Protein 3HJA (pdb70)

B-factor: mean 21.59, std 8.18, range [6.59, 83.27]

Nearest PDB structures (foldseek):
  3hja-assembly1_C  TM=1.002E+00  e=2.021E-76  Borreliella burgdorferi B31
  6nlx-assembly2_D  TM=9.702E-01  e=5.769E-53  Naegleria fowleri
  5ur0-assembly1_D  TM=9.743E-01  e=5.169E-51  Naegleria gruberi
  8jb1-assembly1_A-2  TM=9.378E-01  e=2.203E-40  Corynebacterium glutamicum ATCC 13032
  8jb1-assembly1_B-2  TM=9.435E-01  e=4.378E-40  Corynebacterium glutamicum ATCC 13032

InterPro domains:
  IPR006424 Glyceraldehyde-3-phosphate dehydrogenase, type I [TIGR01534] (2-328)
  IPR020828 Glyceraldehyde 3-phosphate dehydrogenase, NAD(P) binding domain [PF00044] (1-99)
  IPR020828 Glyceraldehyde 3-phosphate dehydrogenase, NAD(P) binding domain [SM00846] (1-153)
  IPR020829 Glyceraldehyde 3-phosphate dehydrogenase, catalytic domain [PF02800] (158-316)
  IPR020830 Glyceraldehyde 3-phosphate dehydrogenase, active site [PS00071] (151-158)
  IPR020831 Glyceraldehyde/Erythrose phosphate dehydrogenase family [PIRSF000149] (1-334)
  IPR020831 Glyceraldehyde/Erythrose phosphate dehydrogenase family [PR00078] (111-124)
  IPR020831 Glyceraldehyde/Erythrose phosphate dehydrogenase family [PR00078] (147-165)
  IPR020831 Glyceraldehyde/Erythrose phosphate dehydrogenase family [PR00078] (174-190)
  IPR020831 Glyceraldehyde/Erythrose phosphate dehydrogenase family [PR00078] (230-247)
  IPR020831 Glyceraldehyde/Erythrose phosphate dehydrogenase family [PR00078] (272-287)
  IPR020831 Glyceraldehyde/Erythrose phosphate dehydrogenase family [PTHR43148] (1-333)
  IPR036291 NAD(P)-binding domain superfamily [SSF51735] (1-169)

Structure (mmCIF, N/CA/C/O backbone):
data_3HJA
#
_entry.id   3HJA
#
_cell.length_a   91.080
_cell.length_b   122.330
_cell.length_c   143.820
_cell.angle_alpha   90.000
_cell.angle_beta   90.000
_cell.angle_gamma   90.000
#
_symmetry.space_group_name_H-M   'P 21 21 21'
#
loop_
_entity.id
_entity.type
_entity.pdbx_description
1 polymer 'Glyceraldehyde-3-phosphate dehydrogenase'
2 non-polymer 'SULFATE ION'
3 non-polymer NICOTINAMIDE-ADENINE-DINUCLEOTIDE
4 water water
#
loop_
_atom_site.group_PDB
_atom_site.id
_atom_site.type_symbol
_atom_site.label_atom_id
_atom_site.label_alt_id
_atom_site.label_comp_id
_atom_site.label_asym_id
_atom_site.label_entity_id
_atom_site.label_seq_id
_atom_site.pdbx_PDB_ins_code
_atom_site.Cartn_x
_atom_site.Cartn_y
_atom_site.Cartn_z
_atom_site.occupancy
_atom_site.B_iso_or_equiv
_atom_site.auth_seq_id
_atom_site.auth_comp_id
_atom_site.auth_asym_id
_atom_site.auth_atom_id
_atom_site.pdbx_PDB_model_num
ATOM 1 N N . MET A 1 22 ? 3.040 65.307 69.511 1.00 26.61 1 MET A N 1
ATOM 2 C CA . MET A 1 22 ? 2.228 64.141 69.985 1.00 26.37 1 MET A CA 1
ATOM 3 C C . MET A 1 22 ? 3.091 62.887 70.202 1.00 24.73 1 MET A C 1
ATOM 4 O O . MET A 1 22 ? 3.972 62.563 69.394 1.00 24.37 1 MET A O 1
ATOM 9 N N . LYS A 1 23 ? 2.838 62.199 71.311 1.00 22.87 2 LYS A N 1
ATOM 10 C CA . LYS A 1 23 ? 3.582 60.990 71.638 1.00 21.81 2 LYS A CA 1
ATOM 11 C C . LYS A 1 23 ? 2.728 59.745 71.425 1.00 20.85 2 LYS A C 1
ATOM 12 O O . LYS A 1 23 ? 1.672 59.575 72.050 1.00 19.86 2 LYS A O 1
ATOM 18 N N . LEU A 1 24 ? 3.201 58.889 70.525 1.00 19.68 3 LEU A N 1
ATOM 19 C CA . LEU A 1 24 ? 2.490 57.663 70.157 1.00 18.85 3 LEU A CA 1
ATOM 20 C C . LEU A 1 24 ? 3.151 56.459 70.817 1.00 17.49 3 LEU A C 1
ATOM 21 O O . LEU A 1 24 ? 4.382 56.388 70.885 1.00 18.08 3 LEU A O 1
ATOM 26 N N . ALA A 1 25 ? 2.346 55.535 71.336 1.00 15.84 4 ALA A N 1
ATOM 27 C CA . ALA A 1 25 ? 2.852 54.201 71.677 1.00 15.00 4 ALA A CA 1
ATOM 28 C C . ALA A 1 25 ? 2.039 53.190 70.882 1.00 14.95 4 ALA A C 1
ATOM 29 O O . ALA A 1 25 ? 0.875 53.447 70.545 1.00 15.01 4 ALA A O 1
ATOM 31 N N . ILE A 1 26 ? 2.646 52.045 70.600 1.00 14.70 5 ILE A N 1
ATOM 32 C CA . ILE A 1 26 ? 1.995 50.985 69.856 1.00 14.38 5 ILE A CA 1
ATOM 33 C C . ILE A 1 26 ? 1.985 49.755 70.741 1.00 14.44 5 ILE A C 1
ATOM 34 O O . ILE A 1 26 ? 3.039 49.283 71.168 1.00 14.62 5 ILE A O 1
ATOM 39 N N . ASN A 1 27 ? 0.785 49.257 71.049 1.00 14.24 6 ASN A N 1
ATOM 40 C CA . ASN A 1 27 ? 0.641 47.990 71.757 1.00 13.46 6 ASN A CA 1
ATOM 41 C C . ASN A 1 27 ? 0.278 46.876 70.773 1.00 13.09 6 ASN A C 1
ATOM 42 O O . ASN A 1 27 ? -0.839 46.857 70.223 1.00 12.46 6 ASN A O 1
ATOM 47 N N . GLY A 1 28 ? 1.218 45.957 70.556 1.00 12.51 7 GLY A N 1
ATOM 48 C CA . GLY A 1 28 ? 1.062 44.899 69.550 1.00 12.61 7 GLY A CA 1
ATOM 49 C C . GLY A 1 28 ? 1.708 45.316 68.231 1.00 13.06 7 GLY A C 1
ATOM 50 O O . GLY A 1 28 ? 1.079 45.997 67.396 1.00 13.50 7 GLY A O 1
ATOM 51 N N . PHE A 1 29 ? 2.963 44.917 68.042 1.00 12.43 8 PHE A N 1
ATOM 52 C CA . PHE A 1 29 ? 3.751 45.320 66.871 1.00 12.34 8 PHE A CA 1
ATOM 53 C C . PHE A 1 29 ? 3.604 44.288 65.755 1.00 12.17 8 PHE A C 1
ATOM 54 O O . PHE A 1 29 ? 4.587 43.681 65.324 1.00 11.14 8 PHE A O 1
ATOM 62 N N . GLY A 1 30 ? 2.367 44.076 65.304 1.00 12.28 9 GLY A N 1
ATOM 63 C CA . GLY A 1 30 ? 2.085 43.034 64.305 1.00 12.31 9 GLY A CA 1
ATOM 64 C C . GLY A 1 30 ? 1.877 43.611 62.920 1.00 12.44 9 GLY A C 1
ATOM 65 O O . GLY A 1 30 ? 2.461 44.633 62.568 1.00 13.07 9 GLY A O 1
ATOM 66 N N . ARG A 1 31 ? 1.041 42.962 62.120 1.00 12.46 10 ARG A N 1
ATOM 67 C CA . ARG A 1 31 ? 0.807 43.456 60.767 1.00 12.59 10 ARG A CA 1
ATOM 68 C C . ARG A 1 31 ? 0.305 44.911 60.817 1.00 12.88 10 ARG A C 1
ATOM 69 O O . ARG A 1 31 ? 0.812 45.767 60.102 1.00 12.94 10 ARG A O 1
ATOM 77 N N . ILE A 1 32 ? -0.678 45.180 61.672 1.00 13.02 11 ILE A N 1
ATOM 78 C CA . ILE A 1 32 ? -1.210 46.537 61.795 1.00 13.23 11 ILE A CA 1
ATOM 79 C C . ILE A 1 32 ? -0.218 47.450 62.542 1.00 13.43 11 ILE A C 1
ATOM 80 O O . ILE A 1 32 ? 0.101 48.531 62.064 1.00 12.93 11 ILE A O 1
ATOM 85 N N . GLY A 1 33 ? 0.289 46.996 63.692 1.00 13.28 12 GLY A N 1
ATOM 86 C CA . GLY A 1 33 ? 1.248 47.802 64.469 1.00 12.45 12 GLY A CA 1
ATOM 87 C C . GLY A 1 33 ? 2.455 48.293 63.677 1.00 12.35 12 GLY A C 1
ATOM 88 O O . GLY A 1 33 ? 2.868 49.447 63.826 1.00 12.25 12 GLY A O 1
ATOM 89 N N . ARG A 1 34 ? 3.029 47.419 62.843 1.00 12.43 13 ARG A N 1
ATOM 90 C CA . ARG A 1 34 ? 4.231 47.761 62.064 1.00 12.32 13 ARG A CA 1
ATOM 91 C C . ARG A 1 34 ? 3.897 48.671 60.894 1.00 12.62 13 ARG A C 1
ATOM 92 O O . ARG A 1 34 ? 4.668 49.594 60.596 1.00 12.53 13 ARG A O 1
ATOM 100 N N . ASN A 1 35 ? 2.766 48.434 60.227 1.00 12.73 14 ASN A N 1
ATOM 101 C CA . ASN A 1 35 ? 2.373 49.373 59.178 1.00 13.72 14 ASN A CA 1
ATOM 102 C C . ASN A 1 35 ? 2.064 50.752 59.751 1.00 13.44 14 ASN A C 1
ATOM 103 O O . ASN A 1 35 ? 2.472 51.763 59.185 1.00 12.98 14 ASN A O 1
ATOM 108 N N . VAL A 1 36 ? 1.368 50.784 60.885 1.00 12.92 15 VAL A N 1
ATOM 109 C CA . VAL A 1 36 ? 1.079 52.041 61.572 1.00 13.14 15 VAL A CA 1
ATOM 110 C C . VAL A 1 36 ? 2.395 52.726 61.948 1.00 13.58 15 VAL A C 1
ATOM 111 O O . VAL A 1 36 ? 2.543 53.943 61.766 1.00 14.28 15 VAL A O 1
ATOM 115 N N . PHE A 1 37 ? 3.356 51.944 62.435 1.00 13.22 16 PHE A N 1
ATOM 116 C CA . PHE A 1 37 ? 4.671 52.493 62.762 1.00 14.09 16 PHE A CA 1
ATOM 117 C C . PHE A 1 37 ? 5.330 53.192 61.567 1.00 14.63 16 PHE A C 1
ATOM 118 O O . PHE A 1 37 ? 5.801 54.335 61.680 1.00 14.52 16 PHE A O 1
ATOM 126 N N . LYS A 1 38 ? 5.379 52.495 60.434 1.00 15.15 17 LYS A N 1
ATOM 127 C CA . LYS A 1 38 ? 6.032 53.016 59.230 1.00 15.46 17 LYS A CA 1
ATOM 128 C C . LYS A 1 38 ? 5.379 54.300 58.721 1.00 15.83 17 LYS A C 1
ATOM 129 O O . LYS A 1 38 ? 6.080 55.261 58.352 1.00 16.38 17 LYS A O 1
ATOM 135 N N . ILE A 1 39 ? 4.043 54.305 58.687 1.00 15.99 18 ILE A N 1
ATOM 136 C CA . ILE A 1 39 ? 3.264 55.478 58.272 1.00 16.02 18 ILE A CA 1
ATOM 137 C C . ILE A 1 39 ? 3.458 56.689 59.217 1.00 16.49 18 ILE A C 1
ATOM 138 O O . ILE A 1 39 ? 3.685 57.819 58.761 1.00 17.40 18 ILE A O 1
ATOM 143 N N . ALA A 1 40 ? 3.359 56.447 60.520 1.00 16.70 19 ALA A N 1
ATOM 144 C CA . ALA A 1 40 ? 3.526 57.490 61.531 1.00 16.85 19 ALA A CA 1
ATOM 145 C C . ALA A 1 40 ? 4.945 58.043 61.541 1.00 17.52 19 ALA A C 1
ATOM 146 O O . ALA A 1 40 ? 5.136 59.264 61.651 1.00 17.25 19 ALA A O 1
ATOM 148 N N . PHE A 1 41 ? 5.929 57.147 61.438 1.00 17.51 20 PHE A N 1
ATOM 149 C CA . PHE A 1 41 ? 7.333 57.537 61.456 1.00 18.55 20 PHE A CA 1
ATOM 150 C C . PHE A 1 41 ? 7.643 58.469 60.296 1.00 19.22 20 PHE A C 1
ATOM 151 O O . PHE A 1 41 ? 8.331 59.483 60.457 1.00 19.06 20 PHE A O 1
ATOM 159 N N . GLU A 1 42 ? 7.113 58.125 59.130 1.00 20.07 21 GLU A N 1
ATOM 160 C CA . GLU A 1 42 ? 7.320 58.919 57.935 1.00 20.96 21 GLU A CA 1
ATOM 161 C C . GLU A 1 42 ? 6.749 60.334 58.089 1.00 20.48 21 GLU A C 1
ATOM 162 O O . GLU A 1 42 ? 7.261 61.269 57.467 1.00 20.68 21 GLU A O 1
ATOM 168 N N . ARG A 1 43 ? 5.717 60.491 58.921 1.00 19.47 22 ARG A N 1
ATOM 169 C CA . ARG A 1 43 ? 5.084 61.805 59.160 1.00 19.19 22 ARG A CA 1
ATOM 170 C C . ARG A 1 43 ? 5.778 62.642 60.239 1.00 19.28 22 ARG A C 1
ATOM 171 O O . ARG A 1 43 ? 5.347 63.761 60.531 1.00 19.45 22 ARG A O 1
ATOM 179 N N . GLY A 1 44 ? 6.818 62.090 60.859 1.00 19.10 23 GLY A N 1
ATOM 180 C CA . GLY A 1 44 ? 7.526 62.795 61.928 1.00 19.10 23 GLY A CA 1
ATOM 181 C C . GLY A 1 44 ? 6.900 62.670 63.305 1.00 19.17 23 GLY A C 1
ATOM 182 O O . GLY A 1 44 ? 7.319 63.353 64.241 1.00 19.03 23 GLY A O 1
ATOM 183 N N . ILE A 1 45 ? 5.897 61.804 63.444 1.00 18.86 24 ILE A N 1
ATOM 184 C CA . ILE A 1 45 ? 5.283 61.563 64.754 1.00 18.64 24 ILE A CA 1
ATOM 185 C C . ILE A 1 45 ? 6.302 60.949 65.714 1.00 18.98 24 ILE A C 1
ATOM 186 O O . ILE A 1 45 ? 7.109 60.096 65.322 1.00 19.08 24 ILE A O 1
ATOM 191 N N . ASP A 1 46 ? 6.272 61.404 66.966 1.00 19.13 25 ASP A N 1
ATOM 192 C CA . ASP A 1 46 ? 7.185 60.910 67.967 1.00 19.15 25 ASP A CA 1
ATOM 193 C C . ASP A 1 46 ? 6.646 59.576 68.500 1.00 18.88 25 ASP A C 1
ATOM 194 O O . ASP A 1 46 ? 5.744 59.552 69.340 1.00 18.63 25 ASP A O 1
ATOM 199 N N . ILE A 1 47 ? 7.199 58.472 67.998 1.00 18.24 26 ILE A N 1
ATOM 200 C CA . ILE A 1 47 ? 6.817 57.134 68.465 1.00 17.73 26 ILE A CA 1
ATOM 201 C C . ILE A 1 47 ? 7.713 56.767 69.648 1.00 17.54 26 ILE A C 1
ATOM 202 O O . ILE A 1 47 ? 8.901 56.484 69.482 1.00 17.74 26 ILE A O 1
ATOM 207 N N . VAL A 1 48 ? 7.139 56.806 70.846 1.00 16.67 27 VAL A N 1
ATOM 208 C CA . VAL A 1 48 ? 7.933 56.732 72.064 1.00 15.84 27 VAL A CA 1
ATOM 209 C C . VAL A 1 48 ? 8.284 55.302 72.425 1.00 15.78 27 VAL A C 1
ATOM 210 O O . VAL A 1 48 ? 9.429 55.021 72.786 1.00 15.96 27 VAL A O 1
ATOM 214 N N . ALA A 1 49 ? 7.300 54.405 72.330 1.00 15.28 28 ALA A N 1
ATOM 215 C CA . ALA A 1 49 ? 7.496 53.033 72.743 1.00 14.91 28 ALA A CA 1
ATOM 216 C C . ALA A 1 49 ? 6.622 52.047 71.980 1.00 14.77 28 ALA A C 1
ATOM 217 O O . ALA A 1 49 ? 5.561 52.395 71.457 1.00 15.03 28 ALA A O 1
ATOM 219 N N . ILE A 1 50 ? 7.111 50.814 71.909 1.00 14.41 29 ILE A N 1
ATOM 220 C CA . ILE A 1 50 ? 6.383 49.694 71.354 1.00 14.50 29 ILE A CA 1
ATOM 221 C C . ILE A 1 50 ? 6.343 48.623 72.435 1.00 15.00 29 ILE A C 1
ATOM 222 O O . ILE A 1 50 ? 7.367 48.337 73.063 1.00 15.35 29 ILE A O 1
ATOM 227 N N . ASN A 1 51 ? 5.167 48.042 72.653 1.00 15.13 30 ASN A N 1
ATOM 228 C CA . ASN A 1 51 ? 5.033 46.885 73.529 1.00 15.39 30 ASN A CA 1
ATOM 229 C C . ASN A 1 51 ? 4.601 45.671 72.716 1.00 16.08 30 ASN A C 1
ATOM 230 O O . ASN A 1 51 ? 3.725 45.772 71.836 1.00 16.16 30 ASN A O 1
ATOM 235 N N . ASP A 1 52 ? 5.244 44.536 72.983 1.00 16.66 31 ASP A N 1
ATOM 236 C CA . ASP A 1 52 ? 4.882 43.274 72.354 1.00 17.13 31 ASP A CA 1
ATOM 237 C C . ASP A 1 52 ? 5.250 42.134 73.307 1.00 17.53 31 ASP A C 1
ATOM 238 O O . ASP A 1 52 ? 5.325 42.354 74.509 1.00 17.74 31 ASP A O 1
ATOM 243 N N . LEU A 1 53 ? 5.453 40.928 72.796 1.00 17.93 32 LEU A N 1
ATOM 244 C CA . LEU A 1 53 ? 5.787 39.788 73.652 1.00 19.07 32 LEU A CA 1
ATOM 245 C C . LEU A 1 53 ? 7.144 39.168 73.303 1.00 19.62 32 LEU A C 1
ATOM 246 O O . LEU A 1 53 ? 7.384 37.981 73.554 1.00 19.98 32 LEU A O 1
ATOM 251 N N . THR A 1 54 ? 8.041 39.964 72.728 1.00 19.76 33 THR A N 1
ATOM 252 C CA . THR A 1 54 ? 9.291 39.400 72.238 1.00 20.05 33 THR A CA 1
ATOM 253 C C . THR A 1 54 ? 10.470 40.341 72.480 1.00 19.57 33 THR A C 1
ATOM 254 O O . THR A 1 54 ? 10.349 41.301 73.217 1.00 19.66 33 THR A O 1
ATOM 258 N N . ASP A 1 55 ? 11.617 40.072 71.884 1.00 19.40 34 ASP A N 1
ATOM 259 C CA . ASP A 1 55 ? 12.774 40.920 72.149 1.00 19.24 34 ASP A CA 1
ATOM 260 C C . ASP A 1 55 ? 12.986 41.952 71.036 1.00 18.23 34 ASP A C 1
ATOM 261 O O . ASP A 1 55 ? 12.414 41.801 69.965 1.00 18.46 34 ASP A O 1
ATOM 266 N N . PRO A 1 56 ? 13.793 43.007 71.295 1.00 17.48 35 PRO A N 1
ATOM 267 C CA . PRO A 1 56 ? 14.060 44.022 70.270 1.00 16.72 35 PRO A CA 1
ATOM 268 C C . PRO A 1 56 ? 14.683 43.477 68.972 1.00 16.38 35 PRO A C 1
ATOM 269 O O . PRO A 1 56 ? 14.369 43.985 67.897 1.00 16.60 35 PRO A O 1
ATOM 273 N N . LYS A 1 57 ? 15.548 42.470 69.053 1.00 15.81 36 LYS A N 1
ATOM 274 C CA . LYS A 1 57 ? 16.106 41.861 67.821 1.00 15.51 36 LYS A CA 1
ATOM 275 C C . LYS A 1 57 ? 15.004 41.329 66.908 1.00 14.68 36 LYS A C 1
ATOM 276 O O . LYS A 1 57 ? 15.026 41.568 65.711 1.00 14.56 36 LYS A O 1
ATOM 278 N N . THR A 1 58 ? 14.018 40.643 67.479 1.00 14.23 37 THR A N 1
ATOM 279 C CA . THR A 1 58 ? 12.916 40.091 66.677 1.00 13.69 37 THR A CA 1
ATOM 280 C C . THR A 1 58 ? 12.049 41.190 66.044 1.00 13.86 37 THR A C 1
ATOM 281 O O . THR A 1 58 ? 11.717 41.113 64.861 1.00 13.70 37 THR A O 1
ATOM 285 N N . LEU A 1 59 ? 11.728 42.225 66.821 1.00 13.69 38 LEU A N 1
ATOM 286 C CA . LEU A 1 59 ? 10.901 43.321 66.325 1.00 13.61 38 LEU A CA 1
ATOM 287 C C . LEU A 1 59 ? 11.631 44.127 65.268 1.00 13.74 38 LEU A C 1
ATOM 288 O O . LEU A 1 59 ? 11.017 44.530 64.279 1.00 13.59 38 LEU A O 1
ATOM 293 N N . ALA A 1 60 ? 12.934 44.361 65.475 1.00 13.44 39 ALA A N 1
ATOM 294 C CA . ALA A 1 60 ? 13.746 45.064 64.474 1.00 13.74 39 ALA A CA 1
ATOM 295 C C . ALA A 1 60 ? 13.775 44.267 63.160 1.00 13.60 39 ALA A C 1
ATOM 296 O O . ALA A 1 60 ? 13.643 44.836 62.087 1.00 13.90 39 ALA A O 1
ATOM 298 N N . HIS A 1 61 ? 13.976 42.956 63.265 1.00 13.84 40 HIS A N 1
ATOM 299 C CA . HIS A 1 61 ? 14.029 42.081 62.095 1.00 14.37 40 HIS A CA 1
ATOM 300 C C . HIS A 1 61 ? 12.699 42.068 61.331 1.00 14.42 40 HIS A C 1
ATOM 301 O O . HIS A 1 61 ? 12.696 42.191 60.109 1.00 14.93 40 HIS A O 1
ATOM 308 N N . LEU A 1 62 ? 11.584 41.942 62.046 1.00 14.18 41 LEU A N 1
ATOM 309 C CA . LEU A 1 62 ? 10.259 41.944 61.413 1.00 14.59 41 LEU A CA 1
ATOM 310 C C . LEU A 1 62 ? 9.940 43.293 60.740 1.00 14.09 41 LEU A C 1
ATOM 311 O O . LEU A 1 62 ? 9.264 43.353 59.694 1.00 13.35 41 LEU A O 1
ATOM 316 N N . LEU A 1 63 ? 10.411 44.368 61.360 1.00 13.94 42 LEU A N 1
ATOM 317 C CA . LEU A 1 63 ? 10.254 45.709 60.811 1.00 14.29 42 LEU A CA 1
ATOM 318 C C . LEU A 1 63 ? 11.043 45.873 59.518 1.00 14.36 42 LEU A C 1
ATOM 319 O O . LEU A 1 63 ? 10.537 46.412 58.538 1.00 14.05 42 LEU A O 1
ATOM 324 N N . LYS A 1 64 ? 12.288 45.400 59.540 1.00 14.34 43 LYS A N 1
ATOM 325 C CA . LYS A 1 64 ? 13.197 45.532 58.416 1.00 14.48 43 LYS A CA 1
ATOM 326 C C . LYS A 1 64 ? 12.763 44.707 57.200 1.00 14.40 43 LYS A C 1
ATOM 327 O O . LYS A 1 64 ? 12.800 45.204 56.066 1.00 14.82 43 LYS A O 1
ATOM 333 N N . TYR A 1 65 ? 12.340 43.469 57.436 1.00 14.20 44 TYR A N 1
ATOM 334 C CA . TYR A 1 65 ? 12.024 42.536 56.338 1.00 13.95 44 TYR A CA 1
ATOM 335 C C . TYR A 1 65 ? 10.560 42.129 56.355 1.00 13.80 44 TYR A C 1
ATOM 336 O O . TYR A 1 65 ? 10.126 41.351 57.214 1.00 13.75 44 TYR A O 1
ATOM 345 N N . ASP A 1 66 ? 9.797 42.670 55.417 1.00 13.63 45 ASP A N 1
ATOM 346 C CA . ASP A 1 66 ? 8.362 42.426 55.382 1.00 14.05 45 ASP A CA 1
ATOM 347 C C . ASP A 1 66 ? 8.044 41.600 54.145 1.00 13.81 45 ASP A C 1
ATOM 348 O O . ASP A 1 66 ? 8.274 42.058 53.019 1.00 13.58 45 ASP A O 1
ATOM 353 N N . SER A 1 67 ? 7.503 40.401 54.345 1.00 13.40 46 SER A N 1
ATOM 354 C CA . SER A 1 67 ? 7.226 39.500 53.216 1.00 13.49 46 SER A CA 1
ATOM 355 C C . SER A 1 67 ? 6.203 40.073 52.264 1.00 13.73 46 SER A C 1
ATOM 356 O O . SER A 1 67 ? 6.244 39.786 51.079 1.00 14.12 46 SER A O 1
ATOM 359 N N . THR A 1 68 ? 5.283 40.872 52.790 1.00 14.21 47 THR A N 1
ATOM 360 C CA . THR A 1 68 ? 4.204 41.430 51.988 1.00 14.84 47 THR A CA 1
ATOM 361 C C . THR A 1 68 ? 4.628 42.718 51.279 1.00 15.31 47 THR A C 1
ATOM 362 O O . THR A 1 68 ? 4.339 42.886 50.099 1.00 15.54 47 THR A O 1
ATOM 366 N N . PHE A 1 69 ? 5.328 43.607 51.987 1.00 15.47 48 PHE A N 1
ATOM 367 C CA . PHE A 1 69 ? 5.645 44.937 51.443 1.00 16.38 48 PHE A CA 1
ATOM 368 C C . PHE A 1 69 ? 7.113 45.183 51.092 1.00 17.48 48 PHE A C 1
ATOM 369 O O . PHE A 1 69 ? 7.447 46.215 50.483 1.00 18.30 48 PHE A O 1
ATOM 377 N N . GLY A 1 70 ? 8.000 44.258 51.468 1.00 17.49 49 GLY A N 1
ATOM 378 C CA . GLY A 1 70 ? 9.388 44.373 51.053 1.00 17.25 49 GLY A CA 1
ATOM 379 C C . GLY A 1 70 ? 10.318 44.898 52.125 1.00 17.45 49 GLY A C 1
ATOM 380 O O . GLY A 1 70 ? 9.970 44.960 53.311 1.00 18.08 49 GLY A O 1
ATOM 381 N N . VAL A 1 71 ? 11.522 45.255 51.706 1.00 17.40 50 VAL A N 1
ATOM 382 C CA . VAL A 1 71 ? 12.578 45.608 52.640 1.00 17.66 50 VAL A CA 1
ATOM 383 C C . VAL A 1 71 ? 12.411 47.081 53.037 1.00 17.96 50 VAL A C 1
ATOM 384 O O . VAL A 1 71 ? 12.242 47.933 52.178 1.00 17.86 50 VAL A O 1
ATOM 388 N N . TYR A 1 72 ? 12.447 47.363 54.340 1.00 18.46 51 TYR A N 1
ATOM 389 C CA . TYR A 1 72 ? 12.315 48.733 54.858 1.00 18.72 51 TYR A CA 1
ATOM 390 C C . TYR A 1 72 ? 13.572 49.556 54.501 1.00 20.27 51 TYR A C 1
ATOM 391 O O . TYR A 1 72 ? 14.690 49.179 54.874 1.00 19.85 51 TYR A O 1
ATOM 400 N N . ASN A 1 73 ? 13.378 50.654 53.765 1.00 21.51 52 ASN A N 1
ATOM 401 C CA A ASN A 1 73 ? 14.510 51.453 53.263 0.50 22.60 52 ASN A CA 1
ATOM 402 C CA B ASN A 1 73 ? 14.479 51.480 53.263 0.50 22.99 52 ASN A CA 1
ATOM 403 C C . ASN A 1 73 ? 15.038 52.434 54.321 1.00 23.59 52 ASN A C 1
ATOM 404 O O . ASN A 1 73 ? 15.298 53.613 54.043 1.00 24.27 52 ASN A O 1
ATOM 413 N N . LYS A 1 74 ? 15.187 51.924 55.541 1.00 23.75 53 LYS A N 1
ATOM 414 C CA A LYS A 1 74 ? 15.711 52.682 56.676 0.50 24.15 53 LYS A CA 1
ATOM 415 C CA B LYS A 1 74 ? 15.782 52.694 56.615 0.50 23.99 53 LYS A CA 1
ATOM 416 C C . LYS A 1 74 ? 16.735 51.803 57.384 1.00 24.09 53 LYS A C 1
ATOM 417 O O . LYS A 1 74 ? 16.615 50.576 57.360 1.00 24.17 53 LYS A O 1
ATOM 428 N N . LYS A 1 75 ? 17.719 52.434 58.010 1.00 23.93 54 LYS A N 1
ATOM 429 C CA . LYS A 1 75 ? 18.653 51.757 58.890 1.00 24.18 54 LYS A CA 1
ATOM 430 C C . LYS A 1 75 ? 17.878 51.334 60.136 1.00 23.47 54 LYS A C 1
ATOM 431 O O . LYS A 1 75 ? 17.302 52.173 60.821 1.00 23.25 54 LYS A O 1
ATOM 437 N N . VAL A 1 76 ? 17.838 50.030 60.403 1.00 23.20 55 VAL A N 1
ATOM 438 C CA . VAL A 1 76 ? 17.152 49.496 61.574 1.00 22.17 55 VAL A CA 1
ATOM 439 C C . VAL A 1 76 ? 18.152 48.769 62.458 1.00 22.65 55 VAL A C 1
ATOM 440 O O . VAL A 1 76 ? 18.804 47.820 62.017 1.00 22.54 55 VAL A O 1
ATOM 444 N N . GLU A 1 77 ? 18.255 49.223 63.702 1.00 22.79 56 GLU A N 1
ATOM 445 C CA A GLU A 1 77 ? 19.168 48.630 64.671 0.50 23.20 56 GLU A CA 1
ATOM 446 C CA B GLU A 1 77 ? 19.178 48.669 64.689 0.50 23.22 56 GLU A CA 1
ATOM 447 C C . GLU A 1 77 ? 18.379 48.180 65.896 1.00 23.36 56 GLU A C 1
ATOM 448 O O . GLU A 1 77 ? 17.318 48.730 66.192 1.00 23.48 56 GLU A O 1
ATOM 459 N N . SER A 1 78 ? 18.880 47.152 66.583 1.00 23.28 57 SER A N 1
ATOM 460 C CA . SER A 1 78 ? 18.335 46.764 67.880 1.00 23.82 57 SER A CA 1
ATOM 461 C C . SER A 1 78 ? 19.388 46.899 68.982 1.00 24.13 57 SER A C 1
ATOM 462 O O . SER A 1 78 ? 20.584 46.809 68.735 1.00 23.85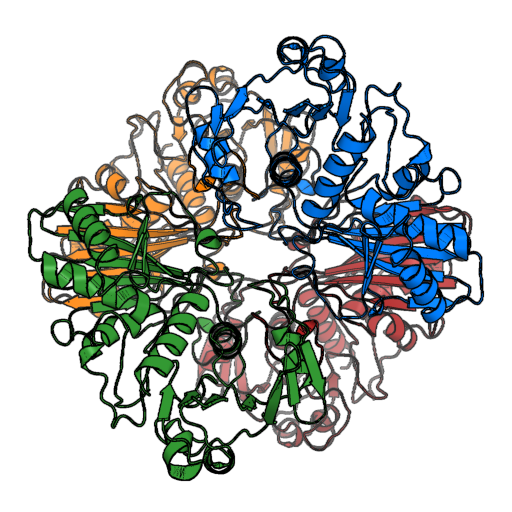 57 SER A O 1
ATOM 465 N N . ARG A 1 79 ? 18.919 47.143 70.196 1.00 24.96 58 ARG A N 1
ATOM 466 C CA . ARG A 1 79 ? 19.774 47.203 71.371 1.00 26.69 58 ARG A CA 1
ATOM 467 C C . ARG A 1 79 ? 18.964 46.749 72.574 1.00 26.84 58 ARG A C 1
ATOM 468 O O . ARG A 1 79 ? 17.803 46.383 72.415 1.00 27.08 58 ARG A O 1
ATOM 476 N N . ASP A 1 80 ? 19.571 46.732 73.760 1.00 27.40 59 ASP A N 1
ATOM 477 C CA . ASP A 1 80 ? 18.839 46.414 75.001 1.00 27.40 59 ASP A CA 1
ATOM 478 C C . ASP A 1 80 ? 17.660 47.364 75.143 1.00 26.34 59 ASP A C 1
ATOM 479 O O . ASP A 1 80 ? 17.844 48.588 75.152 1.00 26.69 59 ASP A O 1
ATOM 484 N N . GLY A 1 81 ? 16.453 46.814 75.240 1.00 25.13 60 GLY A N 1
ATOM 485 C CA . GLY A 1 81 ? 15.268 47.629 75.511 1.00 22.68 60 GLY A CA 1
ATOM 486 C C . GLY A 1 81 ? 14.897 48.673 74.469 1.00 21.59 60 GLY A C 1
ATOM 487 O O . GLY A 1 81 ? 14.143 49.600 74.763 1.00 21.65 60 GLY A O 1
ATOM 488 N N . ALA A 1 82 ? 15.397 48.542 73.245 1.00 20.43 61 ALA A N 1
ATOM 489 C CA . ALA A 1 82 ? 15.056 49.514 72.218 1.00 19.32 61 ALA A CA 1
ATOM 490 C C . ALA A 1 82 ? 15.373 49.069 70.805 1.00 18.81 61 ALA A C 1
ATOM 491 O O . ALA A 1 82 ? 16.180 48.173 70.591 1.00 18.39 61 ALA A O 1
ATOM 493 N N . ILE A 1 83 ? 14.714 49.709 69.844 1.00 17.76 62 ILE A N 1
ATOM 494 C CA . ILE A 1 83 ? 15.141 49.657 68.468 1.00 17.62 62 ILE A CA 1
ATOM 495 C C . ILE A 1 83 ? 15.467 51.082 68.028 1.00 18.09 62 ILE A C 1
ATOM 496 O O . ILE A 1 83 ? 15.056 52.062 68.680 1.00 17.55 62 ILE A O 1
ATOM 501 N N . VAL A 1 84 ? 16.214 51.191 66.932 1.00 17.63 63 VAL A N 1
ATOM 502 C CA . VAL A 1 84 ? 16.637 52.490 66.402 1.00 17.83 63 VAL A CA 1
ATOM 503 C C . VAL A 1 84 ? 16.357 52.487 64.907 1.00 17.86 63 VAL A C 1
ATOM 504 O O . VAL A 1 84 ? 16.811 51.596 64.176 1.00 17.64 63 VAL A O 1
ATOM 508 N N . VAL A 1 85 ? 15.583 53.470 64.465 1.00 17.92 64 VAL A N 1
ATOM 509 C CA . VAL A 1 85 ? 15.214 53.592 63.063 1.00 18.58 64 VAL A CA 1
ATOM 510 C C . VAL A 1 85 ? 15.707 54.939 62.527 1.00 19.53 64 VAL A C 1
ATOM 511 O O . VAL A 1 85 ? 15.259 55.988 62.980 1.00 19.35 64 VAL A O 1
ATOM 515 N N . ASP A 1 86 ? 16.636 54.884 61.572 1.00 20.85 65 ASP A N 1
ATOM 516 C CA . ASP A 1 86 ? 17.381 56.058 61.096 1.00 22.79 65 ASP A CA 1
ATOM 517 C C . ASP A 1 86 ? 17.787 56.990 62.243 1.00 23.34 65 ASP A C 1
ATOM 518 O O . ASP A 1 86 ? 17.460 58.191 62.229 1.00 23.83 65 ASP A O 1
ATOM 523 N N . GLY A 1 87 ? 18.467 56.428 63.244 1.00 23.57 66 GLY A N 1
ATOM 524 C CA . GLY A 1 87 ? 18.946 57.199 64.390 1.00 24.68 66 GLY A CA 1
ATOM 525 C C . GLY A 1 87 ? 17.908 57.581 65.443 1.00 25.58 66 GLY A C 1
ATOM 526 O O . GLY A 1 87 ? 18.256 58.196 66.441 1.00 25.54 66 GLY A O 1
ATOM 527 N N . ARG A 1 88 ? 16.633 57.236 65.234 1.00 25.98 67 ARG A N 1
ATOM 528 C CA A ARG A 1 88 ? 15.630 57.529 66.243 0.50 26.14 67 ARG A CA 1
ATOM 529 C CA B ARG A 1 88 ? 15.577 57.523 66.220 0.50 26.07 67 ARG A CA 1
ATOM 530 C C . ARG A 1 88 ? 15.346 56.295 67.106 1.00 26.07 67 ARG A C 1
ATOM 531 O O . ARG A 1 88 ? 15.006 55.222 66.602 1.00 25.95 67 ARG A O 1
ATOM 546 N N . GLU A 1 89 ? 15.521 56.458 68.413 1.00 25.58 68 GLU A N 1
ATOM 547 C CA . GLU A 1 89 ? 15.352 55.378 69.374 1.00 25.80 68 GLU A CA 1
ATOM 548 C C . GLU A 1 89 ? 13.882 55.241 69.791 1.00 24.99 68 GLU A C 1
ATOM 549 O O . GLU A 1 89 ? 13.216 56.235 70.075 1.00 24.90 68 GLU A O 1
ATOM 555 N N . ILE A 1 90 ? 13.387 54.007 69.801 1.00 23.56 69 ILE A N 1
ATOM 556 C CA . ILE A 1 90 ? 12.031 53.709 70.234 1.00 22.61 69 ILE A CA 1
ATOM 557 C C . ILE A 1 90 ? 12.147 52.625 71.292 1.00 22.15 69 ILE A C 1
ATOM 558 O O . ILE A 1 90 ? 12.759 51.580 71.059 1.00 22.47 69 ILE A O 1
ATOM 563 N N . LYS A 1 91 ? 11.580 52.883 72.461 1.00 20.90 70 LYS A N 1
ATOM 564 C CA . LYS A 1 91 ? 11.674 51.954 73.573 1.00 20.82 70 LYS A CA 1
ATOM 565 C C . LYS A 1 91 ? 10.872 50.677 73.267 1.00 19.73 70 LYS A C 1
ATOM 566 O O . LYS A 1 91 ? 9.811 50.739 72.644 1.00 19.16 70 LYS A O 1
ATOM 572 N N . ILE A 1 92 ? 11.406 49.525 73.672 1.00 19.03 71 ILE A N 1
ATOM 573 C CA . ILE A 1 92 ? 10.711 48.248 73.509 1.00 18.24 71 ILE A CA 1
ATOM 574 C C . ILE A 1 92 ? 10.336 47.727 74.884 1.00 18.86 71 ILE A C 1
ATOM 575 O O . ILE A 1 92 ? 11.178 47.632 75.778 1.00 18.77 71 ILE A O 1
ATOM 580 N N . ILE A 1 93 ? 9.063 47.396 75.041 1.00 18.99 72 ILE A N 1
ATOM 581 C CA . ILE A 1 93 ? 8.556 46.840 76.286 1.00 19.63 72 ILE A CA 1
ATOM 582 C C . ILE A 1 93 ? 8.006 45.448 75.980 1.00 19.84 72 ILE A C 1
ATOM 583 O O . ILE A 1 93 ? 7.585 45.190 74.865 1.00 19.94 72 ILE A O 1
ATOM 588 N N . ALA A 1 94 ? 8.048 44.543 76.954 1.00 20.55 73 ALA A N 1
ATOM 589 C CA . ALA A 1 94 ? 7.413 43.237 76.804 1.00 21.15 73 ALA A CA 1
ATOM 590 C C . ALA A 1 94 ? 6.515 42.951 78.008 1.00 21.55 73 ALA A C 1
ATOM 591 O O . ALA A 1 94 ? 6.839 42.138 78.881 1.00 21.82 73 ALA A O 1
ATOM 593 N N . GLU A 1 95 ? 5.377 43.628 78.040 1.00 21.65 74 GLU A N 1
ATOM 594 C CA . GLU A 1 95 ? 4.440 43.476 79.142 1.00 22.15 74 GLU A CA 1
ATOM 595 C C . GLU A 1 95 ? 3.099 42.949 78.627 1.00 21.88 74 GLU A C 1
ATOM 596 O O . GLU A 1 95 ? 2.437 43.588 77.809 1.00 21.48 74 GLU A O 1
ATOM 602 N N . ARG A 1 96 ? 2.713 41.768 79.097 1.00 21.99 75 ARG A N 1
ATOM 603 C CA . ARG A 1 96 ? 1.493 41.102 78.625 1.00 22.97 75 ARG A CA 1
ATOM 604 C C . ARG A 1 96 ? 0.207 41.789 79.105 1.00 22.93 75 ARG A C 1
ATOM 605 O O . ARG A 1 96 ? -0.791 41.833 78.376 1.00 22.88 75 ARG A O 1
ATOM 613 N N . ASP A 1 97 ? 0.230 42.312 80.329 1.00 23.09 76 ASP A N 1
ATOM 614 C CA . ASP A 1 97 ? -0.953 42.941 80.925 1.00 23.76 76 ASP A CA 1
ATOM 615 C C . ASP A 1 97 ? -0.848 44.461 80.752 1.00 22.57 76 ASP A C 1
ATOM 616 O O . ASP A 1 97 ? 0.035 45.087 81.324 1.00 23.39 76 ASP A O 1
ATOM 621 N N . PRO A 1 98 ? -1.737 45.062 79.942 1.00 21.61 77 PRO A N 1
ATOM 622 C CA . PRO A 1 98 ? -1.632 46.497 79.652 1.00 20.75 77 PRO A CA 1
ATOM 623 C C . PRO A 1 98 ? -1.772 47.439 80.862 1.00 20.41 77 PRO A C 1
ATOM 624 O O . PRO A 1 98 ? -1.244 48.554 80.818 1.00 19.81 77 PRO A O 1
ATOM 628 N N . LYS A 1 99 ? -2.442 47.002 81.930 1.00 19.77 78 LYS A N 1
ATOM 629 C CA . LYS A 1 99 ? -2.575 47.828 83.137 1.00 19.56 78 LYS A CA 1
ATOM 630 C C . LYS A 1 99 ? -1.207 48.192 83.716 1.00 19.45 78 LYS A C 1
ATOM 631 O O . LYS A 1 99 ? -1.077 49.192 84.412 1.00 19.25 78 LYS A O 1
ATOM 637 N N . ASN A 1 100 ? -0.193 47.378 83.400 1.00 19.14 79 ASN A N 1
ATOM 638 C CA . ASN A 1 100 ? 1.182 47.561 83.888 1.00 19.09 79 ASN A CA 1
ATOM 639 C C . ASN A 1 100 ? 2.051 48.470 83.008 1.00 18.58 79 ASN A C 1
ATOM 640 O O . ASN A 1 100 ? 3.203 48.720 83.338 1.00 18.52 79 ASN A O 1
ATOM 645 N N . LEU A 1 101 ? 1.511 48.958 81.895 1.00 17.78 80 LEU A N 1
ATOM 646 C CA . LEU A 1 101 ? 2.317 49.754 80.954 1.00 17.71 80 LEU A CA 1
ATOM 647 C C . LEU A 1 101 ? 2.650 51.161 81.464 1.00 17.72 80 LEU A C 1
ATOM 648 O O . LEU A 1 101 ? 1.785 51.815 82.042 1.00 17.72 80 LEU A O 1
ATOM 653 N N . PRO A 1 102 ? 3.893 51.651 81.209 1.00 17.83 81 PRO A N 1
ATOM 654 C CA . PRO A 1 102 ? 4.301 52.919 81.823 1.00 17.76 81 PRO A CA 1
ATOM 655 C C . PRO A 1 102 ? 3.923 54.144 80.975 1.00 18.11 81 PRO A C 1
ATOM 656 O O . PRO A 1 102 ? 4.758 55.022 80.743 1.00 18.29 81 PRO A O 1
ATOM 660 N N . TRP A 1 103 ? 2.672 54.217 80.534 1.00 18.26 82 TRP A N 1
ATOM 661 C CA . TRP A 1 103 ? 2.267 55.281 79.611 1.00 18.53 82 TRP A CA 1
ATOM 662 C C . TRP A 1 103 ? 2.278 56.707 80.206 1.00 18.97 82 TRP A C 1
ATOM 663 O O . TRP A 1 103 ? 2.653 57.656 79.505 1.00 18.69 82 TRP A O 1
ATOM 674 N N . ALA A 1 104 ? 1.851 56.862 81.466 1.00 19.81 83 ALA A N 1
ATOM 675 C CA . ALA A 1 104 ? 1.884 58.182 82.131 1.00 20.88 83 ALA A CA 1
ATOM 676 C C . ALA A 1 104 ? 3.321 58.701 82.232 1.00 21.43 83 ALA A C 1
ATOM 677 O O . ALA A 1 104 ? 3.611 59.836 81.836 1.00 21.84 83 ALA A O 1
ATOM 679 N N . LYS A 1 105 ? 4.214 57.844 82.713 1.00 22.24 84 LYS A N 1
ATOM 680 C CA . LYS A 1 105 ? 5.637 58.160 82.826 1.00 23.50 84 LYS A CA 1
ATOM 681 C C . LYS A 1 105 ? 6.260 58.554 81.480 1.00 23.35 84 LYS A C 1
ATOM 682 O O . LYS A 1 105 ? 7.103 59.464 81.421 1.00 23.37 84 LYS A O 1
ATOM 688 N N . LEU A 1 106 ? 5.833 57.897 80.399 1.00 22.77 85 LEU A N 1
ATOM 689 C CA . LEU A 1 106 ? 6.398 58.182 79.081 1.00 22.19 85 LEU A CA 1
ATOM 690 C C . LEU A 1 106 ? 5.722 59.366 78.391 1.00 21.89 85 LEU A C 1
ATOM 691 O O . LEU A 1 106 ? 6.182 59.804 77.338 1.00 22.05 85 LEU A O 1
ATOM 696 N N . GLY A 1 107 ? 4.647 59.882 78.991 1.00 21.21 86 GLY A N 1
ATOM 697 C CA . GLY A 1 107 ? 3.888 61.014 78.442 1.00 19.70 86 GLY A CA 1
ATOM 698 C C . GLY A 1 107 ? 3.022 60.708 77.229 1.00 19.49 86 GLY A C 1
ATOM 699 O O . GLY A 1 107 ? 2.753 61.594 76.424 1.00 19.14 86 GLY A O 1
ATOM 700 N N . ILE A 1 108 ? 2.569 59.460 77.099 1.00 18.95 87 ILE A N 1
ATOM 701 C CA . ILE A 1 108 ? 1.852 59.020 75.892 1.00 17.61 87 ILE A CA 1
ATOM 702 C C . ILE A 1 108 ? 0.528 59.737 75.699 1.00 17.51 87 ILE A C 1
ATOM 703 O O . ILE A 1 108 ? -0.325 59.748 76.595 1.00 17.52 87 ILE A O 1
ATOM 708 N N . ASP A 1 109 ? 0.356 60.314 74.517 1.00 17.04 88 ASP A N 1
ATOM 709 C CA . ASP A 1 109 ? -0.894 60.952 74.139 1.00 17.65 88 ASP A CA 1
ATOM 710 C C . ASP A 1 109 ? -1.891 59.944 73.555 1.00 17.25 88 ASP A C 1
ATOM 711 O O . ASP A 1 109 ? -3.067 59.966 73.925 1.00 16.67 88 ASP A O 1
ATOM 716 N N . VAL A 1 110 ? -1.418 59.088 72.639 1.00 16.39 89 VAL A N 1
ATOM 717 C CA . VAL A 1 110 ? -2.265 58.102 71.960 1.00 16.38 89 VAL A CA 1
ATOM 718 C C . VAL A 1 110 ? -1.588 56.729 71.955 1.00 16.35 89 VAL A C 1
ATOM 719 O O . VAL A 1 110 ? -0.451 56.598 71.493 1.00 16.29 89 VAL A O 1
ATOM 723 N N . VAL A 1 111 ? -2.275 55.724 72.504 1.00 16.28 90 VAL A N 1
ATOM 724 C CA . VAL A 1 111 ? -1.852 54.323 72.381 1.00 16.38 90 VAL A CA 1
ATOM 725 C C . VAL A 1 111 ? -2.630 53.653 71.267 1.00 15.97 90 VAL A C 1
ATOM 726 O O . VAL A 1 111 ? -3.859 53.760 71.211 1.00 17.18 90 VAL A O 1
ATOM 730 N N . ILE A 1 112 ? -1.918 52.987 70.368 1.00 15.32 91 ILE A N 1
ATOM 731 C CA . ILE A 1 112 ? -2.546 52.159 69.337 1.00 14.20 91 ILE A CA 1
ATOM 732 C C . ILE A 1 112 ? -2.669 50.733 69.903 1.00 13.81 91 ILE A C 1
ATOM 733 O O . ILE A 1 112 ? -1.663 50.093 70.219 1.00 13.07 91 ILE A O 1
ATOM 738 N N . GLU A 1 113 ? -3.900 50.263 70.062 1.00 13.62 92 GLU A N 1
ATOM 739 C CA . GLU A 1 113 ? -4.147 48.938 70.640 1.00 13.35 92 GLU A CA 1
ATOM 740 C C . GLU A 1 113 ? -4.373 47.945 69.493 1.00 13.09 92 GLU A C 1
ATOM 741 O O . GLU A 1 113 ? -5.505 47.766 69.018 1.00 12.65 92 GLU A O 1
ATOM 747 N N . SER A 1 114 ? -3.274 47.327 69.047 1.00 13.05 93 SER A N 1
ATOM 748 C CA . SER A 1 114 ? -3.268 46.453 67.861 1.00 12.80 93 SER A CA 1
ATOM 749 C C . SER A 1 114 ? -2.770 45.024 68.154 1.00 13.15 93 SER A C 1
ATOM 750 O O . SER A 1 114 ? -2.146 44.385 67.297 1.00 12.96 93 SER A O 1
ATOM 753 N N . THR A 1 115 ? -3.040 44.529 69.362 1.00 13.28 94 THR A N 1
ATOM 754 C CA . THR A 1 115 ? -2.640 43.180 69.722 1.00 13.95 94 THR A CA 1
ATOM 755 C C . THR A 1 115 ? -3.633 42.119 69.226 1.00 14.77 94 THR A C 1
ATOM 756 O O . THR A 1 115 ? -3.287 40.940 69.135 1.00 14.60 94 THR A O 1
ATOM 760 N N . GLY A 1 116 ? -4.868 42.543 68.960 1.00 15.10 95 GLY A N 1
ATOM 761 C CA . GLY A 1 116 ? -5.964 41.619 68.693 1.00 16.11 95 GLY A CA 1
ATOM 762 C C . GLY A 1 116 ? -6.616 40.960 69.907 1.00 16.73 95 GLY A C 1
ATOM 763 O O . GLY A 1 116 ? -7.673 40.348 69.771 1.00 17.80 95 GLY A O 1
ATOM 764 N N . VAL A 1 117 ? -6.023 41.083 71.098 1.00 17.04 96 VAL A N 1
ATOM 765 C CA . VAL A 1 117 ? -6.538 40.333 72.271 1.00 16.67 96 VAL A CA 1
ATOM 766 C C . VAL A 1 117 ? -7.209 41.170 73.378 1.00 16.97 96 VAL A C 1
ATOM 767 O O . VAL A 1 117 ? -7.587 40.630 74.428 1.00 16.78 96 VAL A O 1
ATOM 771 N N . PHE A 1 118 ? -7.355 42.472 73.151 1.00 16.61 97 PHE A N 1
ATOM 772 C CA . PHE A 1 118 ? -7.963 43.363 74.143 1.00 16.71 97 PHE A CA 1
ATOM 773 C C . PHE A 1 118 ? -9.147 44.128 73.541 1.00 17.19 97 PHE A C 1
ATOM 774 O O . PHE A 1 118 ? -9.262 45.346 73.702 1.00 17.48 97 PHE A O 1
ATOM 782 N N . SER A 1 119 ? -10.034 43.409 72.863 1.00 17.33 98 SER A N 1
ATOM 783 C CA . SER A 1 119 ? -11.188 44.044 72.214 1.00 17.97 98 SER A CA 1
ATOM 784 C C . SER A 1 119 ? -12.402 44.271 73.127 1.00 17.54 98 SER A C 1
ATOM 785 O O . SER A 1 119 ? -13.422 44.769 72.661 1.00 17.14 98 SER A O 1
ATOM 788 N N . SER A 1 120 ? -12.279 43.920 74.412 1.00 17.60 99 SER A N 1
ATOM 789 C CA . SER A 1 120 ? -13.242 44.356 75.452 1.00 18.28 99 SER A CA 1
ATOM 790 C C . SER A 1 120 ? -12.625 45.452 76.314 1.00 17.83 99 SER A C 1
ATOM 791 O O . SER A 1 120 ? -11.405 45.516 76.434 1.00 18.08 99 SER A O 1
ATOM 794 N N . ALA A 1 121 ? -13.463 46.289 76.928 1.00 17.64 100 ALA A N 1
ATOM 795 C CA . ALA A 1 121 ? -12.987 47.432 77.707 1.00 17.61 100 ALA A CA 1
ATOM 796 C C . ALA A 1 121 ? -12.099 46.949 78.842 1.00 17.93 100 ALA A C 1
ATOM 797 O O . ALA A 1 121 ? -11.057 47.553 79.128 1.00 17.53 100 ALA A O 1
ATOM 799 N N . THR A 1 122 ? -12.528 45.848 79.467 1.00 18.15 101 THR A N 1
ATOM 800 C CA A THR A 1 122 ? -11.861 45.257 80.616 0.50 18.56 101 THR A CA 1
ATOM 801 C CA B THR A 1 122 ? -11.810 45.251 80.588 0.50 18.25 101 THR A CA 1
ATOM 802 C C . THR A 1 122 ? -12.166 43.766 80.647 1.00 18.52 101 THR A C 1
ATOM 803 O O . THR A 1 122 ? -13.063 43.319 79.961 1.00 18.86 101 THR A O 1
ATOM 810 N N . SER A 1 123 ? -11.435 43.009 81.463 1.00 18.75 102 SER A N 1
ATOM 811 C CA . SER A 1 123 ? -11.714 41.583 81.704 1.00 18.70 102 SER A CA 1
ATOM 812 C C . SER A 1 123 ? -10.735 41.158 82.788 1.00 18.80 102 SER A C 1
ATOM 813 O O . SER A 1 123 ? -9.882 41.952 83.200 1.00 18.31 102 SER A O 1
ATOM 816 N N . ASP A 1 124 ? -10.814 39.914 83.234 1.00 19.12 103 ASP A N 1
ATOM 817 C CA . ASP A 1 124 ? -9.837 39.435 84.216 1.00 20.29 103 ASP A CA 1
ATOM 818 C C . ASP A 1 124 ? -8.421 39.235 83.627 1.00 20.18 103 ASP A C 1
ATOM 819 O O . ASP A 1 124 ? -7.500 38.852 84.334 1.00 20.45 103 ASP A O 1
ATOM 824 N N . LYS A 1 125 ? -8.265 39.502 82.332 1.00 20.52 104 LYS A N 1
ATOM 825 C CA . LYS A 1 125 ? -6.954 39.497 81.684 1.00 21.12 104 LYS A CA 1
ATOM 826 C C . LYS A 1 125 ? -6.675 40.838 81.011 1.00 20.79 104 LYS A C 1
ATOM 827 O O . LYS A 1 125 ? -5.797 40.931 80.165 1.00 21.58 104 LYS A O 1
ATOM 833 N N . GLY A 1 126 ? -7.421 41.872 81.386 1.00 19.95 105 GLY A N 1
ATOM 834 C CA . GLY A 1 126 ? -7.196 43.209 80.853 1.00 18.40 105 GLY A CA 1
ATOM 835 C C . GLY A 1 126 ? -8.088 43.572 79.670 1.00 17.62 105 GLY A C 1
ATOM 836 O O . GLY A 1 126 ? -8.846 42.750 79.172 1.00 17.03 105 GLY A O 1
ATOM 837 N N . GLY A 1 127 ? -7.987 44.821 79.231 1.00 17.48 106 GLY A N 1
ATOM 838 C CA . GLY A 1 127 ? -8.755 45.321 78.097 1.00 16.90 106 GLY A CA 1
ATOM 839 C C . GLY A 1 127 ? -8.236 46.665 77.639 1.00 16.51 106 GLY A C 1
ATOM 840 O O . GLY A 1 127 ? -7.350 47.249 78.281 1.00 16.02 106 GLY A O 1
ATOM 841 N N . TYR A 1 128 ? -8.813 47.181 76.557 1.00 16.11 107 TYR A N 1
ATOM 842 C CA . TYR A 1 128 ? -8.317 48.426 75.951 1.00 16.08 107 TYR A CA 1
ATOM 843 C C . TYR A 1 128 ? -8.365 49.656 76.868 1.00 16.16 107 TYR A C 1
ATOM 844 O O . TYR A 1 128 ? -7.533 50.559 76.726 1.00 16.29 107 TYR A O 1
ATOM 853 N N . LEU A 1 129 ? -9.299 49.700 77.821 1.00 15.88 108 LEU A N 1
ATOM 854 C CA . LEU A 1 129 ? -9.334 50.859 78.744 1.00 16.06 108 LEU A CA 1
ATOM 855 C C . LEU A 1 129 ? -8.191 50.893 79.773 1.00 15.91 108 LEU A C 1
ATOM 856 O O . LEU A 1 129 ? -7.933 51.948 80.376 1.00 16.13 108 LEU A O 1
ATOM 861 N N . ASP A 1 130 ? -7.522 49.756 79.969 1.00 15.79 109 ASP A N 1
ATOM 862 C CA . ASP A 1 130 ? -6.337 49.700 80.823 1.00 16.69 109 ASP A CA 1
ATOM 863 C C . ASP A 1 130 ? -5.309 50.743 80.365 1.00 17.04 109 ASP A C 1
ATOM 864 O O . ASP A 1 130 ? -4.638 51.353 81.198 1.00 17.44 109 ASP A O 1
ATOM 869 N N . HIS A 1 131 ? -5.203 50.944 79.047 1.00 16.88 110 HIS A N 1
ATOM 870 C CA . HIS A 1 131 ? -4.303 51.949 78.482 1.00 17.58 110 HIS A CA 1
ATOM 871 C C . HIS A 1 131 ? -4.550 53.366 79.027 1.00 18.60 110 HIS A C 1
ATOM 872 O O . HIS A 1 131 ? -3.595 54.087 79.340 1.00 18.90 110 HIS A O 1
ATOM 879 N N . VAL A 1 132 ? -5.821 53.746 79.149 1.00 19.42 111 VAL A N 1
ATOM 880 C CA . VAL A 1 132 ? -6.198 55.098 79.566 1.00 20.85 111 VAL A CA 1
ATOM 881 C C . VAL A 1 132 ? -6.668 55.193 81.011 1.00 22.24 111 VAL A C 1
ATOM 882 O O . VAL A 1 132 ? -6.939 56.297 81.493 1.00 23.99 111 VAL A O 1
ATOM 886 N N . ASN A 1 133 ? -6.809 54.063 81.693 1.00 22.25 112 ASN A N 1
ATOM 887 C CA . ASN A 1 133 ? -7.137 54.116 83.102 1.00 23.04 112 ASN A CA 1
ATOM 888 C C . ASN A 1 133 ? -5.873 53.980 83.946 1.00 23.39 112 ASN A C 1
ATOM 889 O O . ASN A 1 133 ? -5.247 55.001 84.241 1.00 24.57 112 ASN A O 1
ATOM 894 N N . HIS A 1 134 ? -5.431 52.768 84.247 1.00 23.00 113 HIS A N 1
ATOM 895 C CA A HIS A 1 134 ? -4.268 52.661 85.128 0.50 23.31 113 HIS A CA 1
ATOM 896 C CA B HIS A 1 134 ? -4.262 52.539 85.104 0.50 23.68 113 HIS A CA 1
ATOM 897 C C . HIS A 1 134 ? -2.933 52.933 84.441 1.00 23.08 113 HIS A C 1
ATOM 898 O O . HIS A 1 134 ? -2.051 53.515 85.068 1.00 23.93 113 HIS A O 1
ATOM 911 N N . ALA A 1 135 ? -2.780 52.574 83.171 1.00 21.85 114 ALA A N 1
ATOM 912 C CA . ALA A 1 135 ? -1.518 52.856 82.484 1.00 20.64 114 ALA A CA 1
ATOM 913 C C . ALA A 1 135 ? -1.309 54.346 82.239 1.00 19.70 114 ALA A C 1
ATOM 914 O O . ALA A 1 135 ? -0.188 54.797 82.191 1.00 19.92 114 ALA A O 1
ATOM 916 N N . GLY A 1 136 ? -2.388 55.106 82.078 1.00 19.11 115 GLY A N 1
ATOM 917 C CA . GLY A 1 136 ? -2.290 56.572 82.078 1.00 18.32 115 GLY A CA 1
ATOM 918 C C . GLY A 1 136 ? -1.970 57.268 80.763 1.00 17.98 115 GLY A C 1
ATOM 919 O O . GLY A 1 136 ? -1.515 58.408 80.767 1.00 18.06 115 GLY A O 1
ATOM 920 N N . ALA A 1 137 ? -2.203 56.607 79.632 1.00 17.49 116 ALA A N 1
ATOM 921 C CA . ALA A 1 137 ? -2.158 57.302 78.344 1.00 17.81 116 ALA A CA 1
ATOM 922 C C . ALA A 1 137 ? -3.370 58.209 78.267 1.00 17.81 116 ALA A C 1
ATOM 923 O O . ALA A 1 137 ? -4.378 57.968 78.946 1.00 17.93 116 ALA A O 1
ATOM 925 N N . LYS A 1 138 ? -3.290 59.251 77.452 1.00 17.96 117 LYS A N 1
ATOM 926 C CA . LYS A 1 138 ? -4.424 60.147 77.317 1.00 18.45 117 LYS A CA 1
ATOM 927 C C . LYS A 1 138 ? -5.574 59.499 76.542 1.00 18.42 117 LYS A C 1
ATOM 928 O O . LYS A 1 138 ? -6.747 59.701 76.887 1.00 18.56 117 LYS A O 1
ATOM 934 N N . LYS A 1 139 ? -5.245 58.735 75.498 1.00 17.65 118 LYS A N 1
ATOM 935 C CA . LYS A 1 139 ? -6.261 58.162 74.598 1.00 17.27 118 LYS A CA 1
ATOM 936 C C . LYS A 1 139 ? -5.777 56.842 74.011 1.00 16.72 118 LYS A C 1
ATOM 937 O O . LYS A 1 139 ? -4.567 56.590 73.955 1.00 16.21 118 LYS A O 1
ATOM 943 N N . VAL A 1 140 ? -6.730 56.024 73.562 1.00 15.82 119 VAL A N 1
ATOM 944 C CA . VAL A 1 140 ? -6.437 54.746 72.939 1.00 15.31 119 VAL A CA 1
ATOM 945 C C . VAL A 1 140 ? -7.282 54.573 71.677 1.00 15.44 119 VAL A C 1
ATOM 946 O O . VAL A 1 140 ? -8.480 54.872 71.664 1.00 15.55 119 VAL A O 1
ATOM 950 N N . ILE A 1 141 ? -6.629 54.150 70.602 1.00 15.16 120 ILE A N 1
ATOM 951 C CA . ILE A 1 141 ? -7.323 53.703 69.406 1.00 14.85 120 ILE A CA 1
ATOM 952 C C . ILE A 1 141 ? -7.288 52.177 69.365 1.00 14.89 120 ILE A C 1
ATOM 953 O O . ILE A 1 141 ? -6.216 51.574 69.314 1.00 14.61 120 ILE A O 1
ATOM 958 N N . LEU A 1 142 ? -8.468 51.568 69.397 1.00 14.60 121 LEU A N 1
ATOM 959 C CA . LEU A 1 142 ? -8.606 50.127 69.259 1.00 14.69 121 LEU A CA 1
ATOM 960 C C . LEU A 1 142 ? -8.692 49.825 67.761 1.00 14.68 121 LEU A C 1
ATOM 961 O O . LEU A 1 142 ? -9.561 50.366 67.064 1.00 13.84 121 LEU A O 1
ATOM 966 N N . THR A 1 143 ? -7.776 48.986 67.260 1.00 14.45 122 THR A N 1
ATOM 967 C CA . THR A 1 143 ? -7.686 48.754 65.813 1.00 14.28 122 THR A CA 1
ATOM 968 C C . THR A 1 143 ? -8.580 47.594 65.357 1.00 14.61 122 THR A C 1
ATOM 969 O O . THR A 1 143 ? -8.200 46.799 64.490 1.00 14.01 122 THR A O 1
ATOM 973 N N . VAL A 1 144 ? -9.779 47.523 65.934 1.00 14.49 123 VAL A N 1
ATOM 974 C CA . VAL A 1 144 ? -10.711 46.446 65.655 1.00 14.64 123 VAL A CA 1
ATOM 975 C C . VAL A 1 144 ? -12.043 46.909 66.242 1.00 15.36 123 VAL A C 1
ATOM 976 O O . VAL A 1 144 ? -12.057 47.744 67.144 1.00 14.43 123 VAL A O 1
ATOM 980 N N . PRO A 1 145 ? -13.171 46.409 65.707 1.00 15.95 124 PRO A N 1
ATOM 981 C CA . PRO A 1 145 ? -14.410 46.723 66.441 1.00 16.76 124 PRO A CA 1
ATOM 982 C C . PRO A 1 145 ? -14.368 46.194 67.874 1.00 17.00 124 PRO A C 1
ATOM 983 O O . PRO A 1 145 ? -13.813 45.130 68.116 1.00 17.09 124 PRO A O 1
ATOM 987 N N . ALA A 1 146 ? -14.909 46.949 68.823 1.00 18.16 125 ALA A N 1
ATOM 988 C CA . ALA A 1 146 ? -14.987 46.471 70.209 1.00 19.46 125 ALA A CA 1
ATOM 989 C C . ALA A 1 146 ? -16.026 45.367 70.311 1.00 20.63 125 ALA A C 1
ATOM 990 O O . ALA A 1 146 ? -17.032 45.423 69.624 1.00 20.58 125 ALA A O 1
ATOM 992 N N . LYS A 1 147 ? -15.779 44.374 71.167 1.00 22.07 126 LYS A N 1
ATOM 993 C CA . LYS A 1 147 ? -16.777 43.341 71.464 1.00 23.29 126 LYS A CA 1
ATOM 994 C C . LYS A 1 147 ? -17.939 43.949 72.264 1.00 24.33 126 LYS A C 1
ATOM 995 O O . LYS A 1 147 ? -19.075 43.496 72.149 1.00 24.60 126 LYS A O 1
ATOM 997 N N . ASP A 1 148 ? -17.639 44.969 73.073 1.00 24.60 127 ASP A N 1
ATOM 998 C CA . ASP A 1 148 ? -18.655 45.742 73.786 1.00 25.46 127 ASP A CA 1
ATOM 999 C C . ASP A 1 148 ? -18.883 47.044 73.013 1.00 25.96 127 ASP A C 1
ATOM 1000 O O . ASP A 1 148 ? -18.565 47.125 71.829 1.00 26.74 127 ASP A O 1
ATOM 1005 N N . GLU A 1 149 ? -19.405 48.077 73.653 1.00 26.22 128 GLU A N 1
ATOM 1006 C CA . GLU A 1 149 ? -19.705 49.296 72.905 1.00 26.43 128 GLU A CA 1
ATOM 1007 C C . GLU A 1 149 ? -18.594 50.342 73.066 1.00 24.95 128 GLU A C 1
ATOM 1008 O O . GLU A 1 149 ? -18.139 50.581 74.166 1.00 25.64 128 GLU A O 1
ATOM 1014 N N . ILE A 1 150 ? -18.164 50.961 71.971 1.00 23.11 129 ILE A N 1
ATOM 1015 C CA . ILE A 1 150 ? -17.121 51.987 72.027 1.00 21.38 129 ILE A CA 1
ATOM 1016 C C . ILE A 1 150 ? -17.441 53.022 70.960 1.00 20.49 129 ILE A C 1
ATOM 1017 O O . ILE A 1 150 ? -18.060 52.674 69.956 1.00 19.95 129 ILE A O 1
ATOM 1022 N N . LYS A 1 151 ? -17.039 54.278 71.165 1.00 19.58 130 LYS A N 1
ATOM 1023 C CA . LYS A 1 151 ? -17.136 55.280 70.090 1.00 19.50 130 LYS A CA 1
ATOM 1024 C C . LYS A 1 151 ? -16.372 54.770 68.862 1.00 18.79 130 LYS A C 1
ATOM 1025 O O . LYS A 1 151 ? -15.208 54.381 68.958 1.00 18.71 130 LYS A O 1
ATOM 1031 N N . THR A 1 152 ? -17.039 54.734 67.722 1.00 17.85 131 THR A N 1
ATOM 1032 C CA . THR A 1 152 ? -16.449 54.147 66.528 1.00 17.16 131 THR A CA 1
ATOM 1033 C C . THR A 1 152 ? -16.399 55.209 65.449 1.00 16.84 131 THR A C 1
ATOM 1034 O O . THR A 1 152 ? -17.393 55.895 65.211 1.00 16.54 131 THR A O 1
ATOM 1038 N N . ILE A 1 153 ? -15.235 55.358 64.819 1.00 16.47 132 ILE A N 1
ATOM 1039 C CA . ILE A 1 153 ? -15.028 56.394 63.794 1.00 16.52 132 ILE A CA 1
ATOM 1040 C C . ILE A 1 153 ? -14.543 55.771 62.495 1.00 16.19 132 ILE A C 1
ATOM 1041 O O . ILE A 1 153 ? -13.639 54.928 62.506 1.00 16.39 132 ILE A O 1
ATOM 1046 N N . VAL A 1 154 ? -15.160 56.169 61.382 1.00 15.53 133 VAL A N 1
ATOM 1047 C CA . VAL A 1 154 ? -14.673 55.812 60.075 1.00 14.94 133 VAL A CA 1
ATOM 1048 C C . VAL A 1 154 ? -14.411 57.118 59.343 1.00 15.16 133 VAL A C 1
ATOM 1049 O O . VAL A 1 154 ? -15.351 57.839 59.011 1.00 15.31 133 VAL A O 1
ATOM 1053 N N . LEU A 1 155 ? -13.143 57.425 59.089 1.00 14.85 134 LEU A N 1
ATOM 1054 C CA . LEU A 1 155 ? -12.793 58.710 58.495 1.00 15.25 134 LEU A CA 1
ATOM 1055 C C . LEU A 1 155 ? -13.411 58.831 57.110 1.00 15.88 134 LEU A C 1
ATOM 1056 O O . LEU A 1 155 ? -13.516 57.830 56.383 1.00 15.48 134 LEU A O 1
ATOM 1061 N N . GLY A 1 156 ? -13.851 60.050 56.780 1.00 16.44 135 GLY A N 1
ATOM 1062 C CA . GLY A 1 156 ? -14.598 60.333 55.549 1.00 17.41 135 GLY A CA 1
ATOM 1063 C C . GLY A 1 156 ? -16.102 60.126 55.709 1.00 18.72 135 GLY A C 1
ATOM 1064 O O . GLY A 1 156 ? -16.887 60.476 54.819 1.00 19.62 135 GLY A O 1
ATOM 1065 N N . VAL A 1 157 ? -16.514 59.561 56.843 1.00 18.77 136 VAL A N 1
ATOM 1066 C CA . VAL A 1 157 ? -17.912 59.212 57.074 1.00 18.89 136 VAL A CA 1
ATOM 1067 C C . VAL A 1 157 ? -18.481 59.939 58.302 1.00 19.82 136 VAL A C 1
ATOM 1068 O O . VAL A 1 157 ? -19.471 60.663 58.185 1.00 20.49 136 VAL A O 1
ATOM 1072 N N . ASN A 1 158 ? -17.872 59.763 59.474 1.00 20.07 137 ASN A N 1
ATOM 1073 C CA . ASN A 1 158 ? -18.357 60.472 60.656 1.00 20.75 137 ASN A CA 1
ATOM 1074 C C . ASN A 1 158 ? -17.267 61.222 61.423 1.00 21.74 137 ASN A C 1
ATOM 1075 O O . ASN A 1 158 ? -17.235 61.199 62.655 1.00 21.27 137 ASN A O 1
ATOM 1080 N N . ASP A 1 159 ? -16.388 61.890 60.674 1.00 23.88 138 ASP A N 1
ATOM 1081 C CA . ASP A 1 159 ? -15.339 62.757 61.228 1.00 26.17 138 ASP A CA 1
ATOM 1082 C C . ASP A 1 159 ? -15.875 63.712 62.279 1.00 27.29 138 ASP A C 1
ATOM 1083 O O . ASP A 1 159 ? -15.201 63.965 63.272 1.00 27.83 138 ASP A O 1
ATOM 1088 N N . HIS A 1 160 ? -17.084 64.233 62.051 1.00 28.82 139 HIS A N 1
ATOM 1089 C CA . HIS A 1 160 ? -17.737 65.175 62.971 1.00 30.47 139 HIS A CA 1
ATOM 1090 C C . HIS A 1 160 ? -17.865 64.630 64.397 1.00 31.12 139 HIS A C 1
ATOM 1091 O O . HIS A 1 160 ? -17.934 65.400 65.344 1.00 31.29 139 HIS A O 1
ATOM 1093 N N . ASP A 1 161 ? -17.898 63.306 64.544 1.00 31.92 140 ASP A N 1
ATOM 1094 C CA . ASP A 1 161 ? -18.051 62.687 65.858 1.00 32.88 140 ASP A CA 1
ATOM 1095 C C . ASP A 1 161 ? -16.791 62.761 66.734 1.00 33.29 140 ASP A C 1
ATOM 1096 O O . ASP A 1 161 ? -16.853 62.516 67.939 1.00 33.58 140 ASP A O 1
ATOM 1101 N N . ILE A 1 162 ? -15.668 63.127 66.123 1.00 33.79 141 ILE A N 1
ATOM 1102 C CA . ILE A 1 162 ? -14.410 63.338 66.837 1.00 34.47 141 ILE A CA 1
ATOM 1103 C C . ILE A 1 162 ? -14.463 64.638 67.644 1.00 35.16 141 ILE A C 1
ATOM 1104 O O . ILE A 1 162 ? -14.734 65.711 67.096 1.00 34.93 141 ILE A O 1
ATOM 1109 N N . ASN A 1 163 ? -14.210 64.527 68.944 1.00 36.23 142 ASN A N 1
ATOM 1110 C CA . ASN A 1 163 ? -14.001 65.697 69.798 1.00 37.20 142 ASN A CA 1
ATOM 1111 C C . ASN A 1 163 ? -12.859 65.463 70.790 1.00 37.59 142 ASN A C 1
ATOM 1112 O O . ASN A 1 163 ? -12.496 64.317 71.070 1.00 37.47 142 ASN A O 1
ATOM 1117 N N . SER A 1 164 ? -12.293 66.551 71.312 1.00 37.79 143 SER A N 1
ATOM 1118 C CA . SER A 1 164 ? -11.103 66.485 72.168 1.00 37.99 143 SER A CA 1
ATOM 1119 C C . SER A 1 164 ? -11.335 65.797 73.520 1.00 37.41 143 SER A C 1
ATOM 1120 O O . SER A 1 164 ? -10.381 65.514 74.231 1.00 37.86 143 SER A O 1
ATOM 1123 N N . ASP A 1 165 ? -12.589 65.516 73.862 1.00 37.00 144 ASP A N 1
ATOM 1124 C CA . ASP A 1 165 ? -12.920 64.829 75.117 1.00 36.58 144 ASP A CA 1
ATOM 1125 C C . ASP A 1 165 ? -12.869 63.288 75.041 1.00 35.74 144 ASP A C 1
ATOM 1126 O O . ASP A 1 165 ? -13.001 62.611 76.070 1.00 35.16 144 ASP A O 1
ATOM 1131 N N . LEU A 1 166 ? -12.681 62.743 73.832 1.00 34.31 145 LEU A N 1
ATOM 1132 C CA . LEU A 1 166 ? -12.652 61.287 73.626 1.00 33.32 145 LEU A CA 1
ATOM 1133 C C . LEU A 1 166 ? -11.444 60.640 74.308 1.00 31.93 145 LEU A C 1
ATOM 1134 O O . LEU A 1 166 ? -10.346 61.199 74.294 1.00 32.38 145 LEU A O 1
ATOM 1139 N N . LYS A 1 167 ? -11.654 59.474 74.907 1.00 29.87 146 LYS A N 1
ATOM 1140 C CA . LYS A 1 167 ? -10.572 58.735 75.555 1.00 28.22 146 LYS A CA 1
ATOM 1141 C C . LYS A 1 167 ? -10.248 57.441 74.807 1.00 26.37 146 LYS A C 1
ATOM 1142 O O . LYS A 1 167 ? -9.088 57.048 74.700 1.00 26.21 146 LYS A O 1
ATOM 1148 N N . ALA A 1 168 ? -11.287 56.778 74.315 1.00 23.92 147 ALA A N 1
ATOM 1149 C CA . ALA A 1 168 ? -11.157 55.486 73.663 1.00 21.85 147 ALA A CA 1
ATOM 1150 C C . ALA A 1 168 ? -12.046 55.466 72.424 1.00 20.85 147 ALA A C 1
ATOM 1151 O O . ALA A 1 168 ? -13.240 55.803 72.495 1.00 20.50 147 ALA A O 1
ATOM 1153 N N . VAL A 1 169 ? -11.445 55.080 71.302 1.00 19.65 148 VAL A N 1
ATOM 1154 C CA A VAL A 1 169 ? -12.157 54.986 70.028 0.50 19.02 148 VAL A CA 1
ATOM 1155 C CA B VAL A 1 169 ? -12.115 55.037 70.007 0.50 19.37 148 VAL A CA 1
ATOM 1156 C C . VAL A 1 169 ? -11.693 53.771 69.257 1.00 18.96 148 VAL A C 1
ATOM 1157 O O . VAL A 1 169 ? -10.540 53.333 69.387 1.00 18.85 148 VAL A O 1
ATOM 1164 N N . SER A 1 170 ? -12.615 53.205 68.481 1.00 18.09 149 SER A N 1
ATOM 1165 C CA . SER A 1 170 ? -12.298 52.141 67.538 1.00 17.03 149 SER A CA 1
ATOM 1166 C C . SER A 1 170 ? -12.308 52.750 66.142 1.00 16.88 149 SER A C 1
ATOM 1167 O O . SER A 1 170 ? -13.191 53.554 65.798 1.00 15.95 149 SER A O 1
ATOM 1170 N N . ASN A 1 171 ? -11.316 52.373 65.344 1.00 16.31 150 ASN A N 1
ATOM 1171 C CA . ASN A 1 171 ? -11.274 52.759 63.945 1.00 16.34 150 ASN A CA 1
ATOM 1172 C C . ASN A 1 171 ? -12.081 51.749 63.124 1.00 16.26 150 ASN A C 1
ATOM 1173 O O . ASN A 1 171 ? -11.964 51.701 61.896 1.00 16.80 150 ASN A O 1
ATOM 1178 N N . ALA A 1 172 ? -12.894 50.945 63.814 1.00 15.46 151 ALA A N 1
ATOM 1179 C CA . ALA A 1 172 ? -13.726 49.890 63.192 1.00 15.70 151 ALA A CA 1
ATOM 1180 C C . ALA A 1 172 ? -12.875 48.802 62.515 1.00 15.71 151 ALA A C 1
ATOM 1181 O O . ALA A 1 172 ? -11.735 48.549 62.922 1.00 16.08 151 ALA A O 1
ATOM 1183 N N . SER A 1 173 ? -13.419 48.162 61.485 1.00 15.77 152 SER A N 1
ATOM 1184 C CA . SER A 1 173 ? -12.682 47.147 60.758 1.00 15.72 152 SER A CA 1
ATOM 1185 C C . SER A 1 173 ? -12.249 47.653 59.381 1.00 15.87 152 SER A C 1
ATOM 1186 O O . SER A 1 173 ? -12.789 48.643 58.871 1.00 15.62 152 SER A O 1
ATOM 1189 N N . CYS A 1 174 ? -11.279 46.974 58.772 1.00 16.06 153 CYS A N 1
ATOM 1190 C CA . CYS A 1 174 ? -10.862 47.311 57.404 1.00 16.02 153 CYS A CA 1
ATOM 1191 C C . CYS A 1 174 ? -12.072 47.269 56.469 1.00 15.65 153 CYS A C 1
ATOM 1192 O O . CYS A 1 174 ? -12.256 48.157 55.636 1.00 15.74 153 CYS A O 1
ATOM 1195 N N . THR A 1 175 ? -12.908 46.248 56.631 1.00 15.03 154 THR A N 1
ATOM 1196 C CA . THR A 1 175 ? -14.056 46.061 55.748 1.00 14.80 154 THR A CA 1
ATOM 1197 C C . THR A 1 175 ? -15.101 47.178 55.907 1.00 15.20 154 THR A C 1
ATOM 1198 O O . THR A 1 175 ? -15.671 47.660 54.916 1.00 15.20 154 THR A O 1
ATOM 1202 N N . THR A 1 176 ? -15.350 47.602 57.144 1.00 15.27 155 THR A N 1
ATOM 1203 C CA . THR A 1 176 ? -16.281 48.710 57.368 1.00 15.21 155 THR A CA 1
ATOM 1204 C C . THR A 1 176 ? -15.731 50.008 56.763 1.00 15.07 155 THR A C 1
ATOM 1205 O O . THR A 1 176 ? -16.478 50.813 56.202 1.00 14.72 155 THR A O 1
ATOM 1209 N N . ASN A 1 177 ? -14.420 50.196 56.878 1.00 14.92 156 ASN A N 1
ATOM 1210 C CA . ASN A 1 177 ? -13.751 51.332 56.247 1.00 15.18 156 ASN A CA 1
ATOM 1211 C C . ASN A 1 177 ? -13.841 51.304 54.726 1.00 15.12 156 ASN A C 1
ATOM 1212 O O . ASN A 1 177 ? -13.806 52.351 54.081 1.00 15.08 156 ASN A O 1
ATOM 1217 N N . CYS A 1 178 ? -13.967 50.113 54.151 1.00 15.51 157 CYS A N 1
ATOM 1218 C CA . CYS A 1 178 ? -14.175 50.019 52.716 1.00 15.75 157 CYS A CA 1
ATOM 1219 C C . CYS A 1 178 ? -15.628 50.311 52.348 1.00 16.26 157 CYS A C 1
ATOM 1220 O O . CYS A 1 178 ? -15.912 51.073 51.414 1.00 16.23 157 CYS A O 1
ATOM 1223 N N . LEU A 1 179 ? -16.535 49.687 53.094 1.00 16.30 158 LEU A N 1
ATOM 1224 C CA . LEU A 1 179 ? -17.964 49.702 52.808 1.00 16.04 158 LEU A CA 1
ATOM 1225 C C . LEU A 1 179 ? -18.660 51.033 53.132 1.00 16.22 158 LEU A C 1
ATOM 1226 O O . LEU A 1 179 ? -19.447 51.541 52.317 1.00 16.08 158 LEU A O 1
ATOM 1231 N N . ALA A 1 180 ? -18.370 51.594 54.306 1.00 16.08 159 ALA A N 1
ATOM 1232 C CA . ALA A 1 180 ? -19.104 52.773 54.794 1.00 16.31 159 ALA A CA 1
ATOM 1233 C C . ALA A 1 180 ? -18.985 54.029 53.888 1.00 16.82 159 ALA A C 1
ATOM 1234 O O . ALA A 1 180 ? -19.989 54.685 53.615 1.00 17.18 159 ALA A O 1
ATOM 1236 N N . PRO A 1 181 ? -17.776 54.350 53.392 1.00 17.18 160 PRO A N 1
ATOM 1237 C CA . PRO A 1 181 ? -17.715 55.483 52.457 1.00 17.40 160 PRO A CA 1
ATOM 1238 C C . PRO A 1 181 ? -18.511 55.228 51.188 1.00 17.94 160 PRO A C 1
ATOM 1239 O O . PRO A 1 181 ? -19.173 56.138 50.680 1.00 18.74 160 PRO A O 1
ATOM 1243 N N . LEU A 1 182 ? -18.465 53.995 50.698 1.00 17.68 161 LEU A N 1
ATOM 1244 C CA . LEU A 1 182 ? -19.269 53.589 49.566 1.00 18.22 161 LEU A CA 1
ATOM 1245 C C . LEU A 1 182 ? -20.767 53.766 49.857 1.00 17.79 161 LEU A C 1
ATOM 1246 O O . LEU A 1 182 ? -21.500 54.378 49.066 1.00 17.74 161 LEU A O 1
ATOM 1251 N N . ALA A 1 183 ? -21.206 53.240 50.999 1.00 17.58 162 ALA A N 1
ATOM 1252 C CA . ALA A 1 183 ? -22.592 53.346 51.431 1.00 17.43 162 ALA A CA 1
ATOM 1253 C C . ALA A 1 183 ? -23.013 54.808 51.597 1.00 17.65 162 ALA A C 1
ATOM 1254 O O . ALA A 1 183 ? -24.125 55.176 51.218 1.00 17.29 162 ALA A O 1
ATOM 1256 N N . LYS A 1 184 ? -22.131 55.620 52.183 1.00 18.02 163 LYS A N 1
ATOM 1257 C CA . LYS A 1 184 ? -22.398 57.051 52.375 1.00 19.04 163 LYS A CA 1
ATOM 1258 C C . LYS A 1 184 ? -22.801 57.712 51.065 1.00 18.70 163 LYS A C 1
ATOM 1259 O O . LYS A 1 184 ? -23.872 58.321 50.972 1.00 18.22 163 LYS A O 1
ATOM 1265 N N . VAL A 1 185 ? -21.940 57.586 50.057 1.00 18.40 164 VAL A N 1
ATOM 1266 C CA . VAL A 1 185 ? -22.186 58.223 48.772 1.00 18.58 164 VAL A CA 1
ATOM 1267 C C . VAL A 1 185 ? -23.474 57.687 48.118 1.00 19.02 164 VAL A C 1
ATOM 1268 O O . VAL A 1 185 ? -24.336 58.472 47.697 1.00 19.09 164 VAL A O 1
ATOM 1272 N N . LEU A 1 186 ? -23.608 56.364 48.049 1.00 18.75 165 LEU A N 1
ATOM 1273 C CA . LEU A 1 186 ? -24.793 55.769 47.445 1.00 19.31 165 LEU A CA 1
ATOM 1274 C C . LEU A 1 186 ? -26.071 56.244 48.143 1.00 19.82 165 LEU A C 1
ATOM 1275 O O . LEU A 1 186 ? -27.045 56.584 47.478 1.00 19.55 165 LEU A O 1
ATOM 1280 N N . HIS A 1 187 ? -26.059 56.264 49.474 1.00 20.32 166 HIS A N 1
ATOM 1281 C CA . HIS A 1 187 ? -27.232 56.684 50.236 1.00 21.22 166 HIS A CA 1
ATOM 1282 C C . HIS A 1 187 ? -27.594 58.149 49.983 1.00 21.54 166 HIS A C 1
ATOM 1283 O O . HIS A 1 187 ? -28.773 58.473 49.791 1.00 21.69 166 HIS A O 1
ATOM 1290 N N . GLU A 1 188 ? -26.584 59.018 49.967 1.00 21.41 167 GLU A N 1
ATOM 1291 C CA . GLU A 1 188 ? -26.802 60.455 49.781 1.00 22.42 167 GLU A CA 1
ATOM 1292 C C . GLU A 1 188 ? -27.320 60.780 48.383 1.00 21.95 167 GLU A C 1
ATOM 1293 O O . GLU A 1 188 ? -28.180 61.636 48.230 1.00 21.91 167 GLU A O 1
ATOM 1299 N N . SER A 1 189 ? -26.806 60.070 47.382 1.00 21.44 168 SER A N 1
ATOM 1300 C CA . SER A 1 189 ? -27.201 60.257 46.003 1.00 21.37 168 SER A CA 1
ATOM 1301 C C . SER A 1 189 ? -28.532 59.606 45.658 1.00 21.33 168 SER A C 1
ATOM 1302 O O . SER A 1 189 ? -29.356 60.215 44.996 1.00 21.01 168 SER A O 1
ATOM 1305 N N . PHE A 1 190 ? -28.725 58.358 46.082 1.00 20.82 169 PHE A N 1
ATOM 1306 C CA . PHE A 1 190 ? -29.816 57.546 45.566 1.00 20.54 169 PHE A CA 1
ATOM 1307 C C . PHE A 1 190 ? -30.761 57.016 46.632 1.00 20.80 169 PHE A C 1
ATOM 1308 O O . PHE A 1 190 ? -31.860 56.587 46.299 1.00 21.33 169 PHE A O 1
ATOM 1316 N N . GLY A 1 191 ? -30.332 57.015 47.893 1.00 20.89 170 GLY A N 1
ATOM 1317 C CA . GLY A 1 191 ? -31.088 56.386 48.978 1.00 20.96 170 GLY A CA 1
ATOM 1318 C C . GLY A 1 191 ? -30.879 54.877 48.958 1.00 21.11 170 GLY A C 1
ATOM 1319 O O . GLY A 1 191 ? -30.968 54.254 47.906 1.00 21.62 170 GLY A O 1
ATOM 1320 N N . ILE A 1 192 ? -30.582 54.295 50.112 1.00 20.74 171 ILE A N 1
ATOM 1321 C CA . ILE A 1 192 ? -30.376 52.861 50.214 1.00 20.72 171 ILE A CA 1
ATOM 1322 C C . ILE A 1 192 ? -31.530 52.278 50.999 1.00 20.66 171 ILE A C 1
ATOM 1323 O O . ILE A 1 192 ? -31.770 52.661 52.135 1.00 20.53 171 ILE A O 1
ATOM 1328 N N . GLU A 1 193 ? -32.235 51.345 50.375 1.00 20.85 172 GLU A N 1
ATOM 1329 C CA . GLU A 1 193 ? -33.314 50.638 51.020 1.00 21.73 172 GLU A CA 1
ATOM 1330 C C . GLU A 1 193 ? -32.721 49.549 51.918 1.00 21.11 172 GLU A C 1
ATOM 1331 O O . GLU A 1 193 ? -32.839 49.620 53.147 1.00 20.99 172 GLU A O 1
ATOM 1337 N N . GLN A 1 194 ? -32.065 48.564 51.291 1.00 19.62 173 GLN A N 1
ATOM 1338 C CA . GLN A 1 194 ? -31.342 47.489 51.970 1.00 18.84 173 GLN A CA 1
ATOM 1339 C C . GLN A 1 194 ? -30.182 47.057 51.080 1.00 17.93 173 GLN A C 1
ATOM 1340 O O . GLN A 1 194 ? -30.210 47.278 49.870 1.00 16.87 173 GLN A O 1
ATOM 1346 N N . GLY A 1 195 ? -29.192 46.404 51.678 1.00 16.87 174 GLY A N 1
ATOM 1347 C CA . GLY A 1 195 ? -28.122 45.786 50.912 1.00 16.46 174 GLY A CA 1
ATOM 1348 C C . GLY A 1 195 ? -27.458 44.637 51.641 1.00 16.36 174 GLY A C 1
ATOM 1349 O O . GLY A 1 195 ? -27.478 44.561 52.873 1.00 15.59 174 GLY A O 1
ATOM 1350 N N . LEU A 1 196 ? -26.875 43.733 50.861 1.00 16.31 175 LEU A N 1
ATOM 1351 C CA . LEU A 1 196 ? -26.121 42.617 51.398 1.00 15.84 175 LEU A CA 1
ATOM 1352 C C . LEU A 1 196 ? -24.791 42.623 50.700 1.00 15.82 175 LEU A C 1
ATOM 1353 O O . LEU A 1 196 ? -24.702 43.006 49.529 1.00 15.61 175 LEU A O 1
ATOM 1358 N N . MET A 1 197 ? -23.749 42.207 51.412 1.00 15.52 176 MET A N 1
ATOM 1359 C CA . MET A 1 197 ? -22.413 42.216 50.833 1.00 15.22 176 MET A CA 1
ATOM 1360 C C . MET A 1 197 ? -21.629 40.935 51.127 1.00 15.00 176 MET A C 1
ATOM 1361 O O . MET A 1 197 ? -22.015 40.134 51.987 1.00 15.15 176 MET A O 1
ATOM 1366 N N . THR A 1 198 ? -20.570 40.727 50.357 1.00 14.49 177 THR A N 1
ATOM 1367 C CA . THR A 1 198 ? -19.576 39.711 50.637 1.00 15.12 177 THR A CA 1
ATOM 1368 C C . THR A 1 198 ? -18.252 40.419 50.525 1.00 14.43 177 THR A C 1
ATOM 1369 O O . THR A 1 198 ? -18.094 41.249 49.644 1.00 15.03 177 THR A O 1
ATOM 1373 N N . THR A 1 199 ? -17.328 40.154 51.441 1.00 13.87 178 THR A N 1
ATOM 1374 C CA . THR A 1 199 ? -15.942 40.564 51.186 1.00 13.38 178 THR A CA 1
ATOM 1375 C C . THR A 1 199 ? -15.113 39.327 50.822 1.00 13.02 178 THR A C 1
ATOM 1376 O O . THR A 1 199 ? -15.155 38.301 51.516 1.00 12.64 178 THR A O 1
ATOM 1380 N N . VAL A 1 200 ? -14.438 39.408 49.682 1.00 12.51 179 VAL A N 1
ATOM 1381 C CA . VAL A 1 200 ? -13.477 38.385 49.292 1.00 11.63 179 VAL A CA 1
ATOM 1382 C C . VAL A 1 200 ? -12.148 38.937 49.795 1.00 11.86 179 VAL A C 1
ATOM 1383 O O . VAL A 1 200 ? -11.644 39.951 49.287 1.00 11.09 179 VAL A O 1
ATOM 1387 N N . HIS A 1 201 ? -11.594 38.264 50.798 1.00 11.36 180 HIS A N 1
ATOM 1388 C CA . HIS A 1 201 ? -10.695 38.914 51.756 1.00 11.69 180 HIS A CA 1
ATOM 1389 C C . HIS A 1 201 ? -9.403 38.125 51.909 1.00 11.73 180 HIS A C 1
ATOM 1390 O O . HIS A 1 201 ? -9.431 36.894 52.027 1.00 11.56 180 HIS A O 1
ATOM 1397 N N . ALA A 1 202 ? -8.276 38.837 51.913 1.00 11.37 181 ALA A N 1
ATOM 1398 C CA . ALA A 1 202 ? -6.965 38.226 52.158 1.00 11.70 181 ALA A CA 1
ATOM 1399 C C . ALA A 1 202 ? -6.958 37.458 53.474 1.00 12.25 181 ALA A C 1
ATOM 1400 O O . ALA A 1 202 ? -7.699 37.815 54.403 1.00 11.97 181 ALA A O 1
ATOM 1402 N N . TYR A 1 203 ? -6.122 36.424 53.577 1.00 11.77 182 TYR A N 1
ATOM 1403 C CA . TYR A 1 203 ? -5.975 35.759 54.868 1.00 11.82 182 TYR A CA 1
ATOM 1404 C C . TYR A 1 203 ? -5.181 36.652 55.832 1.00 11.53 182 TYR A C 1
ATOM 1405 O O . TYR A 1 203 ? -4.455 37.548 55.389 1.00 11.08 182 TYR A O 1
ATOM 1414 N N . THR A 1 204 ? -5.363 36.430 57.132 1.00 11.06 183 THR A N 1
ATOM 1415 C CA . THR A 1 204 ? -4.679 37.204 58.182 1.00 11.75 183 THR A CA 1
ATOM 1416 C C . THR A 1 204 ? -4.063 36.231 59.193 1.00 11.98 183 THR A C 1
ATOM 1417 O O . THR A 1 204 ? -4.269 35.012 59.100 1.00 12.07 183 THR A O 1
ATOM 1421 N N . ASN A 1 205 ? -3.324 36.778 60.158 1.00 12.07 184 ASN A N 1
ATOM 1422 C CA . ASN A 1 205 ? -2.733 35.985 61.221 1.00 12.95 184 ASN A CA 1
ATOM 1423 C C . ASN A 1 205 ? -3.741 35.406 62.195 1.00 13.50 184 ASN A C 1
ATOM 1424 O O . ASN A 1 205 ? -3.363 34.639 63.066 1.00 13.96 184 ASN A O 1
ATOM 1429 N N . ASP A 1 206 ? -5.017 35.765 62.060 1.00 14.15 185 ASP A N 1
ATOM 1430 C CA . ASP A 1 206 ? -6.033 35.076 62.839 1.00 15.32 185 ASP A CA 1
ATOM 1431 C C . ASP A 1 206 ? -6.330 33.668 62.316 1.00 15.74 185 ASP A C 1
ATOM 1432 O O . ASP A 1 206 ? -7.030 32.901 62.978 1.00 16.25 185 ASP A O 1
ATOM 1437 N N . GLN A 1 207 ? -5.796 33.327 61.144 1.00 15.57 186 GLN A N 1
ATOM 1438 C CA . GLN A 1 207 ? -6.063 32.027 60.548 1.00 15.94 186 GLN A CA 1
ATOM 1439 C C . GLN A 1 207 ? -4.948 31.007 60.820 1.00 16.64 186 GLN A C 1
ATOM 1440 O O . GLN A 1 207 ? -4.050 31.245 61.633 1.00 17.74 186 GLN A O 1
ATOM 1446 N N . ARG A 1 208 ? -5.011 29.863 60.158 1.00 16.36 187 ARG A N 1
ATOM 1447 C CA . ARG A 1 208 ? -4.077 28.784 60.449 1.00 16.49 187 ARG A CA 1
ATOM 1448 C C . ARG A 1 208 ? -3.376 28.376 59.174 1.00 15.92 187 ARG A C 1
ATOM 1449 O O . ARG A 1 208 ? -3.992 28.311 58.114 1.00 15.74 187 ARG A O 1
ATOM 1457 N N . ILE A 1 209 ? -2.088 28.095 59.283 1.00 15.67 188 ILE A N 1
ATOM 1458 C CA . ILE A 1 209 ? -1.333 27.674 58.119 1.00 15.80 188 ILE A CA 1
ATOM 1459 C C . ILE A 1 209 ? -1.746 26.269 57.645 1.00 15.13 188 ILE A C 1
ATOM 1460 O O . ILE A 1 209 ? -1.866 26.028 56.449 1.00 14.71 188 ILE A O 1
ATOM 1465 N N . LEU A 1 210 ? -1.982 25.356 58.585 1.00 14.93 189 LEU A N 1
ATOM 1466 C CA . LEU A 1 210 ? -2.586 24.057 58.274 1.00 14.74 189 LEU A CA 1
ATOM 1467 C C . LEU A 1 210 ? -3.623 23.813 59.341 1.00 15.37 189 LEU A C 1
ATOM 1468 O O . LEU A 1 210 ? -3.579 24.467 60.392 1.00 15.94 189 LEU A O 1
ATOM 1473 N N . ASP A 1 211 ? -4.544 22.885 59.093 1.00 15.12 190 ASP A N 1
ATOM 1474 C CA . ASP A 1 211 ? -5.677 22.671 59.987 1.00 15.64 190 ASP A CA 1
ATOM 1475 C C . ASP A 1 211 ? -5.222 22.551 61.451 1.00 16.02 190 ASP A C 1
ATOM 1476 O O . ASP A 1 211 ? -4.335 21.751 61.776 1.00 15.81 190 ASP A O 1
ATOM 1481 N N . LEU A 1 212 ? -5.825 23.361 62.317 1.00 16.60 191 LEU A N 1
ATOM 1482 C CA . LEU A 1 212 ? -5.396 23.476 63.713 1.00 17.12 191 LEU A CA 1
ATOM 1483 C C . LEU A 1 212 ? -6.588 24.033 64.482 1.00 17.43 191 LEU A C 1
ATOM 1484 O O . LEU A 1 212 ? -7.370 24.779 63.907 1.00 17.40 191 LEU A O 1
ATOM 1489 N N . PRO A 1 213 ? -6.780 23.634 65.762 1.00 17.74 192 PRO A N 1
ATOM 1490 C CA . PRO A 1 213 ? -7.928 24.162 66.526 1.00 17.86 192 PRO A CA 1
ATOM 1491 C C . PRO A 1 213 ? -8.081 25.690 66.440 1.00 18.07 192 PRO A C 1
ATOM 1492 O O . PRO A 1 213 ? -7.079 26.419 66.439 1.00 18.76 192 PRO A O 1
ATOM 1496 N N . HIS A 1 214 ? -9.325 26.155 66.374 1.00 17.30 193 HIS A N 1
ATOM 1497 C CA . HIS A 1 214 ? -9.655 27.574 66.332 1.00 17.17 193 HIS A CA 1
ATOM 1498 C C . HIS A 1 214 ? -11.085 27.605 66.810 1.00 17.73 193 HIS A C 1
ATOM 1499 O O . HIS A 1 214 ? -11.812 26.645 66.566 1.00 18.14 193 HIS A O 1
ATOM 1506 N N . SER A 1 215 ? -11.496 28.664 67.512 1.00 17.97 194 SER A N 1
ATOM 1507 C CA . SER A 1 215 ? -12.890 28.771 67.974 1.00 18.88 194 SER A CA 1
ATOM 1508 C C . SER A 1 215 ? -13.857 28.896 66.791 1.00 18.43 194 SER A C 1
ATOM 1509 O O . SER A 1 215 ? -15.041 28.581 66.901 1.00 18.29 194 SER A O 1
ATOM 1512 N N . ASP A 1 216 ? -13.343 29.360 65.656 1.00 18.03 195 ASP A N 1
ATOM 1513 C CA . ASP A 1 216 ? -14.113 29.408 64.425 1.00 16.91 195 ASP A CA 1
ATOM 1514 C C . ASP A 1 216 ? -13.641 28.203 63.584 1.00 16.35 195 ASP A C 1
ATOM 1515 O O . ASP A 1 216 ? -12.509 28.173 63.117 1.00 15.11 195 ASP A O 1
ATOM 1520 N N . LEU A 1 217 ? -14.502 27.191 63.440 1.00 15.32 196 LEU A N 1
ATOM 1521 C CA . LEU A 1 217 ? -14.136 25.962 62.737 1.00 15.31 196 LEU A CA 1
ATOM 1522 C C . LEU A 1 217 ? -13.806 26.157 61.257 1.00 15.22 196 LEU A C 1
ATOM 1523 O O . LEU A 1 217 ? -13.199 25.283 60.628 1.00 14.61 196 LEU A O 1
ATOM 1528 N N . ARG A 1 218 ? -14.197 27.290 60.685 1.00 14.88 197 ARG A N 1
ATOM 1529 C CA . ARG A 1 218 ? -13.756 27.557 59.309 1.00 14.81 197 ARG A CA 1
ATOM 1530 C C . ARG A 1 218 ? -12.357 28.153 59.309 1.00 14.01 197 ARG A C 1
ATOM 1531 O O . ARG A 1 218 ? -11.533 27.790 58.481 1.00 13.60 197 ARG A O 1
ATOM 1539 N N . ARG A 1 219 ? -12.102 29.071 60.237 1.00 12.92 198 ARG A N 1
ATOM 1540 C CA . ARG A 1 219 ? -10.762 29.665 60.379 1.00 13.03 198 ARG A CA 1
ATOM 1541 C C . ARG A 1 219 ? -9.717 28.661 60.888 1.00 12.39 198 ARG A C 1
ATOM 1542 O O . ARG A 1 219 ? -8.519 28.908 60.776 1.00 12.14 198 ARG A O 1
ATOM 1550 N N . ALA A 1 220 ? -10.185 27.518 61.386 1.00 11.30 199 ALA A N 1
ATOM 1551 C CA . ALA A 1 220 ? -9.301 26.412 61.759 1.00 11.37 199 ALA A CA 1
ATOM 1552 C C . ALA A 1 220 ? -8.525 25.846 60.563 1.00 11.52 199 ALA A C 1
ATOM 1553 O O . ALA A 1 220 ? -7.519 25.150 60.750 1.00 11.56 199 ALA A O 1
ATOM 1555 N N . ARG A 1 221 ? -8.986 26.150 59.344 1.00 11.55 200 ARG A N 1
ATOM 1556 C CA . ARG A 1 221 ? -8.527 25.420 58.149 1.00 11.96 200 ARG A CA 1
ATOM 1557 C C . ARG A 1 221 ? -7.385 26.090 57.402 1.00 11.84 200 ARG A C 1
ATOM 1558 O O . ARG A 1 221 ? -7.347 27.315 57.294 1.00 11.69 200 ARG A O 1
ATOM 1566 N N . ALA A 1 222 ? -6.468 25.273 56.881 1.00 12.04 201 ALA A N 1
ATOM 1567 C CA . ALA A 1 222 ? -5.317 25.730 56.091 1.00 12.75 201 ALA A CA 1
ATOM 1568 C C . ALA A 1 222 ? -5.668 26.912 55.179 1.00 13.33 201 ALA A C 1
ATOM 1569 O O . ALA A 1 222 ? -6.396 26.759 54.191 1.00 13.33 201 ALA A O 1
ATOM 1571 N N . ALA A 1 223 ? -5.166 28.090 55.554 1.00 13.35 202 ALA A N 1
ATOM 1572 C CA . ALA A 1 223 ? -5.570 29.374 54.963 1.00 12.86 202 ALA A CA 1
ATOM 1573 C C . ALA A 1 223 ? -5.187 29.562 53.497 1.00 13.13 202 ALA A C 1
ATOM 1574 O O . ALA A 1 223 ? -5.873 30.290 52.758 1.00 13.04 202 ALA A O 1
ATOM 1576 N N . ALA A 1 224 ? -4.113 28.903 53.059 1.00 12.65 203 ALA A N 1
ATOM 1577 C CA . ALA A 1 224 ? -3.641 29.080 51.696 1.00 12.59 203 ALA A CA 1
ATOM 1578 C C . ALA A 1 224 ? -4.217 28.047 50.752 1.00 12.47 203 ALA A C 1
ATOM 1579 O O . ALA A 1 224 ? -3.872 28.041 49.575 1.00 12.41 203 ALA A O 1
ATOM 1581 N N . LEU A 1 225 ? -5.101 27.185 51.251 1.00 11.95 204 LEU A N 1
ATOM 1582 C CA . LEU A 1 225 ? -5.565 26.051 50.459 1.00 11.93 204 LEU A CA 1
ATOM 1583 C C . LEU A 1 225 ? -7.027 26.168 50.025 1.00 12.42 204 LEU A C 1
ATOM 1584 O O . LEU A 1 225 ? -7.477 25.434 49.157 1.00 12.58 204 LEU A O 1
ATOM 1589 N N . SER A 1 226 ? -7.774 27.093 50.619 1.00 11.90 205 SER A N 1
ATOM 1590 C CA . SER A 1 226 ? -9.209 27.088 50.430 1.00 12.02 205 SER A CA 1
ATOM 1591 C C . SER A 1 226 ? -9.811 28.479 50.420 1.00 11.92 205 SER A C 1
ATOM 1592 O O . SER A 1 226 ? -9.240 29.421 50.973 1.00 11.04 205 SER A O 1
ATOM 1595 N N . ILE A 1 227 ? -10.991 28.562 49.821 1.00 11.44 206 ILE A N 1
ATOM 1596 C CA . ILE A 1 227 ? -11.929 29.651 50.051 1.00 11.67 206 ILE A CA 1
ATOM 1597 C C . ILE A 1 227 ? -12.638 29.325 51.378 1.00 12.11 206 ILE A C 1
ATOM 1598 O O . ILE A 1 227 ? -13.201 28.246 51.526 1.00 11.71 206 ILE A O 1
ATOM 1603 N N . ILE A 1 228 ? -12.617 30.255 52.333 1.00 12.89 207 ILE A N 1
ATOM 1604 C CA . ILE A 1 228 ? -13.066 29.961 53.694 1.00 13.05 207 ILE A CA 1
ATOM 1605 C C . ILE A 1 228 ? -14.117 30.967 54.140 1.00 13.64 207 ILE A C 1
ATOM 1606 O O . ILE A 1 228 ? -13.778 32.111 54.443 1.00 13.01 207 ILE A O 1
ATOM 1611 N N . PRO A 1 229 ? -15.405 30.553 54.167 1.00 14.88 208 PRO A N 1
ATOM 1612 C CA . PRO A 1 229 ? -16.437 31.498 54.628 1.00 15.59 208 PRO A CA 1
ATOM 1613 C C . PRO A 1 229 ? -16.264 31.780 56.111 1.00 16.52 208 PRO A C 1
ATOM 1614 O O . PRO A 1 229 ? -15.833 30.908 56.856 1.00 16.04 208 PRO A O 1
ATOM 1618 N N . THR A 1 230 ? -16.550 33.010 56.515 1.00 17.31 209 THR A N 1
ATOM 1619 C CA . THR A 1 230 ? -16.496 33.380 57.917 1.00 18.49 209 THR A CA 1
ATOM 1620 C C . THR A 1 230 ? -17.437 34.571 58.122 1.00 19.04 209 THR A C 1
ATOM 1621 O O . THR A 1 230 ? -17.635 35.395 57.204 1.00 19.10 209 THR A O 1
ATOM 1625 N N . SER A 1 231 ? -18.042 34.651 59.302 1.00 19.23 210 SER A N 1
ATOM 1626 C CA . SER A 1 231 ? -18.988 35.725 59.567 1.00 19.92 210 SER A CA 1
ATOM 1627 C C . SER A 1 231 ? -18.245 37.047 59.712 1.00 19.98 210 SER A C 1
ATOM 1628 O O . SER A 1 231 ? -17.029 37.074 59.958 1.00 20.08 210 SER A O 1
ATOM 1631 N N . THR A 1 232 ? -18.978 38.138 59.527 1.00 19.38 211 THR A N 1
ATOM 1632 C CA . THR A 1 232 ? -18.463 39.485 59.750 1.00 19.30 211 THR A CA 1
ATOM 1633 C C . THR A 1 232 ? -19.581 40.409 60.247 1.00 18.79 211 THR A C 1
ATOM 1634 O O . THR A 1 232 ? -20.740 40.295 59.820 1.00 18.40 211 THR A O 1
ATOM 1638 N N . GLY A 1 233 ? -19.233 41.298 61.170 1.00 18.67 212 GLY A N 1
ATOM 1639 C CA . GLY A 1 233 ? -20.165 42.331 61.634 1.00 18.35 212 GLY A CA 1
ATOM 1640 C C . GLY A 1 233 ? -20.021 43.643 60.879 1.00 18.17 212 GLY A C 1
ATOM 1641 O O . GLY A 1 233 ? -20.666 44.634 61.236 1.00 18.54 212 GLY A O 1
ATOM 1642 N N . ALA A 1 234 ? -19.201 43.642 59.827 1.00 17.90 213 ALA A N 1
ATOM 1643 C CA . ALA A 1 234 ? -18.729 44.877 59.174 1.00 17.98 213 ALA A CA 1
ATOM 1644 C C . ALA A 1 234 ? -19.790 45.649 58.408 1.00 18.10 213 ALA A C 1
ATOM 1645 O O . ALA A 1 234 ? -19.746 46.884 58.360 1.00 18.83 213 ALA A O 1
ATOM 1647 N N . ALA A 1 235 ? -20.735 44.941 57.801 1.00 17.51 214 ALA A N 1
ATOM 1648 C CA . ALA A 1 235 ? -21.847 45.605 57.146 1.00 17.60 214 ALA A CA 1
ATOM 1649 C C . ALA A 1 235 ? -22.857 46.174 58.159 1.00 17.63 214 ALA A C 1
ATOM 1650 O O . ALA A 1 235 ? -23.326 47.298 58.009 1.00 17.41 214 ALA A O 1
ATOM 1652 N N . LYS A 1 236 ? -23.186 45.405 59.195 1.00 18.32 215 LYS A N 1
ATOM 1653 C CA . LYS A 1 236 ? -24.048 45.914 60.274 1.00 18.72 215 LYS A CA 1
ATOM 1654 C C . LYS A 1 236 ? -23.431 47.132 60.968 1.00 18.53 215 LYS A C 1
ATOM 1655 O O . LYS A 1 236 ? -24.156 48.059 61.351 1.00 18.31 215 LYS A O 1
ATOM 1661 N N . ALA A 1 237 ? -22.103 47.109 61.133 1.00 18.28 216 ALA A N 1
ATOM 1662 C CA . ALA A 1 237 ? -21.339 48.204 61.750 1.00 18.50 216 ALA A CA 1
ATOM 1663 C C . ALA A 1 237 ? -21.430 49.538 61.011 1.00 18.74 216 ALA A C 1
ATOM 1664 O O . ALA A 1 237 ? -21.196 50.594 61.612 1.00 18.98 216 ALA A O 1
ATOM 1666 N N . VAL A 1 238 ? -21.759 49.501 59.721 1.00 18.98 217 VAL A N 1
ATOM 1667 C CA . VAL A 1 238 ? -21.958 50.733 58.957 1.00 19.54 217 VAL A CA 1
ATOM 1668 C C . VAL A 1 238 ? -22.986 51.613 59.674 1.00 20.12 217 VAL A C 1
ATOM 1669 O O . VAL A 1 238 ? -22.882 52.841 59.657 1.00 20.27 217 VAL A O 1
ATOM 1673 N N . GLY A 1 239 ? -23.934 50.969 60.361 1.00 20.66 218 GLY A N 1
ATOM 1674 C CA . GLY A 1 239 ? -24.961 51.656 61.136 1.00 20.82 218 GLY A CA 1
ATOM 1675 C C . GLY A 1 239 ? -24.428 52.499 62.290 1.00 21.93 218 GLY A C 1
ATOM 1676 O O . GLY A 1 239 ? -25.062 53.478 62.685 1.00 22.48 218 GLY A O 1
ATOM 1677 N N . LEU A 1 240 ? -23.264 52.138 62.828 1.00 22.16 219 LEU A N 1
ATOM 1678 C CA . LEU A 1 240 ? -22.642 52.916 63.907 1.00 22.42 219 LEU A CA 1
ATOM 1679 C C . LEU A 1 240 ? -22.187 54.279 63.438 1.00 22.38 219 LEU A C 1
ATOM 1680 O O . LEU A 1 240 ? -22.164 55.233 64.216 1.00 23.21 219 LEU A O 1
ATOM 1685 N N . VAL A 1 241 ? -21.799 54.369 62.173 1.00 21.77 220 VAL A N 1
ATOM 1686 C CA . VAL A 1 241 ? -21.205 55.594 61.648 1.00 21.13 220 VAL A CA 1
ATOM 1687 C C . VAL A 1 241 ? -22.127 56.326 60.662 1.00 21.42 220 VAL A C 1
ATOM 1688 O O . VAL A 1 241 ? -21.920 57.502 60.375 1.00 21.83 220 VAL A O 1
ATOM 1692 N N . LEU A 1 242 ? -23.119 55.609 60.131 1.00 21.05 221 LEU A N 1
ATOM 1693 C CA . LEU A 1 242 ? -24.158 56.182 59.296 1.00 21.53 221 LEU A CA 1
ATOM 1694 C C . LEU A 1 242 ? -25.514 55.743 59.843 1.00 21.88 221 LEU A C 1
ATOM 1695 O O . LEU A 1 242 ? -26.096 54.768 59.352 1.00 21.62 221 LEU A O 1
ATOM 1700 N N . PRO A 1 243 ? -26.018 56.464 60.862 1.00 22.55 222 PRO A N 1
ATOM 1701 C CA . PRO A 1 243 ? -27.206 56.033 61.609 1.00 22.53 222 PRO A CA 1
ATOM 1702 C C . PRO A 1 243 ? -28.438 55.767 60.736 1.00 22.58 222 PRO A C 1
ATOM 1703 O O . PRO A 1 243 ? -29.230 54.903 61.081 1.00 22.20 222 PRO A O 1
ATOM 1707 N N . GLU A 1 244 ? -28.578 56.461 59.606 1.00 22.84 223 GLU A N 1
ATOM 1708 C CA . GLU A 1 244 ? -29.679 56.189 58.673 1.00 23.83 223 GLU A CA 1
ATOM 1709 C C . GLU A 1 244 ? -29.632 54.772 58.054 1.00 23.53 223 GLU A C 1
ATOM 1710 O O . GLU A 1 244 ? -30.661 54.243 57.600 1.00 23.63 223 GLU A O 1
ATOM 1716 N N . LEU A 1 245 ? -28.451 54.152 58.058 1.00 22.30 224 LEU A N 1
ATOM 1717 C CA . LEU A 1 245 ? -28.295 52.826 57.472 1.00 21.16 224 LEU A CA 1
ATOM 1718 C C . LEU A 1 245 ? -28.341 51.701 58.510 1.00 20.66 224 LEU A C 1
ATOM 1719 O O . LEU A 1 245 ? -28.163 50.521 58.173 1.00 20.08 224 LEU A O 1
ATOM 1724 N N . LYS A 1 246 ? -28.590 52.066 59.767 1.00 20.28 225 LYS A N 1
ATOM 1725 C CA A LYS A 1 246 ? -28.768 51.075 60.824 0.50 20.20 225 LYS A CA 1
ATOM 1726 C CA B LYS A 1 246 ? -28.776 51.084 60.826 0.50 20.14 225 LYS A CA 1
ATOM 1727 C C . LYS A 1 246 ? -29.867 50.091 60.429 1.00 20.00 225 LYS A C 1
ATOM 1728 O O . LYS A 1 246 ? -30.956 50.494 59.991 1.00 19.57 225 LYS A O 1
ATOM 1739 N N . GLY A 1 247 ? -29.565 48.802 60.566 1.00 19.43 226 GLY A N 1
ATOM 1740 C CA . GLY A 1 247 ? -30.505 47.747 60.226 1.00 18.67 226 GLY A CA 1
ATOM 1741 C C . GLY A 1 247 ? -30.671 47.453 58.737 1.00 18.85 226 GLY A C 1
ATOM 1742 O O . GLY A 1 247 ? -31.415 46.537 58.371 1.00 19.21 226 GLY A O 1
ATOM 1743 N N . LYS A 1 248 ? -29.981 48.202 57.876 1.00 17.96 227 LYS A N 1
ATOM 1744 C CA . LYS A 1 248 ? -30.194 48.107 56.429 1.00 17.77 227 LYS A CA 1
ATOM 1745 C C . LYS A 1 248 ? -29.142 47.266 55.689 1.00 17.31 227 LYS A C 1
ATOM 1746 O O . LYS A 1 248 ? -29.337 46.936 54.522 1.00 17.70 227 LYS A O 1
ATOM 1752 N N . LEU A 1 249 ? -28.039 46.922 56.357 1.00 16.44 228 LEU A N 1
ATOM 1753 C CA . LEU A 1 249 ? -26.958 46.171 55.719 1.00 16.10 228 LEU A CA 1
ATOM 1754 C C . LEU A 1 249 ? -26.516 44.956 56.517 1.00 15.56 228 LEU A C 1
ATOM 1755 O O . LEU A 1 249 ? -26.455 45.001 57.737 1.00 15.30 228 LEU A O 1
ATOM 1760 N N . ASN A 1 250 ? -26.160 43.883 55.814 1.00 14.64 229 ASN A N 1
ATOM 1761 C CA . ASN A 1 250 ? -25.503 42.742 56.451 1.00 14.62 229 ASN A CA 1
ATOM 1762 C C . ASN A 1 250 ? -24.609 42.061 55.417 1.00 14.63 229 ASN A C 1
ATOM 1763 O O . ASN A 1 250 ? -24.562 42.476 54.265 1.00 14.68 229 ASN A O 1
ATOM 1768 N N . GLY A 1 251 ? -23.865 41.041 55.818 1.00 15.46 230 GLY A N 1
ATOM 1769 C CA . GLY A 1 251 ? -23.002 40.364 54.857 1.00 15.55 230 GLY A CA 1
ATOM 1770 C C . GLY A 1 251 ? -22.138 39.270 55.433 1.00 16.16 230 GLY A C 1
ATOM 1771 O O . GLY A 1 251 ? -22.262 38.894 56.601 1.00 15.57 230 GLY A O 1
ATOM 1772 N N . THR A 1 252 ? -21.279 38.734 54.575 1.00 16.38 231 THR A N 1
ATOM 1773 C CA . THR A 1 252 ? -20.448 37.633 54.934 1.00 16.57 231 THR A CA 1
ATOM 1774 C C . THR A 1 252 ? -19.057 37.856 54.345 1.00 16.64 231 THR A C 1
ATOM 1775 O O . THR A 1 252 ? -18.837 38.775 53.543 1.00 16.24 231 THR A O 1
ATOM 1779 N N . SER A 1 253 ? -18.120 37.022 54.769 1.00 15.98 232 SER A N 1
ATOM 1780 C CA . SER A 1 253 ? -16.752 37.128 54.331 1.00 16.06 232 SER A CA 1
ATOM 1781 C C . SER A 1 253 ? -16.295 35.789 53.754 1.00 14.98 232 SER A C 1
ATOM 1782 O O . SER A 1 253 ? -16.720 34.735 54.216 1.00 14.75 232 SER A O 1
ATOM 1785 N N . MET A 1 254 ? -15.460 35.849 52.720 1.00 14.75 233 MET A N 1
ATOM 1786 C CA A MET A 1 254 ? -14.777 34.664 52.191 0.50 14.52 233 MET A CA 1
ATOM 1787 C CA B MET A 1 254 ? -14.765 34.662 52.236 0.50 14.56 233 MET A CA 1
ATOM 1788 C C . MET A 1 254 ? -13.278 34.933 52.259 1.00 14.22 233 MET A C 1
ATOM 1789 O O . MET A 1 254 ? -12.772 35.816 51.535 1.00 13.09 233 MET A O 1
ATOM 1798 N N . ARG A 1 255 ? -12.575 34.198 53.110 1.00 12.91 234 ARG A N 1
ATOM 1799 C CA . ARG A 1 255 ? -11.131 34.361 53.175 1.00 12.75 234 ARG A CA 1
ATOM 1800 C C . ARG A 1 255 ? -10.510 33.497 52.082 1.00 12.68 234 ARG A C 1
ATOM 1801 O O . ARG A 1 255 ? -10.886 32.339 51.913 1.00 13.18 234 ARG A O 1
ATOM 1809 N N . VAL A 1 256 ? -9.589 34.064 51.307 1.00 12.66 235 VAL A N 1
ATOM 1810 C CA . VAL A 1 256 ? -9.002 33.328 50.170 1.00 12.13 235 VAL A CA 1
ATOM 1811 C C . VAL A 1 256 ? -7.481 33.444 50.173 1.00 12.45 235 VAL A C 1
ATOM 1812 O O . VAL A 1 256 ? -6.928 34.300 50.886 1.00 12.17 235 VAL A O 1
ATOM 1816 N N . PRO A 1 257 ? -6.792 32.588 49.381 1.00 12.46 236 PRO A N 1
ATOM 1817 C CA . PRO A 1 257 ? -5.336 32.558 49.487 1.00 12.13 236 PRO A CA 1
ATOM 1818 C C . PRO A 1 257 ? -4.573 33.719 48.816 1.00 12.69 236 PRO A C 1
ATOM 1819 O O . PRO A 1 257 ? -3.791 33.487 47.885 1.00 12.60 236 PRO A O 1
ATOM 1823 N N . VAL A 1 258 ? -4.759 34.941 49.321 1.00 12.40 237 VAL A N 1
ATOM 1824 C CA . VAL A 1 258 ? -3.849 36.050 49.009 1.00 12.26 237 VAL A CA 1
ATOM 1825 C C . VAL A 1 258 ? -3.387 36.678 50.324 1.00 12.26 237 VAL A C 1
ATOM 1826 O O . VAL A 1 258 ? -4.144 36.688 51.284 1.00 12.82 237 VAL A O 1
ATOM 1830 N N . PRO A 1 259 ? -2.133 37.174 50.390 1.00 12.29 238 PRO A N 1
ATOM 1831 C CA . PRO A 1 259 ? -1.615 37.658 51.695 1.00 12.00 238 PRO A CA 1
ATOM 1832 C C . PRO A 1 259 ? -2.073 39.065 52.127 1.00 12.19 238 PRO A C 1
ATOM 1833 O O . PRO A 1 259 ? -2.043 39.374 53.322 1.00 12.00 238 PRO A O 1
ATOM 1837 N N . THR A 1 260 ? -2.417 39.925 51.165 1.00 12.30 239 THR A N 1
ATOM 1838 C CA . THR A 1 260 ? -3.127 41.185 51.441 1.00 12.04 239 THR A CA 1
ATOM 1839 C C . THR A 1 260 ? -3.895 41.614 50.197 1.00 12.87 239 THR A C 1
ATOM 1840 O O . THR A 1 260 ? -3.559 41.207 49.071 1.00 13.20 239 THR A O 1
ATOM 1844 N N . GLY A 1 261 ? -4.936 42.418 50.407 1.00 12.56 240 GLY A N 1
ATOM 1845 C CA . GLY A 1 261 ? -5.789 42.864 49.324 1.00 12.36 240 GLY A CA 1
ATOM 1846 C C . GLY A 1 261 ? -7.116 42.148 49.398 1.00 12.72 240 GLY A C 1
ATOM 1847 O O . GLY A 1 261 ? -7.166 40.918 49.466 1.00 13.10 240 GLY A O 1
ATOM 1848 N N . SER A 1 262 ? -8.190 42.925 49.376 1.00 12.07 241 SER A N 1
ATOM 1849 C CA . SER A 1 262 ? -9.528 42.414 49.596 1.00 11.97 241 SER A CA 1
ATOM 1850 C C . SER A 1 262 ? -10.498 43.224 48.744 1.00 12.21 241 SER A C 1
ATOM 1851 O O . SER A 1 262 ? -10.130 44.268 48.212 1.00 11.49 241 SER A O 1
ATOM 1854 N N . ILE A 1 263 ? -11.722 42.732 48.591 1.00 12.45 242 ILE A N 1
ATOM 1855 C CA . ILE A 1 263 ? -12.698 43.417 47.759 1.00 13.13 242 ILE A CA 1
ATOM 1856 C C . ILE A 1 263 ? -14.082 43.236 48.348 1.00 13.99 242 ILE A C 1
ATOM 1857 O O . ILE A 1 263 ? -14.475 42.126 48.705 1.00 14.44 242 ILE A O 1
ATOM 1862 N N . VAL A 1 264 ? -14.782 44.358 48.495 1.00 14.21 243 VAL A N 1
ATOM 1863 C CA . VAL A 1 264 ? -16.170 44.397 48.906 1.00 14.50 243 VAL A CA 1
ATOM 1864 C C . VAL A 1 264 ? -17.062 44.281 47.663 1.00 14.56 243 VAL A C 1
ATOM 1865 O O . VAL A 1 264 ? -16.857 44.993 46.681 1.00 14.28 243 VAL A O 1
ATOM 1869 N N . ASP A 1 265 ? -18.045 43.387 47.733 1.00 14.62 244 ASP A N 1
ATOM 1870 C CA . ASP A 1 265 ? -19.009 43.138 46.651 1.00 15.08 244 ASP A CA 1
ATOM 1871 C C . ASP A 1 265 ? -20.387 43.449 47.255 1.00 14.98 244 ASP A C 1
ATOM 1872 O O . ASP A 1 265 ? -20.978 42.643 47.977 1.00 14.45 244 ASP A O 1
ATOM 1877 N N . LEU A 1 266 ? -20.861 44.663 47.011 1.00 15.05 245 LEU A N 1
ATOM 1878 C CA . LEU A 1 266 ? -22.090 45.122 47.633 1.00 14.68 245 LEU A CA 1
ATOM 1879 C C . LEU A 1 266 ? -23.265 45.006 46.672 1.00 14.90 245 LEU A C 1
ATOM 1880 O O . LEU A 1 266 ? -23.258 45.597 45.591 1.00 15.12 245 LEU A O 1
ATOM 1885 N N . THR A 1 267 ? -24.295 44.289 47.093 1.00 15.29 246 THR A N 1
ATOM 1886 C CA . THR A 1 267 ? -25.530 44.215 46.324 1.00 16.16 246 THR A CA 1
ATOM 1887 C C . THR A 1 267 ? -26.608 44.976 47.075 1.00 16.77 246 THR A C 1
ATOM 1888 O O . THR A 1 267 ? -26.988 44.612 48.188 1.00 17.28 246 THR A O 1
ATOM 1892 N N . VAL A 1 268 ? -27.118 46.022 46.444 1.00 17.33 247 VAL A N 1
ATOM 1893 C CA . VAL A 1 268 ? -27.919 47.004 47.147 1.00 17.75 247 VAL A CA 1
ATOM 1894 C C . VAL A 1 268 ? -29.193 47.333 46.353 1.00 18.12 247 VAL A C 1
ATOM 1895 O O . VAL A 1 268 ? -29.158 47.435 45.122 1.00 18.59 247 VAL A O 1
ATOM 1899 N N . GLN A 1 269 ? -30.314 47.445 47.061 1.00 18.35 248 GLN A N 1
ATOM 1900 C CA . GLN A 1 269 ? -31.541 47.990 46.498 1.00 18.88 248 GLN A CA 1
ATOM 1901 C C . GLN A 1 269 ? -31.581 49.490 46.779 1.00 18.86 248 GLN A C 1
ATOM 1902 O O . GLN A 1 269 ? -31.702 49.902 47.927 1.00 18.44 248 GLN A O 1
ATOM 1908 N N . LEU A 1 270 ? -31.462 50.286 45.723 1.00 19.16 249 LEU A N 1
ATOM 1909 C CA . LEU A 1 270 ? -31.480 51.732 45.831 1.00 20.36 249 LEU A CA 1
ATOM 1910 C C . LEU A 1 270 ? -32.901 52.284 45.654 1.00 21.75 249 LEU A C 1
ATOM 1911 O O . LEU A 1 270 ? -33.746 51.660 44.997 1.00 21.35 249 LEU A O 1
ATOM 1916 N N . LYS A 1 271 ? -33.166 53.449 46.244 1.00 23.16 250 LYS A N 1
ATOM 1917 C CA . LYS A 1 271 ? -34.496 54.062 46.132 1.00 24.84 250 LYS A CA 1
ATOM 1918 C C . LYS A 1 271 ? -34.756 54.713 44.774 1.00 25.33 250 LYS A C 1
ATOM 1919 O O . LYS A 1 271 ? -35.902 54.870 44.389 1.00 26.37 250 LYS A O 1
ATOM 1925 N N . LYS A 1 272 ? -33.701 55.080 44.050 1.00 25.60 251 LYS A N 1
ATOM 1926 C CA . LYS A 1 272 ? -33.834 55.627 42.699 1.00 25.83 251 LYS A CA 1
ATOM 1927 C C . LYS A 1 272 ? -34.014 54.488 41.709 1.00 25.88 251 LYS A C 1
ATOM 1928 O O . LYS A 1 272 ? -33.062 53.797 41.364 1.00 25.37 251 LYS A O 1
ATOM 1934 N N . LYS A 1 273 ? -35.247 54.303 41.251 1.00 26.25 252 LYS A N 1
ATOM 1935 C CA . LYS A 1 273 ? -35.630 53.110 40.489 1.00 26.27 252 LYS A CA 1
ATOM 1936 C C . LYS A 1 273 ? -35.159 53.096 39.030 1.00 26.15 252 LYS A C 1
ATOM 1937 O O . LYS A 1 273 ? -35.110 52.036 38.410 1.00 25.57 252 LYS A O 1
ATOM 1943 N N . ASP A 1 274 ? -34.793 54.261 38.497 1.00 25.91 253 ASP A N 1
ATOM 1944 C CA . ASP A 1 274 ? -34.288 54.351 37.124 1.00 26.24 253 ASP A CA 1
ATOM 1945 C C . ASP A 1 274 ? -32.764 54.500 37.045 1.00 25.44 253 ASP A C 1
ATOM 1946 O O . ASP A 1 274 ? -32.210 54.773 35.970 1.00 25.38 253 ASP A O 1
ATOM 1951 N N . VAL A 1 275 ? -32.094 54.286 38.174 1.00 24.24 254 VAL A N 1
ATOM 1952 C CA . VAL A 1 275 ? -30.636 54.388 38.243 1.00 23.30 254 VAL A CA 1
ATOM 1953 C C . VAL A 1 275 ? -29.937 53.444 37.243 1.00 22.67 254 VAL A C 1
ATOM 1954 O O . VAL A 1 275 ? -30.389 52.311 36.998 1.00 22.54 254 VAL A O 1
ATOM 1958 N N . THR A 1 276 ? -28.872 53.948 36.626 1.00 21.98 255 THR A N 1
ATOM 1959 C CA . THR A 1 276 ? -28.043 53.164 35.708 1.00 21.09 255 THR A CA 1
ATOM 1960 C C . THR A 1 276 ? -26.646 52.967 36.292 1.00 20.64 255 THR A C 1
ATOM 1961 O O . THR A 1 276 ? -26.237 53.699 37.206 1.00 20.03 255 THR A O 1
ATOM 1965 N N . LYS A 1 277 ? -25.898 52.018 35.733 1.00 20.01 256 LYS A N 1
ATOM 1966 C CA . LYS A 1 277 ? -24.522 51.799 36.156 1.00 19.89 256 LYS A CA 1
ATOM 1967 C C . LYS A 1 277 ? -23.633 53.032 35.927 1.00 19.56 256 LYS A C 1
ATOM 1968 O O . LYS A 1 277 ? -22.740 53.315 36.743 1.00 18.99 256 LYS A O 1
ATOM 1974 N N . GLU A 1 278 ? -23.892 53.771 34.843 1.00 18.79 257 GLU A N 1
ATOM 1975 C CA . GLU A 1 278 ? -23.098 54.960 34.507 1.00 18.63 257 GLU A CA 1
ATOM 1976 C C . GLU A 1 278 ? -23.350 56.079 35.512 1.00 18.09 257 GLU A C 1
ATOM 1977 O O . GLU A 1 278 ? -22.454 56.816 35.899 1.00 17.41 257 GLU A O 1
ATOM 1983 N N . GLU A 1 279 ? -24.586 56.180 35.956 1.00 18.11 258 GLU A N 1
ATOM 1984 C CA . GLU A 1 279 ? -24.946 57.137 36.979 1.00 18.62 258 GLU A CA 1
ATOM 1985 C C . GLU A 1 279 ? -24.270 56.791 38.319 1.00 17.61 258 GLU A C 1
ATOM 1986 O O . GLU A 1 279 ? -23.681 57.652 38.973 1.00 17.37 258 GLU A O 1
ATOM 1992 N N . ILE A 1 280 ? -24.334 55.525 38.712 1.00 16.86 259 ILE A N 1
ATOM 1993 C CA . ILE A 1 280 ? -23.653 55.086 39.926 1.00 16.62 259 ILE A CA 1
ATOM 1994 C C . ILE A 1 280 ? -22.156 55.419 39.864 1.00 16.36 259 ILE A C 1
ATOM 1995 O O . ILE A 1 280 ? -21.623 56.051 40.774 1.00 16.09 259 ILE A O 1
ATOM 2000 N N . ASN A 1 281 ? -21.488 55.020 38.783 1.00 16.51 260 ASN A N 1
ATOM 2001 C CA . ASN A 1 281 ? -20.048 55.295 38.645 1.00 17.18 260 ASN A CA 1
ATOM 2002 C C . ASN A 1 281 ? -19.730 56.775 38.668 1.00 17.16 260 ASN A C 1
ATOM 2003 O O . ASN A 1 281 ? -18.697 57.208 39.184 1.00 17.13 260 ASN A O 1
ATOM 2008 N N . SER A 1 282 ? -20.655 57.544 38.118 1.00 17.92 261 SER A N 1
ATOM 2009 C CA . SER A 1 282 ? -20.544 58.980 38.050 1.00 18.92 261 SER A CA 1
ATOM 2010 C C . SER A 1 282 ? -20.486 59.630 39.434 1.00 18.25 261 SER A C 1
ATOM 2011 O O . SER A 1 282 ? -19.605 60.432 39.700 1.00 17.96 261 SER A O 1
ATOM 2014 N N . VAL A 1 283 ? -21.419 59.290 40.320 1.00 18.37 262 VAL A N 1
ATOM 2015 C CA . VAL A 1 283 ? -21.423 59.925 41.637 1.00 18.27 262 VAL A CA 1
ATOM 2016 C C . VAL A 1 283 ? -20.233 59.444 42.473 1.00 18.23 262 VAL A C 1
ATOM 2017 O O . VAL A 1 283 ? -19.688 60.203 43.256 1.00 17.76 262 VAL A O 1
ATOM 2021 N N . LEU A 1 284 ? -19.825 58.190 42.285 1.00 18.27 263 LEU A N 1
ATOM 2022 C CA . LEU A 1 284 ? -18.695 57.645 43.045 1.00 18.49 263 LEU A CA 1
ATOM 2023 C C . LEU A 1 284 ? -17.387 58.275 42.602 1.00 19.01 263 LEU A C 1
ATOM 2024 O O . LEU A 1 284 ? -16.549 58.627 43.428 1.00 18.82 263 LEU A O 1
ATOM 2029 N N . ARG A 1 285 ? -17.235 58.447 41.294 1.00 20.05 264 ARG A N 1
ATOM 2030 C CA . ARG A 1 285 ? -16.066 59.123 40.748 1.00 21.47 264 ARG A CA 1
ATOM 2031 C C . ARG A 1 285 ? -16.020 60.586 41.229 1.00 21.97 264 ARG A C 1
ATOM 2032 O O . ARG A 1 285 ? -14.974 61.075 41.651 1.00 21.98 264 ARG A O 1
ATOM 2040 N N . LYS A 1 286 ? -17.158 61.269 41.177 1.00 22.24 265 LYS A N 1
ATOM 2041 C CA . LYS A 1 286 ? -17.230 62.643 41.670 1.00 23.08 265 LYS A CA 1
ATOM 2042 C C . LYS A 1 286 ? -16.863 62.723 43.161 1.00 22.36 265 LYS A C 1
ATOM 2043 O O . LYS A 1 286 ? -16.018 63.526 43.556 1.00 21.39 265 LYS A O 1
ATOM 2049 N N . ALA A 1 287 ? -17.505 61.889 43.976 1.00 21.70 266 ALA A N 1
ATOM 2050 C CA . ALA A 1 287 ? -17.207 61.847 45.404 1.00 21.80 266 ALA A CA 1
ATOM 2051 C C . ALA A 1 287 ? -15.715 61.616 45.692 1.00 21.84 266 ALA A C 1
ATOM 2052 O O . ALA A 1 287 ? -15.180 62.181 46.644 1.00 21.75 266 ALA A O 1
ATOM 2054 N N . SER A 1 288 ? -15.050 60.820 44.851 1.00 22.64 267 SER A N 1
ATOM 2055 C CA . SER A 1 288 ? -13.631 60.487 45.032 1.00 23.83 267 SER A CA 1
ATOM 2056 C C . SER A 1 288 ? -12.706 61.699 44.874 1.00 25.19 267 SER A C 1
ATOM 2057 O O . SER A 1 288 ? -11.568 61.683 45.364 1.00 24.99 267 SER A O 1
ATOM 2060 N N . GLU A 1 289 ? -13.204 62.738 44.204 1.00 26.30 268 GLU A N 1
ATOM 2061 C CA . GLU A 1 289 ? -12.418 63.944 43.922 1.00 28.22 268 GLU A CA 1
ATOM 2062 C C . GLU A 1 289 ? -12.646 65.058 44.950 1.00 28.46 268 GLU A C 1
ATOM 2063 O O . GLU A 1 289 ? -11.916 66.051 44.952 1.00 28.92 268 GLU A O 1
ATOM 2069 N N . THR A 1 290 ? -13.639 64.886 45.825 1.00 28.42 269 THR A N 1
ATOM 2070 C CA . THR A 1 290 ? -13.970 65.895 46.851 1.00 28.51 269 THR A CA 1
ATOM 2071 C C . THR A 1 290 ? -12.916 65.948 47.969 1.00 28.99 269 THR A C 1
ATOM 2072 O O . THR A 1 290 ? -12.231 64.958 48.203 1.00 29.31 269 THR A O 1
ATOM 2076 N N . PRO A 1 291 ? -12.773 67.107 48.658 1.00 29.29 270 PRO A N 1
ATOM 2077 C CA . PRO A 1 291 ? -11.848 67.186 49.806 1.00 28.81 270 PRO A CA 1
ATOM 2078 C C . PRO A 1 291 ? -12.245 66.276 50.980 1.00 28.15 270 PRO A C 1
ATOM 2079 O O . PRO A 1 291 ? -11.376 65.801 51.720 1.00 28.33 270 PRO A O 1
ATOM 2083 N N . GLU A 1 292 ? -13.539 66.038 51.151 1.00 27.25 271 GLU A N 1
ATOM 2084 C CA . GLU A 1 292 ? -14.016 65.169 52.220 1.00 26.64 271 GLU A CA 1
ATOM 2085 C C . GLU A 1 292 ? -13.592 63.700 52.034 1.00 26.41 271 GLU A C 1
ATOM 2086 O O . GLU A 1 292 ? -13.358 62.994 53.024 1.00 26.57 271 GLU A O 1
ATOM 2088 N N . LEU A 1 293 ? -13.472 63.248 50.779 1.00 25.27 272 LEU A N 1
ATOM 2089 C CA . LEU A 1 293 ? -13.234 61.818 50.498 1.00 24.31 272 LEU A CA 1
ATOM 2090 C C . LEU A 1 293 ? -11.978 61.449 49.694 1.00 23.84 272 LEU A C 1
ATOM 2091 O O . LEU A 1 293 ? -11.625 60.274 49.632 1.00 23.05 272 LEU A O 1
ATOM 2096 N N . LYS A 1 294 ? -11.322 62.432 49.072 1.00 23.45 273 LYS A N 1
ATOM 2097 C CA . LYS A 1 294 ? -10.045 62.192 48.387 1.00 23.62 273 LYS A CA 1
ATOM 2098 C C . LYS A 1 294 ? -9.055 61.574 49.369 1.00 22.77 273 LYS A C 1
ATOM 2099 O O . LYS A 1 294 ? -8.948 62.021 50.509 1.00 22.69 273 LYS A O 1
ATOM 2105 N N . GLY A 1 295 ? -8.353 60.530 48.935 1.00 22.04 274 GLY A N 1
ATOM 2106 C CA . GLY A 1 295 ? -7.435 59.811 49.823 1.00 20.55 274 GLY A CA 1
ATOM 2107 C C . GLY A 1 295 ? -8.150 58.718 50.608 1.00 19.91 274 GLY A C 1
ATOM 2108 O O . GLY A 1 295 ? -7.512 57.816 51.152 1.00 19.94 274 GLY A O 1
ATOM 2109 N N . ILE A 1 296 ? -9.476 58.806 50.673 1.00 18.76 275 ILE A N 1
ATOM 2110 C CA . ILE A 1 296 ? -10.291 57.808 51.362 1.00 18.23 275 ILE A CA 1
ATOM 2111 C C . ILE A 1 296 ? -11.053 56.942 50.359 1.00 17.69 275 ILE A C 1
ATOM 2112 O O . ILE A 1 296 ? -10.885 55.724 50.354 1.00 17.19 275 ILE A O 1
ATOM 2117 N N . LEU A 1 297 ? -11.863 57.566 49.502 1.00 17.34 276 LEU A N 1
ATOM 2118 C CA . LEU A 1 297 ? -12.574 56.838 48.448 1.00 16.92 276 LEU A CA 1
ATOM 2119 C C . LEU A 1 297 ? -11.897 57.092 47.118 1.00 17.09 276 LEU A C 1
ATOM 2120 O O . LEU A 1 297 ? -11.746 58.253 46.699 1.00 16.84 276 LEU A O 1
ATOM 2125 N N . GLY A 1 298 ? -11.460 56.006 46.476 1.00 15.91 277 GLY A N 1
ATOM 2126 C CA . GLY A 1 298 ? -10.825 56.089 45.170 1.00 15.18 277 GLY A CA 1
ATOM 2127 C C . GLY A 1 298 ? -11.781 55.535 44.129 1.00 15.35 277 GLY A C 1
ATOM 2128 O O . GLY A 1 298 ? -12.810 54.920 44.462 1.00 14.30 277 GLY A O 1
ATOM 2129 N N . TYR A 1 299 ? -11.446 55.743 42.864 1.00 15.13 278 TYR A N 1
ATOM 2130 C CA . TYR A 1 299 ? -12.274 55.242 41.780 1.00 15.66 278 TYR A CA 1
ATOM 2131 C C . TYR A 1 299 ? -11.360 54.883 40.642 1.00 15.96 278 TYR A C 1
ATOM 2132 O O . TYR A 1 299 ? -10.471 55.650 40.315 1.00 16.18 278 TYR A O 1
ATOM 2141 N N . THR A 1 300 ? -11.571 53.719 40.038 1.00 16.39 279 THR A N 1
ATOM 2142 C CA . THR A 1 300 ? -10.810 53.371 38.844 1.00 16.69 279 THR A CA 1
ATOM 2143 C C . THR A 1 300 ? -11.681 52.715 37.790 1.00 17.01 279 THR A C 1
ATOM 2144 O O . THR A 1 300 ? -12.706 52.118 38.110 1.00 17.58 279 THR A O 1
ATOM 2148 N N . GLU A 1 301 ? -11.267 52.833 36.533 1.00 17.22 280 GLU A N 1
ATOM 2149 C CA . GLU A 1 301 ? -11.850 52.040 35.461 1.00 17.61 280 GLU A CA 1
ATOM 2150 C C . GLU A 1 301 ? -10.799 51.185 34.746 1.00 17.18 280 GLU A C 1
ATOM 2151 O O . GLU A 1 301 ? -11.030 50.730 33.635 1.00 17.30 280 GLU A O 1
ATOM 2157 N N . ASP A 1 302 ? -9.646 50.992 35.376 1.00 16.84 281 ASP A N 1
ATOM 2158 C CA . ASP A 1 302 ? -8.621 50.082 34.865 1.00 16.97 281 ASP A CA 1
ATOM 2159 C C . ASP A 1 302 ? -8.976 48.660 35.284 1.00 16.73 281 ASP A C 1
ATOM 2160 O O . ASP A 1 302 ? -9.433 48.438 36.416 1.00 16.63 281 ASP A O 1
ATOM 2165 N N . PRO A 1 303 ? -8.775 47.687 34.386 1.00 16.09 282 PRO A N 1
ATOM 2166 C CA . PRO A 1 303 ? -9.134 46.310 34.754 1.00 15.98 282 PRO A CA 1
ATOM 2167 C C . PRO A 1 303 ? -8.050 45.663 35.627 1.00 15.72 282 PRO A C 1
ATOM 2168 O O . PRO A 1 303 ? -7.268 44.830 35.155 1.00 15.76 282 PRO A O 1
ATOM 2172 N N . ILE A 1 304 ? -8.030 46.054 36.898 1.00 14.95 283 ILE A N 1
ATOM 2173 C CA . ILE A 1 304 ? -6.996 45.649 37.837 1.00 14.65 283 ILE A CA 1
ATOM 2174 C C . ILE A 1 304 ? -7.326 44.348 38.578 1.00 14.11 283 ILE A C 1
ATOM 2175 O O . ILE A 1 304 ? -8.425 43.787 38.453 1.00 14.01 283 ILE A O 1
ATOM 2180 N N . VAL A 1 305 ? -6.351 43.867 39.338 1.00 13.63 284 VAL A N 1
ATOM 2181 C CA . VAL A 1 305 ? -6.526 42.663 40.170 1.00 13.48 284 VAL A CA 1
ATOM 2182 C C . VAL A 1 305 ? -5.985 42.985 41.559 1.00 13.34 284 VAL A C 1
ATOM 2183 O O . VAL A 1 305 ? -5.390 44.054 41.757 1.00 13.96 284 VAL A O 1
ATOM 2187 N N . SER A 1 306 ? -6.182 42.098 42.531 1.00 13.11 285 SER A N 1
ATOM 2188 C CA . SER A 1 306 ? -5.871 42.473 43.915 1.00 12.96 285 SER A CA 1
ATOM 2189 C C . SER A 1 306 ? -4.422 42.914 44.145 1.00 13.21 285 SER A C 1
ATOM 2190 O O . SER A 1 306 ? -4.181 43.843 44.908 1.00 13.12 285 SER A O 1
ATOM 2193 N N A SER A 1 307 ? -3.467 42.264 43.480 0.50 13.57 286 SER A N 1
ATOM 2194 N N B SER A 1 307 ? -3.466 42.258 43.491 0.50 13.32 286 SER A N 1
ATOM 2195 C CA A SER A 1 307 ? -2.054 42.607 43.674 0.50 13.99 286 SER A CA 1
ATOM 2196 C CA B SER A 1 307 ? -2.058 42.608 43.687 0.50 13.44 286 SER A CA 1
ATOM 2197 C C A SER A 1 307 ? -1.778 44.085 43.384 0.50 13.99 286 SER A C 1
ATOM 2198 C C B SER A 1 307 ? -1.779 44.085 43.387 0.50 13.71 286 SER A C 1
ATOM 2199 O O A SER A 1 307 ? -0.876 44.670 43.971 0.50 13.91 286 SER A O 1
ATOM 2200 O O B SER A 1 307 ? -0.873 44.670 43.967 0.50 13.63 286 SER A O 1
ATOM 2205 N N . ASP A 1 308 ? -2.585 44.677 42.501 1.00 14.10 287 ASP A N 1
ATOM 2206 C CA . ASP A 1 308 ? -2.466 46.101 42.129 1.00 14.71 287 ASP A CA 1
ATOM 2207 C C . ASP A 1 308 ? -2.880 47.085 43.230 1.00 15.17 287 ASP A C 1
ATOM 2208 O O . ASP A 1 308 ? -2.466 48.246 43.189 1.00 14.27 287 ASP A O 1
ATOM 2213 N N . ILE A 1 309 ? -3.709 46.657 44.191 1.00 15.88 288 ILE A N 1
ATOM 2214 C CA . ILE A 1 309 ? -4.029 47.565 45.297 1.00 17.24 288 ILE A CA 1
ATOM 2215 C C . ILE A 1 309 ? -3.117 47.423 46.524 1.00 17.34 288 ILE A C 1
ATOM 2216 O O . ILE A 1 309 ? -3.277 48.144 47.501 1.00 16.93 288 ILE A O 1
ATOM 2221 N N . LYS A 1 310 ? -2.167 46.492 46.465 1.00 17.73 289 LYS A N 1
ATOM 2222 C CA . LYS A 1 310 ? -1.210 46.316 47.558 1.00 19.30 289 LYS A CA 1
ATOM 2223 C C . LYS A 1 310 ? -0.467 47.617 47.850 1.00 18.52 289 LYS A C 1
ATOM 2224 O O . LYS A 1 310 ? 0.107 48.217 46.957 1.00 18.97 289 LYS A O 1
ATOM 2230 N N . GLY A 1 311 ? -0.505 48.067 49.097 1.00 18.16 290 GLY A N 1
ATOM 2231 C CA . GLY A 1 311 ? 0.157 49.316 49.466 1.00 18.08 290 GLY A CA 1
ATOM 2232 C C . GLY A 1 311 ? -0.595 50.593 49.088 1.00 18.28 290 GLY A C 1
ATOM 2233 O O . GLY A 1 311 ? -0.065 51.690 49.239 1.00 18.57 290 GLY A O 1
ATOM 2234 N N . ASN A 1 312 ? -1.831 50.463 48.606 1.00 18.02 291 ASN A N 1
ATOM 2235 C CA . ASN A 1 312 ? -2.662 51.630 48.353 1.00 17.49 291 ASN A CA 1
ATOM 2236 C C . ASN A 1 312 ? -3.231 52.118 49.683 1.00 17.34 291 ASN A C 1
ATOM 2237 O O . ASN A 1 312 ? -3.692 51.315 50.486 1.00 16.52 291 ASN A O 1
ATOM 2242 N N . SER A 1 313 ? -3.191 53.428 49.915 1.00 16.43 292 SER A N 1
ATOM 2243 C CA . SER A 1 313 ? -3.602 53.987 51.197 1.00 16.20 292 SER A CA 1
ATOM 2244 C C . SER A 1 313 ? -5.102 54.337 51.286 1.00 15.82 292 SER A C 1
ATOM 2245 O O . SER A 1 313 ? -5.559 54.787 52.334 1.00 15.94 292 SER A O 1
ATOM 2248 N N . HIS A 1 314 ? -5.859 54.152 50.198 1.00 15.12 293 HIS A N 1
ATOM 2249 C CA . HIS A 1 314 ? -7.300 54.425 50.233 1.00 15.40 293 HIS A CA 1
ATOM 2250 C C . HIS A 1 314 ? -8.013 53.407 51.101 1.00 15.43 293 HIS A C 1
ATOM 2251 O O . HIS A 1 314 ? -7.555 52.252 51.232 1.00 15.23 293 HIS A O 1
ATOM 2258 N N . SER A 1 315 ? -9.126 53.839 51.688 1.00 14.88 294 SER A N 1
ATOM 2259 C CA . SER A 1 315 ? -10.028 52.937 52.404 1.00 15.01 294 SER A CA 1
ATOM 2260 C C . SER A 1 315 ? -10.861 52.096 51.450 1.00 14.79 294 SER A C 1
ATOM 2261 O O . SER A 1 315 ? -11.250 50.985 51.793 1.00 14.93 294 SER A O 1
ATOM 2264 N N . SER A 1 316 ? -11.153 52.639 50.270 1.00 14.57 295 SER A N 1
ATOM 2265 C CA . SER A 1 316 ? -12.134 52.038 49.366 1.00 15.42 295 SER A CA 1
ATOM 2266 C C . SER A 1 316 ? -11.819 52.496 47.943 1.00 15.77 295 SER A C 1
ATOM 2267 O O . SER A 1 316 ? -11.676 53.691 47.705 1.00 16.35 295 SER A O 1
ATOM 2270 N N . ILE A 1 317 ? -11.679 51.551 47.011 1.00 15.73 296 ILE A N 1
ATOM 2271 C CA . ILE A 1 317 ? -11.366 51.887 45.627 1.00 15.56 296 ILE A CA 1
ATOM 2272 C C . ILE A 1 317 ? -12.362 51.192 44.705 1.00 15.79 296 ILE A C 1
ATOM 2273 O O . ILE A 1 317 ? -12.237 49.993 44.411 1.00 15.31 296 ILE A O 1
ATOM 2278 N N . VAL A 1 318 ? -13.341 51.965 44.240 1.00 15.80 297 VAL A N 1
ATOM 2279 C CA . VAL A 1 318 ? -14.421 51.437 43.410 1.00 15.12 297 VAL A CA 1
ATOM 2280 C C . VAL A 1 318 ? -13.847 50.919 42.096 1.00 15.21 297 VAL A C 1
ATOM 2281 O O . VAL A 1 318 ? -13.017 51.572 41.464 1.00 15.79 297 VAL A O 1
ATOM 2285 N N . ASP A 1 319 ? -14.233 49.704 41.735 1.00 14.72 298 ASP A N 1
ATOM 2286 C CA . ASP A 1 319 ? -13.846 49.120 40.473 1.00 14.26 298 ASP A CA 1
ATOM 2287 C C . ASP A 1 319 ? -14.970 49.426 39.487 1.00 13.98 298 ASP A C 1
ATOM 2288 O O . ASP A 1 319 ? -15.960 48.696 39.414 1.00 13.70 298 ASP A O 1
ATOM 2293 N N . GLY A 1 320 ? -14.817 50.525 38.748 1.00 14.07 299 GLY A N 1
ATOM 2294 C CA . GLY A 1 320 ? -15.886 51.057 37.907 1.00 13.69 299 GLY A CA 1
ATOM 2295 C C . GLY A 1 320 ? -16.363 50.093 36.846 1.00 13.95 299 GLY A C 1
ATOM 2296 O O . GLY A 1 320 ? -17.551 50.083 36.522 1.00 14.37 299 GLY A O 1
ATOM 2297 N N . LEU A 1 321 ? -15.452 49.284 36.300 1.00 13.70 300 LEU A N 1
ATOM 2298 C CA . LEU A 1 321 ? -15.818 48.304 35.261 1.00 14.70 300 LEU A CA 1
ATOM 2299 C C . LEU A 1 321 ? -16.779 47.224 35.726 1.00 14.85 300 LEU A C 1
ATOM 2300 O O . LEU A 1 321 ? -17.497 46.648 34.918 1.00 15.27 300 LEU A O 1
ATOM 2305 N N . GLU A 1 322 ? -16.781 46.944 37.022 1.00 14.80 301 GLU A N 1
ATOM 2306 C CA . GLU A 1 322 ? -17.649 45.918 37.609 1.00 15.75 301 GLU A CA 1
ATOM 2307 C C . GLU A 1 322 ? -19.050 46.390 38.000 1.00 15.79 301 GLU A C 1
ATOM 2308 O O . GLU A 1 322 ? -19.906 45.562 38.322 1.00 16.06 301 GLU A O 1
ATOM 2314 N N . THR A 1 323 ? -19.290 47.702 38.030 1.00 15.98 302 THR A N 1
ATOM 2315 C CA . THR A 1 323 ? -20.623 48.198 38.420 1.00 15.93 302 THR A CA 1
ATOM 2316 C C . THR A 1 323 ? -21.722 47.616 37.519 1.00 16.52 302 THR A C 1
ATOM 2317 O O . THR A 1 323 ? -21.573 47.540 36.300 1.00 16.14 302 THR A O 1
ATOM 2321 N N . MET A 1 324 ? -22.815 47.187 38.135 1.00 17.31 303 MET A N 1
ATOM 2322 C CA . MET A 1 324 ? -23.856 46.464 37.433 1.00 18.43 303 MET A CA 1
ATOM 2323 C C . MET A 1 324 ? -25.212 46.788 38.068 1.00 19.22 303 MET A C 1
ATOM 2324 O O . MET A 1 324 ? -25.339 46.892 39.293 1.00 19.43 303 MET A O 1
ATOM 2329 N N . VAL A 1 325 ? -26.212 46.995 37.218 1.00 19.86 304 VAL A N 1
ATOM 2330 C CA . VAL A 1 325 ? -27.560 47.306 37.650 1.00 20.57 304 VAL A CA 1
ATOM 2331 C C . VAL A 1 325 ? -28.436 46.347 36.890 1.00 21.56 304 VAL A C 1
ATOM 2332 O O . VAL A 1 325 ? -28.198 46.102 35.710 1.00 21.27 304 VAL A O 1
ATOM 2336 N N . LEU A 1 326 ? -29.414 45.764 37.567 1.00 22.48 305 LEU A N 1
ATOM 2337 C CA . LEU A 1 326 ? -30.330 44.885 36.880 1.00 24.48 305 LEU A CA 1
ATOM 2338 C C . LEU A 1 326 ? -31.579 45.703 36.546 1.00 25.38 305 LEU A C 1
ATOM 2339 O O . LEU A 1 326 ? -31.592 46.421 35.534 1.00 25.99 305 LEU A O 1
ATOM 2344 N N . GLU A 1 327 ? -32.600 45.639 37.394 1.00 26.19 306 GLU A N 1
ATOM 2345 C CA . GLU A 1 327 ? -33.812 46.425 37.179 1.00 27.02 306 GLU A CA 1
ATOM 2346 C C . GLU A 1 327 ? -34.183 47.178 38.440 1.00 26.31 306 GLU A C 1
ATOM 2347 O O . GLU A 1 327 ? -33.874 46.734 39.547 1.00 25.39 306 GLU A O 1
ATOM 2353 N N . ASN A 1 328 ? -34.837 48.324 38.270 1.00 25.76 307 ASN A N 1
ATOM 2354 C CA . ASN A 1 328 ? -35.536 48.973 39.374 1.00 26.12 307 ASN A CA 1
ATOM 2355 C C . ASN A 1 328 ? -34.648 49.296 40.586 1.00 24.54 307 ASN A C 1
ATOM 2356 O O . ASN A 1 328 ? -35.061 49.112 41.725 1.00 24.23 307 ASN A O 1
ATOM 2361 N N . GLY A 1 329 ? -33.424 49.755 40.338 1.00 23.61 308 GLY A N 1
ATOM 2362 C CA . GLY A 1 329 ? -32.538 50.210 41.425 1.00 21.97 308 GLY A CA 1
ATOM 2363 C C . GLY A 1 329 ? -31.722 49.126 42.123 1.00 20.58 308 GLY A C 1
ATOM 2364 O O . GLY A 1 329 ? -31.012 49.407 43.093 1.00 20.27 308 GLY A O 1
ATOM 2365 N N . PHE A 1 330 ? -31.825 47.896 41.627 1.00 19.11 309 PHE A N 1
ATOM 2366 C CA . PHE A 1 330 ? -31.118 46.752 42.196 1.00 18.23 309 PHE A CA 1
ATOM 2367 C C . PHE A 1 330 ? -29.744 46.733 41.562 1.00 17.91 309 PHE A C 1
ATOM 2368 O O . PHE A 1 330 ? -29.612 46.549 40.355 1.00 18.15 309 PHE A O 1
ATOM 2376 N N . ALA A 1 331 ? -28.722 46.954 42.375 1.00 17.30 310 ALA A N 1
ATOM 2377 C CA . ALA A 1 331 ? -27.399 47.279 41.851 1.00 16.97 310 ALA A CA 1
ATOM 2378 C C . ALA A 1 331 ? -26.279 46.517 42.572 1.00 16.46 310 ALA A C 1
ATOM 2379 O O . ALA A 1 331 ? -26.437 46.092 43.722 1.00 16.17 310 ALA A O 1
ATOM 2381 N N . LYS A 1 332 ? -25.153 46.369 41.882 1.00 16.25 311 LYS A N 1
ATOM 2382 C CA . LYS A 1 332 ? -23.977 45.706 42.420 1.00 16.62 311 LYS A CA 1
ATOM 2383 C C . LYS A 1 332 ? -22.773 46.628 42.231 1.00 16.19 311 LYS A C 1
ATOM 2384 O O . LYS A 1 332 ? -22.575 47.198 41.141 1.00 16.32 311 LYS A O 1
ATOM 2390 N N . ILE A 1 333 ? -21.991 46.785 43.295 1.00 15.33 312 ILE A N 1
ATOM 2391 C CA . ILE A 1 333 ? -20.821 47.661 43.290 1.00 14.83 312 ILE A CA 1
ATOM 2392 C C . ILE A 1 333 ? -19.672 46.932 43.989 1.00 15.05 312 ILE A C 1
ATOM 2393 O O . ILE A 1 333 ? -19.860 46.330 45.064 1.00 14.90 312 ILE A O 1
ATOM 2398 N N . LEU A 1 334 ? -18.497 46.969 43.359 1.00 14.52 313 LEU A N 1
ATOM 2399 C CA . LEU A 1 334 ? -17.309 46.293 43.877 1.00 14.36 313 LEU A CA 1
ATOM 2400 C C . LEU A 1 334 ? -16.275 47.332 44.235 1.00 13.41 313 LEU A C 1
ATOM 2401 O O . LEU A 1 334 ? -16.052 48.278 43.466 1.00 13.23 313 LEU A O 1
ATOM 2406 N N . SER A 1 335 ? -15.657 47.154 45.395 1.00 12.81 314 SER A N 1
ATOM 2407 C CA . SER A 1 335 ? -14.642 48.080 45.875 1.00 12.90 314 SER A CA 1
ATOM 2408 C C . SER A 1 335 ? -13.479 47.386 46.542 1.00 13.13 314 SER A C 1
ATOM 2409 O O . SER A 1 335 ? -13.673 46.590 47.472 1.00 13.30 314 SER A O 1
ATOM 2412 N N . TRP A 1 336 ? -12.282 47.739 46.075 1.00 13.12 315 TRP A N 1
ATOM 2413 C CA . TRP A 1 336 ? -11.001 47.201 46.535 1.00 13.45 315 TRP A CA 1
ATOM 2414 C C . TRP A 1 336 ? -10.500 47.901 47.807 1.00 13.83 315 TRP A C 1
ATOM 2415 O O . TRP A 1 336 ? -10.770 49.089 48.030 1.00 14.13 315 TRP A O 1
ATOM 2426 N N . TYR A 1 337 ? -9.705 47.178 48.588 1.00 13.29 316 TYR A N 1
ATOM 2427 C CA . TYR A 1 337 ? -8.990 47.753 49.711 1.00 13.34 316 TYR A CA 1
ATOM 2428 C C . TYR A 1 337 ? -7.819 46.873 50.112 1.00 13.23 316 TYR A C 1
ATOM 2429 O O . TYR A 1 337 ? -7.932 45.650 50.150 1.00 13.72 316 TYR A O 1
ATOM 2438 N N . ASP A 1 338 ? -6.690 47.501 50.390 1.00 13.36 317 ASP A N 1
ATOM 2439 C CA . ASP A 1 338 ? -5.588 46.814 51.055 1.00 13.45 317 ASP A CA 1
ATOM 2440 C C . ASP A 1 338 ? -5.950 46.828 52.538 1.00 13.47 317 ASP A C 1
ATOM 2441 O O . ASP A 1 338 ? -5.849 47.863 53.215 1.00 13.05 317 ASP A O 1
ATOM 2446 N N . ASN A 1 339 ? -6.386 45.666 53.024 1.00 13.70 318 ASN A N 1
ATOM 2447 C CA . ASN A 1 339 ? -6.930 45.538 54.373 1.00 13.18 318 ASN A CA 1
ATOM 2448 C C . ASN A 1 339 ? -5.931 45.872 55.458 1.00 13.41 318 ASN A C 1
ATOM 2449 O O . ASN A 1 339 ? -6.334 46.242 56.567 1.00 12.94 318 ASN A O 1
ATOM 2454 N N . GLU A 1 340 ? -4.640 45.767 55.145 1.00 13.36 319 GLU A N 1
ATOM 2455 C CA . GLU A 1 340 ? -3.601 46.167 56.094 1.00 14.54 319 GLU A CA 1
ATOM 2456 C C . GLU A 1 340 ? -3.257 47.651 55.953 1.00 15.07 319 GLU A C 1
ATOM 2457 O O . GLU A 1 340 ? -3.242 48.406 56.936 1.00 15.44 319 GLU A O 1
ATOM 2463 N N . PHE A 1 341 ? -2.961 48.060 54.727 1.00 15.00 320 PHE A N 1
ATOM 2464 C CA . PHE A 1 341 ? -2.296 49.338 54.520 1.00 14.96 320 PHE A CA 1
ATOM 2465 C C . PHE A 1 341 ? -3.242 50.539 54.528 1.00 14.41 320 PHE A C 1
ATOM 2466 O O . PHE A 1 341 ? -2.923 51.584 55.121 1.00 13.80 320 PHE A O 1
ATOM 2474 N N . GLY A 1 342 ? -4.388 50.395 53.865 1.00 14.28 321 GLY A N 1
ATOM 2475 C CA . GLY A 1 342 ? -5.402 51.452 53.874 1.00 14.38 321 GLY A CA 1
ATOM 2476 C C . GLY A 1 342 ? -5.857 51.677 55.302 1.00 14.40 321 GLY A C 1
ATOM 2477 O O . GLY A 1 342 ? -5.790 52.786 55.816 1.00 14.89 321 GLY A O 1
ATOM 2478 N N . TYR A 1 343 ? -6.277 50.602 55.960 1.00 14.22 322 TYR A N 1
ATOM 2479 C CA . TYR A 1 343 ? -6.670 50.673 57.362 1.00 13.78 322 TYR A CA 1
ATOM 2480 C C . TYR A 1 343 ? -5.619 51.294 58.284 1.00 13.63 322 TYR A C 1
ATOM 2481 O O . TYR A 1 343 ? -5.967 52.126 59.120 1.00 13.78 322 TYR A O 1
ATOM 2490 N N . SER A 1 344 ? -4.354 50.886 58.149 1.00 13.77 323 SER A N 1
ATOM 2491 C CA . SER A 1 344 ? -3.249 51.445 58.970 1.00 13.72 323 SER A CA 1
ATOM 2492 C C . SER A 1 344 ? -3.028 52.955 58.753 1.00 13.94 323 SER A C 1
ATOM 2493 O O . SER A 1 344 ? -2.676 53.696 59.684 1.00 13.77 323 SER A O 1
ATOM 2496 N N . THR A 1 345 ? -3.212 53.401 57.516 1.00 14.00 324 THR A N 1
ATOM 2497 C CA . THR A 1 345 ? -3.162 54.828 57.217 1.00 14.24 324 THR A CA 1
ATOM 2498 C C . THR A 1 345 ? -4.287 55.532 57.985 1.00 13.92 324 THR A C 1
ATOM 2499 O O . THR A 1 345 ? -4.047 56.540 58.640 1.00 14.14 324 THR A O 1
ATOM 2503 N N . ARG A 1 346 ? -5.494 54.975 57.948 1.00 13.64 325 ARG A N 1
ATOM 2504 C CA . ARG A 1 346 ? -6.611 55.558 58.700 1.00 13.55 325 ARG A CA 1
ATOM 2505 C C . ARG A 1 346 ? -6.320 55.671 60.188 1.00 13.88 325 ARG A C 1
ATOM 2506 O O . ARG A 1 346 ? -6.707 56.654 60.811 1.00 14.36 325 ARG A O 1
ATOM 2514 N N . VAL A 1 347 ? -5.663 54.658 60.757 1.00 13.93 326 VAL A N 1
ATOM 2515 C CA . VAL A 1 347 ? -5.346 54.651 62.186 1.00 14.04 326 VAL A CA 1
ATOM 2516 C C . VAL A 1 347 ? -4.456 55.859 62.497 1.00 14.31 326 VAL A C 1
ATOM 2517 O O . VAL A 1 347 ? -4.713 56.581 63.452 1.00 13.68 326 VAL A O 1
ATOM 2521 N N . VAL A 1 348 ? -3.420 56.070 61.683 1.00 14.75 327 VAL A N 1
ATOM 2522 C CA . VAL A 1 348 ? -2.528 57.233 61.854 1.00 14.91 327 VAL A CA 1
ATOM 2523 C C . VAL A 1 348 ? -3.254 58.576 61.653 1.00 15.48 327 VAL A C 1
ATOM 2524 O O . VAL A 1 348 ? -3.082 59.512 62.455 1.00 15.89 327 VAL A O 1
ATOM 2528 N N . ASP A 1 349 ? -4.055 58.673 60.590 1.00 15.60 328 ASP A N 1
ATOM 2529 C CA . ASP A 1 349 ? -4.886 59.863 60.347 1.00 16.61 328 ASP A CA 1
ATOM 2530 C C . ASP A 1 349 ? -5.755 60.163 61.561 1.00 16.58 328 ASP A C 1
ATOM 2531 O O . ASP A 1 349 ? -5.883 61.320 61.963 1.00 17.29 328 ASP A O 1
ATOM 2536 N N . LEU A 1 350 ? -6.372 59.120 62.114 1.00 16.38 329 LEU A N 1
ATOM 2537 C CA . LEU A 1 350 ? -7.254 59.261 63.278 1.00 16.48 329 LEU A CA 1
ATOM 2538 C C . LEU A 1 350 ? -6.494 59.706 64.522 1.00 17.11 329 LEU A C 1
ATOM 2539 O O . LEU A 1 350 ? -6.978 60.563 65.262 1.00 17.42 329 LEU A O 1
ATOM 2544 N N . ALA A 1 351 ? -5.324 59.119 64.764 1.00 17.47 330 ALA A N 1
ATOM 2545 C CA . ALA A 1 351 ? -4.494 59.532 65.889 1.00 18.58 330 ALA A CA 1
ATOM 2546 C C . ALA A 1 351 ? -4.200 61.041 65.826 1.00 19.47 330 ALA A C 1
ATOM 2547 O O . ALA A 1 351 ? -4.380 61.748 66.820 1.00 19.26 330 ALA A O 1
ATOM 2549 N N . GLN A 1 352 ? -3.790 61.524 64.651 1.00 20.57 331 GLN A N 1
ATOM 2550 C CA . GLN A 1 352 ? -3.536 62.963 64.446 1.00 21.82 331 GLN A CA 1
ATOM 2551 C C . GLN A 1 352 ? -4.751 63.857 64.692 1.00 22.93 331 GLN A C 1
ATOM 2552 O O . GLN A 1 352 ? -4.611 64.959 65.247 1.00 23.37 331 GLN A O 1
ATOM 2558 N N . LYS A 1 353 ? -5.933 63.383 64.306 1.00 23.73 332 LYS A N 1
ATOM 2559 C CA . LYS A 1 353 ? -7.168 64.133 64.538 1.00 25.02 332 LYS A CA 1
ATOM 2560 C C . LYS A 1 353 ? -7.539 64.189 66.012 1.00 25.80 332 LYS A C 1
ATOM 2561 O O . LYS A 1 353 ? -8.134 65.161 66.453 1.00 25.98 332 LYS A O 1
ATOM 2567 N N . LEU A 1 354 ? -7.168 63.152 66.765 1.00 26.66 333 LEU A N 1
ATOM 2568 C CA . LEU A 1 354 ? -7.546 63.026 68.169 1.00 27.39 333 LEU A CA 1
ATOM 2569 C C . LEU A 1 354 ? -6.927 64.081 69.055 1.00 28.26 333 LEU A C 1
ATOM 2570 O O . LEU A 1 354 ? -7.530 64.487 70.045 1.00 28.83 333 LEU A O 1
ATOM 2575 N N . VAL A 1 355 ? -5.713 64.486 68.714 1.00 29.44 334 VAL A N 1
ATOM 2576 C CA . VAL A 1 355 ? -5.005 65.530 69.434 1.00 30.65 334 VAL A CA 1
ATOM 2577 C C . VAL A 1 355 ? -5.164 66.865 68.694 1.00 31.48 334 VAL A C 1
ATOM 2578 O O . VAL A 1 355 ? -4.541 67.873 69.058 1.00 33.04 334 VAL A O 1
ATOM 2582 N N . MET B 1 22 ? -3.425 -4.114 72.115 1.00 26.18 1 MET B N 1
ATOM 2583 C CA . MET B 1 22 ? -2.647 -2.874 72.435 1.00 26.11 1 MET B CA 1
ATOM 2584 C C . MET B 1 22 ? -3.573 -1.692 72.690 1.00 24.76 1 MET B C 1
ATOM 2585 O O . MET B 1 22 ? -4.478 -1.420 71.902 1.00 25.10 1 MET B O 1
ATOM 2590 N N . LYS B 1 23 ? -3.337 -0.992 73.790 1.00 23.18 2 LYS B N 1
ATOM 2591 C CA . LYS B 1 23 ? -4.075 0.220 74.087 1.00 22.27 2 LYS B CA 1
ATOM 2592 C C . LYS B 1 23 ? -3.219 1.447 73.775 1.00 21.27 2 LYS B C 1
ATOM 2593 O O . LYS B 1 23 ? -2.126 1.628 74.331 1.00 20.90 2 LYS B O 1
ATOM 2599 N N . LEU B 1 24 ? -3.721 2.271 72.857 1.00 20.06 3 LEU B N 1
ATOM 2600 C CA . LEU B 1 24 ? -2.979 3.428 72.375 1.00 18.73 3 LEU B CA 1
ATOM 2601 C C . LEU B 1 24 ? -3.624 4.703 72.889 1.00 17.82 3 LEU B C 1
ATOM 2602 O O . LEU B 1 24 ? -4.851 4.785 72.957 1.00 17.78 3 LEU B O 1
ATOM 2607 N N . ALA B 1 25 ? -2.797 5.670 73.292 1.00 17.09 4 ALA B N 1
ATOM 2608 C CA . ALA B 1 25 ? -3.265 7.037 73.569 1.00 16.46 4 ALA B CA 1
ATOM 2609 C C . ALA B 1 25 ? -2.480 7.999 72.692 1.00 16.15 4 ALA B C 1
ATOM 2610 O O . ALA B 1 25 ? -1.305 7.757 72.392 1.00 16.17 4 ALA B O 1
ATOM 2612 N N . ILE B 1 26 ? -3.126 9.077 72.270 1.00 15.40 5 ILE B N 1
ATOM 2613 C CA . ILE B 1 26 ? -2.456 10.083 71.461 1.00 15.12 5 ILE B CA 1
ATOM 2614 C C . ILE B 1 26 ? -2.430 11.397 72.230 1.00 15.08 5 ILE B C 1
ATOM 2615 O O . ILE B 1 26 ? -3.487 11.908 72.615 1.00 14.91 5 ILE B O 1
ATOM 2620 N N . ASN B 1 27 ? -1.228 11.934 72.454 1.00 14.57 6 ASN B N 1
ATOM 2621 C CA . ASN B 1 27 ? -1.095 13.238 73.113 1.00 14.28 6 ASN B CA 1
ATOM 2622 C C . ASN B 1 27 ? -0.713 14.285 72.084 1.00 13.70 6 ASN B C 1
ATOM 2623 O O . ASN B 1 27 ? 0.433 14.313 71.633 1.00 13.64 6 ASN B O 1
ATOM 2628 N N . GLY B 1 28 ? -1.662 15.146 71.724 1.00 13.44 7 GLY B N 1
ATOM 2629 C CA . GLY B 1 28 ? -1.455 16.124 70.643 1.00 13.11 7 GLY B CA 1
ATOM 2630 C C . GLY B 1 28 ? -2.098 15.607 69.375 1.00 13.25 7 GLY B C 1
ATOM 2631 O O . GLY B 1 28 ? -1.500 14.829 68.626 1.00 14.08 7 GLY B O 1
ATOM 2632 N N . PHE B 1 29 ? -3.337 16.022 69.146 1.00 12.98 8 PHE B N 1
ATOM 2633 C CA . PHE B 1 29 ? -4.139 15.500 68.056 1.00 12.74 8 PHE B CA 1
ATOM 2634 C C . PHE B 1 29 ? -3.980 16.417 66.856 1.00 12.81 8 PHE B C 1
ATOM 2635 O O . PHE B 1 29 ? -4.956 16.917 66.323 1.00 13.98 8 PHE B O 1
ATOM 2643 N N . GLY B 1 30 ? -2.748 16.634 66.419 1.00 12.97 9 GLY B N 1
ATOM 2644 C CA . GLY B 1 30 ? -2.488 17.570 65.317 1.00 12.91 9 GLY B CA 1
ATOM 2645 C C . GLY B 1 30 ? -2.339 16.881 63.984 1.00 13.27 9 GLY B C 1
ATOM 2646 O O . GLY B 1 30 ? -3.009 15.878 63.721 1.00 13.57 9 GLY B O 1
ATOM 2647 N N . ARG B 1 31 ? -1.467 17.417 63.134 1.00 12.98 10 ARG B N 1
ATOM 2648 C CA . ARG B 1 31 ? -1.229 16.824 61.822 1.00 12.61 10 ARG B CA 1
ATOM 2649 C C . ARG B 1 31 ? -0.704 15.387 61.961 1.00 12.42 10 ARG B C 1
ATOM 2650 O O . ARG B 1 31 ? -1.184 14.470 61.290 1.00 12.07 10 ARG B O 1
ATOM 2658 N N . ILE B 1 32 ? 0.291 15.191 62.822 1.00 12.01 11 ILE B N 1
ATOM 2659 C CA . ILE B 1 32 ? 0.804 13.841 63.048 1.00 12.00 11 ILE B CA 1
ATOM 2660 C C . ILE B 1 32 ? -0.186 13.000 63.866 1.00 12.25 11 ILE B C 1
ATOM 2661 O O . ILE B 1 32 ? -0.532 11.886 63.461 1.00 13.27 11 ILE B O 1
ATOM 2666 N N . GLY B 1 33 ? -0.681 13.550 64.973 1.00 11.88 12 GLY B N 1
ATOM 2667 C CA . GLY B 1 33 ? -1.657 12.850 65.830 1.00 12.19 12 GLY B CA 1
ATOM 2668 C C . GLY B 1 33 ? -2.888 12.321 65.089 1.00 12.63 12 GLY B C 1
ATOM 2669 O O . GLY B 1 33 ? -3.332 11.181 65.330 1.00 12.20 12 GLY B O 1
ATOM 2670 N N . ARG B 1 34 ? -3.438 13.134 64.183 1.00 12.33 13 ARG B N 1
ATOM 2671 C CA . ARG B 1 34 ? -4.642 12.733 63.444 1.00 12.49 13 ARG B CA 1
ATOM 2672 C C . ARG B 1 34 ? -4.350 11.712 62.349 1.00 12.92 13 ARG B C 1
ATOM 2673 O O . ARG B 1 34 ? -5.160 10.800 62.133 1.00 12.84 13 ARG B O 1
ATOM 2681 N N . ASN B 1 35 ? -3.220 11.875 61.645 1.00 13.18 14 ASN B N 1
ATOM 2682 C CA . ASN B 1 35 ? -2.788 10.861 60.684 1.00 13.10 14 ASN B CA 1
ATOM 2683 C C . ASN B 1 35 ? -2.471 9.545 61.389 1.00 12.91 14 ASN B C 1
ATOM 2684 O O . ASN B 1 35 ? -2.891 8.496 60.933 1.00 12.63 14 ASN B O 1
ATOM 2689 N N . VAL B 1 36 ? -1.756 9.618 62.515 1.00 12.74 15 VAL B N 1
ATOM 2690 C CA . VAL B 1 36 ? -1.511 8.444 63.345 1.00 12.83 15 VAL B CA 1
ATOM 2691 C C . VAL B 1 36 ? -2.842 7.788 63.737 1.00 13.83 15 VAL B C 1
ATOM 2692 O O . VAL B 1 36 ? -3.000 6.564 63.586 1.00 14.19 15 VAL B O 1
ATOM 2696 N N . PHE B 1 37 ? -3.790 8.593 64.232 1.00 13.67 16 PHE B N 1
ATOM 2697 C CA . PHE B 1 37 ? -5.121 8.079 64.556 1.00 14.59 16 PHE B CA 1
ATOM 2698 C C . PHE B 1 37 ? -5.731 7.238 63.407 1.00 15.58 16 PHE B C 1
ATOM 2699 O O . PHE B 1 37 ? -6.176 6.111 63.633 1.00 16.04 16 PHE B O 1
ATOM 2707 N N . LYS B 1 38 ? -5.759 7.800 62.198 1.00 16.14 17 LYS B N 1
ATOM 2708 C CA . LYS B 1 38 ? -6.445 7.174 61.066 1.00 17.37 17 LYS B CA 1
ATOM 2709 C C . LYS B 1 38 ? -5.789 5.866 60.641 1.00 17.57 17 LYS B C 1
ATOM 2710 O O . LYS B 1 38 ? -6.475 4.892 60.312 1.00 18.09 17 LYS B O 1
ATOM 2716 N N . ILE B 1 39 ? -4.462 5.864 60.626 1.00 17.82 18 ILE B N 1
ATOM 2717 C CA . ILE B 1 39 ? -3.688 4.670 60.287 1.00 17.67 18 ILE B CA 1
ATOM 2718 C C . ILE B 1 39 ? -3.907 3.578 61.339 1.00 18.50 18 ILE B C 1
ATOM 2719 O O . ILE B 1 39 ? -4.272 2.455 60.994 1.00 19.03 18 ILE B O 1
ATOM 2724 N N . ALA B 1 40 ? -3.708 3.914 62.616 1.00 18.48 19 ALA B N 1
ATOM 2725 C CA . ALA B 1 40 ? -3.969 2.980 63.717 1.00 18.84 19 ALA B CA 1
ATOM 2726 C C . ALA B 1 40 ? -5.405 2.429 63.711 1.00 19.51 19 ALA B C 1
ATOM 2727 O O . ALA B 1 40 ? -5.613 1.219 63.893 1.00 18.66 19 ALA B O 1
ATOM 2729 N N . PHE B 1 41 ? -6.384 3.324 63.525 1.00 20.59 20 PHE B N 1
ATOM 2730 C CA . PHE B 1 41 ? -7.807 2.947 63.480 1.00 21.49 20 PHE B CA 1
ATOM 2731 C C . PHE B 1 41 ? -8.083 1.848 62.459 1.00 22.29 20 PHE B C 1
ATOM 2732 O O . PHE B 1 41 ? -8.746 0.865 62.785 1.00 21.95 20 PHE B O 1
ATOM 2740 N N . GLU B 1 42 ? -7.559 2.017 61.241 1.00 23.15 21 GLU B N 1
ATOM 2741 C CA . GLU B 1 42 ? -7.708 1.027 60.172 1.00 24.76 21 GLU B CA 1
ATOM 2742 C C . GLU B 1 42 ? -7.129 -0.323 60.551 1.00 24.59 21 GLU B C 1
ATOM 2743 O O . GLU B 1 42 ? -7.595 -1.338 60.065 1.00 25.27 21 GLU B O 1
ATOM 2749 N N . ARG B 1 43 ? -6.104 -0.336 61.400 1.00 24.19 22 ARG B N 1
ATOM 2750 C CA . ARG B 1 43 ? -5.454 -1.593 61.772 1.00 24.07 22 ARG B CA 1
ATOM 2751 C C . ARG B 1 43 ? -6.134 -2.316 62.940 1.00 23.79 22 ARG B C 1
ATOM 2752 O O . ARG B 1 43 ? -5.678 -3.379 63.350 1.00 23.63 22 ARG B O 1
ATOM 2760 N N . GLY B 1 44 ? -7.204 -1.727 63.476 1.00 23.53 23 GLY B N 1
ATOM 2761 C CA . GLY B 1 44 ? -7.943 -2.321 64.594 1.00 23.26 23 GLY B CA 1
ATOM 2762 C C . GLY B 1 44 ? -7.291 -2.109 65.953 1.00 23.13 23 GLY B C 1
ATOM 2763 O O . GLY B 1 44 ? -7.660 -2.754 66.937 1.00 22.70 23 GLY B O 1
ATOM 2764 N N . ILE B 1 45 ? -6.319 -1.203 66.013 1.00 22.44 24 ILE B N 1
ATOM 2765 C CA . ILE B 1 45 ? -5.680 -0.863 67.279 1.00 21.80 24 ILE B CA 1
ATOM 2766 C C . ILE B 1 45 ? -6.712 -0.165 68.158 1.00 21.56 24 ILE B C 1
ATOM 2767 O O . ILE B 1 45 ? -7.478 0.662 67.681 1.00 21.64 24 ILE B O 1
ATOM 2772 N N . ASP B 1 46 ? -6.743 -0.524 69.433 1.00 21.22 25 ASP B N 1
ATOM 2773 C CA . ASP B 1 46 ? -7.633 0.117 70.386 1.00 20.99 25 ASP B CA 1
ATOM 2774 C C . ASP B 1 46 ? -7.109 1.518 70.762 1.00 20.30 25 ASP B C 1
ATOM 2775 O O . ASP B 1 46 ? -6.187 1.646 71.568 1.00 19.71 25 ASP B O 1
ATOM 2780 N N . ILE B 1 47 ? -7.682 2.561 70.154 1.00 19.67 26 ILE B N 1
ATOM 2781 C CA . ILE B 1 47 ? -7.348 3.941 70.525 1.00 18.83 26 ILE B CA 1
ATOM 2782 C C . ILE B 1 47 ? -8.265 4.382 71.667 1.00 18.43 26 ILE B C 1
ATOM 2783 O O . ILE B 1 47 ? -9.452 4.650 71.476 1.00 18.39 26 ILE B O 1
ATOM 2788 N N . VAL B 1 48 ? -7.694 4.445 72.864 1.00 17.73 27 VAL B N 1
ATOM 2789 C CA . VAL B 1 48 ? -8.464 4.616 74.089 1.00 16.88 27 VAL B CA 1
ATOM 2790 C C . VAL B 1 48 ? -8.781 6.096 74.340 1.00 16.48 27 VAL B C 1
ATOM 2791 O O . VAL B 1 48 ? -9.893 6.448 74.758 1.00 16.37 27 VAL B O 1
ATOM 2795 N N . ALA B 1 49 ? -7.798 6.959 74.093 1.00 15.58 28 ALA B N 1
ATOM 2796 C CA . ALA B 1 49 ? -7.909 8.346 74.497 1.00 14.61 28 ALA B CA 1
ATOM 2797 C C . ALA B 1 49 ? -7.071 9.264 73.630 1.00 14.25 28 ALA B C 1
ATOM 2798 O O . ALA B 1 49 ? -5.999 8.897 73.172 1.00 14.28 28 ALA B O 1
ATOM 2800 N N . ILE B 1 50 ? -7.594 10.461 73.416 1.00 14.31 29 ILE B N 1
ATOM 2801 C CA . ILE B 1 50 ? -6.861 11.562 72.828 1.00 14.47 29 ILE B CA 1
ATOM 2802 C C . ILE B 1 50 ? -6.786 12.682 73.854 1.00 13.89 29 ILE B C 1
ATOM 2803 O O . ILE B 1 50 ? -7.801 13.054 74.437 1.00 13.98 29 ILE B O 1
ATOM 2808 N N . ASN B 1 51 ? -5.590 13.220 74.071 1.00 13.60 30 ASN B N 1
ATOM 2809 C CA . ASN B 1 51 ? -5.437 14.467 74.820 1.00 13.58 30 ASN B CA 1
ATOM 2810 C C . ASN B 1 51 ? -5.015 15.620 73.903 1.00 13.81 30 ASN B C 1
ATOM 2811 O O . ASN B 1 51 ? -4.135 15.463 73.037 1.00 13.06 30 ASN B O 1
ATOM 2816 N N . ASP B 1 52 ? -5.669 16.765 74.084 1.00 13.87 31 ASP B N 1
ATOM 2817 C CA . ASP B 1 52 ? -5.310 17.987 73.367 1.00 15.20 31 ASP B CA 1
ATOM 2818 C C . ASP B 1 52 ? -5.719 19.187 74.232 1.00 15.93 31 ASP B C 1
ATOM 2819 O O . ASP B 1 52 ? -5.883 19.025 75.446 1.00 15.92 31 ASP B O 1
ATOM 2824 N N . LEU B 1 53 ? -5.870 20.373 73.635 1.00 16.53 32 LEU B N 1
ATOM 2825 C CA . LEU B 1 53 ? -6.182 21.586 74.400 1.00 17.83 32 LEU B CA 1
ATOM 2826 C C . LEU B 1 53 ? -7.549 22.166 74.012 1.00 18.74 32 LEU B C 1
ATOM 2827 O O . LEU B 1 53 ? -7.785 23.376 74.125 1.00 19.12 32 LEU B O 1
ATOM 2832 N N . THR B 1 54 ? -8.444 21.314 73.528 1.00 18.93 33 THR B N 1
ATOM 2833 C CA . THR B 1 54 ? -9.684 21.800 72.966 1.00 19.65 33 THR B CA 1
ATOM 2834 C C . THR B 1 54 ? -10.840 20.837 73.301 1.00 19.95 33 THR B C 1
ATOM 2835 O O . THR B 1 54 ? -10.666 19.903 74.088 1.00 20.36 33 THR B O 1
ATOM 2839 N N . ASP B 1 55 ? -12.016 21.079 72.744 1.00 19.92 34 ASP B N 1
ATOM 2840 C CA . ASP B 1 55 ? -13.201 20.277 73.083 1.00 20.01 34 ASP B CA 1
ATOM 2841 C C . ASP B 1 55 ? -13.470 19.191 72.022 1.00 19.27 34 ASP B C 1
ATOM 2842 O O . ASP B 1 55 ? -12.885 19.227 70.939 1.00 19.06 34 ASP B O 1
ATOM 2847 N N . PRO B 1 56 ? -14.336 18.208 72.337 1.00 19.00 35 PRO B N 1
ATOM 2848 C CA . PRO B 1 56 ? -14.545 17.128 71.364 1.00 18.61 35 PRO B CA 1
ATOM 2849 C C . PRO B 1 56 ? -15.125 17.536 70.005 1.00 18.22 35 PRO B C 1
ATOM 2850 O O . PRO B 1 56 ? -14.800 16.889 69.011 1.00 18.54 35 PRO B O 1
ATOM 2854 N N . LYS B 1 57 ? -15.946 18.587 69.946 1.00 17.42 36 LYS B N 1
ATOM 2855 C CA . LYS B 1 57 ? -16.516 19.022 68.673 1.00 16.99 36 LYS B CA 1
ATOM 2856 C C . LYS B 1 57 ? -15.416 19.460 67.709 1.00 16.51 36 LYS B C 1
ATOM 2857 O O . LYS B 1 57 ? -15.456 19.136 66.525 1.00 16.06 36 LYS B O 1
ATOM 2859 N N . THR B 1 58 ? -14.429 20.190 68.230 1.00 15.64 37 THR B N 1
ATOM 2860 C CA . THR B 1 58 ? -13.352 20.726 67.402 1.00 14.85 37 THR B CA 1
ATOM 2861 C C . THR B 1 58 ? -12.462 19.599 66.887 1.00 14.52 37 THR B C 1
ATOM 2862 O O . THR B 1 58 ? -12.099 19.588 65.715 1.00 14.32 37 THR B O 1
ATOM 2866 N N . LEU B 1 59 ? -12.154 18.634 67.750 1.00 14.56 38 LEU B N 1
ATOM 2867 C CA . LEU B 1 59 ? -11.302 17.508 67.361 1.00 14.94 38 LEU B CA 1
ATOM 2868 C C . LEU B 1 59 ? -12.013 16.616 66.360 1.00 15.19 38 LEU B C 1
ATOM 2869 O O . LEU B 1 59 ? -11.398 16.180 65.392 1.00 15.48 38 LEU B O 1
ATOM 2874 N N . ALA B 1 60 ? -13.307 16.374 66.578 1.00 14.73 39 ALA B N 1
ATOM 2875 C CA . ALA B 1 60 ? -14.106 15.596 65.627 1.00 15.12 39 ALA B CA 1
ATOM 2876 C C . ALA B 1 60 ? -14.169 16.309 64.282 1.00 15.14 39 ALA B C 1
ATOM 2877 O O . ALA B 1 60 ? -14.064 15.686 63.205 1.00 15.34 39 ALA B O 1
ATOM 2879 N N . HIS B 1 61 ? -14.337 17.620 64.334 1.00 14.73 40 HIS B N 1
ATOM 2880 C CA . HIS B 1 61 ? -14.421 18.390 63.103 1.00 14.53 40 HIS B CA 1
ATOM 2881 C C . HIS B 1 61 ? -13.121 18.355 62.294 1.00 14.27 40 HIS B C 1
ATOM 2882 O O . HIS B 1 61 ? -13.147 18.164 61.075 1.00 14.46 40 HIS B O 1
ATOM 2889 N N . LEU B 1 62 ? -11.996 18.501 62.980 1.00 13.57 41 LEU B N 1
ATOM 2890 C CA . LEU B 1 62 ? -10.683 18.435 62.341 1.00 13.73 41 LEU B CA 1
ATOM 2891 C C . LEU B 1 62 ? -10.382 17.058 61.781 1.00 13.53 41 LEU B C 1
ATOM 2892 O O . LEU B 1 62 ? -9.700 16.939 60.751 1.00 12.70 41 LEU B O 1
ATOM 2897 N N . LEU B 1 63 ? -10.854 16.027 62.490 1.00 13.69 42 LEU B N 1
ATOM 2898 C CA . LEU B 1 63 ? -10.698 14.641 62.055 1.00 13.80 42 LEU B CA 1
ATOM 2899 C C . LEU B 1 63 ? -11.501 14.392 60.795 1.00 14.02 42 LEU B C 1
ATOM 2900 O O . LEU B 1 63 ? -11.014 13.747 59.872 1.00 14.25 42 LEU B O 1
ATOM 2905 N N . LYS B 1 64 ? -12.734 14.907 60.765 1.00 13.97 43 LYS B N 1
ATOM 2906 C CA . LYS B 1 64 ? -13.637 14.642 59.653 1.00 13.86 43 LYS B CA 1
ATOM 2907 C C . LYS B 1 64 ? -13.230 15.349 58.358 1.00 14.00 43 LYS B C 1
ATOM 2908 O O . LYS B 1 64 ? -13.315 14.756 57.265 1.00 14.01 43 LYS B O 1
ATOM 2914 N N . TYR B 1 65 ? -12.806 16.605 58.483 1.00 13.50 44 TYR B N 1
ATOM 2915 C CA . TYR B 1 65 ? -12.462 17.429 57.328 1.00 13.56 44 TYR B CA 1
ATOM 2916 C C . TYR B 1 65 ? -10.981 17.850 57.319 1.00 13.82 44 TYR B C 1
ATOM 2917 O O . TYR B 1 65 ? -10.552 18.713 58.101 1.00 13.66 44 TYR B O 1
ATOM 2926 N N . ASP B 1 66 ? -10.216 17.236 56.426 1.00 13.42 45 ASP B N 1
ATOM 2927 C CA . ASP B 1 66 ? -8.790 17.474 56.348 1.00 13.98 45 ASP B CA 1
ATOM 2928 C C . ASP B 1 66 ? -8.488 18.223 55.046 1.00 13.80 45 ASP B C 1
ATOM 2929 O O . ASP B 1 66 ? -8.778 17.719 53.948 1.00 12.45 45 ASP B O 1
ATOM 2934 N N . SER B 1 67 ? -7.934 19.430 55.164 1.00 13.64 46 SER B N 1
ATOM 2935 C CA . SER B 1 67 ? -7.628 20.227 53.964 1.00 13.89 46 SER B CA 1
ATOM 2936 C C . SER B 1 67 ? -6.608 19.528 53.055 1.00 14.56 46 SER B C 1
ATOM 2937 O O . SER B 1 67 ? -6.620 19.715 51.838 1.00 14.38 46 SER B O 1
ATOM 2940 N N . THR B 1 68 ? -5.707 18.753 53.654 1.00 14.84 47 THR B N 1
ATOM 2941 C CA . THR B 1 68 ? -4.624 18.141 52.906 1.00 15.84 47 THR B CA 1
ATOM 2942 C C . THR B 1 68 ? -5.097 16.824 52.315 1.00 16.38 47 THR B C 1
ATOM 2943 O O . THR B 1 68 ? -4.862 16.560 51.140 1.00 17.03 47 THR B O 1
ATOM 2947 N N . PHE B 1 69 ? -5.781 16.008 53.111 1.00 16.80 48 PHE B N 1
ATOM 2948 C CA . PHE B 1 69 ? -6.079 14.631 52.696 1.00 17.74 48 PHE B CA 1
ATOM 2949 C C . PHE B 1 69 ? -7.527 14.328 52.313 1.00 17.90 48 PHE B C 1
ATOM 2950 O O . PHE B 1 69 ? -7.813 13.232 51.816 1.00 18.61 48 PHE B O 1
ATOM 2958 N N . GLY B 1 70 ? -8.438 15.281 52.519 1.00 17.51 49 GLY B N 1
ATOM 2959 C CA . GLY B 1 70 ? -9.829 15.081 52.118 1.00 16.89 49 GLY B CA 1
ATOM 2960 C C . GLY B 1 70 ? -10.774 14.770 53.260 1.00 16.95 49 GLY B C 1
ATOM 2961 O O . GLY B 1 70 ? -10.394 14.800 54.435 1.00 16.25 49 GLY B O 1
ATOM 2962 N N . VAL B 1 71 ? -12.016 14.459 52.901 1.00 17.08 50 VAL B N 1
ATOM 2963 C CA . VAL B 1 71 ? -13.065 14.130 53.859 1.00 16.96 50 VAL B CA 1
ATOM 2964 C C . VAL B 1 71 ? -12.899 12.690 54.359 1.00 17.92 50 VAL B C 1
ATOM 2965 O O . VAL B 1 71 ? -12.798 11.762 53.562 1.00 17.84 50 VAL B O 1
ATOM 2969 N N . TYR B 1 72 ? -12.870 12.512 55.680 1.00 18.78 51 TYR B N 1
ATOM 2970 C CA . TYR B 1 72 ? -12.722 11.187 56.288 1.00 19.81 51 TYR B CA 1
ATOM 2971 C C . TYR B 1 72 ? -13.975 10.339 56.030 1.00 21.13 51 TYR B C 1
ATOM 2972 O O . TYR B 1 72 ? -15.090 10.740 56.367 1.00 21.46 51 TYR B O 1
ATOM 2981 N N . ASN B 1 73 ? -13.790 9.171 55.433 1.00 22.73 52 ASN B N 1
ATOM 2982 C CA . ASN B 1 73 ? -14.932 8.361 54.980 1.00 25.01 52 ASN B CA 1
ATOM 2983 C C . ASN B 1 73 ? -15.497 7.487 56.114 1.00 25.19 52 ASN B C 1
ATOM 2984 O O . ASN B 1 73 ? -15.823 6.323 55.911 1.00 26.58 52 ASN B O 1
ATOM 2989 N N . LYS B 1 74 ? -15.579 8.047 57.319 1.00 25.31 53 LYS B N 1
ATOM 2990 C CA . LYS B 1 74 ? -16.194 7.365 58.452 1.00 24.60 53 LYS B CA 1
ATOM 2991 C C . LYS B 1 74 ? -17.158 8.303 59.147 1.00 24.56 53 LYS B C 1
ATOM 2992 O O . LYS B 1 74 ? -17.025 9.534 59.035 1.00 24.65 53 LYS B O 1
ATOM 2998 N N . LYS B 1 75 ? -18.148 7.735 59.835 1.00 23.54 54 LYS B N 1
ATOM 2999 C CA . LYS B 1 75 ? -19.065 8.545 60.622 1.00 23.23 54 LYS B CA 1
ATOM 3000 C C . LYS B 1 75 ? -18.329 9.035 61.867 1.00 22.20 54 LYS B C 1
ATOM 3001 O O . LYS B 1 75 ? -17.861 8.241 62.680 1.00 22.18 54 LYS B O 1
ATOM 3007 N N . VAL B 1 76 ? -18.216 10.349 61.992 1.00 20.91 55 VAL B N 1
ATOM 3008 C CA . VAL B 1 76 ? -17.552 10.959 63.121 1.00 19.75 55 VAL B CA 1
ATOM 3009 C C . VAL B 1 76 ? -18.564 11.777 63.916 1.00 20.45 55 VAL B C 1
ATOM 3010 O O . VAL B 1 76 ? -19.222 12.669 63.369 1.00 19.92 55 VAL B O 1
ATOM 3014 N N . GLU B 1 77 ? -18.674 11.460 65.201 1.00 20.70 56 GLU B N 1
ATOM 3015 C CA A GLU B 1 77 ? -19.558 12.205 66.089 0.50 21.52 56 GLU B CA 1
ATOM 3016 C CA B GLU B 1 77 ? -19.585 12.140 66.127 0.50 21.56 56 GLU B CA 1
ATOM 3017 C C . GLU B 1 77 ? -18.803 12.659 67.333 1.00 21.70 56 GLU B C 1
ATOM 3018 O O . GLU B 1 77 ? -17.812 12.055 67.736 1.00 21.66 56 GLU B O 1
ATOM 3029 N N . SER B 1 78 ? -19.244 13.765 67.908 1.00 21.98 57 SER B N 1
ATOM 3030 C CA . SER B 1 78 ? -18.687 14.195 69.177 1.00 23.09 57 SER B CA 1
ATOM 3031 C C . SER B 1 78 ? -19.761 14.157 70.266 1.00 23.84 57 SER B C 1
ATOM 3032 O O . SER B 1 78 ? -20.946 14.356 69.992 1.00 23.48 57 SER B O 1
ATOM 3035 N N . ARG B 1 79 ? -19.330 13.902 71.497 1.00 24.54 58 ARG B N 1
ATOM 3036 C CA . ARG B 1 79 ? -20.201 13.993 72.659 1.00 26.05 58 ARG B CA 1
ATOM 3037 C C . ARG B 1 79 ? -19.402 14.546 73.826 1.00 26.35 58 ARG B C 1
ATOM 3038 O O . ARG B 1 79 ? -18.254 14.941 73.643 1.00 25.79 58 ARG B O 1
ATOM 3046 N N . ASP B 1 80 ? -20.007 14.613 75.015 1.00 27.04 59 ASP B N 1
ATOM 3047 C CA . ASP B 1 80 ? -19.269 15.045 76.203 1.00 27.68 59 ASP B CA 1
ATOM 3048 C C . ASP B 1 80 ? -18.110 14.098 76.499 1.00 26.49 59 ASP B C 1
ATOM 3049 O O . ASP B 1 80 ? -18.288 12.867 76.568 1.00 26.92 59 ASP B O 1
ATOM 3054 N N . GLY B 1 81 ? -16.918 14.677 76.592 1.00 24.83 60 GLY B N 1
ATOM 3055 C CA . GLY B 1 81 ? -15.697 13.929 76.894 1.00 22.92 60 GLY B CA 1
ATOM 3056 C C . GLY B 1 81 ? -15.287 12.825 75.932 1.00 21.60 60 GLY B C 1
ATOM 3057 O O . GLY B 1 81 ? -14.504 11.956 76.297 1.00 21.75 60 GLY B O 1
ATOM 3058 N N . ALA B 1 82 ? -15.784 12.844 74.701 1.00 20.45 61 ALA B N 1
ATOM 3059 C CA . ALA B 1 82 ? -15.495 11.747 73.785 1.00 19.39 61 ALA B CA 1
ATOM 3060 C C . ALA B 1 82 ? -15.804 12.082 72.341 1.00 19.07 61 ALA B C 1
ATOM 3061 O O . ALA B 1 82 ? -16.626 12.953 72.071 1.00 18.56 61 ALA B O 1
ATOM 3063 N N . ILE B 1 83 ? -15.133 11.386 71.422 1.00 18.14 62 ILE B N 1
ATOM 3064 C CA . ILE B 1 83 ? -15.565 11.321 70.036 1.00 17.74 62 ILE B CA 1
ATOM 3065 C C . ILE B 1 83 ? -15.895 9.871 69.684 1.00 18.28 62 ILE B C 1
ATOM 3066 O O . ILE B 1 83 ? -15.461 8.941 70.372 1.00 18.23 62 ILE B O 1
ATOM 3071 N N . VAL B 1 84 ? -16.675 9.689 68.620 1.00 18.63 63 VAL B N 1
ATOM 3072 C CA . VAL B 1 84 ? -17.052 8.364 68.164 1.00 19.14 63 VAL B CA 1
ATOM 3073 C C . VAL B 1 84 ? -16.734 8.244 66.678 1.00 19.60 63 VAL B C 1
ATOM 3074 O O . VAL B 1 84 ? -17.123 9.095 65.871 1.00 19.51 63 VAL B O 1
ATOM 3078 N N . VAL B 1 85 ? -16.003 7.196 66.321 1.00 19.83 64 VAL B N 1
ATOM 3079 C CA . VAL B 1 85 ? -15.624 6.996 64.936 1.00 20.16 64 VAL B CA 1
ATOM 3080 C C . VAL B 1 85 ? -16.108 5.620 64.482 1.00 21.45 64 VAL B C 1
ATOM 3081 O O . VAL B 1 85 ? -15.675 4.597 65.025 1.00 21.25 64 VAL B O 1
ATOM 3085 N N . ASP B 1 86 ? -17.005 5.621 63.487 1.00 22.86 65 ASP B N 1
ATOM 3086 C CA . ASP B 1 86 ? -17.743 4.425 63.046 1.00 24.33 65 ASP B CA 1
ATOM 3087 C C . ASP B 1 86 ? -18.177 3.560 64.240 1.00 24.94 65 ASP B C 1
ATOM 3088 O O . ASP B 1 86 ? -17.891 2.369 64.303 1.00 24.91 65 ASP B O 1
ATOM 3093 N N . GLY B 1 87 ? -18.834 4.192 65.206 1.00 25.49 66 GLY B N 1
ATOM 3094 C CA . GLY B 1 87 ? -19.284 3.491 66.398 1.00 26.59 66 GLY B CA 1
ATOM 3095 C C . GLY B 1 87 ? -18.256 3.225 67.491 1.00 26.99 66 GLY B C 1
ATOM 3096 O O . GLY B 1 87 ? -18.641 2.812 68.578 1.00 27.48 66 GLY B O 1
ATOM 3097 N N . ARG B 1 88 ? -16.967 3.436 67.225 1.00 27.56 67 ARG B N 1
ATOM 3098 C CA . ARG B 1 88 ? -15.928 3.277 68.269 1.00 28.25 67 ARG B CA 1
ATOM 3099 C C . ARG B 1 88 ? -15.733 4.556 69.096 1.00 27.57 67 ARG B C 1
ATOM 3100 O O . ARG B 1 88 ? -15.393 5.608 68.548 1.00 27.56 67 ARG B O 1
ATOM 3108 N N . GLU B 1 89 ? -15.909 4.450 70.412 1.00 26.70 68 GLU B N 1
ATOM 3109 C CA . GLU B 1 89 ? -15.748 5.592 71.313 1.00 26.29 68 GLU B CA 1
ATOM 3110 C C . GLU B 1 89 ? -14.293 5.798 71.779 1.00 25.00 68 GLU B C 1
ATOM 3111 O O . GLU B 1 89 ? -13.616 4.851 72.179 1.00 24.79 68 GLU B O 1
ATOM 3117 N N . ILE B 1 90 ? -13.829 7.045 71.698 1.00 23.61 69 ILE B N 1
ATOM 3118 C CA . ILE B 1 90 ? -12.478 7.439 72.119 1.00 21.68 69 ILE B CA 1
ATOM 3119 C C . ILE B 1 90 ? -12.610 8.597 73.109 1.00 21.48 69 ILE B C 1
ATOM 3120 O O . ILE B 1 90 ? -13.242 9.622 72.812 1.00 21.30 69 ILE B O 1
ATOM 3125 N N . LYS B 1 91 ? -12.018 8.433 74.281 1.00 20.62 70 LYS B N 1
ATOM 3126 C CA . LYS B 1 91 ? -12.049 9.464 75.318 1.00 20.68 70 LYS B CA 1
ATOM 3127 C C . LYS B 1 91 ? -11.280 10.727 74.893 1.00 19.88 70 LYS B C 1
ATOM 3128 O O . LYS B 1 91 ? -10.190 10.645 74.323 1.00 18.51 70 LYS B O 1
ATOM 3134 N N . ILE B 1 92 ? -11.874 11.890 75.154 1.00 19.31 71 ILE B N 1
ATOM 3135 C CA . ILE B 1 92 ? -11.194 13.167 74.934 1.00 18.88 71 ILE B CA 1
ATOM 3136 C C . ILE B 1 92 ? -10.814 13.815 76.267 1.00 18.99 71 ILE B C 1
ATOM 3137 O O . ILE B 1 92 ? -11.667 14.040 77.132 1.00 19.14 71 ILE B O 1
ATOM 3142 N N . ILE B 1 93 ? -9.530 14.108 76.412 1.00 18.92 72 ILE B N 1
ATOM 3143 C CA . ILE B 1 93 ? -8.993 14.761 77.597 1.00 19.38 72 ILE B CA 1
ATOM 3144 C C . ILE B 1 93 ? -8.468 16.145 77.194 1.00 19.57 72 ILE B C 1
ATOM 3145 O O . ILE B 1 93 ? -8.132 16.366 76.026 1.00 19.20 72 ILE B O 1
ATOM 3150 N N . ALA B 1 94 ? -8.430 17.082 78.140 1.00 20.24 73 ALA B N 1
ATOM 3151 C CA . ALA B 1 94 ? -7.856 18.407 77.880 1.00 21.38 73 ALA B CA 1
ATOM 3152 C C . ALA B 1 94 ? -6.962 18.831 79.029 1.00 21.90 73 ALA B C 1
ATOM 3153 O O . ALA B 1 94 ? -7.308 19.693 79.836 1.00 22.04 73 ALA B O 1
ATOM 3155 N N . GLU B 1 95 ? -5.797 18.202 79.078 1.00 22.34 74 GLU B N 1
ATOM 3156 C CA . GLU B 1 95 ? -4.863 18.375 80.166 1.00 22.94 74 GLU B CA 1
ATOM 3157 C C . GLU B 1 95 ? -3.525 18.869 79.621 1.00 22.96 74 GLU B C 1
ATOM 3158 O O . GLU B 1 95 ? -2.827 18.139 78.910 1.00 23.18 74 GLU B O 1
ATOM 3164 N N . ARG B 1 96 ? -3.172 20.103 79.967 1.00 22.86 75 ARG B N 1
ATOM 3165 C CA . ARG B 1 96 ? -1.938 20.742 79.490 1.00 22.96 75 ARG B CA 1
ATOM 3166 C C . ARG B 1 96 ? -0.643 20.084 79.978 1.00 22.10 75 ARG B C 1
ATOM 3167 O O . ARG B 1 96 ? 0.333 20.026 79.226 1.00 21.68 75 ARG B O 1
ATOM 3175 N N . ASP B 1 97 ? -0.636 19.606 81.227 1.00 21.79 76 ASP B N 1
ATOM 3176 C CA A ASP B 1 97 ? 0.549 18.998 81.829 0.50 21.40 76 ASP B CA 1
ATOM 3177 C CA B ASP B 1 97 ? 0.563 19.002 81.824 0.50 21.21 76 ASP B CA 1
ATOM 3178 C C . ASP B 1 97 ? 0.425 17.482 81.778 1.00 20.99 76 ASP B C 1
ATOM 3179 O O . ASP B 1 97 ? -0.451 16.921 82.414 1.00 21.22 76 ASP B O 1
ATOM 3188 N N . PRO B 1 98 ? 1.311 16.809 81.021 1.00 20.81 77 PRO B N 1
ATOM 3189 C CA . PRO B 1 98 ? 1.202 15.361 80.872 1.00 20.65 77 PRO B CA 1
ATOM 3190 C C . PRO B 1 98 ? 1.385 14.514 82.150 1.00 21.10 77 PRO B C 1
ATOM 3191 O O . PRO B 1 98 ? 0.934 13.371 82.168 1.00 20.68 77 PRO B O 1
ATOM 3195 N N . LYS B 1 99 ? 1.982 15.063 83.215 1.00 21.39 78 LYS B N 1
ATOM 3196 C CA . LYS B 1 99 ? 2.083 14.308 84.485 1.00 21.71 78 LYS B CA 1
ATOM 3197 C C . LYS B 1 99 ? 0.707 14.003 85.094 1.00 21.91 78 LYS B C 1
ATOM 3198 O O . LYS B 1 99 ? 0.587 13.100 85.930 1.00 21.87 78 LYS B O 1
ATOM 3204 N N . ASN B 1 100 ? -0.309 14.769 84.684 1.00 21.41 79 ASN B N 1
ATOM 3205 C CA . ASN B 1 100 ? -1.670 14.630 85.197 1.00 22.15 79 ASN B CA 1
ATOM 3206 C C . ASN B 1 100 ? -2.550 13.665 84.375 1.00 21.83 79 ASN B C 1
ATOM 3207 O O . ASN B 1 100 ? -3.731 13.493 84.673 1.00 22.17 79 ASN B O 1
ATOM 3212 N N . LEU B 1 101 ? -1.982 13.034 83.351 1.00 21.05 80 LEU B N 1
ATOM 3213 C CA . LEU B 1 101 ? -2.789 12.205 82.447 1.00 20.85 80 LEU B CA 1
ATOM 3214 C C . LEU B 1 101 ? -3.136 10.848 83.067 1.00 20.71 80 LEU B C 1
ATOM 3215 O O . LEU B 1 101 ? -2.319 10.272 83.778 1.00 20.24 80 LEU B O 1
ATOM 3220 N N . PRO B 1 102 ? -4.361 10.342 82.810 1.00 20.71 81 PRO B N 1
ATOM 3221 C CA . PRO B 1 102 ? -4.824 9.128 83.493 1.00 20.56 81 PRO B CA 1
ATOM 3222 C C . PRO B 1 102 ? -4.409 7.831 82.780 1.00 20.44 81 PRO B C 1
ATOM 3223 O O . PRO B 1 102 ? -5.219 6.918 82.632 1.00 21.20 81 PRO B O 1
ATOM 3227 N N . TRP B 1 103 ? -3.159 7.742 82.355 1.00 20.05 82 TRP B N 1
ATOM 3228 C CA . TRP B 1 103 ? -2.725 6.615 81.513 1.00 19.86 82 TRP B CA 1
ATOM 3229 C C . TRP B 1 103 ? -2.732 5.240 82.199 1.00 20.22 82 TRP B C 1
ATOM 3230 O O . TRP B 1 103 ? -3.057 4.246 81.550 1.00 20.34 82 TRP B O 1
ATOM 3241 N N . ALA B 1 104 ? -2.355 5.179 83.483 1.00 20.94 83 ALA B N 1
ATOM 3242 C CA . ALA B 1 104 ? -2.404 3.916 84.255 1.00 21.68 83 ALA B CA 1
ATOM 3243 C C . ALA B 1 104 ? -3.839 3.412 84.357 1.00 22.12 83 ALA B C 1
ATOM 3244 O O . ALA B 1 104 ? -4.128 2.252 84.061 1.00 22.35 83 ALA B O 1
ATOM 3246 N N . LYS B 1 105 ? -4.731 4.309 84.768 1.00 23.05 84 LYS B N 1
ATOM 3247 C CA . LYS B 1 105 ? -6.144 4.004 84.952 1.00 23.59 84 LYS B CA 1
ATOM 3248 C C . LYS B 1 105 ? -6.758 3.481 83.647 1.00 23.07 84 LYS B C 1
ATOM 3249 O O . LYS B 1 105 ? -7.566 2.565 83.668 1.00 22.56 84 LYS B O 1
ATOM 3255 N N . LEU B 1 106 ? -6.338 4.042 82.513 1.00 22.20 85 LEU B N 1
ATOM 3256 C CA . LEU B 1 106 ? -6.903 3.647 81.230 1.00 21.16 85 LEU B CA 1
ATOM 3257 C C . LEU B 1 106 ? -6.162 2.456 80.615 1.00 20.93 85 LEU B C 1
ATOM 3258 O O . LEU B 1 106 ? -6.551 1.971 79.549 1.00 21.91 85 LEU B O 1
ATOM 3263 N N . GLY B 1 107 ? -5.097 2.001 81.276 1.00 20.10 86 GLY B N 1
ATOM 3264 C CA . GLY B 1 107 ? -4.352 0.819 80.844 1.00 19.47 86 GLY B CA 1
ATOM 3265 C C . GLY B 1 107 ? -3.516 1.014 79.584 1.00 19.28 86 GLY B C 1
ATOM 3266 O O . GLY B 1 107 ? -3.284 0.062 78.834 1.00 18.47 86 GLY B O 1
ATOM 3267 N N . ILE B 1 108 ? -3.044 2.245 79.370 1.00 19.14 87 ILE B N 1
ATOM 3268 C CA . ILE B 1 108 ? -2.375 2.622 78.121 1.00 18.25 87 ILE B CA 1
ATOM 3269 C C . ILE B 1 108 ? -1.056 1.889 77.953 1.00 18.78 87 ILE B C 1
ATOM 3270 O O . ILE B 1 108 ? -0.178 1.962 78.823 1.00 18.86 87 ILE B O 1
ATOM 3275 N N . ASP B 1 109 ? -0.927 1.179 76.836 1.00 18.73 88 ASP B N 1
ATOM 3276 C CA . ASP B 1 109 ? 0.320 0.509 76.494 1.00 19.36 88 ASP B CA 1
ATOM 3277 C C . ASP B 1 109 ? 1.341 1.460 75.863 1.00 19.13 88 ASP B C 1
ATOM 3278 O O . ASP B 1 109 ? 2.514 1.479 76.262 1.00 18.73 88 ASP B O 1
ATOM 3283 N N . VAL B 1 110 ? 0.890 2.230 74.872 1.00 18.24 89 VAL B N 1
ATOM 3284 C CA . VAL B 1 110 ? 1.758 3.134 74.135 1.00 17.58 89 VAL B CA 1
ATOM 3285 C C . VAL B 1 110 ? 1.112 4.513 74.022 1.00 17.26 89 VAL B C 1
ATOM 3286 O O . VAL B 1 110 ? -0.014 4.624 73.546 1.00 17.25 89 VAL B O 1
ATOM 3290 N N . VAL B 1 111 ? 1.827 5.555 74.462 1.00 16.43 90 VAL B N 1
ATOM 3291 C CA . VAL B 1 111 ? 1.408 6.939 74.222 1.00 15.93 90 VAL B CA 1
ATOM 3292 C C . VAL B 1 111 ? 2.166 7.518 73.023 1.00 15.29 90 VAL B C 1
ATOM 3293 O O . VAL B 1 111 ? 3.385 7.363 72.914 1.00 15.31 90 VAL B O 1
ATOM 3297 N N . ILE B 1 112 ? 1.444 8.185 72.128 1.00 14.86 91 ILE B N 1
ATOM 3298 C CA . ILE B 1 112 ? 2.064 8.903 71.029 1.00 14.20 91 ILE B CA 1
ATOM 3299 C C . ILE B 1 112 ? 2.226 10.349 71.467 1.00 14.38 91 ILE B C 1
ATOM 3300 O O . ILE B 1 112 ? 1.231 11.050 71.686 1.00 14.77 91 ILE B O 1
ATOM 3305 N N . GLU B 1 113 ? 3.473 10.790 71.627 1.00 14.12 92 GLU B N 1
ATOM 3306 C CA . GLU B 1 113 ? 3.724 12.159 72.074 1.00 13.41 92 GLU B CA 1
ATOM 3307 C C . GLU B 1 113 ? 3.974 13.079 70.869 1.00 13.51 92 GLU B C 1
ATOM 3308 O O . GLU B 1 113 ? 5.117 13.263 70.423 1.00 12.84 92 GLU B O 1
ATOM 3314 N N . SER B 1 114 ? 2.876 13.678 70.387 1.00 13.22 93 SER B N 1
ATOM 3315 C CA . SER B 1 114 ? 2.855 14.459 69.147 1.00 12.85 93 SER B CA 1
ATOM 3316 C C . SER B 1 114 ? 2.336 15.893 69.322 1.00 13.01 93 SER B C 1
ATOM 3317 O O . SER B 1 114 ? 1.729 16.446 68.392 1.00 12.41 93 SER B O 1
ATOM 3320 N N . THR B 1 115 ? 2.582 16.499 70.488 1.00 12.65 94 THR B N 1
ATOM 3321 C CA . THR B 1 115 ? 2.225 17.897 70.709 1.00 12.68 94 THR B CA 1
ATOM 3322 C C . THR B 1 115 ? 3.274 18.847 70.136 1.00 13.40 94 THR B C 1
ATOM 3323 O O . THR B 1 115 ? 2.974 19.992 69.843 1.00 13.71 94 THR B O 1
ATOM 3327 N N . GLY B 1 116 ? 4.507 18.373 70.015 1.00 13.81 95 GLY B N 1
ATOM 3328 C CA . GLY B 1 116 ? 5.607 19.213 69.623 1.00 14.59 95 GLY B CA 1
ATOM 3329 C C . GLY B 1 116 ? 6.199 20.084 70.713 1.00 15.84 95 GLY B C 1
ATOM 3330 O O . GLY B 1 116 ? 7.194 20.773 70.466 1.00 16.51 95 GLY B O 1
ATOM 3331 N N . VAL B 1 117 ? 5.633 20.053 71.921 1.00 16.09 96 VAL B N 1
ATOM 3332 C CA . VAL B 1 117 ? 6.136 20.928 72.998 1.00 16.70 96 VAL B CA 1
ATOM 3333 C C . VAL B 1 117 ? 6.816 20.188 74.166 1.00 17.11 96 VAL B C 1
ATOM 3334 O O . VAL B 1 117 ? 7.213 20.832 75.143 1.00 16.60 96 VAL B O 1
ATOM 3338 N N . PHE B 1 118 ? 6.945 18.857 74.058 1.00 16.73 97 PHE B N 1
ATOM 3339 C CA . PHE B 1 118 ? 7.569 18.037 75.106 1.00 16.87 97 PHE B CA 1
ATOM 3340 C C . PHE B 1 118 ? 8.731 17.196 74.569 1.00 17.45 97 PHE B C 1
ATOM 3341 O O . PHE B 1 118 ? 8.802 15.984 74.810 1.00 17.99 97 PHE B O 1
ATOM 3349 N N . SER B 1 119 ? 9.648 17.845 73.861 1.00 17.66 98 SER B N 1
ATOM 3350 C CA . SER B 1 119 ? 10.784 17.163 73.268 1.00 18.75 98 SER B CA 1
ATOM 3351 C C . SER B 1 119 ? 11.983 16.993 74.224 1.00 18.76 98 SER B C 1
ATOM 3352 O O . SER B 1 119 ? 13.005 16.441 73.817 1.00 19.66 98 SER B O 1
ATOM 3355 N N . SER B 1 120 ? 11.861 17.467 75.470 1.00 18.64 99 SER B N 1
ATOM 3356 C CA . SER B 1 120 ? 12.802 17.117 76.557 1.00 18.14 99 SER B CA 1
ATOM 3357 C C . SER B 1 120 ? 12.164 16.099 77.516 1.00 17.48 99 SER B C 1
ATOM 3358 O O . SER B 1 120 ? 10.942 16.040 77.624 1.00 16.97 99 SER B O 1
ATOM 3361 N N . ALA B 1 121 ? 12.980 15.295 78.202 1.00 16.84 100 ALA B N 1
ATOM 3362 C CA . ALA B 1 121 ? 12.460 14.224 79.061 1.00 16.67 100 ALA B CA 1
ATOM 3363 C C . ALA B 1 121 ? 11.604 14.798 80.188 1.00 16.69 100 ALA B C 1
ATOM 3364 O O . ALA B 1 121 ? 10.546 14.258 80.530 1.00 16.19 100 ALA B O 1
ATOM 3366 N N . THR B 1 122 ? 12.079 15.910 80.736 1.00 17.03 101 THR B N 1
ATOM 3367 C CA A THR B 1 122 ? 11.384 16.628 81.799 0.50 16.94 101 THR B CA 1
ATOM 3368 C CA B THR B 1 122 ? 11.386 16.638 81.786 0.50 17.26 101 THR B CA 1
ATOM 3369 C C . THR B 1 122 ? 11.735 18.109 81.673 1.00 17.42 101 THR B C 1
ATOM 3370 O O . THR B 1 122 ? 12.658 18.465 80.942 1.00 17.92 101 THR B O 1
ATOM 3377 N N . SER B 1 123 ? 11.001 18.948 82.403 1.00 17.20 102 SER B N 1
ATOM 3378 C CA . SER B 1 123 ? 11.253 20.382 82.524 1.00 17.52 102 SER B CA 1
ATOM 3379 C C . SER B 1 123 ? 10.270 20.869 83.605 1.00 17.99 102 SER B C 1
ATOM 3380 O O . SER B 1 123 ? 9.445 20.073 84.083 1.00 18.10 102 SER B O 1
ATOM 3383 N N . ASP B 1 124 ? 10.330 22.146 83.980 1.00 17.86 103 ASP B N 1
ATOM 3384 C CA . ASP B 1 124 ? 9.364 22.712 84.946 1.00 18.74 103 ASP B CA 1
ATOM 3385 C C . ASP B 1 124 ? 7.965 22.884 84.346 1.00 18.76 103 ASP B C 1
ATOM 3386 O O . ASP B 1 124 ? 7.028 23.315 85.026 1.00 17.76 103 ASP B O 1
ATOM 3391 N N . LYS B 1 125 ? 7.850 22.543 83.063 1.00 19.56 104 LYS B N 1
ATOM 3392 C CA . LYS B 1 125 ? 6.569 22.516 82.356 1.00 20.74 104 LYS B CA 1
ATOM 3393 C C . LYS B 1 125 ? 6.250 21.124 81.812 1.00 20.31 104 LYS B C 1
ATOM 3394 O O . LYS B 1 125 ? 5.334 20.962 81.003 1.00 21.12 104 LYS B O 1
ATOM 3400 N N . GLY B 1 126 ? 6.987 20.115 82.259 1.00 19.51 105 GLY B N 1
ATOM 3401 C CA . GLY B 1 126 ? 6.722 18.744 81.808 1.00 18.05 105 GLY B CA 1
ATOM 3402 C C . GLY B 1 126 ? 7.610 18.308 80.648 1.00 16.90 105 GLY B C 1
ATOM 3403 O O . GLY B 1 126 ? 8.339 19.106 80.070 1.00 16.21 105 GLY B O 1
ATOM 3404 N N . GLY B 1 127 ? 7.542 17.027 80.316 1.00 16.44 106 GLY B N 1
ATOM 3405 C CA . GLY B 1 127 ? 8.350 16.447 79.246 1.00 15.66 106 GLY B CA 1
ATOM 3406 C C . GLY B 1 127 ? 7.822 15.066 78.919 1.00 15.15 106 GLY B C 1
ATOM 3407 O O . GLY B 1 127 ? 6.924 14.571 79.607 1.00 15.21 106 GLY B O 1
ATOM 3408 N N . TYR B 1 128 ? 8.391 14.437 77.891 1.00 14.37 107 TYR B N 1
ATOM 3409 C CA . TYR B 1 128 ? 7.873 13.164 77.383 1.00 14.29 107 TYR B CA 1
ATOM 3410 C C . TYR B 1 128 ? 7.867 11.997 78.372 1.00 14.87 107 TYR B C 1
ATOM 3411 O O . TYR B 1 128 ? 7.003 11.119 78.272 1.00 15.30 107 TYR B O 1
ATOM 3420 N N . LEU B 1 129 ? 8.809 11.970 79.310 1.00 15.05 108 LEU B N 1
ATOM 3421 C CA . LEU B 1 129 ? 8.840 10.890 80.299 1.00 16.06 108 LEU B CA 1
ATOM 3422 C C . LEU B 1 129 ? 7.709 10.980 81.325 1.00 16.20 108 LEU B C 1
ATOM 3423 O O . LEU B 1 129 ? 7.433 9.995 81.996 1.00 15.94 108 LEU B O 1
ATOM 3428 N N . ASP B 1 130 ? 7.027 12.131 81.417 1.00 16.24 109 ASP B N 1
ATOM 3429 C CA . ASP B 1 130 ? 5.859 12.214 82.289 1.00 17.13 109 ASP B CA 1
ATOM 3430 C C . ASP B 1 130 ? 4.825 11.144 81.946 1.00 17.74 109 ASP B C 1
ATOM 3431 O O . ASP B 1 130 ? 4.144 10.629 82.848 1.00 17.55 109 ASP B O 1
ATOM 3436 N N . HIS B 1 131 ? 4.719 10.817 80.653 1.00 17.27 110 HIS B N 1
ATOM 3437 C CA . HIS B 1 131 ? 3.757 9.830 80.192 1.00 17.77 110 HIS B CA 1
ATOM 3438 C C . HIS B 1 131 ? 4.015 8.471 80.821 1.00 18.87 110 HIS B C 1
ATOM 3439 O O . HIS B 1 131 ? 3.072 7.783 81.183 1.00 19.52 110 HIS B O 1
ATOM 3446 N N . VAL B 1 132 ? 5.289 8.113 80.987 1.00 20.12 111 VAL B N 1
ATOM 3447 C CA . VAL B 1 132 ? 5.651 6.796 81.492 1.00 21.30 111 VAL B CA 1
ATOM 3448 C C . VAL B 1 132 ? 6.033 6.751 82.962 1.00 22.56 111 VAL B C 1
ATOM 3449 O O . VAL B 1 132 ? 5.974 5.690 83.568 1.00 24.00 111 VAL B O 1
ATOM 3453 N N . ASN B 1 133 ? 6.450 7.878 83.528 1.00 22.89 112 ASN B N 1
ATOM 3454 C CA . ASN B 1 133 ? 6.723 7.916 84.944 1.00 23.28 112 ASN B CA 1
ATOM 3455 C C . ASN B 1 133 ? 5.391 8.107 85.698 1.00 24.04 112 ASN B C 1
ATOM 3456 O O . ASN B 1 133 ? 4.685 7.121 85.985 1.00 25.27 112 ASN B O 1
ATOM 3461 N N . HIS B 1 134 ? 4.991 9.346 85.936 1.00 23.87 113 HIS B N 1
ATOM 3462 C CA A HIS B 1 134 ? 3.812 9.673 86.735 0.50 24.10 113 HIS B CA 1
ATOM 3463 C CA B HIS B 1 134 ? 3.810 9.569 86.774 0.50 23.89 113 HIS B CA 1
ATOM 3464 C C . HIS B 1 134 ? 2.464 9.283 86.109 1.00 23.79 113 HIS B C 1
ATOM 3465 O O . HIS B 1 134 ? 1.561 8.813 86.793 1.00 24.35 113 HIS B O 1
ATOM 3478 N N . ALA B 1 135 ? 2.318 9.509 84.803 1.00 22.63 114 ALA B N 1
ATOM 3479 C CA . ALA B 1 135 ? 1.018 9.234 84.169 1.00 21.70 114 ALA B CA 1
ATOM 3480 C C . ALA B 1 135 ? 0.745 7.727 84.080 1.00 20.93 114 ALA B C 1
ATOM 3481 O O . ALA B 1 135 ? -0.403 7.295 84.105 1.00 21.21 114 ALA B O 1
ATOM 3483 N N . GLY B 1 136 ? 1.809 6.942 83.953 1.00 20.23 115 GLY B N 1
ATOM 3484 C CA . GLY B 1 136 ? 1.727 5.486 84.089 1.00 19.85 115 GLY B CA 1
ATOM 3485 C C . GLY B 1 136 ? 1.432 4.686 82.827 1.00 19.68 115 GLY B C 1
ATOM 3486 O O . GLY B 1 136 ? 1.001 3.539 82.914 1.00 19.66 115 GLY B O 1
ATOM 3487 N N . ALA B 1 137 ? 1.649 5.275 81.654 1.00 18.94 116 ALA B N 1
ATOM 3488 C CA . ALA B 1 137 ? 1.632 4.484 80.426 1.00 18.74 116 ALA B CA 1
ATOM 3489 C C . ALA B 1 137 ? 2.856 3.584 80.461 1.00 18.77 116 ALA B C 1
ATOM 3490 O O . ALA B 1 137 ? 3.859 3.923 81.111 1.00 18.97 116 ALA B O 1
ATOM 3492 N N . LYS B 1 138 ? 2.795 2.464 79.753 1.00 18.55 117 LYS B N 1
ATOM 3493 C CA . LYS B 1 138 ? 3.938 1.547 79.665 1.00 19.09 117 LYS B CA 1
ATOM 3494 C C . LYS B 1 138 ? 5.074 2.108 78.799 1.00 18.74 117 LYS B C 1
ATOM 3495 O O . LYS B 1 138 ? 6.258 1.954 79.118 1.00 18.92 117 LYS B O 1
ATOM 3501 N N . LYS B 1 139 ? 4.704 2.773 77.713 1.00 18.20 118 LYS B N 1
ATOM 3502 C CA . LYS B 1 139 ? 5.659 3.211 76.688 1.00 17.51 118 LYS B CA 1
ATOM 3503 C C . LYS B 1 139 ? 5.213 4.536 76.070 1.00 16.65 118 LYS B C 1
ATOM 3504 O O . LYS B 1 139 ? 4.015 4.833 76.001 1.00 16.53 118 LYS B O 1
ATOM 3510 N N . VAL B 1 140 ? 6.180 5.329 75.628 1.00 15.49 119 VAL B N 1
ATOM 3511 C CA . VAL B 1 140 ? 5.888 6.550 74.901 1.00 14.99 119 VAL B CA 1
ATOM 3512 C C . VAL B 1 140 ? 6.735 6.606 73.631 1.00 14.99 119 VAL B C 1
ATOM 3513 O O . VAL B 1 140 ? 7.928 6.277 73.648 1.00 15.29 119 VAL B O 1
ATOM 3517 N N . ILE B 1 141 ? 6.105 6.994 72.526 1.00 14.67 120 ILE B N 1
ATOM 3518 C CA . ILE B 1 141 ? 6.851 7.323 71.323 1.00 14.64 120 ILE B CA 1
ATOM 3519 C C . ILE B 1 141 ? 6.824 8.834 71.114 1.00 14.76 120 ILE B C 1
ATOM 3520 O O . ILE B 1 141 ? 5.746 9.440 70.978 1.00 15.19 120 ILE B O 1
ATOM 3525 N N . LEU B 1 142 ? 8.010 9.429 71.074 1.00 14.28 121 LEU B N 1
ATOM 3526 C CA . LEU B 1 142 ? 8.153 10.847 70.812 1.00 14.09 121 LEU B CA 1
ATOM 3527 C C . LEU B 1 142 ? 8.242 11.027 69.297 1.00 13.82 121 LEU B C 1
ATOM 3528 O O . LEU B 1 142 ? 9.154 10.505 68.679 1.00 13.84 121 LEU B O 1
ATOM 3533 N N . THR B 1 143 ? 7.287 11.742 68.706 1.00 13.73 122 THR B N 1
ATOM 3534 C CA . THR B 1 143 ? 7.240 11.914 67.256 1.00 13.70 122 THR B CA 1
ATOM 3535 C C . THR B 1 143 ? 8.127 13.054 66.750 1.00 13.85 122 THR B C 1
ATOM 3536 O O . THR B 1 143 ? 7.760 13.762 65.829 1.00 14.23 122 THR B O 1
ATOM 3540 N N . VAL B 1 144 ? 9.309 13.213 67.341 1.00 14.31 123 VAL B N 1
ATOM 3541 C CA . VAL B 1 144 ? 10.265 14.258 66.960 1.00 14.72 123 VAL B CA 1
ATOM 3542 C C . VAL B 1 144 ? 11.614 13.841 67.559 1.00 15.05 123 VAL B C 1
ATOM 3543 O O . VAL B 1 144 ? 11.631 13.040 68.489 1.00 14.53 123 VAL B O 1
ATOM 3547 N N . PRO B 1 145 ? 12.744 14.330 67.009 1.00 15.84 124 PRO B N 1
ATOM 3548 C CA . PRO B 1 145 ? 13.995 14.085 67.741 1.00 16.45 124 PRO B CA 1
ATOM 3549 C C . PRO B 1 145 ? 13.928 14.724 69.130 1.00 17.63 124 PRO B C 1
ATOM 3550 O O . PRO B 1 145 ? 13.400 15.836 69.265 1.00 17.60 124 PRO B O 1
ATOM 3554 N N . ALA B 1 146 ? 14.426 14.025 70.156 1.00 18.10 125 ALA B N 1
ATOM 3555 C CA . ALA B 1 146 ? 14.500 14.609 71.495 1.00 19.25 125 ALA B CA 1
ATOM 3556 C C . ALA B 1 146 ? 15.538 15.710 71.522 1.00 20.26 125 ALA B C 1
ATOM 3557 O O . ALA B 1 146 ? 16.524 15.628 70.806 1.00 20.61 125 ALA B O 1
ATOM 3559 N N . LYS B 1 147 ? 15.304 16.743 72.330 1.00 21.14 126 LYS B N 1
ATOM 3560 C CA . LYS B 1 147 ? 16.305 17.780 72.566 1.00 22.38 126 LYS B CA 1
ATOM 3561 C C . LYS B 1 147 ? 17.450 17.230 73.429 1.00 23.22 126 LYS B C 1
ATOM 3562 O O . LYS B 1 147 ? 18.575 17.732 73.378 1.00 23.75 126 LYS B O 1
ATOM 3564 N N . ASP B 1 148 ? 17.163 16.184 74.199 1.00 23.61 127 ASP B N 1
ATOM 3565 C CA . ASP B 1 148 ? 18.197 15.466 74.947 1.00 24.95 127 ASP B CA 1
ATOM 3566 C C . ASP B 1 148 ? 18.433 14.111 74.291 1.00 25.32 127 ASP B C 1
ATOM 3567 O O . ASP B 1 148 ? 18.036 13.909 73.156 1.00 26.14 127 ASP B O 1
ATOM 3572 N N . GLU B 1 149 ? 19.082 13.186 74.983 1.00 26.34 128 GLU B N 1
ATOM 3573 C CA . GLU B 1 149 ? 19.353 11.877 74.394 1.00 26.85 128 GLU B CA 1
ATOM 3574 C C . GLU B 1 149 ? 18.139 10.995 74.580 1.00 25.47 128 GLU B C 1
ATOM 3575 O O . GLU B 1 149 ? 17.555 10.969 75.659 1.00 25.57 128 GLU B O 1
ATOM 3581 N N . ILE B 1 150 ? 17.776 10.261 73.531 1.00 23.74 129 ILE B N 1
ATOM 3582 C CA . ILE B 1 150 ? 16.717 9.273 73.606 1.00 22.35 129 ILE B CA 1
ATOM 3583 C C . ILE B 1 150 ? 17.013 8.147 72.625 1.00 21.79 129 ILE B C 1
ATOM 3584 O O . ILE B 1 150 ? 17.597 8.374 71.557 1.00 21.39 129 ILE B O 1
ATOM 3589 N N . LYS B 1 151 ? 16.615 6.934 72.992 1.00 21.23 130 LYS B N 1
ATOM 3590 C CA . LYS B 1 151 ? 16.663 5.829 72.055 1.00 21.02 130 LYS B CA 1
ATOM 3591 C C . LYS B 1 151 ? 15.886 6.248 70.804 1.00 19.97 130 LYS B C 1
ATOM 3592 O O . LYS B 1 151 ? 14.704 6.608 70.883 1.00 19.69 130 LYS B O 1
ATOM 3598 N N . THR B 1 152 ? 16.568 6.225 69.670 1.00 18.77 131 THR B N 1
ATOM 3599 C CA . THR B 1 152 ? 15.991 6.652 68.407 1.00 18.29 131 THR B CA 1
ATOM 3600 C C . THR B 1 152 ? 15.957 5.481 67.424 1.00 17.70 131 THR B C 1
ATOM 3601 O O . THR B 1 152 ? 16.958 4.800 67.227 1.00 17.60 131 THR B O 1
ATOM 3605 N N . ILE B 1 153 ? 14.792 5.241 66.836 1.00 16.83 132 ILE B N 1
ATOM 3606 C CA . ILE B 1 153 ? 14.607 4.150 65.886 1.00 16.71 132 ILE B CA 1
ATOM 3607 C C . ILE B 1 153 ? 14.160 4.693 64.536 1.00 16.85 132 ILE B C 1
ATOM 3608 O O . ILE B 1 153 ? 13.224 5.498 64.467 1.00 17.15 132 ILE B O 1
ATOM 3613 N N . VAL B 1 154 ? 14.822 4.265 63.465 1.00 16.65 133 VAL B N 1
ATOM 3614 C CA . VAL B 1 154 ? 14.276 4.481 62.119 1.00 16.09 133 VAL B CA 1
ATOM 3615 C C . VAL B 1 154 ? 13.970 3.126 61.525 1.00 16.32 133 VAL B C 1
ATOM 3616 O O . VAL B 1 154 ? 14.888 2.356 61.263 1.00 16.95 133 VAL B O 1
ATOM 3620 N N . LEU B 1 155 ? 12.690 2.825 61.321 1.00 16.39 134 LEU B N 1
ATOM 3621 C CA . LEU B 1 155 ? 12.308 1.534 60.765 1.00 16.60 134 LEU B CA 1
ATOM 3622 C C . LEU B 1 155 ? 12.916 1.358 59.395 1.00 16.59 134 LEU B C 1
ATOM 3623 O O . LEU B 1 155 ? 12.934 2.295 58.583 1.00 16.58 134 LEU B O 1
ATOM 3628 N N . GLY B 1 156 ? 13.434 0.152 59.172 1.00 16.33 135 GLY B N 1
ATOM 3629 C CA . GLY B 1 156 ? 14.160 -0.196 57.962 1.00 16.70 135 GLY B CA 1
ATOM 3630 C C . GLY B 1 156 ? 15.647 -0.037 58.181 1.00 17.45 135 GLY B C 1
ATOM 3631 O O . GLY B 1 156 ? 16.452 -0.440 57.334 1.00 17.38 135 GLY B O 1
ATOM 3632 N N . VAL B 1 157 ? 16.023 0.578 59.299 1.00 17.72 136 VAL B N 1
ATOM 3633 C CA . VAL B 1 157 ? 17.434 0.892 59.534 1.00 19.21 136 VAL B CA 1
ATOM 3634 C C . VAL B 1 157 ? 17.997 0.209 60.784 1.00 19.90 136 VAL B C 1
ATOM 3635 O O . VAL B 1 157 ? 18.914 -0.599 60.676 1.00 20.61 136 VAL B O 1
ATOM 3639 N N . ASN B 1 158 ? 17.463 0.534 61.956 1.00 20.54 137 ASN B N 1
ATOM 3640 C CA . ASN B 1 158 ? 17.944 -0.074 63.193 1.00 21.12 137 ASN B CA 1
ATOM 3641 C C . ASN B 1 158 ? 16.832 -0.743 63.989 1.00 22.26 137 ASN B C 1
ATOM 3642 O O . ASN B 1 158 ? 16.760 -0.600 65.212 1.00 22.16 137 ASN B O 1
ATOM 3647 N N . ASP B 1 159 ? 15.970 -1.470 63.278 1.00 24.41 138 ASP B N 1
ATOM 3648 C CA . ASP B 1 159 ? 14.908 -2.301 63.878 1.00 26.55 138 ASP B CA 1
ATOM 3649 C C . ASP B 1 159 ? 15.413 -3.175 65.030 1.00 28.02 138 ASP B C 1
ATOM 3650 O O . ASP B 1 159 ? 14.755 -3.263 66.072 1.00 28.72 138 ASP B O 1
ATOM 3655 N N . HIS B 1 160 ? 16.564 -3.826 64.823 1.00 29.45 139 HIS B N 1
ATOM 3656 C CA . HIS B 1 160 ? 17.205 -4.686 65.834 1.00 31.30 139 HIS B CA 1
ATOM 3657 C C . HIS B 1 160 ? 17.410 -3.979 67.175 1.00 32.36 139 HIS B C 1
ATOM 3658 O O . HIS B 1 160 ? 17.547 -4.640 68.209 1.00 32.89 139 HIS B O 1
ATOM 3660 N N . ASP B 1 161 ? 17.456 -2.646 67.161 1.00 33.24 140 ASP B N 1
ATOM 3661 C CA . ASP B 1 161 ? 17.598 -1.884 68.412 1.00 34.44 140 ASP B CA 1
ATOM 3662 C C . ASP B 1 161 ? 16.318 -1.861 69.273 1.00 34.97 140 ASP B C 1
ATOM 3663 O O . ASP B 1 161 ? 16.356 -1.460 70.445 1.00 35.02 140 ASP B O 1
ATOM 3668 N N . ILE B 1 162 ? 15.199 -2.305 68.696 1.00 35.52 141 ILE B N 1
ATOM 3669 C CA . ILE B 1 162 ? 13.942 -2.458 69.445 1.00 36.27 141 ILE B CA 1
ATOM 3670 C C . ILE B 1 162 ? 14.009 -3.698 70.346 1.00 36.69 141 ILE B C 1
ATOM 3671 O O . ILE B 1 162 ? 14.328 -4.794 69.877 1.00 36.68 141 ILE B O 1
ATOM 3676 N N . ASN B 1 163 ? 13.730 -3.511 71.636 1.00 37.27 142 ASN B N 1
ATOM 3677 C CA . ASN B 1 163 ? 13.527 -4.626 72.573 1.00 37.75 142 ASN B CA 1
ATOM 3678 C C . ASN B 1 163 ? 12.395 -4.296 73.539 1.00 37.85 142 ASN B C 1
ATOM 3679 O O . ASN B 1 163 ? 11.973 -3.136 73.625 1.00 37.97 142 ASN B O 1
ATOM 3684 N N . SER B 1 164 ? 11.928 -5.315 74.263 1.00 37.81 143 SER B N 1
ATOM 3685 C CA . SER B 1 164 ? 10.777 -5.226 75.173 1.00 37.52 143 SER B CA 1
ATOM 3686 C C . SER B 1 164 ? 10.980 -4.322 76.385 1.00 37.04 143 SER B C 1
ATOM 3687 O O . SER B 1 164 ? 10.010 -3.934 77.038 1.00 36.95 143 SER B O 1
ATOM 3690 N N . ASP B 1 165 ? 12.235 -4.003 76.685 1.00 36.44 144 ASP B N 1
ATOM 3691 C CA . ASP B 1 165 ? 12.572 -3.184 77.840 1.00 36.22 144 ASP B CA 1
ATOM 3692 C C . ASP B 1 165 ? 12.464 -1.672 77.590 1.00 34.99 144 ASP B C 1
ATOM 3693 O O . ASP B 1 165 ? 12.524 -0.889 78.541 1.00 34.98 144 ASP B O 1
ATOM 3698 N N . LEU B 1 166 ? 12.295 -1.267 76.331 1.00 33.21 145 LEU B N 1
ATOM 3699 C CA . LEU B 1 166 ? 12.185 0.157 75.986 1.00 31.70 145 LEU B CA 1
ATOM 3700 C C . LEU B 1 166 ? 10.971 0.823 76.616 1.00 30.45 145 LEU B C 1
ATOM 3701 O O . LEU B 1 166 ? 9.855 0.318 76.509 1.00 30.49 145 LEU B O 1
ATOM 3706 N N . LYS B 1 167 ? 11.198 1.942 77.293 1.00 28.66 146 LYS B N 1
ATOM 3707 C CA . LYS B 1 167 ? 10.101 2.736 77.822 1.00 27.63 146 LYS B CA 1
ATOM 3708 C C . LYS B 1 167 ? 9.837 3.997 76.981 1.00 26.01 146 LYS B C 1
ATOM 3709 O O . LYS B 1 167 ? 8.698 4.433 76.841 1.00 25.84 146 LYS B O 1
ATOM 3715 N N . ALA B 1 168 ? 10.893 4.579 76.431 1.00 23.88 147 ALA B N 1
ATOM 3716 C CA . ALA B 1 168 ? 10.766 5.824 75.682 1.00 22.51 147 ALA B CA 1
ATOM 3717 C C . ALA B 1 168 ? 11.626 5.773 74.435 1.00 21.26 147 ALA B C 1
ATOM 3718 O O . ALA B 1 168 ? 12.822 5.468 74.508 1.00 21.16 147 ALA B O 1
ATOM 3720 N N . VAL B 1 169 ? 11.000 6.054 73.295 1.00 20.08 148 VAL B N 1
ATOM 3721 C CA A VAL B 1 169 ? 11.707 6.080 72.012 0.50 19.50 148 VAL B CA 1
ATOM 3722 C CA B VAL B 1 169 ? 11.680 6.042 72.005 0.50 19.86 148 VAL B CA 1
ATOM 3723 C C . VAL B 1 169 ? 11.265 7.255 71.160 1.00 19.44 148 VAL B C 1
ATOM 3724 O O . VAL B 1 169 ? 10.135 7.713 71.259 1.00 19.17 148 VAL B O 1
ATOM 3731 N N . SER B 1 170 ? 12.179 7.748 70.331 1.00 18.93 149 SER B N 1
ATOM 3732 C CA . SER B 1 170 ? 11.841 8.719 69.309 1.00 18.41 149 SER B CA 1
ATOM 3733 C C . SER B 1 170 ? 11.864 7.997 67.977 1.00 18.22 149 SER B C 1
ATOM 3734 O O . SER B 1 170 ? 12.738 7.167 67.740 1.00 17.68 149 SER B O 1
ATOM 3737 N N . ASN B 1 171 ? 10.892 8.321 67.124 1.00 17.80 150 ASN B N 1
ATOM 3738 C CA . ASN B 1 171 ? 10.862 7.869 65.741 1.00 17.70 150 ASN B CA 1
ATOM 3739 C C . ASN B 1 171 ? 11.663 8.811 64.829 1.00 17.27 150 ASN B C 1
ATOM 3740 O O . ASN B 1 171 ? 11.552 8.750 63.610 1.00 17.41 150 ASN B O 1
ATOM 3745 N N . ALA B 1 172 ? 12.484 9.665 65.441 1.00 16.48 151 ALA B N 1
ATOM 3746 C CA . ALA B 1 172 ? 13.296 10.651 64.731 1.00 16.19 151 ALA B CA 1
ATOM 3747 C C . ALA B 1 172 ? 12.429 11.672 63.962 1.00 16.46 151 ALA B C 1
ATOM 3748 O O . ALA B 1 172 ? 11.302 11.959 64.363 1.00 16.91 151 ALA B O 1
ATOM 3750 N N . SER B 1 173 ? 12.954 12.252 62.890 1.00 16.30 152 SER B N 1
ATOM 3751 C CA . SER B 1 173 ? 12.169 13.215 62.126 1.00 16.15 152 SER B CA 1
ATOM 3752 C C . SER B 1 173 ? 11.774 12.621 60.779 1.00 16.02 152 SER B C 1
ATOM 3753 O O . SER B 1 173 ? 12.295 11.577 60.380 1.00 16.21 152 SER B O 1
ATOM 3756 N N . CYS B 1 174 ? 10.847 13.276 60.089 1.00 15.74 153 CYS B N 1
ATOM 3757 C CA . CYS B 1 174 ? 10.420 12.820 58.771 1.00 15.43 153 CYS B CA 1
ATOM 3758 C C . CYS B 1 174 ? 11.633 12.808 57.838 1.00 14.97 153 CYS B C 1
ATOM 3759 O O . CYS B 1 174 ? 11.830 11.866 57.077 1.00 14.79 153 CYS B O 1
ATOM 3762 N N . THR B 1 175 ? 12.477 13.830 57.947 1.00 14.39 154 THR B N 1
ATOM 3763 C CA . THR B 1 175 ? 13.653 13.935 57.083 1.00 13.87 154 THR B CA 1
ATOM 3764 C C . THR B 1 175 ? 14.678 12.802 57.343 1.00 13.96 154 THR B C 1
ATOM 3765 O O . THR B 1 175 ? 15.201 12.202 56.398 1.00 13.35 154 THR B O 1
ATOM 3769 N N . THR B 1 176 ? 14.913 12.465 58.609 1.00 14.06 155 THR B N 1
ATOM 3770 C CA . THR B 1 176 ? 15.811 11.355 58.927 1.00 14.58 155 THR B CA 1
ATOM 3771 C C . THR B 1 176 ? 15.236 10.036 58.414 1.00 14.46 155 THR B C 1
ATOM 3772 O O . THR B 1 176 ? 15.970 9.188 57.928 1.00 14.20 155 THR B O 1
ATOM 3776 N N . ASN B 1 177 ? 13.920 9.879 58.496 1.00 14.15 156 ASN B N 1
ATOM 3777 C CA . ASN B 1 177 ? 13.280 8.681 57.960 1.00 14.49 156 ASN B CA 1
ATOM 3778 C C . ASN B 1 177 ? 13.400 8.555 56.436 1.00 14.36 156 ASN B C 1
ATOM 3779 O O . ASN B 1 177 ? 13.397 7.453 55.896 1.00 14.98 156 ASN B O 1
ATOM 3784 N N . CYS B 1 178 ? 13.512 9.678 55.743 1.00 14.60 157 CYS B N 1
ATOM 3785 C CA . CYS B 1 178 ? 13.797 9.662 54.305 1.00 14.61 157 CYS B CA 1
ATOM 3786 C C . CYS B 1 178 ? 15.269 9.388 53.994 1.00 14.53 157 CYS B C 1
ATOM 3787 O O . CYS B 1 178 ? 15.593 8.561 53.137 1.00 14.90 157 CYS B O 1
ATOM 3790 N N . LEU B 1 179 ? 16.150 10.084 54.699 1.00 14.46 158 LEU B N 1
ATOM 3791 C CA . LEU B 1 179 ? 17.567 10.077 54.399 1.00 14.75 158 LEU B CA 1
ATOM 3792 C C . LEU B 1 179 ? 18.267 8.794 54.857 1.00 14.93 158 LEU B C 1
ATOM 3793 O O . LEU B 1 179 ? 19.058 8.227 54.105 1.00 13.93 158 LEU B O 1
ATOM 3798 N N . ALA B 1 180 ? 17.962 8.336 56.076 1.00 14.93 159 ALA B N 1
ATOM 3799 C CA . ALA B 1 180 ? 18.631 7.157 56.655 1.00 15.29 159 ALA B CA 1
ATOM 3800 C C . ALA B 1 180 ? 18.534 5.830 55.834 1.00 15.62 159 ALA B C 1
ATOM 3801 O O . ALA B 1 180 ? 19.552 5.193 55.623 1.00 15.77 159 ALA B O 1
ATOM 3803 N N . PRO B 1 181 ? 17.328 5.415 55.386 1.00 16.10 160 PRO B N 1
ATOM 3804 C CA . PRO B 1 181 ? 17.239 4.187 54.572 1.00 16.70 160 PRO B CA 1
ATOM 3805 C C . PRO B 1 181 ? 18.047 4.315 53.291 1.00 17.21 160 PRO B C 1
ATOM 3806 O O . PRO B 1 181 ? 18.691 3.352 52.851 1.00 17.58 160 PRO B O 1
ATOM 3810 N N . LEU B 1 182 ? 17.998 5.507 52.710 1.00 17.06 161 LEU B N 1
ATOM 3811 C CA . LEU B 1 182 ? 18.765 5.838 51.532 1.00 17.71 161 LEU B CA 1
ATOM 3812 C C . LEU B 1 182 ? 20.270 5.710 51.799 1.00 17.44 161 LEU B C 1
ATOM 3813 O O . LEU B 1 182 ? 20.991 5.041 51.041 1.00 17.45 161 LEU B O 1
ATOM 3818 N N . ALA B 1 183 ? 20.736 6.329 52.882 1.00 17.11 162 ALA B N 1
ATOM 3819 C CA . ALA B 1 183 ? 22.158 6.297 53.223 1.00 17.54 162 ALA B CA 1
ATOM 3820 C C . ALA B 1 183 ? 22.620 4.873 53.560 1.00 17.75 162 ALA B C 1
ATOM 3821 O O . ALA B 1 183 ? 23.754 4.501 53.261 1.00 17.96 162 ALA B O 1
ATOM 3823 N N . LYS B 1 184 ? 21.735 4.093 54.173 1.00 17.61 163 LYS B N 1
ATOM 3824 C CA . LYS B 1 184 ? 22.019 2.707 54.521 1.00 18.10 163 LYS B CA 1
ATOM 3825 C C . LYS B 1 184 ? 22.394 1.867 53.303 1.00 17.77 163 LYS B C 1
ATOM 3826 O O . LYS B 1 184 ? 23.415 1.172 53.312 1.00 17.60 163 LYS B O 1
ATOM 3832 N N . VAL B 1 185 ? 21.566 1.935 52.263 1.00 17.94 164 VAL B N 1
ATOM 3833 C CA . VAL B 1 185 ? 21.786 1.160 51.060 1.00 17.83 164 VAL B CA 1
ATOM 3834 C C . VAL B 1 185 ? 23.050 1.645 50.356 1.00 18.65 164 VAL B C 1
ATOM 3835 O O . VAL B 1 185 ? 23.894 0.837 49.947 1.00 19.03 164 VAL B O 1
ATOM 3839 N N . LEU B 1 186 ? 23.202 2.961 50.239 1.00 18.86 165 LEU B N 1
ATOM 3840 C CA . LEU B 1 186 ? 24.378 3.504 49.560 1.00 19.09 165 LEU B CA 1
ATOM 3841 C C . LEU B 1 186 ? 25.645 3.143 50.315 1.00 19.47 165 LEU B C 1
ATOM 3842 O O . LEU B 1 186 ? 26.656 2.825 49.709 1.00 19.17 165 LEU B O 1
ATOM 3847 N N . HIS B 1 187 ? 25.599 3.198 51.640 1.00 20.21 166 HIS B N 1
ATOM 3848 C CA . HIS B 1 187 ? 26.791 2.870 52.403 1.00 20.90 166 HIS B CA 1
ATOM 3849 C C . HIS B 1 187 ? 27.134 1.378 52.299 1.00 21.15 166 HIS B C 1
ATOM 3850 O O . HIS B 1 187 ? 28.298 1.037 52.100 1.00 21.79 166 HIS B O 1
ATOM 3857 N N . GLU B 1 188 ? 26.130 0.514 52.408 1.00 21.01 167 GLU B N 1
ATOM 3858 C CA . GLU B 1 188 ? 26.332 -0.932 52.270 1.00 22.18 167 GLU B CA 1
ATOM 3859 C C . GLU B 1 188 ? 26.877 -1.334 50.904 1.00 22.12 167 GLU B C 1
ATOM 3860 O O . GLU B 1 188 ? 27.734 -2.199 50.828 1.00 22.35 167 GLU B O 1
ATOM 3866 N N . SER B 1 189 ? 26.400 -0.692 49.837 1.00 21.90 168 SER B N 1
ATOM 3867 C CA . SER B 1 189 ? 26.809 -1.044 48.485 1.00 22.05 168 SER B CA 1
ATOM 3868 C C . SER B 1 189 ? 28.111 -0.374 48.057 1.00 21.72 168 SER B C 1
ATOM 3869 O O . SER B 1 189 ? 28.942 -0.997 47.401 1.00 22.28 168 SER B O 1
ATOM 3872 N N . PHE B 1 190 ? 28.280 0.900 48.396 1.00 21.20 169 PHE B N 1
ATOM 3873 C CA . PHE B 1 190 ? 29.374 1.685 47.825 1.00 21.08 169 PHE B CA 1
ATOM 3874 C C . PHE B 1 190 ? 30.327 2.278 48.842 1.00 20.91 169 PHE B C 1
ATOM 3875 O O . PHE B 1 190 ? 31.460 2.621 48.500 1.00 21.28 169 PHE B O 1
ATOM 3883 N N . GLY B 1 191 ? 29.876 2.423 50.084 1.00 20.68 170 GLY B N 1
ATOM 3884 C CA . GLY B 1 191 ? 30.649 3.151 51.086 1.00 20.30 170 GLY B CA 1
ATOM 3885 C C . GLY B 1 191 ? 30.416 4.641 50.909 1.00 20.36 170 GLY B C 1
ATOM 3886 O O . GLY B 1 191 ? 30.466 5.166 49.787 1.00 20.66 170 GLY B O 1
ATOM 3887 N N . ILE B 1 192 ? 30.121 5.320 52.008 1.00 20.12 171 ILE B N 1
ATOM 3888 C CA . ILE B 1 192 ? 29.957 6.768 52.002 1.00 19.77 171 ILE B CA 1
ATOM 3889 C C . ILE B 1 192 ? 31.166 7.360 52.703 1.00 19.92 171 ILE B C 1
ATOM 3890 O O . ILE B 1 192 ? 31.492 6.964 53.814 1.00 19.86 171 ILE B O 1
ATOM 3895 N N . GLU B 1 193 ? 31.844 8.290 52.040 1.00 19.94 172 GLU B N 1
ATOM 3896 C CA . GLU B 1 193 ? 32.938 9.011 52.654 1.00 20.69 172 GLU B CA 1
ATOM 3897 C C . GLU B 1 193 ? 32.349 10.168 53.492 1.00 20.30 172 GLU B C 1
ATOM 3898 O O . GLU B 1 193 ? 32.524 10.220 54.715 1.00 20.10 172 GLU B O 1
ATOM 3904 N N . GLN B 1 194 ? 31.630 11.070 52.824 1.00 19.55 173 GLN B N 1
ATOM 3905 C CA . GLN B 1 194 ? 30.930 12.189 53.457 1.00 19.07 173 GLN B CA 1
ATOM 3906 C C . GLN B 1 194 ? 29.732 12.507 52.584 1.00 18.67 173 GLN B C 1
ATOM 3907 O O . GLN B 1 194 ? 29.709 12.138 51.412 1.00 18.98 173 GLN B O 1
ATOM 3913 N N . GLY B 1 195 ? 28.752 13.213 53.132 1.00 17.93 174 GLY B N 1
ATOM 3914 C CA . GLY B 1 195 ? 27.604 13.656 52.346 1.00 17.36 174 GLY B CA 1
ATOM 3915 C C . GLY B 1 195 ? 26.972 14.914 52.912 1.00 16.82 174 GLY B C 1
ATOM 3916 O O . GLY B 1 195 ? 27.046 15.167 54.114 1.00 16.32 174 GLY B O 1
ATOM 3917 N N . LEU B 1 196 ? 26.375 15.712 52.031 1.00 15.96 175 LEU B N 1
ATOM 3918 C CA . LEU B 1 196 ? 25.666 16.910 52.430 1.00 15.24 175 LEU B CA 1
ATOM 3919 C C . LEU B 1 196 ? 24.328 16.891 51.731 1.00 15.36 175 LEU B C 1
ATOM 3920 O O . LEU B 1 196 ? 24.209 16.388 50.610 1.00 15.44 175 LEU B O 1
ATOM 3925 N N . MET B 1 197 ? 23.316 17.444 52.375 1.00 14.76 176 MET B N 1
ATOM 3926 C CA . MET B 1 197 ? 21.984 17.356 51.816 1.00 14.98 176 MET B CA 1
ATOM 3927 C C . MET B 1 197 ? 21.176 18.628 52.004 1.00 14.88 176 MET B C 1
ATOM 3928 O O . MET B 1 197 ? 21.483 19.473 52.860 1.00 14.03 176 MET B O 1
ATOM 3933 N N . THR B 1 198 ? 20.153 18.768 51.171 1.00 14.56 177 THR B N 1
ATOM 3934 C CA . THR B 1 198 ? 19.115 19.743 51.411 1.00 14.62 177 THR B CA 1
ATOM 3935 C C . THR B 1 198 ? 17.809 18.981 51.358 1.00 14.97 177 THR B C 1
ATOM 3936 O O . THR B 1 198 ? 17.650 18.044 50.553 1.00 14.79 177 THR B O 1
ATOM 3940 N N . THR B 1 199 ? 16.888 19.360 52.232 1.00 14.58 178 THR B N 1
ATOM 3941 C CA . THR B 1 199 ? 15.512 18.957 52.042 1.00 14.53 178 THR B CA 1
ATOM 3942 C C . THR B 1 199 ? 14.704 20.163 51.588 1.00 14.22 178 THR B C 1
ATOM 3943 O O . THR B 1 199 ? 14.745 21.234 52.210 1.00 14.41 178 THR B O 1
ATOM 3947 N N . VAL B 1 200 ? 14.016 19.994 50.463 1.00 13.81 179 VAL B N 1
ATOM 3948 C CA . VAL B 1 200 ? 13.062 20.986 50.001 1.00 13.06 179 VAL B CA 1
ATOM 3949 C C . VAL B 1 200 ? 11.705 20.502 50.515 1.00 13.26 179 VAL B C 1
ATOM 3950 O O . VAL B 1 200 ? 11.216 19.449 50.119 1.00 12.41 179 VAL B O 1
ATOM 3954 N N . HIS B 1 201 ? 11.131 21.268 51.438 1.00 12.92 180 HIS B N 1
ATOM 3955 C CA . HIS B 1 201 ? 10.235 20.709 52.434 1.00 12.67 180 HIS B CA 1
ATOM 3956 C C . HIS B 1 201 ? 8.955 21.524 52.559 1.00 12.83 180 HIS B C 1
ATOM 3957 O O . HIS B 1 201 ? 9.002 22.751 52.630 1.00 13.19 180 HIS B O 1
ATOM 3964 N N . ALA B 1 202 ? 7.820 20.833 52.618 1.00 12.43 181 ALA B N 1
ATOM 3965 C CA . ALA B 1 202 ? 6.514 21.461 52.845 1.00 12.73 181 ALA B CA 1
ATOM 3966 C C . ALA B 1 202 ? 6.532 22.317 54.096 1.00 12.90 181 ALA B C 1
ATOM 3967 O O . ALA B 1 202 ? 7.291 22.030 55.037 1.00 12.96 181 ALA B O 1
ATOM 3969 N N . TYR B 1 203 ? 5.702 23.357 54.124 1.00 12.45 182 TYR B N 1
ATOM 3970 C CA . TYR B 1 203 ? 5.535 24.112 55.361 1.00 12.57 182 TYR B CA 1
ATOM 3971 C C . TYR B 1 203 ? 4.777 23.289 56.418 1.00 12.23 182 TYR B C 1
ATOM 3972 O O . TYR B 1 203 ? 4.076 22.338 56.092 1.00 11.17 182 TYR B O 1
ATOM 3981 N N . THR B 1 204 ? 4.967 23.636 57.686 1.00 12.60 183 THR B N 1
ATOM 3982 C CA . THR B 1 204 ? 4.257 22.959 58.779 1.00 12.82 183 THR B CA 1
ATOM 3983 C C 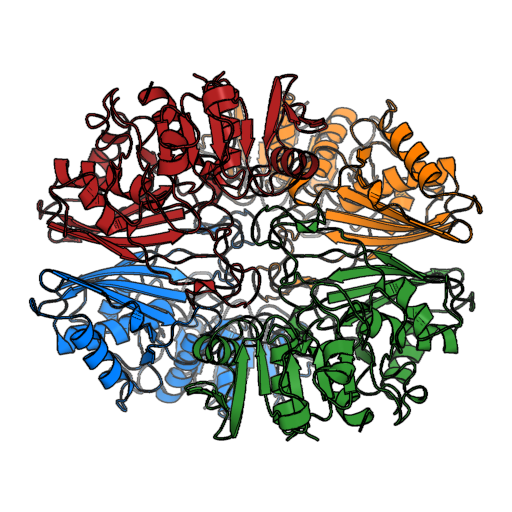. THR B 1 204 ? 3.617 23.999 59.684 1.00 13.29 183 THR B C 1
ATOM 3984 O O . THR B 1 204 ? 3.830 25.199 59.505 1.00 13.82 183 THR B O 1
ATOM 3988 N N . ASN B 1 205 ? 2.861 23.534 60.675 1.00 13.67 184 ASN B N 1
ATOM 3989 C CA . ASN B 1 205 ? 2.266 24.409 61.679 1.00 13.93 184 ASN B CA 1
ATOM 3990 C C . ASN B 1 205 ? 3.270 25.073 62.607 1.00 14.39 184 ASN B C 1
ATOM 3991 O O . ASN B 1 205 ? 2.895 25.916 63.399 1.00 14.11 184 ASN B O 1
ATOM 3996 N N . ASP B 1 206 ? 4.548 24.704 62.517 1.00 15.08 185 ASP B N 1
ATOM 3997 C CA . ASP B 1 206 ? 5.563 25.457 63.242 1.00 15.85 185 ASP B CA 1
ATOM 3998 C C . ASP B 1 206 ? 5.850 26.814 62.592 1.00 16.27 185 ASP B C 1
ATOM 3999 O O . ASP B 1 206 ? 6.527 27.656 63.188 1.00 17.20 185 ASP B O 1
ATOM 4004 N N . GLN B 1 207 ? 5.336 27.030 61.380 1.00 15.50 186 GLN B N 1
ATOM 4005 C CA . GLN B 1 207 ? 5.631 28.251 60.655 1.00 15.49 186 GLN B CA 1
ATOM 4006 C C . GLN B 1 207 ? 4.510 29.274 60.834 1.00 15.91 186 GLN B C 1
ATOM 4007 O O . GLN B 1 207 ? 3.552 29.023 61.568 1.00 17.24 186 GLN B O 1
ATOM 4013 N N . ARG B 1 208 ? 4.636 30.427 60.189 1.00 15.27 187 ARG B N 1
ATOM 4014 C CA . ARG B 1 208 ? 3.668 31.504 60.379 1.00 15.18 187 ARG B CA 1
ATOM 4015 C C . ARG B 1 208 ? 2.966 31.801 59.071 1.00 15.09 187 ARG B C 1
ATOM 4016 O O . ARG B 1 208 ? 3.595 31.747 58.006 1.00 15.55 187 ARG B O 1
ATOM 4024 N N . ILE B 1 209 ? 1.674 32.117 59.142 1.00 14.87 188 ILE B N 1
ATOM 4025 C CA . ILE B 1 209 ? 0.914 32.435 57.940 1.00 14.90 188 ILE B CA 1
ATOM 4026 C C . ILE B 1 209 ? 1.345 33.798 57.369 1.00 14.59 188 ILE B C 1
ATOM 4027 O O . ILE B 1 209 ? 1.524 33.933 56.160 1.00 13.69 188 ILE B O 1
ATOM 4032 N N . LEU B 1 210 ? 1.512 34.794 58.241 1.00 14.30 189 LEU B N 1
ATOM 4033 C CA . LEU B 1 210 ? 2.118 36.077 57.854 1.00 14.31 189 LEU B CA 1
ATOM 4034 C C . LEU B 1 210 ? 3.209 36.375 58.863 1.00 14.64 189 LEU B C 1
ATOM 4035 O O . LEU B 1 210 ? 3.236 35.743 59.929 1.00 14.78 189 LEU B O 1
ATOM 4040 N N . ASP B 1 211 ? 4.104 37.306 58.530 1.00 14.51 190 ASP B N 1
ATOM 4041 C CA . ASP B 1 211 ? 5.251 37.617 59.373 1.00 15.17 190 ASP B CA 1
ATOM 4042 C C . ASP B 1 211 ? 4.800 37.842 60.826 1.00 15.67 190 ASP B C 1
ATOM 4043 O O . ASP B 1 211 ? 3.901 38.654 61.097 1.00 14.95 190 ASP B O 1
ATOM 4048 N N . LEU B 1 212 ? 5.428 37.120 61.746 1.00 15.85 191 LEU B N 1
ATOM 4049 C CA . LEU B 1 212 ? 5.023 37.117 63.152 1.00 17.15 191 LEU B CA 1
ATOM 4050 C C . LEU B 1 212 ? 6.204 36.607 63.961 1.00 17.42 191 LEU B C 1
ATOM 4051 O O . LEU B 1 212 ? 7.021 35.857 63.419 1.00 18.46 191 LEU B O 1
ATOM 4056 N N . PRO B 1 213 ? 6.351 37.037 65.235 1.00 17.40 192 PRO B N 1
ATOM 4057 C CA . PRO B 1 213 ? 7.481 36.541 66.046 1.00 17.16 192 PRO B CA 1
ATOM 4058 C C . PRO B 1 213 ? 7.592 35.014 66.131 1.00 17.74 192 PRO B C 1
ATOM 4059 O O . PRO B 1 213 ? 6.578 34.312 66.203 1.00 17.56 192 PRO B O 1
ATOM 4063 N N . HIS B 1 214 ? 8.836 34.530 66.130 1.00 17.64 193 HIS B N 1
ATOM 4064 C CA . HIS B 1 214 ? 9.181 33.113 66.171 1.00 17.91 193 HIS B CA 1
ATOM 4065 C C . HIS B 1 214 ? 10.636 33.132 66.628 1.00 18.50 193 HIS B C 1
ATOM 4066 O O . HIS B 1 214 ? 11.379 34.069 66.273 1.00 18.16 193 HIS B O 1
ATOM 4073 N N . SER B 1 215 ? 11.069 32.141 67.406 1.00 18.20 194 SER B N 1
ATOM 4074 C CA . SER B 1 215 ? 12.475 32.139 67.845 1.00 18.85 194 SER B CA 1
ATOM 4075 C C . SER B 1 215 ? 13.420 31.903 66.663 1.00 18.15 194 SER B C 1
ATOM 4076 O O . SER B 1 215 ? 14.590 32.273 66.701 1.00 18.09 194 SER B O 1
ATOM 4079 N N . ASP B 1 216 ? 12.906 31.283 65.608 1.00 17.57 195 ASP B N 1
ATOM 4080 C CA . ASP B 1 216 ? 13.654 31.159 64.375 1.00 16.56 195 ASP B CA 1
ATOM 4081 C C . ASP B 1 216 ? 13.200 32.290 63.432 1.00 15.80 195 ASP B C 1
ATOM 4082 O O . ASP B 1 216 ? 12.053 32.310 62.969 1.00 15.69 195 ASP B O 1
ATOM 4087 N N . LEU B 1 217 ? 14.098 33.234 63.161 1.00 14.88 196 LEU B N 1
ATOM 4088 C CA . LEU B 1 217 ? 13.745 34.449 62.415 1.00 14.72 196 LEU B CA 1
ATOM 4089 C C . LEU B 1 217 ? 13.350 34.192 60.965 1.00 14.55 196 LEU B C 1
ATOM 4090 O O . LEU B 1 217 ? 12.709 35.023 60.321 1.00 14.43 196 LEU B O 1
ATOM 4095 N N . ARG B 1 218 ? 13.736 33.041 60.436 1.00 14.37 197 ARG B N 1
ATOM 4096 C CA . ARG B 1 218 ? 13.283 32.692 59.108 1.00 14.35 197 ARG B CA 1
ATOM 4097 C C . ARG B 1 218 ? 11.884 32.074 59.165 1.00 13.93 197 ARG B C 1
ATOM 4098 O O . ARG B 1 218 ? 11.041 32.369 58.314 1.00 13.85 197 ARG B O 1
ATOM 4106 N N . ARG B 1 219 ? 11.635 31.239 60.172 1.00 12.75 198 ARG B N 1
ATOM 4107 C CA . ARG B 1 219 ? 10.317 30.619 60.351 1.00 12.80 198 ARG B CA 1
ATOM 4108 C C . ARG B 1 219 ? 9.239 31.612 60.778 1.00 12.45 198 ARG B C 1
ATOM 4109 O O . ARG B 1 219 ? 8.041 31.306 60.747 1.00 11.43 198 ARG B O 1
ATOM 4117 N N . ALA B 1 220 ? 9.692 32.808 61.142 1.00 11.87 199 ALA B N 1
ATOM 4118 C CA . ALA B 1 220 ? 8.834 33.936 61.430 1.00 12.04 199 ALA B CA 1
ATOM 4119 C C . ALA B 1 220 ? 8.111 34.465 60.197 1.00 12.45 199 ALA B C 1
ATOM 4120 O O . ALA B 1 220 ? 7.169 35.237 60.332 1.00 12.82 199 ALA B O 1
ATOM 4122 N N . ARG B 1 221 ? 8.543 34.056 58.999 1.00 11.91 200 ARG B N 1
ATOM 4123 C CA . ARG B 1 221 ? 8.100 34.702 57.761 1.00 11.70 200 ARG B CA 1
ATOM 4124 C C . ARG B 1 221 ? 6.951 33.978 57.049 1.00 11.62 200 ARG B C 1
ATOM 4125 O O . ARG B 1 221 ? 6.931 32.751 56.987 1.00 12.63 200 ARG B O 1
ATOM 4133 N N . ALA B 1 222 ? 6.007 34.748 56.513 1.00 10.99 201 ALA B N 1
ATOM 4134 C CA . ALA B 1 222 ? 4.860 34.228 55.787 1.00 11.17 201 ALA B CA 1
ATOM 4135 C C . ALA B 1 222 ? 5.203 32.964 54.998 1.00 11.53 201 ALA B C 1
ATOM 4136 O O . ALA B 1 222 ? 5.925 33.028 54.005 1.00 11.18 201 ALA B O 1
ATOM 4138 N N . ALA B 1 223 ? 4.650 31.835 55.430 1.00 12.07 202 ALA B N 1
ATOM 4139 C CA . ALA B 1 223 ? 5.084 30.507 54.957 1.00 12.56 202 ALA B CA 1
ATOM 4140 C C . ALA B 1 223 ? 4.751 30.190 53.503 1.00 13.00 202 ALA B C 1
ATOM 4141 O O . ALA B 1 223 ? 5.475 29.439 52.841 1.00 12.93 202 ALA B O 1
ATOM 4143 N N . ALA B 1 224 ? 3.668 30.766 52.994 1.00 13.49 203 ALA B N 1
ATOM 4144 C CA . ALA B 1 224 ? 3.241 30.466 51.633 1.00 13.66 203 ALA B CA 1
ATOM 4145 C C . ALA B 1 224 ? 3.794 31.457 50.602 1.00 13.65 203 ALA B C 1
ATOM 4146 O O . ALA B 1 224 ? 3.430 31.402 49.422 1.00 13.61 203 ALA B O 1
ATOM 4148 N N . LEU B 1 225 ? 4.704 32.328 51.031 1.00 13.20 204 LEU B N 1
ATOM 4149 C CA . LEU B 1 225 ? 5.176 33.435 50.183 1.00 12.80 204 LEU B CA 1
ATOM 4150 C C . LEU B 1 225 ? 6.652 33.321 49.814 1.00 13.18 204 LEU B C 1
ATOM 4151 O O . LEU B 1 225 ? 7.125 34.017 48.914 1.00 13.70 204 LEU B O 1
ATOM 4156 N N . SER B 1 226 ? 7.383 32.440 50.494 1.00 13.12 205 SER B N 1
ATOM 4157 C CA . SER B 1 226 ? 8.821 32.359 50.283 1.00 12.45 205 SER B CA 1
ATOM 4158 C C . SER B 1 226 ? 9.404 30.962 50.312 1.00 12.75 205 SER B C 1
ATOM 4159 O O . SER B 1 226 ? 8.788 30.018 50.820 1.00 12.63 205 SER B O 1
ATOM 4162 N N . ILE B 1 227 ? 10.605 30.855 49.743 1.00 12.90 206 ILE B N 1
ATOM 4163 C CA . ILE B 1 227 ? 11.549 29.796 50.057 1.00 12.94 206 ILE B CA 1
ATOM 4164 C C . ILE B 1 227 ? 12.227 30.227 51.360 1.00 13.27 206 ILE B C 1
ATOM 4165 O O . ILE B 1 227 ? 12.765 31.337 51.435 1.00 12.83 206 ILE B O 1
ATOM 4170 N N . ILE B 1 228 ? 12.208 29.364 52.385 1.00 13.12 207 ILE B N 1
ATOM 4171 C CA . ILE B 1 228 ? 12.658 29.752 53.726 1.00 12.77 207 ILE B CA 1
ATOM 4172 C C . ILE B 1 228 ? 13.722 28.787 54.253 1.00 13.43 207 ILE B C 1
ATOM 4173 O O . ILE B 1 228 ? 13.387 27.672 54.680 1.00 12.93 207 ILE B O 1
ATOM 4178 N N . PRO B 1 229 ? 15.011 29.200 54.213 1.00 14.11 208 PRO B N 1
ATOM 4179 C CA . PRO B 1 229 ? 16.067 28.339 54.772 1.00 14.85 208 PRO B CA 1
ATOM 4180 C C . PRO B 1 229 ? 15.837 28.147 56.251 1.00 15.77 208 PRO B C 1
ATOM 4181 O O . PRO B 1 229 ? 15.384 29.076 56.927 1.00 15.79 208 PRO B O 1
ATOM 4185 N N . THR B 1 230 ? 16.074 26.933 56.737 1.00 16.43 209 THR B N 1
ATOM 4186 C CA . THR B 1 230 ? 16.013 26.675 58.165 1.00 17.33 209 THR B CA 1
ATOM 4187 C C . THR B 1 230 ? 16.945 25.514 58.492 1.00 18.14 209 THR B C 1
ATOM 4188 O O . THR B 1 230 ? 17.177 24.636 57.652 1.00 18.38 209 THR B O 1
ATOM 4192 N N . SER B 1 231 ? 17.509 25.520 59.693 1.00 19.08 210 SER B N 1
ATOM 4193 C CA . SER B 1 231 ? 18.481 24.489 60.050 1.00 20.18 210 SER B CA 1
ATOM 4194 C C . SER B 1 231 ? 17.782 23.149 60.296 1.00 20.12 210 SER B C 1
ATOM 4195 O O . SER B 1 231 ? 16.571 23.099 60.572 1.00 20.45 210 SER B O 1
ATOM 4198 N N . THR B 1 232 ? 18.527 22.060 60.136 1.00 19.88 211 THR B N 1
ATOM 4199 C CA . THR B 1 232 ? 18.001 20.740 60.458 1.00 19.23 211 THR B CA 1
ATOM 4200 C C . THR B 1 232 ? 19.098 19.823 60.972 1.00 19.42 211 THR B C 1
ATOM 4201 O O . THR B 1 232 ? 20.225 19.827 60.448 1.00 18.52 211 THR B O 1
ATOM 4205 N N . GLY B 1 233 ? 18.766 19.044 62.002 1.00 18.86 212 GLY B N 1
ATOM 4206 C CA . GLY B 1 233 ? 19.704 18.078 62.548 1.00 18.44 212 GLY B CA 1
ATOM 4207 C C . GLY B 1 233 ? 19.512 16.705 61.913 1.00 18.39 212 GLY B C 1
ATOM 4208 O O . GLY B 1 233 ? 20.134 15.730 62.340 1.00 18.18 212 GLY B O 1
ATOM 4209 N N . ALA B 1 234 ? 18.666 16.636 60.884 1.00 17.54 213 ALA B N 1
ATOM 4210 C CA . ALA B 1 234 ? 18.233 15.353 60.332 1.00 17.37 213 ALA B CA 1
ATOM 4211 C C . ALA B 1 234 ? 19.337 14.528 59.708 1.00 17.26 213 ALA B C 1
ATOM 4212 O O . ALA B 1 234 ? 19.309 13.314 59.818 1.00 17.73 213 ALA B O 1
ATOM 4214 N N . ALA B 1 235 ? 20.296 15.176 59.046 1.00 17.17 214 ALA B N 1
ATOM 4215 C CA . ALA B 1 235 ? 21.409 14.453 58.416 1.00 16.93 214 ALA B CA 1
ATOM 4216 C C . ALA B 1 235 ? 22.410 13.937 59.450 1.00 17.28 214 ALA B C 1
ATOM 4217 O O . ALA B 1 235 ? 22.822 12.776 59.390 1.00 16.66 214 ALA B O 1
ATOM 4219 N N . LYS B 1 236 ? 22.785 14.792 60.408 1.00 17.25 215 LYS B N 1
ATOM 4220 C CA . LYS B 1 236 ? 23.628 14.360 61.515 1.00 17.56 215 LYS B CA 1
ATOM 4221 C C . LYS B 1 236 ? 22.965 13.244 62.326 1.00 17.55 215 LYS B C 1
ATOM 4222 O O . LYS B 1 236 ? 23.646 12.340 62.813 1.00 17.49 215 LYS B O 1
ATOM 4228 N N . ALA B 1 237 ? 21.643 13.321 62.485 1.00 17.33 216 ALA B N 1
ATOM 4229 C CA . ALA B 1 237 ? 20.900 12.297 63.221 1.00 17.30 216 ALA B CA 1
ATOM 4230 C C . ALA B 1 237 ? 20.987 10.910 62.566 1.00 17.50 216 ALA B C 1
ATOM 4231 O O . ALA B 1 237 ? 20.731 9.902 63.221 1.00 18.03 216 ALA B O 1
ATOM 4233 N N . VAL B 1 238 ? 21.351 10.842 61.286 1.00 17.31 217 VAL B N 1
ATOM 4234 C CA . VAL B 1 238 ? 21.517 9.534 60.635 1.00 17.40 217 VAL B CA 1
ATOM 4235 C C . VAL B 1 238 ? 22.511 8.676 61.433 1.00 18.42 217 VAL B C 1
ATOM 4236 O O . VAL B 1 238 ? 22.323 7.462 61.571 1.00 18.63 217 VAL B O 1
ATOM 4240 N N . GLY B 1 239 ? 23.526 9.330 62.006 1.00 18.81 218 GLY B N 1
ATOM 4241 C CA . GLY B 1 239 ? 24.552 8.664 62.810 1.00 19.05 218 GLY B CA 1
ATOM 4242 C C . GLY B 1 239 ? 24.035 7.980 64.059 1.00 19.48 218 GLY B C 1
ATOM 4243 O O . GLY B 1 239 ? 24.697 7.091 64.590 1.00 20.36 218 GLY B O 1
ATOM 4244 N N . LEU B 1 240 ? 22.858 8.388 64.536 1.00 19.61 219 LEU B N 1
ATOM 4245 C CA . LEU B 1 240 ? 22.233 7.735 65.684 1.00 19.58 219 LEU B CA 1
ATOM 4246 C C . LEU B 1 240 ? 21.754 6.332 65.349 1.00 19.87 219 LEU B C 1
ATOM 4247 O O . LEU B 1 240 ? 21.820 5.433 66.190 1.00 19.91 219 LEU B O 1
ATOM 4252 N N . VAL B 1 241 ? 21.261 6.159 64.123 1.00 19.50 220 VAL B N 1
ATOM 4253 C CA . VAL B 1 241 ? 20.668 4.899 63.687 1.00 19.30 220 VAL B CA 1
ATOM 4254 C C . VAL B 1 241 ? 21.615 4.092 62.779 1.00 19.67 220 VAL B C 1
ATOM 4255 O O . VAL B 1 241 ? 21.392 2.907 62.558 1.00 19.40 220 VAL B O 1
ATOM 4259 N N . LEU B 1 242 ? 22.642 4.765 62.243 1.00 20.19 221 LEU B N 1
ATOM 4260 C CA . LEU B 1 242 ? 23.724 4.158 61.464 1.00 20.71 221 LEU B CA 1
ATOM 4261 C C . LEU B 1 242 ? 25.069 4.660 61.983 1.00 21.16 221 LEU B C 1
ATOM 4262 O O . LEU B 1 242 ? 25.610 5.646 61.459 1.00 20.72 221 LEU B O 1
ATOM 4267 N N . PRO B 1 243 ? 25.616 3.984 63.017 1.00 21.53 222 PRO B N 1
ATOM 4268 C CA . PRO B 1 243 ? 26.813 4.476 63.698 1.00 21.73 222 PRO B CA 1
ATOM 4269 C C . PRO B 1 243 ? 28.016 4.667 62.784 1.00 21.77 222 PRO B C 1
ATOM 4270 O O . PRO B 1 243 ? 28.797 5.579 63.018 1.00 21.02 222 PRO B O 1
ATOM 4274 N N . GLU B 1 244 ? 28.152 3.841 61.748 1.00 22.36 223 GLU B N 1
ATOM 4275 C CA . GLU B 1 244 ? 29.238 4.014 60.770 1.00 23.59 223 GLU B CA 1
ATOM 4276 C C . GLU B 1 244 ? 29.192 5.351 60.002 1.00 23.02 223 GLU B C 1
ATOM 4277 O O . GLU B 1 244 ? 30.210 5.804 59.475 1.00 23.53 223 GLU B O 1
ATOM 4283 N N . LEU B 1 245 ? 28.020 5.981 59.961 1.00 22.20 224 LEU B N 1
ATOM 4284 C CA . LEU B 1 245 ? 27.859 7.276 59.287 1.00 21.47 224 LEU B CA 1
ATOM 4285 C C . LEU B 1 245 ? 27.909 8.486 60.236 1.00 20.97 224 LEU B C 1
ATOM 4286 O O . LEU B 1 245 ? 27.735 9.624 59.816 1.00 20.43 224 LEU B O 1
ATOM 4291 N N . LYS B 1 246 ? 28.152 8.238 61.518 1.00 20.95 225 LYS B N 1
ATOM 4292 C CA . LYS B 1 246 ? 28.297 9.332 62.473 1.00 20.86 225 LYS B CA 1
ATOM 4293 C C . LYS B 1 246 ? 29.371 10.334 62.034 1.00 20.10 225 LYS B C 1
ATOM 4294 O O . LYS B 1 246 ? 30.472 9.956 61.616 1.00 19.15 225 LYS B O 1
ATOM 4300 N N . GLY B 1 247 ? 29.017 11.616 62.076 1.00 19.67 226 GLY B N 1
ATOM 4301 C CA . GLY B 1 247 ? 29.931 12.676 61.670 1.00 18.83 226 GLY B CA 1
ATOM 4302 C C . GLY B 1 247 ? 30.188 12.798 60.180 1.00 18.95 226 GLY B C 1
ATOM 4303 O O . GLY B 1 247 ? 31.008 13.618 59.758 1.00 19.07 226 GLY B O 1
ATOM 4304 N N . LYS B 1 248 ? 29.505 11.986 59.373 1.00 18.19 227 LYS B N 1
ATOM 4305 C CA . LYS B 1 248 ? 29.769 11.953 57.952 1.00 18.04 227 LYS B CA 1
ATOM 4306 C C . LYS B 1 248 ? 28.750 12.740 57.121 1.00 17.70 227 LYS B C 1
ATOM 4307 O O . LYS B 1 248 ? 29.002 13.011 55.950 1.00 17.90 227 LYS B O 1
ATOM 4313 N N . LEU B 1 249 ? 27.605 13.090 57.709 1.00 16.79 228 LEU B N 1
ATOM 4314 C CA . LEU B 1 249 ? 26.539 13.781 56.966 1.00 16.81 228 LEU B CA 1
ATOM 4315 C C . LEU B 1 249 ? 26.104 15.049 57.661 1.00 16.50 228 LEU B C 1
ATOM 4316 O O . LEU B 1 249 ? 26.057 15.113 58.890 1.00 17.23 228 LEU B O 1
ATOM 4321 N N . ASN B 1 250 ? 25.753 16.056 56.878 1.00 15.91 229 ASN B N 1
ATOM 4322 C CA . ASN B 1 250 ? 25.090 17.225 57.436 1.00 15.42 229 ASN B CA 1
ATOM 4323 C C . ASN B 1 250 ? 24.167 17.807 56.366 1.00 15.44 229 ASN B C 1
ATOM 4324 O O . ASN B 1 250 ? 24.144 17.323 55.224 1.00 14.64 229 ASN B O 1
ATOM 4329 N N . GLY B 1 251 ? 23.382 18.812 56.728 1.00 15.07 230 GLY B N 1
ATOM 4330 C CA . GLY B 1 251 ? 22.439 19.350 55.776 1.00 15.25 230 GLY B CA 1
ATOM 4331 C C . GLY B 1 251 ? 21.664 20.554 56.250 1.00 15.69 230 GLY B C 1
ATOM 4332 O O . GLY B 1 251 ? 21.816 21.019 57.391 1.00 15.27 230 GLY B O 1
ATOM 4333 N N . THR B 1 252 ? 20.838 21.063 55.345 1.00 16.10 231 THR B N 1
ATOM 4334 C CA . THR B 1 252 ? 19.996 22.218 55.623 1.00 16.67 231 THR B CA 1
ATOM 4335 C C . THR B 1 252 ? 18.613 21.977 55.011 1.00 16.22 231 THR B C 1
ATOM 4336 O O . THR B 1 252 ? 18.405 21.017 54.267 1.00 16.71 231 THR B O 1
ATOM 4340 N N . SER B 1 253 ? 17.660 22.820 55.372 1.00 15.63 232 SER B N 1
ATOM 4341 C CA . SER B 1 253 ? 16.293 22.660 54.940 1.00 15.16 232 SER B CA 1
ATOM 4342 C C . SER B 1 253 ? 15.836 23.943 54.260 1.00 14.49 232 SER B C 1
ATOM 4343 O O . SER B 1 253 ? 16.309 25.030 54.599 1.00 14.13 232 SER B O 1
ATOM 4346 N N . MET B 1 254 ? 14.945 23.793 53.284 1.00 14.09 233 MET B N 1
ATOM 4347 C CA A MET B 1 254 ? 14.270 24.928 52.677 0.50 13.95 233 MET B CA 1
ATOM 4348 C CA B MET B 1 254 ? 14.275 24.915 52.627 0.50 13.79 233 MET B CA 1
ATOM 4349 C C . MET B 1 254 ? 12.774 24.683 52.707 1.00 13.57 233 MET B C 1
ATOM 4350 O O . MET B 1 254 ? 12.260 23.783 52.054 1.00 13.44 233 MET B O 1
ATOM 4359 N N . ARG B 1 255 ? 12.077 25.486 53.493 1.00 13.50 234 ARG B N 1
ATOM 4360 C CA . ARG B 1 255 ? 10.632 25.360 53.593 1.00 13.59 234 ARG B CA 1
ATOM 4361 C C . ARG B 1 255 ? 10.023 26.120 52.415 1.00 13.37 234 ARG B C 1
ATOM 4362 O O . ARG B 1 255 ? 10.365 27.287 52.179 1.00 13.20 234 ARG B O 1
ATOM 4370 N N . VAL B 1 256 ? 9.175 25.448 51.640 1.00 12.71 235 VAL B N 1
ATOM 4371 C CA . VAL B 1 256 ? 8.565 26.086 50.458 1.00 12.31 235 VAL B CA 1
ATOM 4372 C C . VAL B 1 256 ? 7.032 25.981 50.499 1.00 12.37 235 VAL B C 1
ATOM 4373 O O . VAL B 1 256 ? 6.498 25.190 51.263 1.00 12.87 235 VAL B O 1
ATOM 4377 N N . PRO B 1 257 ? 6.320 26.774 49.673 1.00 12.56 236 PRO B N 1
ATOM 4378 C CA . PRO B 1 257 ? 4.847 26.839 49.755 1.00 12.03 236 PRO B CA 1
ATOM 4379 C C . PRO B 1 257 ? 4.070 25.646 49.193 1.00 12.21 236 PRO B C 1
ATOM 4380 O O . PRO B 1 257 ? 3.278 25.818 48.274 1.00 12.61 236 PRO B O 1
ATOM 4384 N N . VAL B 1 258 ? 4.269 24.462 49.757 1.00 11.77 237 VAL B N 1
ATOM 4385 C CA . VAL B 1 258 ? 3.372 23.326 49.524 1.00 11.87 237 VAL B CA 1
ATOM 4386 C C . VAL B 1 258 ? 2.948 22.789 50.908 1.00 12.64 237 VAL B C 1
ATOM 4387 O O . VAL B 1 258 ? 3.739 22.847 51.857 1.00 13.07 237 VAL B O 1
ATOM 4391 N N . PRO B 1 259 ? 1.688 22.332 51.045 1.00 12.88 238 PRO B N 1
ATOM 4392 C CA . PRO B 1 259 ? 1.175 21.953 52.379 1.00 12.56 238 PRO B CA 1
ATOM 4393 C C . PRO B 1 259 ? 1.668 20.606 52.910 1.00 13.42 238 PRO B C 1
ATOM 4394 O O . PRO B 1 259 ? 1.661 20.388 54.128 1.00 13.80 238 PRO B O 1
ATOM 4398 N N . THR B 1 260 ? 1.993 19.682 52.008 1.00 12.90 239 THR B N 1
ATOM 4399 C CA . THR B 1 260 ? 2.685 18.460 52.367 1.00 13.21 239 THR B CA 1
ATOM 4400 C C . THR B 1 260 ? 3.462 17.966 51.152 1.00 13.49 239 THR B C 1
ATOM 4401 O O . THR B 1 260 ? 3.169 18.363 50.009 1.00 12.79 239 THR B O 1
ATOM 4405 N N . GLY B 1 261 ? 4.469 17.134 51.408 1.00 13.17 240 GLY B N 1
ATOM 4406 C CA . GLY B 1 261 ? 5.305 16.612 50.342 1.00 13.07 240 GLY B CA 1
ATOM 4407 C C . GLY B 1 261 ? 6.662 17.297 50.348 1.00 12.85 240 GLY B C 1
ATOM 4408 O O . GLY B 1 261 ? 6.759 18.526 50.254 1.00 12.46 240 GLY B O 1
ATOM 4409 N N . SER B 1 262 ? 7.707 16.495 50.464 1.00 12.29 241 SER B N 1
ATOM 4410 C CA . SER B 1 262 ? 9.056 17.012 50.611 1.00 12.50 241 SER B CA 1
ATOM 4411 C C . SER B 1 262 ? 10.011 16.132 49.817 1.00 12.40 241 SER B C 1
ATOM 4412 O O . SER B 1 262 ? 9.648 15.037 49.404 1.00 12.75 241 SER B O 1
ATOM 4415 N N . ILE B 1 263 ? 11.235 16.606 49.629 1.00 12.96 242 ILE B N 1
ATOM 4416 C CA . ILE B 1 263 ? 12.230 15.883 48.851 1.00 13.31 242 ILE B CA 1
ATOM 4417 C C . ILE B 1 263 ? 13.625 16.140 49.425 1.00 13.95 242 ILE B C 1
ATOM 4418 O O . ILE B 1 263 ? 14.010 17.282 49.720 1.00 14.55 242 ILE B O 1
ATOM 4423 N N . VAL B 1 264 ? 14.341 15.051 49.651 1.00 14.37 243 VAL B N 1
ATOM 4424 C CA . VAL B 1 264 ? 15.715 15.084 50.087 1.00 14.80 243 VAL B CA 1
ATOM 4425 C C . VAL B 1 264 ? 16.608 15.059 48.853 1.00 15.31 243 VAL B C 1
ATOM 4426 O O . VAL B 1 264 ? 16.411 14.260 47.930 1.00 14.91 243 VAL B O 1
ATOM 4430 N N . ASP B 1 265 ? 17.590 15.946 48.865 1.00 15.94 244 ASP B N 1
ATOM 4431 C CA . ASP B 1 265 ? 18.558 16.097 47.798 1.00 15.87 244 ASP B CA 1
ATOM 4432 C C . ASP B 1 265 ? 19.932 15.809 48.419 1.00 15.80 244 ASP B C 1
ATOM 4433 O O . ASP B 1 265 ? 20.513 16.655 49.100 1.00 15.05 244 ASP B O 1
ATOM 4438 N N . LEU B 1 266 ? 20.426 14.589 48.203 1.00 15.46 245 LEU B N 1
ATOM 4439 C CA . LEU B 1 266 ? 21.649 14.126 48.848 1.00 15.55 245 LEU B CA 1
ATOM 4440 C C . LEU B 1 266 ? 22.830 14.157 47.892 1.00 15.96 245 LEU B C 1
ATOM 4441 O O . LEU B 1 266 ? 22.839 13.462 46.876 1.00 16.01 245 LEU B O 1
ATOM 4446 N N . THR B 1 267 ? 23.830 14.960 48.230 1.00 16.23 246 THR B N 1
ATOM 4447 C CA . THR B 1 267 ? 25.084 14.950 47.493 1.00 16.96 246 THR B CA 1
ATOM 4448 C C . THR B 1 267 ? 26.137 14.252 48.337 1.00 16.97 246 THR B C 1
ATOM 4449 O O . THR B 1 267 ? 26.484 14.711 49.426 1.00 17.20 246 THR B O 1
ATOM 4453 N N . VAL B 1 268 ? 26.660 13.162 47.809 1.00 17.45 247 VAL B N 1
ATOM 4454 C CA . VAL B 1 268 ? 27.467 12.254 48.598 1.00 18.78 247 VAL B CA 1
ATOM 4455 C C . VAL B 1 268 ? 28.741 11.848 47.833 1.00 19.46 247 VAL B C 1
ATOM 4456 O O . VAL B 1 268 ? 28.709 11.601 46.608 1.00 19.71 247 VAL B O 1
ATOM 4460 N N . GLN B 1 269 ? 29.866 11.803 48.542 1.00 19.54 248 GLN B N 1
ATOM 4461 C CA . GLN B 1 269 ? 31.098 11.251 47.962 1.00 19.35 248 GLN B CA 1
ATOM 4462 C C . GLN B 1 269 ? 31.160 9.776 48.345 1.00 19.79 248 GLN B C 1
ATOM 4463 O O . GLN B 1 269 ? 31.288 9.436 49.531 1.00 19.34 248 GLN B O 1
ATOM 4469 N N . LEU B 1 270 ? 31.034 8.910 47.348 1.00 20.24 249 LEU B N 1
ATOM 4470 C CA . LEU B 1 270 ? 31.034 7.469 47.580 1.00 21.86 249 LEU B CA 1
ATOM 4471 C C . LEU B 1 270 ? 32.454 6.884 47.491 1.00 23.12 249 LEU B C 1
ATOM 4472 O O . LEU B 1 270 ? 33.351 7.496 46.896 1.00 22.80 249 LEU B O 1
ATOM 4477 N N . LYS B 1 271 ? 32.653 5.709 48.085 1.00 24.65 250 LYS B N 1
ATOM 4478 C CA . LYS B 1 271 ? 33.974 5.072 48.083 1.00 26.75 250 LYS B CA 1
ATOM 4479 C C . LYS B 1 271 ? 34.287 4.323 46.776 1.00 27.35 250 LYS B C 1
ATOM 4480 O O . LYS B 1 271 ? 35.447 4.219 46.380 1.00 27.90 250 LYS B O 1
ATOM 4486 N N . LYS B 1 272 ? 33.259 3.794 46.122 1.00 28.10 251 LYS B N 1
ATOM 4487 C CA . LYS B 1 272 ? 33.420 3.164 44.812 1.00 28.90 251 LYS B CA 1
ATOM 4488 C C . LYS B 1 272 ? 33.589 4.236 43.742 1.00 29.13 251 LYS B C 1
ATOM 4489 O O . LYS B 1 272 ? 32.619 4.865 43.328 1.00 28.94 251 LYS B O 1
ATOM 4495 N N . LYS B 1 273 ? 34.825 4.434 43.292 1.00 29.64 252 LYS B N 1
ATOM 4496 C CA . LYS B 1 273 ? 35.157 5.605 42.469 1.00 30.29 252 LYS B CA 1
ATOM 4497 C C . LYS B 1 273 ? 34.678 5.554 41.017 1.00 30.12 252 LYS B C 1
ATOM 4498 O O . LYS B 1 273 ? 34.675 6.582 40.335 1.00 30.44 252 LYS B O 1
ATOM 4504 N N . ASP B 1 274 ? 34.276 4.376 40.546 1.00 29.68 253 ASP B N 1
ATOM 4505 C CA . ASP B 1 274 ? 33.798 4.226 39.173 1.00 29.89 253 ASP B CA 1
ATOM 4506 C C . ASP B 1 274 ? 32.284 3.967 39.107 1.00 29.10 253 ASP B C 1
ATOM 4507 O O . ASP B 1 274 ? 31.767 3.465 38.108 1.00 29.09 253 ASP B O 1
ATOM 4512 N N . VAL B 1 275 ? 31.578 4.315 40.178 1.00 28.07 254 VAL B N 1
ATOM 4513 C CA . VAL B 1 275 ? 30.136 4.096 40.241 1.00 27.26 254 VAL B CA 1
ATOM 4514 C C . VAL B 1 275 ? 29.417 4.930 39.166 1.00 26.36 254 VAL B C 1
ATOM 4515 O O . VAL B 1 275 ? 29.867 6.024 38.803 1.00 26.57 254 VAL B O 1
ATOM 4519 N N . THR B 1 276 ? 28.317 4.401 38.647 1.00 25.22 255 THR B N 1
ATOM 4520 C CA . THR B 1 276 ? 27.523 5.120 37.660 1.00 24.45 255 THR B CA 1
ATOM 4521 C C . THR B 1 276 ? 26.117 5.370 38.188 1.00 23.89 255 THR B C 1
ATOM 4522 O O . THR B 1 276 ? 25.666 4.726 39.135 1.00 22.76 255 THR B O 1
ATOM 4526 N N . LYS B 1 277 ? 25.425 6.291 37.527 1.00 23.39 256 LYS B N 1
ATOM 4527 C CA . LYS B 1 277 ? 24.035 6.582 37.813 1.00 23.43 256 LYS B CA 1
ATOM 4528 C C . LYS B 1 277 ? 23.148 5.327 37.747 1.00 22.80 256 LYS B C 1
ATOM 4529 O O . LYS B 1 277 ? 22.301 5.125 38.614 1.00 22.17 256 LYS B O 1
ATOM 4535 N N . GLU B 1 278 ? 23.364 4.481 36.741 1.00 22.09 257 GLU B N 1
ATOM 4536 C CA . GLU B 1 278 ? 22.527 3.299 36.556 1.00 22.46 257 GLU B CA 1
ATOM 4537 C C . GLU B 1 278 ? 22.793 2.279 37.662 1.00 21.50 257 GLU B C 1
ATOM 4538 O O . GLU B 1 278 ? 21.869 1.598 38.134 1.00 21.82 257 GLU B O 1
ATOM 4544 N N . GLU B 1 279 ? 24.054 2.191 38.079 1.00 20.19 258 GLU B N 1
ATOM 4545 C CA . GLU B 1 279 ? 24.451 1.311 39.176 1.00 19.94 258 GLU B CA 1
ATOM 4546 C C . GLU B 1 279 ? 23.819 1.729 40.518 1.00 19.08 258 GLU B C 1
ATOM 4547 O O . GLU B 1 279 ? 23.270 0.886 41.239 1.00 18.06 258 GLU B O 1
ATOM 4553 N N . ILE B 1 280 ? 23.888 3.029 40.831 1.00 17.96 259 ILE B N 1
ATOM 4554 C CA . ILE B 1 280 ? 23.218 3.567 42.010 1.00 17.36 259 ILE B CA 1
ATOM 4555 C C . ILE B 1 280 ? 21.727 3.234 41.976 1.00 17.21 259 ILE B C 1
ATOM 4556 O O . ILE B 1 280 ? 21.191 2.675 42.932 1.00 16.73 259 ILE B O 1
ATOM 4561 N N . ASN B 1 281 ? 21.073 3.543 40.859 1.00 17.37 260 ASN B N 1
ATOM 4562 C CA . ASN B 1 281 ? 19.646 3.261 40.716 1.00 18.18 260 ASN B CA 1
ATOM 4563 C C . ASN B 1 281 ? 19.290 1.784 40.848 1.00 18.53 260 ASN B C 1
ATOM 4564 O O . ASN B 1 281 ? 18.281 1.432 41.467 1.00 18.45 260 ASN B O 1
ATOM 4569 N N . SER B 1 282 ? 20.128 0.921 40.278 1.00 18.84 261 SER B N 1
ATOM 4570 C CA . SER B 1 282 ? 19.874 -0.510 40.363 1.00 19.30 261 SER B CA 1
ATOM 4571 C C . SER B 1 282 ? 19.936 -1.027 41.808 1.00 18.28 261 SER B C 1
ATOM 4572 O O . SER B 1 282 ? 19.057 -1.756 42.216 1.00 17.61 261 SER B O 1
ATOM 4575 N N . VAL B 1 283 ? 20.945 -0.638 42.591 1.00 18.50 262 VAL B N 1
ATOM 4576 C CA . VAL B 1 283 ? 20.955 -1.084 44.001 1.00 17.94 262 VAL B CA 1
ATOM 4577 C C . VAL B 1 283 ? 19.770 -0.502 44.798 1.00 17.38 262 VAL B C 1
ATOM 4578 O O . VAL B 1 283 ? 19.219 -1.162 45.682 1.00 16.59 262 VAL B O 1
ATOM 4582 N N . LEU B 1 284 ? 19.362 0.720 44.465 1.00 17.29 263 LEU B N 1
ATOM 4583 C CA . LEU B 1 284 ? 18.249 1.350 45.193 1.00 17.14 263 LEU B CA 1
ATOM 4584 C C . LEU B 1 284 ? 16.931 0.677 44.829 1.00 17.19 263 LEU B C 1
ATOM 4585 O O . LEU B 1 284 ? 16.129 0.334 45.711 1.00 16.40 263 LEU B O 1
ATOM 4590 N N . ARG B 1 285 ? 16.722 0.449 43.532 1.00 18.07 264 ARG B N 1
ATOM 4591 C CA . ARG B 1 285 ? 15.557 -0.321 43.093 1.00 19.01 264 ARG B CA 1
ATOM 4592 C C . ARG B 1 285 ? 15.532 -1.710 43.752 1.00 19.11 264 ARG B C 1
ATOM 4593 O O . ARG B 1 285 ? 14.515 -2.095 44.315 1.00 19.09 264 ARG B O 1
ATOM 4601 N N . LYS B 1 286 ? 16.651 -2.428 43.734 1.00 19.22 265 LYS B N 1
ATOM 4602 C CA . LYS B 1 286 ? 16.670 -3.781 44.315 1.00 20.07 265 LYS B CA 1
ATOM 4603 C C . LYS B 1 286 ? 16.413 -3.750 45.816 1.00 20.26 265 LYS B C 1
ATOM 4604 O O . LYS B 1 286 ? 15.678 -4.585 46.341 1.00 20.61 265 LYS B O 1
ATOM 4606 N N . ALA B 1 287 ? 17.007 -2.788 46.513 1.00 20.33 266 ALA B N 1
ATOM 4607 C CA . ALA B 1 287 ? 16.801 -2.712 47.952 1.00 20.80 266 ALA B CA 1
ATOM 4608 C C . ALA B 1 287 ? 15.326 -2.467 48.323 1.00 20.88 266 ALA B C 1
ATOM 4609 O O . ALA B 1 287 ? 14.826 -3.023 49.301 1.00 20.85 266 ALA B O 1
ATOM 4611 N N . SER B 1 288 ? 14.629 -1.677 47.511 1.00 21.69 267 SER B N 1
ATOM 4612 C CA . SER B 1 288 ? 13.213 -1.351 47.734 1.00 21.92 267 SER B CA 1
ATOM 4613 C C . SER B 1 288 ? 12.288 -2.565 47.608 1.00 23.15 267 SER B C 1
ATOM 4614 O O . SER B 1 288 ? 11.104 -2.495 47.966 1.00 22.82 267 SER B O 1
ATOM 4617 N N . GLU B 1 289 ? 12.824 -3.680 47.108 1.00 24.04 268 GLU B N 1
ATOM 4618 C CA . GLU B 1 289 ? 12.014 -4.880 46.919 1.00 25.67 268 GLU B CA 1
ATOM 4619 C C . GLU B 1 289 ? 12.263 -5.937 47.995 1.00 25.73 268 GLU B C 1
ATOM 4620 O O . GLU B 1 289 ? 11.542 -6.922 48.079 1.00 26.02 268 GLU B O 1
ATOM 4626 N N . THR B 1 290 ? 13.269 -5.708 48.829 1.00 25.86 269 THR B N 1
ATOM 4627 C CA . THR B 1 290 ? 13.640 -6.660 49.870 1.00 25.95 269 THR B CA 1
ATOM 4628 C C . THR B 1 290 ? 12.635 -6.635 51.011 1.00 26.36 269 THR B C 1
ATOM 4629 O O . THR B 1 290 ? 11.952 -5.626 51.213 1.00 26.85 269 THR B O 1
ATOM 4633 N N . PRO B 1 291 ? 12.532 -7.744 51.766 1.00 26.41 270 PRO B N 1
ATOM 4634 C CA . PRO B 1 291 ? 11.610 -7.741 52.904 1.00 26.28 270 PRO B CA 1
ATOM 4635 C C . PRO B 1 291 ? 11.925 -6.677 53.953 1.00 25.65 270 PRO B C 1
ATOM 4636 O O . PRO B 1 291 ? 11.007 -6.169 54.596 1.00 25.84 270 PRO B O 1
ATOM 4640 N N . GLU B 1 292 ? 13.202 -6.352 54.119 1.00 24.57 271 GLU B N 1
ATOM 4641 C CA . GLU B 1 292 ? 13.629 -5.366 55.105 1.00 23.89 271 GLU B CA 1
ATOM 4642 C C . GLU B 1 292 ? 13.185 -3.926 54.751 1.00 23.35 271 GLU B C 1
ATOM 4643 O O . GLU B 1 292 ? 12.814 -3.153 55.640 1.00 23.75 271 GLU B O 1
ATOM 4645 N N . LEU B 1 293 ? 13.185 -3.581 53.466 1.00 22.36 272 LEU B N 1
ATOM 4646 C CA . LEU B 1 293 ? 12.906 -2.195 53.049 1.00 21.59 272 LEU B CA 1
ATOM 4647 C C . LEU B 1 293 ? 11.645 -1.965 52.212 1.00 21.51 272 LEU B C 1
ATOM 4648 O O . LEU B 1 293 ? 11.247 -0.818 51.999 1.00 22.08 272 LEU B O 1
ATOM 4653 N N . LYS B 1 294 ? 11.011 -3.035 51.743 1.00 21.47 273 LYS B N 1
ATOM 4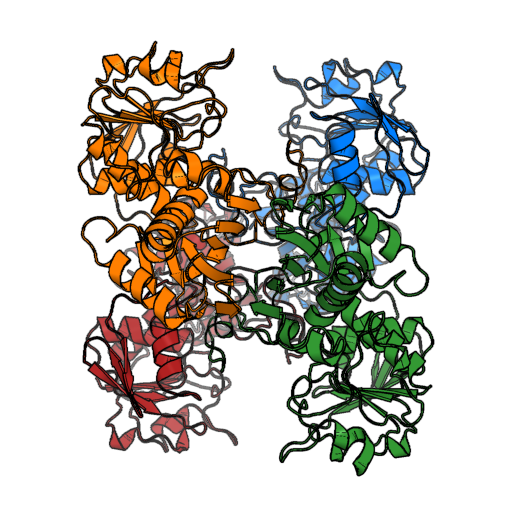654 C CA . LYS B 1 294 ? 9.732 -2.907 51.048 1.00 21.43 273 LYS B CA 1
ATOM 4655 C C . LYS B 1 294 ? 8.693 -2.167 51.902 1.00 20.74 273 LYS B C 1
ATOM 4656 O O . LYS B 1 294 ? 8.442 -2.527 53.055 1.00 20.94 273 LYS B O 1
ATOM 4662 N N . GLY B 1 295 ? 8.084 -1.138 51.332 1.00 19.98 274 GLY B N 1
ATOM 4663 C CA . GLY B 1 295 ? 7.097 -0.355 52.071 1.00 19.22 274 GLY B CA 1
ATOM 4664 C C . GLY B 1 295 ? 7.749 0.799 52.821 1.00 18.72 274 GLY B C 1
ATOM 4665 O O . GLY B 1 295 ? 7.055 1.705 53.308 1.00 18.80 274 GLY B O 1
ATOM 4666 N N . ILE B 1 296 ? 9.078 0.770 52.910 1.00 17.82 275 ILE B N 1
ATOM 4667 C CA . ILE B 1 296 ? 9.822 1.834 53.577 1.00 17.68 275 ILE B CA 1
ATOM 4668 C C . ILE B 1 296 ? 10.592 2.654 52.552 1.00 17.31 275 ILE B C 1
ATOM 4669 O O . ILE B 1 296 ? 10.365 3.850 52.427 1.00 17.42 275 ILE B O 1
ATOM 4674 N N . LEU B 1 297 ? 11.484 1.998 51.810 1.00 17.23 276 LEU B N 1
ATOM 4675 C CA . LEU B 1 297 ? 12.166 2.617 50.693 1.00 16.79 276 LEU B CA 1
ATOM 4676 C C . LEU B 1 297 ? 11.458 2.233 49.401 1.00 17.04 276 LEU B C 1
ATOM 4677 O O . LEU B 1 297 ? 11.235 1.040 49.129 1.00 17.23 276 LEU B O 1
ATOM 4682 N N . GLY B 1 298 ? 11.074 3.253 48.636 1.00 16.52 277 GLY B N 1
ATOM 4683 C CA . GLY B 1 298 ? 10.402 3.080 47.347 1.00 15.99 277 GLY B CA 1
ATOM 4684 C C . GLY B 1 298 ? 11.323 3.558 46.234 1.00 15.56 277 GLY B C 1
ATOM 4685 O O . GLY B 1 298 ? 12.358 4.184 46.488 1.00 14.60 277 GLY B O 1
ATOM 4686 N N . TYR B 1 299 ? 10.958 3.255 44.998 1.00 15.13 278 TYR B N 1
ATOM 4687 C CA . TYR B 1 299 ? 11.762 3.658 43.856 1.00 15.84 278 TYR B CA 1
ATOM 4688 C C . TYR B 1 299 ? 10.833 3.924 42.684 1.00 16.53 278 TYR B C 1
ATOM 4689 O O . TYR B 1 299 ? 9.910 3.152 42.430 1.00 17.52 278 TYR B O 1
ATOM 4698 N N . THR B 1 300 ? 11.058 5.025 41.983 1.00 16.75 279 THR B N 1
ATOM 4699 C CA . THR B 1 300 ? 10.296 5.279 40.781 1.00 17.60 279 THR B CA 1
ATOM 4700 C C . THR B 1 300 ? 11.188 5.811 39.682 1.00 17.95 279 THR B C 1
ATOM 4701 O O . THR B 1 300 ? 12.259 6.357 39.952 1.00 17.29 279 THR B O 1
ATOM 4705 N N . GLU B 1 301 ? 10.747 5.618 38.443 1.00 18.87 280 GLU B N 1
ATOM 4706 C CA . GLU B 1 301 ? 11.356 6.275 37.288 1.00 20.26 280 GLU B CA 1
ATOM 4707 C C . GLU B 1 301 ? 10.330 7.087 36.508 1.00 19.99 280 GLU B C 1
ATOM 4708 O O . GLU B 1 301 ? 10.556 7.425 35.345 1.00 20.70 280 GLU B O 1
ATOM 4714 N N . ASP B 1 302 ? 9.187 7.369 37.133 1.00 19.56 281 ASP B N 1
ATOM 4715 C CA . ASP B 1 302 ? 8.200 8.260 36.532 1.00 19.09 281 ASP B CA 1
ATOM 4716 C C . ASP B 1 302 ? 8.592 9.696 36.865 1.00 18.22 281 ASP B C 1
ATOM 4717 O O . ASP B 1 302 ? 9.138 9.950 37.946 1.00 17.60 281 ASP B O 1
ATOM 4722 N N . PRO B 1 303 ? 8.353 10.629 35.918 1.00 17.10 282 PRO B N 1
ATOM 4723 C CA . PRO B 1 303 ? 8.692 12.022 36.155 1.00 16.40 282 PRO B CA 1
ATOM 4724 C C . PRO B 1 303 ? 7.595 12.709 36.976 1.00 15.64 282 PRO B C 1
ATOM 4725 O O . PRO B 1 303 ? 6.802 13.509 36.443 1.00 15.17 282 PRO B O 1
ATOM 4729 N N . ILE B 1 304 ? 7.566 12.390 38.267 1.00 14.86 283 ILE B N 1
ATOM 4730 C CA . ILE B 1 304 ? 6.511 12.863 39.173 1.00 14.72 283 ILE B CA 1
ATOM 4731 C C . ILE B 1 304 ? 6.821 14.239 39.769 1.00 14.77 283 ILE B C 1
ATOM 4732 O O . ILE B 1 304 ? 7.917 14.783 39.577 1.00 15.34 283 ILE B O 1
ATOM 4737 N N . VAL B 1 305 ? 5.843 14.805 40.472 1.00 14.73 284 VAL B N 1
ATOM 4738 C CA . VAL B 1 305 ? 6.024 16.049 41.226 1.00 14.39 284 VAL B CA 1
ATOM 4739 C C . VAL B 1 305 ? 5.474 15.848 42.631 1.00 14.42 284 VAL B C 1
ATOM 4740 O O . VAL B 1 305 ? 4.845 14.823 42.899 1.00 14.97 284 VAL B O 1
ATOM 4744 N N . SER B 1 306 ? 5.710 16.801 43.532 1.00 14.29 285 SER B N 1
ATOM 4745 C CA . SER B 1 306 ? 5.426 16.573 44.962 1.00 14.23 285 SER B CA 1
ATOM 4746 C C . SER B 1 306 ? 3.987 16.164 45.258 1.00 14.27 285 SER B C 1
ATOM 4747 O O . SER B 1 306 ? 3.754 15.287 46.083 1.00 13.51 285 SER B O 1
ATOM 4750 N N . SER B 1 307 ? 3.022 16.761 44.559 1.00 14.49 286 SER B N 1
ATOM 4751 C CA . SER B 1 307 ? 1.624 16.383 44.761 1.00 14.38 286 SER B CA 1
ATOM 4752 C C . SER B 1 307 ? 1.396 14.889 44.587 1.00 14.76 286 SER B C 1
ATOM 4753 O O . SER B 1 307 ? 0.511 14.318 45.236 1.00 13.89 286 SER B O 1
ATOM 4756 N N . ASP B 1 308 ? 2.210 14.242 43.745 1.00 14.92 287 ASP B N 1
ATOM 4757 C CA . ASP B 1 308 ? 2.043 12.802 43.497 1.00 15.22 287 ASP B CA 1
ATOM 4758 C C . ASP B 1 308 ? 2.423 11.895 44.674 1.00 15.78 287 ASP B C 1
ATOM 4759 O O . ASP B 1 308 ? 2.010 10.728 44.699 1.00 15.86 287 ASP B O 1
ATOM 4764 N N . ILE B 1 309 ? 3.228 12.387 45.620 1.00 16.14 288 ILE B N 1
ATOM 4765 C CA . ILE B 1 309 ? 3.547 11.550 46.778 1.00 17.14 288 ILE B CA 1
ATOM 4766 C C . ILE B 1 309 ? 2.679 11.822 48.011 1.00 17.24 288 ILE B C 1
ATOM 4767 O O . ILE B 1 309 ? 2.864 11.202 49.069 1.00 16.14 288 ILE B O 1
ATOM 4772 N N . LYS B 1 310 ? 1.734 12.747 47.856 1.00 17.24 289 LYS B N 1
ATOM 4773 C CA . LYS B 1 310 ? 0.772 13.054 48.898 1.00 18.82 289 LYS B CA 1
ATOM 4774 C C . LYS B 1 310 ? 0.032 11.774 49.268 1.00 18.34 289 LYS B C 1
ATOM 4775 O O . LYS B 1 310 ? -0.527 11.109 48.396 1.00 18.44 289 LYS B O 1
ATOM 4781 N N . GLY B 1 311 ? 0.071 11.404 50.547 1.00 18.11 290 GLY B N 1
ATOM 4782 C CA . GLY B 1 311 ? -0.604 10.188 51.024 1.00 17.12 290 GLY B CA 1
ATOM 4783 C C . GLY B 1 311 ? 0.169 8.895 50.784 1.00 17.39 290 GLY B C 1
ATOM 4784 O O . GLY B 1 311 ? -0.348 7.801 51.026 1.00 17.45 290 GLY B O 1
ATOM 4785 N N . ASN B 1 312 ? 1.405 9.003 50.310 1.00 16.62 291 ASN B N 1
ATOM 4786 C CA . ASN B 1 312 ? 2.243 7.831 50.142 1.00 16.58 291 ASN B CA 1
ATOM 4787 C C . ASN B 1 312 ? 2.831 7.393 51.490 1.00 16.84 291 ASN B C 1
ATOM 4788 O O . ASN B 1 312 ? 3.324 8.228 52.261 1.00 16.95 291 ASN B O 1
ATOM 4793 N N . SER B 1 313 ? 2.795 6.090 51.757 1.00 16.40 292 SER B N 1
ATOM 4794 C CA . SER B 1 313 ? 3.175 5.578 53.070 1.00 17.07 292 SER B CA 1
ATOM 4795 C C . SER B 1 313 ? 4.650 5.202 53.174 1.00 16.90 292 SER B C 1
ATOM 4796 O O . SER B 1 313 ? 5.086 4.760 54.227 1.00 17.65 292 SER B O 1
ATOM 4799 N N . HIS B 1 314 ? 5.422 5.385 52.098 1.00 16.91 293 HIS B N 1
ATOM 4800 C CA . HIS B 1 314 ? 6.844 5.102 52.153 1.00 16.82 293 HIS B CA 1
ATOM 4801 C C . HIS B 1 314 ? 7.545 6.185 52.957 1.00 16.67 293 HIS B C 1
ATOM 4802 O O . HIS B 1 314 ? 7.067 7.322 53.026 1.00 17.27 293 HIS B O 1
ATOM 4809 N N . SER B 1 315 ? 8.659 5.817 53.583 1.00 15.95 294 SER B N 1
ATOM 4810 C CA . SER B 1 315 ? 9.538 6.775 54.239 1.00 15.63 294 SER B CA 1
ATOM 4811 C C . SER B 1 315 ? 10.368 7.558 53.232 1.00 15.42 294 SER B C 1
ATOM 4812 O O . SER B 1 315 ? 10.746 8.694 53.504 1.00 14.43 294 SER B O 1
ATOM 4815 N N . SER B 1 316 ? 10.651 6.943 52.078 1.00 14.79 295 SER B N 1
ATOM 4816 C CA . SER B 1 316 ? 11.676 7.443 51.161 1.00 14.76 295 SER B CA 1
ATOM 4817 C C . SER B 1 316 ? 11.411 6.850 49.762 1.00 15.58 295 SER B C 1
ATOM 4818 O O . SER B 1 316 ? 11.360 5.628 49.612 1.00 16.43 295 SER B O 1
ATOM 4821 N N . ILE B 1 317 ? 11.195 7.702 48.757 1.00 15.61 296 ILE B N 1
ATOM 4822 C CA . ILE B 1 317 ? 10.926 7.245 47.382 1.00 15.46 296 ILE B CA 1
ATOM 4823 C C . ILE B 1 317 ? 11.927 7.877 46.431 1.00 15.13 296 ILE B C 1
ATOM 4824 O O . ILE B 1 317 ? 11.820 9.071 46.081 1.00 14.19 296 ILE B O 1
ATOM 4829 N N . VAL B 1 318 ? 12.898 7.068 46.017 1.00 14.41 297 VAL B N 1
ATOM 4830 C CA . VAL B 1 318 ? 13.976 7.541 45.160 1.00 14.59 297 VAL B CA 1
ATOM 4831 C C . VAL B 1 318 ? 13.435 7.954 43.791 1.00 14.75 297 VAL B C 1
ATOM 4832 O O . VAL B 1 318 ? 12.696 7.197 43.150 1.00 14.83 297 VAL B O 1
ATOM 4836 N N . ASP B 1 319 ? 13.774 9.175 43.375 1.00 14.76 298 ASP B N 1
ATOM 4837 C CA . ASP B 1 319 ? 13.431 9.674 42.042 1.00 14.75 298 ASP B CA 1
ATOM 4838 C C . ASP B 1 319 ? 14.549 9.270 41.080 1.00 14.32 298 ASP B C 1
ATOM 4839 O O . ASP B 1 319 ? 15.526 9.994 40.904 1.00 14.41 298 ASP B O 1
ATOM 4844 N N . GLY B 1 320 ? 14.408 8.104 40.456 1.00 14.81 299 GLY B N 1
ATOM 4845 C CA . GLY B 1 320 ? 15.506 7.526 39.653 1.00 14.22 299 GLY B CA 1
ATOM 4846 C C . GLY B 1 320 ? 15.975 8.369 38.480 1.00 14.75 299 GLY B C 1
ATOM 4847 O O . GLY B 1 320 ? 17.157 8.357 38.144 1.00 14.22 299 GLY B O 1
ATOM 4848 N N . LEU B 1 321 ? 15.048 9.114 37.862 1.00 14.96 300 LEU B N 1
ATOM 4849 C CA . LEU B 1 321 ? 15.378 10.032 36.765 1.00 15.25 300 LEU B CA 1
ATOM 4850 C C . LEU B 1 321 ? 16.333 11.145 37.166 1.00 15.64 300 LEU B C 1
ATOM 4851 O O . LEU B 1 321 ? 17.046 11.699 36.322 1.00 16.44 300 LEU B O 1
ATOM 4856 N N . GLU B 1 322 ? 16.344 11.480 38.451 1.00 15.81 301 GLU B N 1
ATOM 4857 C CA . GLU B 1 322 ? 17.175 12.572 38.974 1.00 16.01 301 GLU B CA 1
ATOM 4858 C C . GLU B 1 322 ? 18.604 12.168 39.381 1.00 16.17 301 GLU B C 1
ATOM 4859 O O . GLU B 1 322 ? 19.464 13.018 39.588 1.00 15.75 301 GLU B O 1
ATOM 4865 N N . THR B 1 323 ? 18.852 10.869 39.518 1.00 16.38 302 THR B N 1
ATOM 4866 C CA . THR B 1 323 ? 20.135 10.399 40.010 1.00 16.64 302 THR B CA 1
ATOM 4867 C C . THR B 1 323 ? 21.229 10.854 39.067 1.00 17.52 302 THR B C 1
ATOM 4868 O O . THR B 1 323 ? 21.097 10.708 37.863 1.00 17.29 302 THR B O 1
ATOM 4872 N N . MET B 1 324 ? 22.304 11.412 39.627 1.00 18.64 303 MET B N 1
ATOM 4873 C CA . MET B 1 324 ? 23.338 12.059 38.847 1.00 20.16 303 MET B CA 1
ATOM 4874 C C . MET B 1 324 ? 24.704 11.710 39.432 1.00 20.86 303 MET B C 1
ATOM 4875 O O . MET B 1 324 ? 24.872 11.640 40.648 1.00 20.89 303 MET B O 1
ATOM 4880 N N . VAL B 1 325 ? 25.679 11.470 38.563 1.00 21.52 304 VAL B N 1
ATOM 4881 C CA . VAL B 1 325 ? 27.031 11.166 39.006 1.00 22.35 304 VAL B CA 1
ATOM 4882 C C . VAL B 1 325 ? 27.966 12.047 38.220 1.00 23.47 304 VAL B C 1
ATOM 4883 O O . VAL B 1 325 ? 27.863 12.126 36.999 1.00 24.08 304 VAL B O 1
ATOM 4887 N N . LEU B 1 326 ? 28.861 12.731 38.916 1.00 24.36 305 LEU B N 1
ATOM 4888 C CA . LEU B 1 326 ? 29.810 13.567 38.224 1.00 26.03 305 LEU B CA 1
ATOM 4889 C C . LEU B 1 326 ? 31.050 12.696 37.978 1.00 26.82 305 LEU B C 1
ATOM 4890 O O . LEU B 1 326 ? 31.000 11.816 37.129 1.00 27.62 305 LEU B O 1
ATOM 4895 N N . GLU B 1 327 ? 32.130 12.895 38.727 1.00 27.62 306 GLU B N 1
ATOM 4896 C CA . GLU B 1 327 ? 33.313 12.041 38.608 1.00 28.01 306 GLU B CA 1
ATOM 4897 C C . GLU B 1 327 ? 33.703 11.403 39.939 1.00 27.40 306 GLU B C 1
ATOM 4898 O O . GLU B 1 327 ? 33.475 11.969 41.019 1.00 26.44 306 GLU B O 1
ATOM 4904 N N . ASN B 1 328 ? 34.301 10.215 39.858 1.00 26.85 307 ASN B N 1
ATOM 4905 C CA . ASN B 1 328 ? 35.037 9.671 40.992 1.00 26.44 307 ASN B CA 1
ATOM 4906 C C . ASN B 1 328 ? 34.166 9.357 42.211 1.00 24.90 307 ASN B C 1
ATOM 4907 O O . ASN B 1 328 ? 34.592 9.548 43.358 1.00 24.65 307 ASN B O 1
ATOM 4912 N N . GLY B 1 329 ? 32.941 8.902 41.960 1.00 23.47 308 GLY B N 1
ATOM 4913 C CA . GLY B 1 329 ? 32.017 8.546 43.033 1.00 21.52 308 GLY B CA 1
ATOM 4914 C C . GLY B 1 329 ? 31.285 9.710 43.699 1.00 20.43 308 GLY B C 1
ATOM 4915 O O . GLY B 1 329 ? 30.611 9.513 44.706 1.00 19.41 308 GLY B O 1
ATOM 4916 N N . PHE B 1 330 ? 31.422 10.910 43.135 1.00 19.13 309 PHE B N 1
ATOM 4917 C CA . PHE B 1 330 ? 30.685 12.093 43.587 1.00 18.53 309 PHE B CA 1
ATOM 4918 C C . PHE B 1 330 ? 29.283 12.064 42.968 1.00 18.22 309 PHE B C 1
ATOM 4919 O O . PHE B 1 330 ? 29.128 12.136 41.751 1.00 18.34 309 PHE B O 1
AT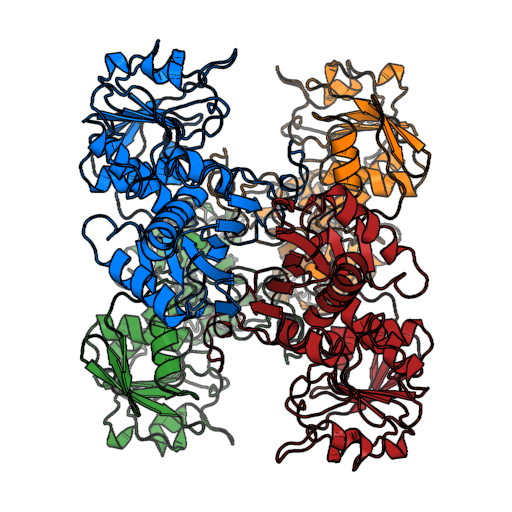OM 4927 N N . ALA B 1 331 ? 28.258 11.943 43.801 1.00 17.84 310 ALA B N 1
ATOM 4928 C CA . ALA B 1 331 ? 26.935 11.607 43.292 1.00 17.60 310 ALA B CA 1
ATOM 4929 C C . ALA B 1 331 ? 25.812 12.418 43.942 1.00 17.44 310 ALA B C 1
ATOM 4930 O O . ALA B 1 331 ? 25.965 12.940 45.030 1.00 17.31 310 ALA B O 1
ATOM 4932 N N . LYS B 1 332 ? 24.681 12.502 43.250 1.00 17.36 311 LYS B N 1
ATOM 4933 C CA . LYS B 1 332 ? 23.509 13.194 43.746 1.00 16.93 311 LYS B CA 1
ATOM 4934 C C . LYS B 1 332 ? 22.292 12.279 43.615 1.00 16.55 311 LYS B C 1
ATOM 4935 O O . LYS B 1 332 ? 22.017 11.761 42.524 1.00 16.37 311 LYS B O 1
ATOM 4941 N N . ILE B 1 333 ? 21.580 12.082 44.728 1.00 15.61 312 ILE B N 1
ATOM 4942 C CA . ILE B 1 333 ? 20.376 11.253 44.771 1.00 15.12 312 ILE B CA 1
ATOM 4943 C C . ILE B 1 333 ? 19.223 12.065 45.388 1.00 15.15 312 ILE B C 1
ATOM 4944 O O . ILE B 1 333 ? 19.419 12.753 46.390 1.00 14.97 312 ILE B O 1
ATOM 4949 N N . LEU B 1 334 ? 18.036 11.966 44.786 1.00 14.67 313 LEU B N 1
ATOM 4950 C CA . LEU B 1 334 ? 16.827 12.638 45.264 1.00 14.71 313 LEU B CA 1
ATOM 4951 C C . LEU B 1 334 ? 15.778 11.618 45.655 1.00 14.97 313 LEU B C 1
ATOM 4952 O O . LEU B 1 334 ? 15.565 10.605 44.949 1.00 14.80 313 LEU B O 1
ATOM 4957 N N . SER B 1 335 ? 15.114 11.893 46.773 1.00 14.62 314 SER B N 1
ATOM 4958 C CA . SER B 1 335 ? 14.105 10.989 47.315 1.00 14.73 314 SER B CA 1
ATOM 4959 C C . SER B 1 335 ? 12.968 11.755 47.947 1.00 14.35 314 SER B C 1
ATOM 4960 O O . SER B 1 335 ? 13.196 12.626 48.801 1.00 14.50 314 SER B O 1
ATOM 4963 N N . TRP B 1 336 ? 11.757 11.391 47.535 1.00 13.56 315 TRP B N 1
ATOM 4964 C CA . TRP B 1 336 ? 10.516 12.024 47.937 1.00 13.14 315 TRP B CA 1
ATOM 4965 C C . TRP B 1 336 ? 10.045 11.451 49.265 1.00 13.75 315 TRP B C 1
ATOM 4966 O O . TRP B 1 336 ? 10.380 10.302 49.607 1.00 13.85 315 TRP B O 1
ATOM 4977 N N . TYR B 1 337 ? 9.248 12.235 49.990 1.00 13.15 316 TYR B N 1
ATOM 4978 C CA . TYR B 1 337 ? 8.503 11.730 51.147 1.00 13.39 316 TYR B CA 1
ATOM 4979 C C . TYR B 1 337 ? 7.356 12.635 51.476 1.00 13.31 316 TYR B C 1
ATOM 4980 O O . TYR B 1 337 ? 7.489 13.854 51.432 1.00 14.08 316 TYR B O 1
ATOM 4989 N N . ASP B 1 338 ? 6.212 12.040 51.780 1.00 13.61 317 ASP B N 1
ATOM 4990 C CA . ASP B 1 338 ? 5.146 12.799 52.403 1.00 13.43 317 ASP B CA 1
ATOM 4991 C C . ASP B 1 338 ? 5.526 12.925 53.870 1.00 13.49 317 ASP B C 1
ATOM 4992 O O . ASP B 1 338 ? 5.387 11.973 54.639 1.00 13.59 317 ASP B O 1
ATOM 4997 N N . ASN B 1 339 ? 6.012 14.100 54.258 1.00 13.40 318 ASN B N 1
ATOM 4998 C CA . ASN B 1 339 ? 6.515 14.305 55.619 1.00 13.39 318 ASN B CA 1
ATOM 4999 C C . ASN B 1 339 ? 5.489 14.009 56.714 1.00 13.15 318 ASN B C 1
ATOM 5000 O O . ASN B 1 339 ? 5.863 13.733 57.855 1.00 13.00 318 ASN B O 1
ATOM 5005 N N . GLU B 1 340 ? 4.204 14.103 56.382 1.00 13.12 319 GLU B N 1
ATOM 5006 C CA . GLU B 1 340 ? 3.146 13.781 57.345 1.00 13.81 319 GLU B CA 1
ATOM 5007 C C . GLU B 1 340 ? 2.804 12.287 57.316 1.00 14.20 319 GLU B C 1
ATOM 5008 O O . GLU B 1 340 ? 2.780 11.611 58.355 1.00 14.71 319 GLU B O 1
ATOM 5014 N N . PHE B 1 341 ? 2.535 11.775 56.121 1.00 14.18 320 PHE B N 1
ATOM 5015 C CA . PHE B 1 341 ? 1.850 10.501 56.030 1.00 14.30 320 PHE B CA 1
ATOM 5016 C C . PHE B 1 341 ? 2.790 9.306 56.126 1.00 13.54 320 PHE B C 1
ATOM 5017 O O . PHE B 1 341 ? 2.448 8.301 56.751 1.00 13.38 320 PHE B O 1
ATOM 5025 N N . GLY B 1 342 ? 3.955 9.410 55.496 1.00 13.19 321 GLY B N 1
ATOM 5026 C CA . GLY B 1 342 ? 4.970 8.360 55.596 1.00 13.23 321 GLY B CA 1
ATOM 5027 C C . GLY B 1 342 ? 5.415 8.223 57.040 1.00 13.23 321 GLY B C 1
ATOM 5028 O O . GLY B 1 342 ? 5.358 7.143 57.610 1.00 13.17 321 GLY B O 1
ATOM 5029 N N . TYR B 1 343 ? 5.828 9.338 57.635 1.00 13.07 322 TYR B N 1
ATOM 5030 C CA . TYR B 1 343 ? 6.228 9.378 59.032 1.00 13.15 322 TYR B CA 1
ATOM 5031 C C . TYR B 1 343 ? 5.171 8.860 60.000 1.00 13.56 322 TYR B C 1
ATOM 5032 O O . TYR B 1 343 ? 5.502 8.108 60.927 1.00 13.63 322 TYR B O 1
ATOM 5041 N N . SER B 1 344 ? 3.915 9.279 59.816 1.00 13.13 323 SER B N 1
ATOM 5042 C CA . SER B 1 344 ? 2.836 8.802 60.680 1.00 13.57 323 SER B CA 1
ATOM 5043 C C . SER B 1 344 ? 2.634 7.298 60.545 1.00 13.31 323 SER B C 1
ATOM 5044 O O . SER B 1 344 ? 2.256 6.656 61.507 1.00 12.94 323 SER B O 1
ATOM 5047 N N . THR B 1 345 ? 2.860 6.748 59.349 1.00 13.72 324 THR B N 1
ATOM 5048 C CA . THR B 1 345 ? 2.737 5.304 59.155 1.00 13.98 324 THR B CA 1
ATOM 5049 C C . THR B 1 345 ? 3.844 4.586 59.952 1.00 14.11 324 THR B C 1
ATOM 5050 O O . THR B 1 345 ? 3.573 3.600 60.641 1.00 13.92 324 THR B O 1
ATOM 5054 N N . ARG B 1 346 ? 5.066 5.120 59.906 1.00 13.83 325 ARG B N 1
ATOM 5055 C CA . ARG B 1 346 ? 6.172 4.589 60.713 1.00 13.27 325 ARG B CA 1
ATOM 5056 C C . ARG B 1 346 ? 5.880 4.616 62.205 1.00 13.97 325 ARG B C 1
ATOM 5057 O O . ARG B 1 346 ? 6.182 3.649 62.914 1.00 14.59 325 ARG B O 1
ATOM 5065 N N . VAL B 1 347 ? 5.303 5.715 62.695 1.00 13.93 326 VAL B N 1
ATOM 5066 C CA . VAL B 1 347 ? 4.936 5.809 64.103 1.00 13.90 326 VAL B CA 1
ATOM 5067 C C . VAL B 1 347 ? 4.023 4.639 64.507 1.00 14.50 326 VAL B C 1
ATOM 5068 O O . VAL B 1 347 ? 4.255 3.993 65.538 1.00 14.49 326 VAL B O 1
ATOM 5072 N N . VAL B 1 348 ? 3.002 4.356 63.692 1.00 14.53 327 VAL B N 1
ATOM 5073 C CA . VAL B 1 348 ? 2.089 3.249 63.979 1.00 14.95 327 VAL B CA 1
ATOM 5074 C C . VAL B 1 348 ? 2.818 1.892 63.880 1.00 15.53 327 VAL B C 1
ATOM 5075 O O . VAL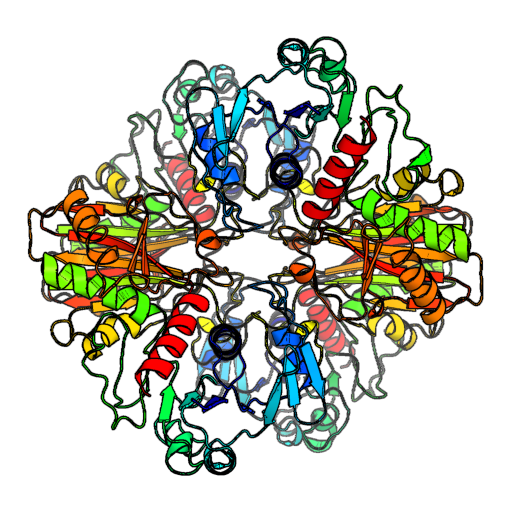 B 1 348 ? 2.688 1.059 64.783 1.00 15.46 327 VAL B O 1
ATOM 5079 N N . ASP B 1 349 ? 3.600 1.698 62.814 1.00 15.68 328 ASP B N 1
ATOM 5080 C CA . ASP B 1 349 ? 4.465 0.526 62.684 1.00 16.73 328 ASP B CA 1
ATOM 5081 C C . ASP B 1 349 ? 5.309 0.332 63.949 1.00 16.82 328 ASP B C 1
ATOM 5082 O O . ASP B 1 349 ? 5.414 -0.781 64.451 1.00 17.51 328 ASP B O 1
ATOM 5087 N N . LEU B 1 350 ? 5.924 1.415 64.436 1.00 17.16 329 LEU B N 1
ATOM 5088 C CA . LEU B 1 350 ? 6.805 1.358 65.597 1.00 17.34 329 LEU B CA 1
ATOM 5089 C C . LEU B 1 350 ? 6.022 0.974 66.850 1.00 18.20 329 LEU B C 1
ATOM 5090 O O . LEU B 1 350 ? 6.487 0.143 67.647 1.00 17.86 329 LEU B O 1
ATOM 5095 N N . ALA B 1 351 ? 4.842 1.579 67.030 1.00 18.32 330 ALA B N 1
ATOM 5096 C CA . ALA B 1 351 ? 4.003 1.274 68.193 1.00 18.79 330 ALA B CA 1
ATOM 5097 C C . ALA B 1 351 ? 3.721 -0.225 68.277 1.00 19.57 330 ALA B C 1
ATOM 5098 O O . ALA B 1 351 ? 3.846 -0.818 69.343 1.00 19.44 330 ALA B O 1
ATOM 5100 N N . GLN B 1 352 ? 3.354 -0.820 67.144 1.00 20.64 331 GLN B N 1
ATOM 5101 C CA . GLN B 1 352 ? 3.046 -2.249 67.080 1.00 22.28 331 GLN B CA 1
ATOM 5102 C C . GLN B 1 352 ? 4.271 -3.128 67.342 1.00 23.25 331 GLN B C 1
ATOM 5103 O O . GLN B 1 352 ? 4.144 -4.211 67.925 1.00 23.33 331 GLN B O 1
ATOM 5109 N N . LYS B 1 353 ? 5.446 -2.675 66.903 1.00 24.26 332 LYS B N 1
ATOM 5110 C CA . LYS B 1 353 ? 6.676 -3.420 67.160 1.00 26.03 332 LYS B CA 1
ATOM 5111 C C . LYS B 1 353 ? 7.083 -3.377 68.627 1.00 26.51 332 LYS B C 1
ATOM 5112 O O . LYS B 1 353 ? 7.646 -4.338 69.132 1.00 26.63 332 LYS B O 1
ATOM 5118 N N . LEU B 1 354 ? 6.768 -2.278 69.309 1.00 27.30 333 LEU B N 1
ATOM 5119 C CA . LEU B 1 354 ? 7.169 -2.096 70.703 1.00 28.46 333 LEU B CA 1
ATOM 5120 C C . LEU B 1 354 ? 6.451 -3.045 71.645 1.00 29.48 333 LEU B C 1
ATOM 5121 O O . LEU B 1 354 ? 7.004 -3.439 72.673 1.00 29.98 333 LEU B O 1
ATOM 5126 N N . VAL B 1 355 ? 5.213 -3.380 71.309 1.00 30.41 334 VAL B N 1
ATOM 5127 C CA . VAL B 1 355 ? 4.442 -4.341 72.090 1.00 31.77 334 VAL B CA 1
ATOM 5128 C C . VAL B 1 355 ? 4.597 -5.721 71.451 1.00 32.40 334 VAL B C 1
ATOM 5129 O O . VAL B 1 355 ? 4.086 -6.710 71.972 1.00 34.16 334 VAL B O 1
ATOM 5133 N N . MET C 1 22 ? 22.492 55.179 22.574 1.00 33.86 1 MET C N 1
ATOM 5134 C CA . MET C 1 22 ? 22.212 53.911 21.831 1.00 33.73 1 MET C CA 1
ATOM 5135 C C . MET C 1 22 ? 20.722 53.672 21.606 1.00 32.51 1 MET C C 1
ATOM 5136 O O . MET C 1 22 ? 19.880 54.079 22.408 1.00 32.21 1 MET C O 1
ATOM 5141 N N . LYS C 1 23 ? 20.418 52.987 20.512 1.00 30.86 2 LYS C N 1
ATOM 5142 C CA . LYS C 1 23 ? 19.047 52.680 20.173 1.00 29.70 2 LYS C CA 1
ATOM 5143 C C . LYS C 1 23 ? 18.768 51.208 20.432 1.00 28.44 2 LYS C C 1
ATOM 5144 O O . LYS C 1 23 ? 19.399 50.326 19.828 1.00 27.79 2 LYS C O 1
ATOM 5150 N N . LEU C 1 24 ? 17.806 50.959 21.323 1.00 26.68 3 LEU C N 1
ATOM 5151 C CA . LEU C 1 24 ? 17.470 49.612 21.747 1.00 25.07 3 LEU C CA 1
ATOM 5152 C C . LEU C 1 24 ? 16.111 49.178 21.209 1.00 24.40 3 LEU C C 1
ATOM 5153 O O . LEU C 1 24 ? 15.173 49.977 21.135 1.00 24.26 3 LEU C O 1
ATOM 5158 N N . ALA C 1 25 ? 16.014 47.908 20.827 1.00 23.33 4 ALA C N 1
ATOM 5159 C CA . ALA C 1 25 ? 14.729 47.301 20.496 1.00 22.41 4 ALA C CA 1
ATOM 5160 C C . ALA C 1 25 ? 14.551 46.050 21.345 1.00 21.75 4 ALA C C 1
ATOM 5161 O O . ALA C 1 25 ? 15.528 45.375 21.681 1.00 21.51 4 ALA C O 1
ATOM 5163 N N . ILE C 1 26 ? 13.303 45.756 21.699 1.00 21.03 5 ILE C N 1
ATOM 5164 C CA . ILE C 1 26 ? 12.992 44.582 22.500 1.00 20.12 5 ILE C CA 1
ATOM 5165 C C . ILE C 1 26 ? 12.089 43.682 21.698 1.00 19.98 5 ILE C C 1
ATOM 5166 O O . ILE C 1 26 ? 11.013 44.101 21.277 1.00 20.76 5 ILE C O 1
ATOM 5171 N N . ASN C 1 27 ? 12.534 42.447 21.484 1.00 19.18 6 ASN C N 1
ATOM 5172 C CA . ASN C 1 27 ? 11.737 41.452 20.812 1.00 18.58 6 ASN C CA 1
ATOM 5173 C C . ASN C 1 27 ? 11.239 40.430 21.831 1.00 18.52 6 ASN C C 1
ATOM 5174 O O . ASN C 1 27 ? 12.035 39.644 22.375 1.00 18.40 6 ASN C O 1
ATOM 5179 N N . GLY C 1 28 ? 9.933 40.445 22.101 1.00 18.07 7 GLY C N 1
ATOM 5180 C CA . GLY C 1 28 ? 9.356 39.605 23.161 1.00 17.48 7 GLY C CA 1
ATOM 5181 C C . GLY C 1 28 ? 9.237 40.422 24.439 1.00 17.39 7 GLY C C 1
ATOM 5182 O O . GLY C 1 28 ? 10.170 40.478 25.251 1.00 17.03 7 GLY C O 1
ATOM 5183 N N . PHE C 1 29 ? 8.081 41.060 24.613 1.00 16.46 8 PHE C N 1
ATOM 5184 C CA . PHE C 1 29 ? 7.847 41.975 25.726 1.00 16.15 8 PHE C CA 1
ATOM 5185 C C . PHE C 1 29 ? 7.239 41.219 26.922 1.00 16.14 8 PHE C C 1
ATOM 5186 O O . PHE C 1 29 ? 6.170 41.576 27.420 1.00 15.65 8 PHE C O 1
ATOM 5194 N N . GLY C 1 30 ? 7.939 40.180 27.377 1.00 16.26 9 GLY C N 1
ATOM 5195 C CA . GLY C 1 30 ? 7.476 39.334 28.476 1.00 16.24 9 GLY C CA 1
ATOM 5196 C C . GLY C 1 30 ? 8.059 39.757 29.808 1.00 16.60 9 GLY C C 1
ATOM 5197 O O . GLY C 1 30 ? 8.290 40.945 30.051 1.00 16.72 9 GLY C O 1
ATOM 5198 N N . ARG C 1 31 ? 8.301 38.781 30.675 1.00 16.08 10 ARG C N 1
ATOM 5199 C CA . ARG C 1 31 ? 8.840 39.068 31.993 1.00 16.18 10 ARG C CA 1
ATOM 5200 C C . ARG C 1 31 ? 10.204 39.738 31.885 1.00 16.16 10 ARG C C 1
ATOM 5201 O O . ARG C 1 31 ? 10.455 40.767 32.521 1.00 15.53 10 ARG C O 1
ATOM 5209 N N . ILE C 1 32 ? 11.076 39.139 31.078 1.00 15.47 11 ILE C N 1
ATOM 5210 C CA . ILE C 1 32 ? 12.400 39.675 30.859 1.00 15.54 11 ILE C CA 1
ATOM 5211 C C . ILE C 1 32 ? 12.293 40.991 30.051 1.00 15.45 11 ILE C C 1
ATOM 5212 O O . ILE C 1 32 ? 12.761 42.029 30.504 1.00 15.67 11 ILE C O 1
ATOM 5217 N N . GLY C 1 33 ? 11.610 40.948 28.905 1.00 15.29 12 GLY C N 1
ATOM 5218 C CA . GLY C 1 33 ? 11.420 42.128 28.059 1.00 15.51 12 GLY C CA 1
ATOM 5219 C C . GLY C 1 33 ? 10.931 43.368 28.795 1.00 15.61 12 GLY C C 1
ATOM 5220 O O . GLY C 1 33 ? 11.469 44.457 28.591 1.00 15.80 12 GLY C O 1
ATOM 5221 N N . ARG C 1 34 ? 9.913 43.209 29.644 1.00 15.49 13 ARG C N 1
ATOM 5222 C CA . ARG C 1 34 ? 9.342 44.345 30.386 1.00 15.73 13 ARG C CA 1
ATOM 5223 C C . ARG C 1 34 ? 10.259 44.860 31.496 1.00 15.81 13 ARG C C 1
ATOM 5224 O O . ARG C 1 34 ? 10.306 46.061 31.752 1.00 16.01 13 ARG C O 1
ATOM 5232 N N . ASN C 1 35 ? 10.958 43.956 32.172 1.00 15.65 14 ASN C N 1
ATOM 5233 C CA . ASN C 1 35 ? 11.926 44.361 33.177 1.00 16.47 14 ASN C CA 1
ATOM 5234 C C . ASN C 1 35 ? 13.133 45.052 32.561 1.00 16.54 14 ASN C C 1
ATOM 5235 O O . ASN C 1 35 ? 13.633 46.030 33.099 1.00 16.42 14 ASN C O 1
ATOM 5240 N N . VAL C 1 36 ? 13.586 44.536 31.422 1.00 17.05 15 VAL C N 1
ATOM 5241 C CA . VAL C 1 36 ? 14.666 45.156 30.655 1.00 16.86 15 VAL C CA 1
ATOM 5242 C C . VAL C 1 36 ? 14.222 46.562 30.239 1.00 17.17 15 VAL C C 1
ATOM 5243 O O . VAL C 1 36 ? 14.978 47.530 30.389 1.00 16.50 15 VAL C O 1
ATOM 5247 N N . PHE C 1 37 ? 12.981 46.673 29.753 1.00 17.46 16 PHE C N 1
ATOM 5248 C CA . PHE C 1 37 ? 12.419 47.976 29.400 1.00 18.09 16 PHE C CA 1
ATOM 5249 C C . PHE C 1 37 ? 12.546 48.955 30.561 1.00 18.13 16 PHE C C 1
ATOM 5250 O O . PHE C 1 37 ? 13.084 50.042 30.392 1.00 18.01 16 PHE C O 1
ATOM 5258 N N . LYS C 1 38 ? 12.067 48.560 31.742 1.00 17.92 17 LYS C N 1
ATOM 5259 C CA . LYS C 1 38 ? 12.016 49.487 32.866 1.00 18.26 17 LYS C CA 1
ATOM 5260 C C . LYS C 1 38 ? 13.404 49.934 33.278 1.00 18.16 17 LYS C C 1
ATOM 5261 O O . LYS C 1 38 ? 13.622 51.111 33.576 1.00 18.01 17 LYS C O 1
ATOM 5267 N N . ILE C 1 39 ? 14.329 48.981 33.304 1.00 17.76 18 ILE C N 1
ATOM 5268 C CA . ILE C 1 39 ? 15.692 49.237 33.726 1.00 18.10 18 ILE C CA 1
ATOM 5269 C C . ILE C 1 39 ? 16.392 50.154 32.703 1.00 18.40 18 ILE C C 1
ATOM 5270 O O . ILE C 1 39 ? 16.988 51.163 33.072 1.00 18.30 18 ILE C O 1
ATOM 5275 N N . ALA C 1 40 ? 16.287 49.799 31.426 1.00 18.95 19 ALA C N 1
ATOM 5276 C CA . ALA C 1 40 ? 16.821 50.613 30.325 1.00 20.02 19 ALA C CA 1
ATOM 5277 C C . ALA C 1 40 ? 16.219 52.029 30.300 1.00 20.73 19 ALA C C 1
ATOM 5278 O O . ALA C 1 40 ? 16.948 53.015 30.155 1.00 20.88 19 ALA C O 1
ATOM 5280 N N . PHE C 1 41 ? 14.895 52.129 30.436 1.00 21.58 20 PHE C N 1
ATOM 5281 C CA . PHE C 1 41 ? 14.215 53.429 30.366 1.00 22.63 20 PHE C CA 1
ATOM 5282 C C . PHE C 1 41 ? 14.736 54.354 31.451 1.00 23.67 20 PHE C C 1
ATOM 5283 O O . PHE C 1 41 ? 15.009 55.528 31.194 1.00 23.38 20 PHE C O 1
ATOM 5291 N N . GLU C 1 42 ? 14.879 53.813 32.659 1.00 24.34 21 GLU C N 1
ATOM 5292 C CA . GLU C 1 42 ? 15.395 54.574 33.779 1.00 25.81 21 GLU C CA 1
ATOM 5293 C C . GLU C 1 42 ? 16.801 55.105 33.528 1.00 26.10 21 GLU C C 1
ATOM 5294 O O . GLU C 1 42 ? 17.156 56.161 34.040 1.00 26.39 21 GLU C O 1
ATOM 5300 N N . ARG C 1 43 ? 17.587 54.386 32.728 1.00 26.64 22 ARG C N 1
ATOM 5301 C CA . ARG C 1 43 ? 18.962 54.795 32.427 1.00 27.39 22 ARG C CA 1
ATOM 5302 C C . ARG C 1 43 ? 19.062 55.824 31.298 1.00 27.54 22 ARG C C 1
ATOM 5303 O O . ARG C 1 43 ? 20.162 56.274 30.958 1.00 27.64 22 ARG C O 1
ATOM 5311 N N . GLY C 1 44 ? 17.914 56.187 30.732 1.00 27.68 23 GLY C N 1
ATOM 5312 C CA . GLY C 1 44 ? 17.848 57.163 29.640 1.00 27.25 23 GLY C CA 1
ATOM 5313 C C . GLY C 1 44 ? 18.182 56.549 28.293 1.00 26.94 23 GLY C C 1
ATOM 5314 O O . GLY C 1 44 ? 18.412 57.266 27.319 1.00 27.35 23 GLY C O 1
ATOM 5315 N N . ILE C 1 45 ? 18.225 55.220 28.224 1.00 26.22 24 ILE C N 1
ATOM 5316 C CA . ILE C 1 45 ? 18.467 54.544 26.944 1.00 25.49 24 ILE C CA 1
ATOM 5317 C C . ILE C 1 45 ? 17.292 54.805 25.981 1.00 25.19 24 ILE C C 1
ATOM 5318 O O . ILE C 1 45 ? 16.135 54.827 26.403 1.00 25.05 24 ILE C O 1
ATOM 5323 N N . ASP C 1 46 ? 17.595 55.010 24.700 1.00 24.98 25 ASP C N 1
ATOM 5324 C CA . ASP C 1 46 ? 16.557 55.249 23.701 1.00 25.14 25 ASP C CA 1
ATOM 5325 C C . ASP C 1 46 ? 15.950 53.928 23.241 1.00 24.87 25 ASP C C 1
ATOM 5326 O O . ASP C 1 46 ? 16.531 53.208 22.411 1.00 24.52 25 ASP C O 1
ATOM 5331 N N . ILE C 1 47 ? 14.786 53.599 23.805 1.00 24.04 26 ILE C N 1
ATOM 5332 C CA . ILE C 1 47 ? 14.103 52.375 23.440 1.00 23.51 26 ILE C CA 1
ATOM 5333 C C . ILE C 1 47 ? 13.171 52.715 22.282 1.00 23.56 26 ILE C C 1
ATOM 5334 O O . ILE C 1 47 ? 12.128 53.344 22.466 1.00 23.97 26 ILE C O 1
ATOM 5339 N N . VAL C 1 48 ? 13.566 52.297 21.087 1.00 23.24 27 VAL C N 1
ATOM 5340 C CA . VAL C 1 48 ? 12.940 52.763 19.856 1.00 22.68 27 VAL C CA 1
ATOM 5341 C C . VAL C 1 48 ? 11.652 52.008 19.589 1.00 22.84 27 VAL C C 1
ATOM 5342 O O . VAL C 1 48 ? 10.630 52.613 19.231 1.00 22.68 27 VAL C O 1
ATOM 5346 N N . ALA C 1 49 ? 11.709 50.686 19.755 1.00 22.20 28 ALA C N 1
ATOM 5347 C CA . ALA C 1 49 ? 10.575 49.827 19.422 1.00 21.63 28 ALA C CA 1
ATOM 5348 C C . ALA C 1 49 ? 10.524 48.555 20.252 1.00 21.08 28 ALA C C 1
ATOM 5349 O O . ALA C 1 49 ? 11.542 48.081 20.761 1.00 20.48 28 ALA C O 1
ATOM 5351 N N . ILE C 1 50 ? 9.316 48.013 20.343 1.00 20.71 29 ILE C N 1
ATOM 5352 C CA . ILE C 1 50 ? 9.044 46.748 20.995 1.00 21.35 29 ILE C CA 1
ATOM 5353 C C . ILE C 1 50 ? 8.294 45.902 19.981 1.00 21.74 29 ILE C C 1
ATOM 5354 O O . ILE C 1 50 ? 7.348 46.392 19.369 1.00 22.03 29 ILE C O 1
ATOM 5359 N N . ASN C 1 51 ? 8.701 44.647 19.800 1.00 21.99 30 ASN C N 1
ATOM 5360 C CA . ASN C 1 51 ? 7.922 43.718 18.992 1.00 22.42 30 ASN C CA 1
ATOM 5361 C C . ASN C 1 51 ? 7.379 42.607 19.871 1.00 22.71 30 ASN C C 1
ATOM 5362 O O . ASN C 1 51 ? 8.085 42.114 20.757 1.00 22.94 30 ASN C O 1
ATOM 5367 N N . ASP C 1 52 ? 6.117 42.247 19.656 1.00 22.84 31 ASP C N 1
ATOM 5368 C CA . ASP C 1 52 ? 5.483 41.140 20.371 1.00 23.48 31 ASP C CA 1
ATOM 5369 C C . ASP C 1 52 ? 4.365 40.611 19.464 1.00 23.94 31 ASP C C 1
ATOM 5370 O O . ASP C 1 52 ? 4.450 40.737 18.241 1.00 23.14 31 ASP C O 1
ATOM 5375 N N . LEU C 1 53 ? 3.323 40.035 20.059 1.00 24.48 32 LEU C N 1
ATOM 5376 C CA . LEU C 1 53 ? 2.270 39.363 19.302 1.00 25.32 32 LEU C CA 1
ATOM 5377 C C . LEU C 1 53 ? 0.888 39.911 19.625 1.00 25.52 32 LEU C C 1
ATOM 5378 O O . LEU C 1 53 ? -0.125 39.239 19.409 1.00 25.88 32 LEU C O 1
ATOM 5383 N N . THR C 1 54 ? 0.833 41.126 20.153 1.00 25.26 33 THR C N 1
ATOM 5384 C CA . THR C 1 54 ? -0.446 41.656 20.575 1.00 25.25 33 THR C CA 1
ATOM 5385 C C . THR C 1 54 ? -0.501 43.163 20.325 1.00 25.29 33 THR C C 1
ATOM 5386 O O . THR C 1 54 ? 0.388 43.723 19.673 1.00 25.85 33 THR C O 1
ATOM 5390 N N . ASP C 1 55 ? -1.541 43.815 20.820 1.00 24.75 34 ASP C N 1
ATOM 5391 C CA . ASP C 1 55 ? -1.741 45.221 20.519 1.00 24.53 34 ASP C CA 1
ATOM 5392 C C . ASP C 1 55 ? -1.103 46.125 21.584 1.00 23.36 34 ASP C C 1
ATOM 5393 O O . ASP C 1 55 ? -0.741 45.656 22.667 1.00 22.62 34 ASP C O 1
ATOM 5398 N N . PRO C 1 56 ? -0.951 47.422 21.265 1.00 22.71 35 PRO C N 1
ATOM 5399 C CA . PRO C 1 56 ? -0.368 48.364 22.215 1.00 21.89 35 PRO C CA 1
ATOM 5400 C C . PRO C 1 56 ? -1.135 48.504 23.542 1.00 21.56 35 PRO C C 1
ATOM 5401 O O . PRO C 1 56 ? -0.499 48.734 24.577 1.00 20.93 35 PRO C O 1
ATOM 5405 N N . LYS C 1 57 ? -2.468 48.372 23.528 1.00 20.80 36 LYS C N 1
ATOM 5406 C CA . LYS C 1 57 ? -3.225 48.513 24.778 1.00 20.30 36 LYS C CA 1
ATOM 5407 C C . LYS C 1 57 ? -2.845 47.393 25.750 1.00 19.51 36 LYS C C 1
ATOM 5408 O O . LYS C 1 57 ? -2.627 47.649 26.921 1.00 19.27 36 LYS C O 1
ATOM 5410 N N . THR C 1 58 ? -2.735 46.166 25.244 1.00 19.31 37 THR C N 1
ATOM 5411 C CA . THR C 1 58 ? -2.328 45.021 26.060 1.00 18.72 37 THR C CA 1
ATOM 5412 C C . THR C 1 58 ? -0.926 45.208 26.619 1.00 18.98 37 THR C C 1
ATOM 5413 O O . THR C 1 58 ? -0.706 44.988 27.813 1.00 19.79 37 THR C O 1
ATOM 5417 N N . LEU C 1 59 ? 0.010 45.644 25.768 1.00 18.62 38 LEU C N 1
ATOM 5418 C CA . LEU C 1 59 ? 1.404 45.843 26.182 1.00 18.45 38 LEU C CA 1
ATOM 5419 C C . LEU C 1 59 ? 1.562 46.961 27.221 1.00 18.18 38 LEU C C 1
ATOM 5420 O O . LEU C 1 59 ? 2.309 46.809 28.195 1.00 18.31 38 LEU C O 1
ATOM 5425 N N . ALA C 1 60 ? 0.863 48.076 27.000 1.00 17.58 39 ALA C N 1
ATOM 5426 C CA . ALA C 1 60 ? 0.818 49.188 27.959 1.00 17.18 39 ALA C CA 1
ATOM 5427 C C . ALA C 1 60 ? 0.229 48.726 29.301 1.00 16.72 39 ALA C C 1
ATOM 5428 O O . ALA C 1 60 ? 0.747 49.060 30.351 1.00 16.35 39 ALA C O 1
ATOM 5430 N N . HIS C 1 61 ? -0.867 47.975 29.250 1.00 16.89 40 HIS C N 1
ATOM 5431 C CA . HIS C 1 61 ? -1.502 47.491 30.463 1.00 17.42 40 HIS C CA 1
ATOM 5432 C C . HIS C 1 61 ? -0.568 46.561 31.257 1.00 17.36 40 HIS C C 1
ATOM 5433 O O . HIS C 1 61 ? -0.460 46.690 32.476 1.00 17.93 40 HIS C O 1
ATOM 5440 N N . LEU C 1 62 ? 0.131 45.663 30.562 1.00 17.06 41 LEU C N 1
ATOM 5441 C CA . LEU C 1 62 ? 1.067 44.747 31.222 1.00 17.08 41 LEU C CA 1
ATOM 5442 C C . LEU C 1 62 ? 2.296 45.458 31.799 1.00 16.83 41 LEU C C 1
ATOM 5443 O O . LEU C 1 62 ? 2.815 45.060 32.845 1.00 16.91 41 LEU C O 1
ATOM 5448 N N . LEU C 1 63 ? 2.754 46.507 31.118 1.00 16.90 42 LEU C N 1
ATOM 5449 C CA . LEU C 1 63 ? 3.816 47.372 31.641 1.00 16.61 42 LEU C CA 1
ATOM 5450 C C . LEU C 1 63 ? 3.375 48.140 32.880 1.00 16.01 42 LEU C C 1
ATOM 5451 O O . LEU C 1 63 ? 4.131 48.264 33.837 1.00 15.75 42 LEU C O 1
ATOM 5456 N N . LYS C 1 64 ? 2.156 48.664 32.852 1.00 15.94 43 LYS C N 1
ATOM 5457 C CA . LYS C 1 64 ? 1.639 49.481 33.955 1.00 16.05 43 LYS C CA 1
ATOM 5458 C C . LYS C 1 64 ? 1.410 48.648 35.240 1.00 16.32 43 LYS C C 1
ATOM 5459 O O . LYS C 1 64 ? 1.756 49.070 36.357 1.00 16.77 43 LYS C O 1
ATOM 5465 N N . TYR C 1 65 ? 0.822 47.470 35.065 1.00 15.75 44 TYR C N 1
ATOM 5466 C CA . TYR C 1 65 ? 0.405 46.647 36.187 1.00 15.61 44 TYR C CA 1
ATOM 5467 C C . TYR C 1 65 ? 1.153 45.316 36.211 1.00 15.12 44 TYR C C 1
ATOM 5468 O O . TYR C 1 65 ? 0.876 44.421 35.401 1.00 14.85 44 TYR C O 1
ATOM 5477 N N . ASP C 1 66 ? 2.090 45.195 37.149 1.00 14.97 45 ASP C N 1
ATOM 5478 C CA . ASP C 1 66 ? 2.927 43.994 37.261 1.00 15.33 45 ASP C CA 1
ATOM 5479 C C . ASP C 1 66 ? 2.585 43.254 38.553 1.00 14.87 45 ASP C C 1
ATOM 5480 O O . ASP C 1 66 ? 2.748 43.790 39.659 1.00 14.87 45 ASP C O 1
ATOM 5485 N N . SER C 1 67 ? 2.098 42.024 38.416 1.00 14.93 46 SER C N 1
ATOM 5486 C CA . SER C 1 67 ? 1.676 41.251 39.592 1.00 14.79 46 SER C CA 1
ATOM 5487 C C . SER C 1 67 ? 2.817 41.017 40.551 1.00 14.80 46 SER C C 1
ATOM 5488 O O . SER C 1 67 ? 2.613 40.989 41.748 1.00 15.84 46 SER C O 1
ATOM 5491 N N . THR C 1 68 ? 4.018 40.837 40.017 1.00 15.28 47 THR C N 1
ATOM 5492 C CA . THR C 1 68 ? 5.202 40.539 40.821 1.00 15.00 47 THR C CA 1
ATOM 5493 C C . THR C 1 68 ? 5.797 41.796 41.443 1.00 15.51 47 THR C C 1
ATOM 5494 O O . THR C 1 68 ? 6.154 41.802 42.617 1.00 15.93 47 THR C O 1
ATOM 5498 N N . PHE C 1 69 ? 5.892 42.869 40.668 1.00 15.84 48 PHE C N 1
ATOM 5499 C CA . PHE C 1 69 ? 6.673 44.018 41.095 1.00 16.47 48 PHE C CA 1
ATOM 5500 C C . PHE C 1 69 ? 5.884 45.284 41.440 1.00 16.84 48 PHE C C 1
ATOM 5501 O O . PHE C 1 69 ? 6.460 46.233 41.990 1.00 17.03 48 PHE C O 1
ATOM 5509 N N . GLY C 1 70 ? 4.587 45.300 41.141 1.00 16.63 49 GLY C N 1
ATOM 5510 C CA . GLY C 1 70 ? 3.746 46.429 41.526 1.00 17.59 49 GLY C CA 1
ATOM 5511 C C . GLY C 1 70 ? 3.404 47.369 40.376 1.00 18.09 49 GLY C C 1
ATOM 5512 O O . GLY C 1 70 ? 3.572 47.041 39.197 1.00 18.01 49 GLY C O 1
ATOM 5513 N N . VAL C 1 71 ? 2.920 48.549 40.730 1.00 18.65 50 VAL C N 1
ATOM 5514 C CA . VAL C 1 71 ? 2.411 49.497 39.750 1.00 18.79 50 VAL C CA 1
ATOM 5515 C C . VAL C 1 71 ? 3.581 50.337 39.218 1.00 19.09 50 VAL C C 1
ATOM 5516 O O . VAL C 1 71 ? 4.334 50.914 39.982 1.00 19.17 50 VAL C O 1
ATOM 5520 N N . TYR C 1 72 ? 3.756 50.360 37.903 1.00 19.62 51 TYR C N 1
ATOM 5521 C CA . TYR C 1 72 ? 4.784 51.209 37.298 1.00 20.17 51 TYR C CA 1
ATOM 5522 C C . TYR C 1 72 ? 4.404 52.682 37.584 1.00 21.15 51 TYR C C 1
ATOM 5523 O O . TYR C 1 72 ? 3.316 53.127 37.215 1.00 22.06 51 TYR C O 1
ATOM 5532 N N . ASN C 1 73 ? 5.245 53.427 38.291 1.00 22.31 52 ASN C N 1
ATOM 5533 C CA . ASN C 1 73 ? 4.851 54.801 38.660 1.00 24.17 52 ASN C CA 1
ATOM 5534 C C . ASN C 1 73 ? 5.185 55.836 37.584 1.00 24.62 52 ASN C C 1
ATOM 5535 O O . ASN C 1 73 ? 5.894 56.796 37.835 1.00 25.40 52 ASN C O 1
ATOM 5540 N N . LYS C 1 74 ? 4.686 55.626 36.378 1.00 24.86 53 LYS C N 1
ATOM 5541 C CA . LYS C 1 74 ? 4.937 56.538 35.274 1.00 25.01 53 LYS C CA 1
ATOM 5542 C C . LYS C 1 74 ? 3.630 56.647 34.543 1.00 25.26 53 LYS C C 1
ATOM 5543 O O . LYS C 1 74 ? 2.763 55.796 34.713 1.00 25.22 53 LYS C O 1
ATOM 5549 N N . LYS C 1 75 ? 3.484 57.704 33.748 1.00 25.98 54 LYS C N 1
ATOM 5550 C CA . LYS C 1 75 ? 2.298 57.899 32.937 1.00 26.66 54 LYS C CA 1
ATOM 5551 C C . LYS C 1 75 ? 2.429 57.014 31.700 1.00 26.24 54 LYS C C 1
ATOM 5552 O O . LYS C 1 75 ? 3.273 57.272 30.837 1.00 26.47 54 LYS C O 1
ATOM 5558 N N . VAL C 1 76 ? 1.617 55.961 31.641 1.00 25.99 55 VAL C N 1
ATOM 5559 C CA . VAL C 1 76 ? 1.664 54.981 30.553 1.00 25.96 55 VAL C CA 1
ATOM 5560 C C . VAL C 1 76 ? 0.415 55.085 29.697 1.00 26.59 55 VAL C C 1
ATOM 5561 O O . VAL C 1 76 ? -0.700 54.944 30.198 1.00 26.35 55 VAL C O 1
ATOM 5565 N N . GLU C 1 77 ? 0.607 55.314 28.402 1.00 27.44 56 GLU C N 1
ATOM 5566 C CA . GLU C 1 77 ? -0.503 55.448 27.465 1.00 28.45 56 GLU C CA 1
ATOM 5567 C C . GLU C 1 77 ? -0.301 54.542 26.259 1.00 28.49 56 GLU C C 1
ATOM 5568 O O . GLU C 1 77 ? 0.818 54.118 25.976 1.00 28.61 56 GLU C O 1
ATOM 5574 N N . SER C 1 78 ? -1.383 54.250 25.545 1.00 28.60 57 SER C N 1
ATOM 5575 C CA . SER C 1 78 ? -1.278 53.540 24.282 1.00 29.34 57 SER C CA 1
ATOM 5576 C C . SER C 1 78 ? -1.958 54.297 23.136 1.00 30.18 57 SER C C 1
ATOM 5577 O O . SER C 1 78 ? -2.934 55.027 23.345 1.00 30.02 57 SER C O 1
ATOM 5580 N N . ARG C 1 79 ? -1.425 54.122 21.930 1.00 31.43 58 ARG C N 1
ATOM 5581 C CA . ARG C 1 79 ? -2.052 54.652 20.705 1.00 33.02 58 ARG C CA 1
ATOM 5582 C C . ARG C 1 79 ? -1.859 53.660 19.568 1.00 32.95 58 ARG C C 1
ATOM 5583 O O . ARG C 1 79 ? -1.347 52.547 19.798 1.00 32.47 58 ARG C O 1
ATOM 5591 N N . ASP C 1 80 ? -2.310 54.036 18.366 1.00 32.73 59 ASP C N 1
ATOM 5592 C CA . ASP C 1 80 ? -2.123 53.195 17.181 1.00 32.58 59 ASP C CA 1
ATOM 5593 C C . ASP C 1 80 ? -0.630 53.000 16.965 1.00 30.98 59 ASP C C 1
ATOM 5594 O O . ASP C 1 80 ? 0.102 53.974 16.756 1.00 30.99 59 ASP C O 1
ATOM 5599 N N . GLY C 1 81 ? -0.189 51.748 17.042 1.00 29.24 60 GLY C N 1
ATOM 5600 C CA . GLY C 1 81 ? 1.199 51.385 16.791 1.00 26.84 60 GLY C CA 1
ATOM 5601 C C . GLY C 1 81 ? 2.233 51.976 17.738 1.00 25.45 60 GLY C C 1
ATOM 5602 O O . GLY C 1 81 ? 3.417 52.041 17.400 1.00 24.79 60 GLY C O 1
ATOM 5603 N N . ALA C 1 82 ? 1.809 52.398 18.926 1.00 24.31 61 ALA C N 1
ATOM 5604 C CA . ALA C 1 82 ? 2.763 52.916 19.918 1.00 23.77 61 ALA C CA 1
ATOM 5605 C C . ALA C 1 82 ? 2.279 52.829 21.364 1.00 23.38 61 ALA C C 1
ATOM 5606 O O . ALA C 1 82 ? 1.082 52.772 21.635 1.00 23.32 61 ALA C O 1
ATOM 5608 N N . ILE C 1 83 ? 3.230 52.803 22.287 1.00 22.68 62 ILE C N 1
ATOM 5609 C CA . ILE C 1 83 ? 2.927 53.100 23.675 1.00 22.33 62 ILE C CA 1
ATOM 5610 C C . ILE C 1 83 ? 3.690 54.378 24.025 1.00 21.80 62 ILE C C 1
ATOM 5611 O O . ILE C 1 83 ? 4.658 54.724 23.363 1.00 21.20 62 ILE C O 1
ATOM 5616 N N . VAL C 1 84 ? 3.229 55.091 25.042 1.00 21.50 63 VAL C N 1
ATOM 5617 C CA . VAL C 1 84 ? 3.886 56.328 25.449 1.00 21.22 63 VAL C CA 1
ATOM 5618 C C . VAL C 1 84 ? 4.174 56.209 26.939 1.00 21.00 63 VAL C C 1
ATOM 5619 O O . VAL C 1 84 ? 3.293 55.860 27.723 1.00 21.49 63 VAL C O 1
ATOM 5623 N N . VAL C 1 85 ? 5.414 56.466 27.331 1.00 21.02 64 VAL C N 1
ATOM 5624 C CA . VAL C 1 85 ? 5.790 56.440 28.743 1.00 20.47 64 VAL C CA 1
ATOM 5625 C C . VAL C 1 85 ? 6.389 57.779 29.127 1.00 20.91 64 VAL C C 1
ATOM 5626 O O . VAL C 1 85 ? 7.436 58.166 28.612 1.00 21.51 64 VAL C O 1
ATOM 5630 N N . ASP C 1 86 ? 5.717 58.492 30.027 1.00 21.69 65 ASP C N 1
ATOM 5631 C CA . ASP C 1 86 ? 6.105 59.857 30.407 1.00 22.03 65 ASP C CA 1
ATOM 5632 C C . ASP C 1 86 ? 6.343 60.716 29.160 1.00 22.28 65 ASP C C 1
ATOM 5633 O O . ASP C 1 86 ? 7.349 61.395 29.058 1.00 22.06 65 ASP C O 1
ATOM 5638 N N . GLY C 1 87 ? 5.438 60.641 28.194 1.00 22.84 66 GLY C N 1
ATOM 5639 C CA . GLY C 1 87 ? 5.573 61.439 26.978 1.00 23.98 66 GLY C CA 1
ATOM 5640 C C . GLY C 1 87 ? 6.489 60.890 25.888 1.00 24.55 66 GLY C C 1
ATOM 5641 O O . GLY C 1 87 ? 6.449 61.389 24.763 1.00 24.68 66 GLY C O 1
ATOM 5642 N N . ARG C 1 88 ? 7.306 59.879 26.203 1.00 24.57 67 ARG C N 1
ATOM 5643 C CA . ARG C 1 88 ? 8.213 59.278 25.213 1.00 24.67 67 ARG C CA 1
ATOM 5644 C C . ARG C 1 88 ? 7.507 58.135 24.495 1.00 24.99 67 ARG C C 1
ATOM 5645 O O . ARG C 1 88 ? 7.008 57.197 25.125 1.00 24.99 67 ARG C O 1
ATOM 5647 N N . GLU C 1 89 ? 7.462 58.228 23.173 1.00 25.12 68 GLU C N 1
ATOM 5648 C CA . GLU C 1 89 ? 6.762 57.263 22.352 1.00 26.03 68 GLU C CA 1
ATOM 5649 C C . GLU C 1 89 ? 7.684 56.106 21.991 1.00 25.53 68 GLU C C 1
ATOM 5650 O O . GLU C 1 89 ? 8.812 56.318 21.552 1.00 25.82 68 GLU C O 1
ATOM 5656 N N . ILE C 1 90 ? 7.192 54.885 22.190 1.00 25.03 69 ILE C N 1
ATOM 5657 C CA . ILE C 1 90 ? 7.894 53.678 21.777 1.00 24.45 69 ILE C CA 1
ATOM 5658 C C . ILE C 1 90 ? 7.003 52.953 20.778 1.00 24.58 69 ILE C C 1
ATOM 5659 O O . ILE C 1 90 ? 5.822 52.699 21.054 1.00 24.12 69 ILE C O 1
ATOM 5664 N N . LYS C 1 91 ? 7.567 52.639 19.612 1.00 24.41 70 LYS C N 1
ATOM 5665 C CA . LYS C 1 91 ? 6.817 51.988 18.539 1.00 25.10 70 LYS C CA 1
ATOM 5666 C C . LYS C 1 91 ? 6.479 50.531 18.903 1.00 24.78 70 LYS C C 1
ATOM 5667 O O . LYS C 1 91 ? 7.308 49.815 19.478 1.00 24.01 70 LYS C O 1
ATOM 5673 N N . ILE C 1 92 ? 5.259 50.112 18.572 1.00 24.45 71 ILE C N 1
ATOM 5674 C CA . ILE C 1 92 ? 4.836 48.742 18.804 1.00 24.85 71 ILE C CA 1
ATOM 5675 C C . ILE C 1 92 ? 4.686 48.005 17.481 1.00 25.78 71 ILE C C 1
ATOM 5676 O O . ILE C 1 92 ? 3.958 48.452 16.595 1.00 26.03 71 ILE C O 1
ATOM 5681 N N . ILE C 1 93 ? 5.388 46.883 17.353 1.00 26.28 72 ILE C N 1
ATOM 5682 C CA . ILE C 1 93 ? 5.270 46.018 16.189 1.00 26.84 72 ILE C CA 1
ATOM 5683 C C . ILE C 1 93 ? 4.701 44.656 16.621 1.00 27.38 72 ILE C C 1
ATOM 5684 O O . ILE C 1 93 ? 4.894 44.222 17.763 1.00 26.98 72 ILE C O 1
ATOM 5689 N N . ALA C 1 94 ? 3.979 44.006 15.711 1.00 27.99 73 ALA C N 1
ATOM 5690 C CA . ALA C 1 94 ? 3.477 42.648 15.926 1.00 28.85 73 ALA C CA 1
ATOM 5691 C C . ALA C 1 94 ? 3.856 41.752 14.747 1.00 29.64 73 ALA C C 1
ATOM 5692 O O . ALA C 1 94 ? 3.054 41.508 13.846 1.00 30.09 73 ALA C O 1
ATOM 5694 N N . GLU C 1 95 ? 5.096 41.275 14.761 1.00 30.29 74 GLU C N 1
ATOM 5695 C CA . GLU C 1 95 ? 5.641 40.504 13.655 1.00 30.99 74 GLU C CA 1
ATOM 5696 C C . GLU C 1 95 ? 6.287 39.230 14.195 1.00 30.85 74 GLU C C 1
ATOM 5697 O O . GLU C 1 95 ? 7.280 39.282 14.924 1.00 30.34 74 GLU C O 1
ATOM 5703 N N . ARG C 1 96 ? 5.694 38.098 13.827 1.00 31.08 75 ARG C N 1
ATOM 5704 C CA . ARG C 1 96 ? 6.073 36.787 14.341 1.00 31.87 75 ARG C CA 1
ATOM 5705 C C . ARG C 1 96 ? 7.431 36.332 13.817 1.00 31.72 75 ARG C C 1
ATOM 5706 O O . ARG C 1 96 ? 8.191 35.670 14.536 1.00 31.84 75 ARG C O 1
ATOM 5714 N N . ASP C 1 97 ? 7.720 36.680 12.563 1.00 31.64 76 ASP C N 1
ATOM 5715 C CA . ASP C 1 97 ? 8.952 36.289 11.880 1.00 31.68 76 ASP C CA 1
ATOM 5716 C C . ASP C 1 97 ? 9.990 37.397 12.042 1.00 31.13 76 ASP C C 1
ATOM 5717 O O . ASP C 1 97 ? 9.809 38.490 11.506 1.00 30.94 76 ASP C O 1
ATOM 5722 N N . PRO C 1 98 ? 11.084 37.124 12.781 1.00 30.99 77 PRO C N 1
ATOM 5723 C CA . PRO C 1 98 ? 12.076 38.181 13.047 1.00 31.23 77 PRO C CA 1
ATOM 5724 C C . PRO C 1 98 ? 12.820 38.690 11.798 1.00 31.75 77 PRO C C 1
ATOM 5725 O O . PRO C 1 98 ? 13.336 39.815 11.809 1.00 31.26 77 PRO C O 1
ATOM 5729 N N . LYS C 1 99 ? 12.845 37.885 10.732 1.00 32.55 78 LYS C N 1
ATOM 5730 C CA . LYS C 1 99 ? 13.400 38.325 9.429 1.00 33.35 78 LYS C CA 1
ATOM 5731 C C . LYS C 1 99 ? 12.722 39.595 8.900 1.00 33.18 78 LYS C C 1
ATOM 5732 O O . LYS C 1 99 ? 13.353 40.398 8.205 1.00 33.14 78 LYS C O 1
ATOM 5738 N N . ASN C 1 100 ? 11.445 39.765 9.249 1.00 33.07 79 ASN C N 1
ATOM 5739 C CA . ASN C 1 100 ? 10.600 40.842 8.725 1.00 33.03 79 ASN C CA 1
ATOM 5740 C C . ASN C 1 100 ? 10.621 42.146 9.533 1.00 32.61 79 ASN C C 1
ATOM 5741 O O . ASN C 1 100 ? 9.890 43.089 9.213 1.00 32.77 79 ASN C O 1
ATOM 5746 N N . LEU C 1 101 ? 11.453 42.203 10.569 1.00 31.72 80 LEU C N 1
ATOM 5747 C CA . LEU C 1 101 ? 11.486 43.366 11.459 1.00 31.16 80 LEU C CA 1
ATOM 5748 C C . LEU C 1 101 ? 12.253 44.532 10.839 1.00 30.72 80 LEU C C 1
ATOM 5749 O O . LEU C 1 101 ? 13.271 44.317 10.187 1.00 30.69 80 LEU C O 1
ATOM 5754 N N . PRO C 1 102 ? 11.769 45.771 11.047 1.00 30.57 81 PRO C N 1
ATOM 5755 C CA . PRO C 1 102 ? 12.365 46.955 10.411 1.00 30.23 81 PRO C CA 1
ATOM 5756 C C . PRO C 1 102 ? 13.538 47.577 11.174 1.00 30.00 81 PRO C C 1
ATOM 5757 O O . PRO C 1 102 ? 13.591 48.803 11.322 1.00 30.02 81 PRO C O 1
ATOM 5761 N N . TRP C 1 103 ? 14.476 46.761 11.645 1.00 29.95 82 TRP C N 1
ATOM 5762 C CA . TRP C 1 103 ? 15.539 47.286 12.513 1.00 30.04 82 TRP C CA 1
ATOM 5763 C C . TRP C 1 103 ? 16.521 48.236 11.816 1.00 30.25 82 TRP C C 1
ATOM 5764 O O . TRP C 1 103 ? 16.951 49.228 12.415 1.00 30.08 82 TRP C O 1
ATOM 5775 N N . ALA C 1 104 ? 16.881 47.933 10.567 1.00 30.76 83 ALA C N 1
ATOM 5776 C CA . ALA C 1 104 ? 17.766 48.816 9.783 1.00 31.08 83 ALA C CA 1
ATOM 5777 C C . ALA C 1 104 ? 17.127 50.188 9.589 1.00 30.84 83 ALA C C 1
ATOM 5778 O O . ALA C 1 104 ? 17.737 51.212 9.912 1.00 31.23 83 ALA C O 1
ATOM 5780 N N . LYS C 1 105 ? 15.888 50.202 9.096 1.00 31.09 84 LYS C N 1
ATOM 5781 C CA . LYS C 1 105 ? 15.116 51.453 8.958 1.00 31.20 84 LYS C CA 1
ATOM 5782 C C . LYS C 1 105 ? 15.095 52.265 10.258 1.00 31.01 84 LYS C C 1
ATOM 5783 O O . LYS C 1 105 ? 15.217 53.494 10.222 1.00 30.88 84 LYS C O 1
ATOM 5785 N N . LEU C 1 106 ? 14.972 51.574 11.397 1.00 30.49 85 LEU C N 1
ATOM 5786 C CA . LEU C 1 106 ? 14.857 52.248 12.699 1.00 30.17 85 LEU C CA 1
ATOM 5787 C C . LEU C 1 106 ? 16.196 52.551 13.375 1.00 29.90 85 LEU C C 1
ATOM 5788 O O . LEU C 1 106 ? 16.223 53.215 14.411 1.00 30.21 85 LEU C O 1
ATOM 5793 N N . GLY C 1 107 ? 17.296 52.080 12.785 1.00 29.47 86 GLY C N 1
ATOM 5794 C CA . GLY C 1 107 ? 18.640 52.375 13.298 1.00 28.93 86 GLY C CA 1
ATOM 5795 C C . GLY C 1 107 ? 19.029 51.643 14.581 1.00 28.69 86 GLY C C 1
ATOM 5796 O O . GLY C 1 107 ? 19.872 52.124 15.344 1.00 27.78 86 GLY C O 1
ATOM 5797 N N . ILE C 1 108 ? 18.431 50.473 14.809 1.00 28.59 87 ILE C N 1
ATOM 5798 C CA . ILE C 1 108 ? 18.634 49.732 16.064 1.00 28.35 87 ILE C CA 1
ATOM 5799 C C . ILE C 1 108 ? 20.084 49.291 16.270 1.00 28.44 87 ILE C C 1
ATOM 5800 O O . ILE C 1 108 ? 20.656 48.594 15.421 1.00 28.51 87 ILE C O 1
ATOM 5805 N N . ASP C 1 109 ? 20.669 49.702 17.395 1.00 28.60 88 ASP C N 1
ATOM 5806 C CA . ASP C 1 109 ? 22.017 49.262 17.786 1.00 29.00 88 ASP C CA 1
ATOM 5807 C C . ASP C 1 109 ? 21.998 47.855 18.386 1.00 28.56 88 ASP C C 1
ATOM 5808 O O . ASP C 1 109 ? 22.727 46.964 17.928 1.00 28.96 88 ASP C O 1
ATOM 5813 N N . VAL C 1 110 ? 21.164 47.666 19.413 1.00 27.54 89 VAL C N 1
ATOM 5814 C CA . VAL C 1 110 ? 21.045 46.386 20.099 1.00 26.42 89 VAL C CA 1
ATOM 5815 C C . VAL C 1 110 ? 19.587 45.952 20.156 1.00 25.55 89 VAL C C 1
ATOM 5816 O O . VAL C 1 110 ? 18.736 46.712 20.639 1.00 25.44 89 VAL C O 1
ATOM 5820 N N . VAL C 1 111 ? 19.311 44.751 19.642 1.00 24.04 90 VAL C N 1
ATOM 5821 C CA . VAL C 1 111 ? 18.048 44.052 19.881 1.00 23.71 90 VAL C CA 1
ATOM 5822 C C . VAL C 1 111 ? 18.166 43.103 21.089 1.00 23.24 90 VAL C C 1
ATOM 5823 O O . VAL C 1 111 ? 19.118 42.310 21.189 1.00 22.85 90 VAL C O 1
ATOM 5827 N N . ILE C 1 112 ? 17.196 43.192 21.998 1.00 22.26 91 ILE C N 1
ATOM 5828 C CA . ILE C 1 112 ? 17.045 42.207 23.066 1.00 21.18 91 ILE C CA 1
ATOM 5829 C C . ILE C 1 112 ? 16.132 41.095 22.568 1.00 20.96 91 ILE C C 1
ATOM 5830 O O . ILE C 1 112 ? 14.951 41.333 22.324 1.00 21.37 91 ILE C O 1
ATOM 5835 N N . GLU C 1 113 ? 16.685 39.895 22.387 1.00 20.22 92 GLU C N 1
ATOM 5836 C CA . GLU C 1 113 ? 15.896 38.742 21.930 1.00 19.65 92 GLU C CA 1
ATOM 5837 C C . GLU C 1 113 ? 15.386 37.925 23.128 1.00 19.71 92 GLU C C 1
ATOM 5838 O O . GLU C 1 113 ? 16.069 37.021 23.645 1.00 18.81 92 GLU C O 1
ATOM 5844 N N . SER C 1 114 ? 14.168 38.252 23.543 1.00 19.86 93 SER C N 1
ATOM 5845 C CA . SER C 1 114 ? 13.603 37.710 24.756 1.00 20.22 93 SER C CA 1
ATOM 5846 C C . SER C 1 114 ? 12.204 37.128 24.563 1.00 20.96 93 SER C C 1
ATOM 5847 O O . SER C 1 114 ? 11.356 37.248 25.455 1.00 21.45 93 SER C O 1
ATOM 5850 N N . THR C 1 115 ? 11.977 36.480 23.417 1.00 20.98 94 THR C N 1
ATOM 5851 C CA . THR C 1 115 ? 10.724 35.764 23.152 1.00 21.55 94 THR C CA 1
ATOM 5852 C C . THR C 1 115 ? 10.772 34.350 23.720 1.00 22.38 94 THR C C 1
ATOM 5853 O O . THR C 1 115 ? 9.739 33.749 24.011 1.00 22.59 94 THR C O 1
ATOM 5857 N N . GLY C 1 116 ? 11.982 33.810 23.842 1.00 23.29 95 GLY C N 1
ATOM 5858 C CA . GLY C 1 116 ? 12.175 32.426 24.264 1.00 24.22 95 GLY C CA 1
ATOM 5859 C C . GLY C 1 116 ? 12.064 31.391 23.151 1.00 24.62 95 GLY C C 1
ATOM 5860 O O . GLY C 1 116 ? 12.331 30.213 23.379 1.00 24.44 95 GLY C O 1
ATOM 5861 N N . VAL C 1 117 ? 11.684 31.821 21.945 1.00 25.15 96 VAL C N 1
ATOM 5862 C CA . VAL C 1 117 ? 11.435 30.869 20.851 1.00 25.00 96 VAL C CA 1
ATOM 5863 C C . VAL C 1 117 ? 12.474 30.915 19.724 1.00 25.34 96 VAL C C 1
ATOM 5864 O O . VAL C 1 117 ? 12.354 30.169 18.747 1.00 25.51 96 VAL C O 1
ATOM 5868 N N . PHE C 1 118 ? 13.483 31.775 19.861 1.00 25.17 97 PHE C N 1
ATOM 5869 C CA . PHE C 1 118 ? 14.540 31.899 18.848 1.00 25.69 97 PHE C CA 1
ATOM 5870 C C . PHE C 1 118 ? 15.975 31.650 19.378 1.00 26.21 97 PHE C C 1
ATOM 5871 O O . PHE C 1 118 ? 16.875 32.471 19.173 1.00 25.71 97 PHE C O 1
ATOM 5879 N N . SER C 1 119 ? 16.184 30.505 20.022 1.00 26.90 98 SER C N 1
ATOM 5880 C CA . SER C 1 119 ? 17.467 30.209 20.655 1.00 28.38 98 SER C CA 1
ATOM 5881 C C . SER C 1 119 ? 18.475 29.475 19.755 1.00 29.26 98 SER C C 1
ATOM 5882 O O . SER C 1 119 ? 19.570 29.138 20.214 1.00 29.82 98 SER C O 1
ATOM 5885 N N . SER C 1 120 ? 18.108 29.227 18.496 1.00 30.34 99 SER C N 1
ATOM 5886 C CA . SER C 1 120 ? 19.077 28.835 17.461 1.00 31.80 99 SER C CA 1
ATOM 5887 C C . SER C 1 120 ? 19.336 30.010 16.527 1.00 32.36 99 SER C C 1
ATOM 5888 O O . SER C 1 120 ? 18.413 30.770 16.235 1.00 32.13 99 SER C O 1
ATOM 5891 N N . ALA C 1 121 ? 20.578 30.148 16.050 1.00 33.31 100 ALA C N 1
ATOM 5892 C CA . ALA C 1 121 ? 20.976 31.281 15.187 1.00 34.22 100 ALA C CA 1
ATOM 5893 C C . ALA C 1 121 ? 20.057 31.477 13.983 1.00 35.10 100 ALA C C 1
ATOM 5894 O O . ALA C 1 121 ? 19.658 32.605 13.671 1.00 34.93 100 ALA C O 1
ATOM 5896 N N . THR C 1 122 ? 19.735 30.369 13.320 1.00 36.62 101 THR C N 1
ATOM 5897 C CA . THR C 1 122 ? 18.765 30.341 12.229 1.00 38.45 101 THR C CA 1
ATOM 5898 C C . THR C 1 122 ? 17.942 29.060 12.314 1.00 39.35 101 THR C C 1
ATOM 5899 O O . THR C 1 122 ? 18.387 28.058 12.890 1.00 39.52 101 THR C O 1
ATOM 5903 N N . SER C 1 123 ? 16.748 29.107 11.724 1.00 40.40 102 SER C N 1
ATOM 5904 C CA . SER C 1 123 ? 15.820 27.985 11.701 1.00 41.71 102 SER C CA 1
ATOM 5905 C C . SER C 1 123 ? 14.766 28.290 10.638 1.00 42.25 102 SER C C 1
ATOM 5906 O O . SER C 1 123 ? 14.732 29.403 10.103 1.00 42.60 102 SER C O 1
ATOM 5909 N N . ASP C 1 124 ? 13.922 27.307 10.326 1.00 42.81 103 ASP C N 1
ATOM 5910 C CA . ASP C 1 124 ? 12.788 27.507 9.409 1.00 43.01 103 ASP C CA 1
ATOM 5911 C C . ASP C 1 124 ? 11.863 28.638 9.881 1.00 42.84 103 ASP C C 1
ATOM 5912 O O . ASP C 1 124 ? 11.498 29.534 9.102 1.00 43.07 103 ASP C O 1
ATOM 5914 N N . LYS C 1 125 ? 11.511 28.604 11.166 1.00 42.36 104 LYS C N 1
ATOM 5915 C CA . LYS C 1 125 ? 10.614 29.608 11.753 1.00 41.42 104 LYS C CA 1
ATOM 5916 C C . LYS C 1 125 ? 11.331 30.931 12.100 1.00 40.54 104 LYS C C 1
ATOM 5917 O O . LYS C 1 125 ? 10.682 31.983 12.255 1.00 40.69 104 LYS C O 1
ATOM 5919 N N . GLY C 1 126 ? 12.660 30.873 12.205 1.00 39.02 105 GLY C N 1
ATOM 5920 C CA . GLY C 1 126 ? 13.482 32.036 12.554 1.00 37.09 105 GLY C CA 1
ATOM 5921 C C . GLY C 1 126 ? 14.527 31.736 13.617 1.00 35.75 105 GLY C C 1
ATOM 5922 O O . GLY C 1 126 ? 14.507 30.669 14.233 1.00 35.84 105 GLY C O 1
ATOM 5923 N N . GLY C 1 127 ? 15.444 32.679 13.833 1.00 34.62 106 GLY C N 1
ATOM 5924 C CA . GLY C 1 127 ? 16.470 32.547 14.870 1.00 32.75 106 GLY C CA 1
ATOM 5925 C C . GLY C 1 127 ? 17.063 33.889 15.238 1.00 31.92 106 GLY C C 1
ATOM 5926 O O . GLY C 1 127 ? 16.791 34.886 14.570 1.00 31.70 106 GLY C O 1
ATOM 5927 N N . TYR C 1 128 ? 17.881 33.926 16.289 1.00 30.61 107 TYR C N 1
ATOM 5928 C CA . TYR C 1 128 ? 18.377 35.207 16.807 1.00 30.12 107 TYR C CA 1
ATOM 5929 C C . TYR C 1 128 ? 19.217 36.010 15.807 1.00 30.45 107 TYR C C 1
ATOM 5930 O O . TYR C 1 128 ? 19.227 37.236 15.853 1.00 30.00 107 TYR C O 1
ATOM 5939 N N . LEU C 1 129 ? 19.922 35.322 14.913 1.00 31.08 108 LEU C N 1
ATOM 5940 C CA . LEU C 1 129 ? 20.742 36.022 13.927 1.00 32.00 108 LEU C CA 1
ATOM 5941 C C . LEU C 1 129 ? 19.901 36.771 12.880 1.00 31.85 108 LEU C C 1
ATOM 5942 O O . LEU C 1 129 ? 20.402 37.683 12.217 1.00 31.92 108 LEU C O 1
ATOM 5947 N N . ASP C 1 130 ? 18.628 36.397 12.749 1.00 31.88 109 ASP C N 1
ATOM 5948 C CA . ASP C 1 130 ? 17.710 37.097 11.853 1.00 32.23 109 ASP C CA 1
ATOM 5949 C C . ASP C 1 130 ? 17.679 38.582 12.161 1.00 32.59 109 ASP C C 1
ATOM 5950 O O . ASP C 1 130 ? 17.613 39.393 11.242 1.00 32.54 109 ASP C O 1
ATOM 5955 N N . HIS C 1 131 ? 17.753 38.933 13.447 1.00 32.80 110 HIS C N 1
ATOM 5956 C CA . HIS C 1 131 ? 17.772 40.337 13.866 1.00 33.17 110 HIS C CA 1
ATOM 5957 C C . HIS C 1 131 ? 18.900 41.170 13.235 1.00 33.74 110 HIS C C 1
ATOM 5958 O O . HIS C 1 131 ? 18.724 42.362 12.984 1.00 33.59 110 HIS C O 1
ATOM 5965 N N . VAL C 1 132 ? 20.047 40.548 12.982 1.00 34.63 111 VAL C N 1
ATOM 5966 C CA . VAL C 1 132 ? 21.181 41.275 12.399 1.00 35.93 111 VAL C CA 1
ATOM 5967 C C . VAL C 1 132 ? 21.361 41.014 10.889 1.00 36.59 111 VAL C C 1
ATOM 5968 O O . VAL C 1 132 ? 21.506 41.949 10.109 1.00 37.20 111 VAL C O 1
ATOM 5972 N N . ASN C 1 133 ? 21.314 39.752 10.479 1.00 36.98 112 ASN C N 1
ATOM 5973 C CA . ASN C 1 133 ? 21.607 39.397 9.094 1.00 37.53 112 ASN C CA 1
ATOM 5974 C C . ASN C 1 133 ? 20.550 39.802 8.061 1.00 37.82 112 ASN C C 1
ATOM 5975 O O . ASN C 1 133 ? 20.889 40.072 6.908 1.00 38.27 112 ASN C O 1
ATOM 5980 N N . HIS C 1 134 ? 19.284 39.822 8.469 1.00 37.65 113 HIS C N 1
ATOM 5981 C CA . HIS C 1 134 ? 18.174 40.114 7.563 1.00 37.71 113 HIS C CA 1
ATOM 5982 C C . HIS C 1 134 ? 17.416 41.369 7.979 1.00 37.14 113 HIS C C 1
ATOM 5983 O O . HIS C 1 134 ? 16.945 42.115 7.129 1.00 37.15 113 HIS C O 1
ATOM 5990 N N . ALA C 1 135 ? 17.266 41.575 9.289 1.00 36.15 114 ALA C N 1
ATOM 5991 C CA . ALA C 1 135 ? 16.462 42.679 9.804 1.00 35.43 114 ALA C CA 1
ATOM 5992 C C . ALA C 1 135 ? 17.279 43.956 9.966 1.00 34.72 114 ALA C C 1
ATOM 5993 O O . ALA C 1 135 ? 16.714 45.045 10.084 1.00 34.68 114 ALA C O 1
ATOM 5995 N N . GLY C 1 136 ? 18.604 43.812 9.976 1.00 33.85 115 GLY C N 1
ATOM 5996 C CA . GLY C 1 136 ? 19.511 44.952 9.901 1.00 33.09 115 GLY C CA 1
ATOM 5997 C C . GLY C 1 136 ? 19.851 45.687 11.186 1.00 32.92 115 GLY C C 1
ATOM 5998 O O . GLY C 1 136 ? 20.288 46.842 11.139 1.00 32.73 115 GLY C O 1
ATOM 5999 N N . ALA C 1 137 ? 19.657 45.038 12.336 1.00 32.27 116 ALA C N 1
ATOM 6000 C CA . ALA C 1 137 ? 20.166 45.586 13.592 1.00 31.79 116 ALA C CA 1
ATOM 6001 C C . ALA C 1 137 ? 21.665 45.331 13.649 1.00 31.36 116 ALA C C 1
ATOM 6002 O O . ALA C 1 137 ? 22.157 44.401 13.020 1.00 30.94 116 ALA C O 1
ATOM 6004 N N . LYS C 1 138 ? 22.390 46.146 14.405 1.00 31.31 117 LYS C N 1
ATOM 6005 C CA . LYS C 1 138 ? 23.838 45.946 14.551 1.00 31.42 117 LYS C CA 1
ATOM 6006 C C . LYS C 1 138 ? 24.193 44.725 15.411 1.00 30.77 117 LYS C C 1
ATOM 6007 O O . LYS C 1 138 ? 25.102 43.960 15.064 1.00 30.69 117 LYS C O 1
ATOM 6013 N N . LYS C 1 139 ? 23.465 44.543 16.516 1.00 29.82 118 LYS C N 1
ATOM 6014 C CA . LYS C 1 139 ? 23.791 43.532 17.534 1.00 28.91 118 LYS C CA 1
ATOM 6015 C C . LYS C 1 139 ? 22.536 42.945 18.162 1.00 27.99 118 LYS C C 1
ATOM 6016 O O . LYS C 1 139 ? 21.520 43.619 18.259 1.00 28.25 118 LYS C O 1
ATOM 6022 N N . VAL C 1 140 ? 22.623 41.695 18.597 1.00 26.77 119 VAL C N 1
ATOM 6023 C CA . VAL C 1 140 ? 21.539 41.038 19.309 1.00 25.57 119 VAL C CA 1
ATOM 6024 C C . VAL C 1 140 ? 22.056 40.359 20.601 1.00 25.31 119 VAL C C 1
ATOM 6025 O O . VAL C 1 140 ? 23.113 39.703 20.602 1.00 25.11 119 VAL C O 1
ATOM 6029 N N . ILE C 1 141 ? 21.328 40.572 21.698 1.00 24.21 120 ILE C N 1
ATOM 6030 C CA . ILE C 1 141 ? 21.543 39.830 22.943 1.00 22.98 120 ILE C CA 1
ATOM 6031 C C . ILE C 1 141 ? 20.469 38.770 23.057 1.00 22.61 120 ILE C C 1
ATOM 6032 O O . ILE C 1 141 ? 19.267 39.065 23.030 1.00 22.88 120 ILE C O 1
ATOM 6037 N N . LEU C 1 142 ? 20.906 37.525 23.133 1.00 21.79 121 LEU C N 1
ATOM 6038 C CA . LEU C 1 142 ? 20.007 36.426 23.356 1.00 21.49 121 LEU C CA 1
ATOM 6039 C C . LEU C 1 142 ? 19.846 36.240 24.864 1.00 21.01 121 LEU C C 1
ATOM 6040 O O . LEU C 1 142 ? 20.838 36.005 25.558 1.00 21.08 121 LEU C O 1
ATOM 6045 N N . THR C 1 143 ? 18.612 36.326 25.368 1.00 20.70 122 THR C N 1
ATOM 6046 C CA . THR C 1 143 ? 18.379 36.290 26.829 1.00 20.59 122 THR C CA 1
ATOM 6047 C C . THR C 1 143 ? 18.167 34.868 27.371 1.00 21.11 122 THR C C 1
ATOM 6048 O O . THR C 1 143 ? 17.305 34.645 28.222 1.00 20.52 122 THR C O 1
ATOM 6052 N N . VAL C 1 144 ? 18.971 33.928 26.883 1.00 21.46 123 VAL C N 1
ATOM 6053 C CA . VAL C 1 144 ? 18.867 32.510 27.232 1.00 22.30 123 VAL C CA 1
ATOM 6054 C C . VAL C 1 144 ? 20.120 31.816 26.651 1.00 23.45 123 VAL C C 1
ATOM 6055 O O . VAL C 1 144 ? 20.733 32.347 25.708 1.00 22.92 123 VAL C O 1
ATOM 6059 N N . PRO C 1 145 ? 20.536 30.657 27.215 1.00 24.17 124 PRO C N 1
ATOM 6060 C CA . PRO C 1 145 ? 21.599 29.943 26.492 1.00 24.77 124 PRO C CA 1
ATOM 6061 C C . PRO C 1 145 ? 21.150 29.606 25.074 1.00 25.49 124 PRO C C 1
ATOM 6062 O O . PRO C 1 145 ? 19.970 29.307 24.851 1.00 25.73 124 PRO C O 1
ATOM 6066 N N . ALA C 1 146 ? 22.074 29.690 24.121 1.00 26.20 125 ALA C N 1
ATOM 6067 C CA . ALA C 1 146 ? 21.784 29.295 22.743 1.00 26.80 125 ALA C CA 1
ATOM 6068 C C . ALA C 1 146 ? 21.784 27.781 22.618 1.00 27.41 125 ALA C C 1
ATOM 6069 O O . ALA C 1 146 ? 22.491 27.093 23.354 1.00 27.35 125 ALA C O 1
ATOM 6071 N N . LYS C 1 147 ? 20.989 27.262 21.688 1.00 28.82 126 LYS C N 1
ATOM 6072 C CA . LYS C 1 147 ? 21.020 25.832 21.373 1.00 29.96 126 LYS C CA 1
ATOM 6073 C C . LYS C 1 147 ? 22.275 25.480 20.550 1.00 30.67 126 LYS C C 1
ATOM 6074 O O . LYS C 1 147 ? 22.652 24.311 20.441 1.00 31.39 126 LYS C O 1
ATOM 6076 N N . ASP C 1 148 ? 22.922 26.499 19.986 1.00 31.15 127 ASP C N 1
ATOM 6077 C CA . ASP C 1 148 ? 24.126 26.315 19.186 1.00 31.62 127 ASP C CA 1
ATOM 6078 C C . ASP C 1 148 ? 25.288 27.096 19.796 1.00 31.82 127 ASP C C 1
ATOM 6079 O O . ASP C 1 148 ? 25.193 27.546 20.946 1.00 31.86 127 ASP C O 1
ATOM 6084 N N . GLU C 1 149 ? 26.374 27.240 19.032 1.00 31.53 128 GLU C N 1
ATOM 6085 C CA . GLU C 1 149 ? 27.572 27.949 19.486 1.00 31.42 128 GLU C CA 1
ATOM 6086 C C . GLU C 1 149 ? 27.414 29.455 19.300 1.00 30.96 128 GLU C C 1
ATOM 6087 O O . GLU C 1 149 ? 27.019 29.920 18.233 1.00 31.45 128 GLU C O 1
ATOM 6089 N N . ILE C 1 150 ? 27.740 30.207 20.344 1.00 30.27 129 ILE C N 1
ATOM 6090 C CA . ILE C 1 150 ? 27.541 31.648 20.373 1.00 29.79 129 ILE C CA 1
ATOM 6091 C C . ILE C 1 150 ? 28.519 32.201 21.389 1.00 29.30 129 ILE C C 1
ATOM 6092 O O . ILE C 1 150 ? 28.923 31.485 22.298 1.00 29.79 129 ILE C O 1
ATOM 6097 N N . LYS C 1 151 ? 28.901 33.465 21.256 1.00 28.40 130 LYS C N 1
ATOM 6098 C CA . LYS C 1 151 ? 29.600 34.118 22.357 1.00 28.02 130 LYS C CA 1
ATOM 6099 C C . LYS C 1 151 ? 28.656 34.177 23.566 1.00 27.07 130 LYS C C 1
ATOM 6100 O O . LYS C 1 151 ? 27.506 34.592 23.448 1.00 26.68 130 LYS C O 1
ATOM 6106 N N . THR C 1 152 ? 29.143 33.721 24.713 1.00 26.08 131 THR C N 1
ATOM 6107 C CA . THR C 1 152 ? 28.341 33.701 25.933 1.00 24.71 131 THR C CA 1
ATOM 6108 C C . THR C 1 152 ? 29.081 34.540 26.962 1.00 24.26 131 THR C C 1
ATOM 6109 O O . THR C 1 152 ? 30.268 34.306 27.208 1.00 24.39 131 THR C O 1
ATOM 6113 N N . ILE C 1 153 ? 28.390 35.532 27.523 1.00 23.24 132 ILE C N 1
ATOM 6114 C CA . ILE C 1 153 ? 28.978 36.443 28.501 1.00 23.12 132 ILE C CA 1
ATOM 6115 C C . ILE C 1 153 ? 28.195 36.378 29.808 1.00 23.04 132 ILE C C 1
ATOM 6116 O O . ILE C 1 153 ? 26.952 36.391 29.810 1.00 22.88 132 ILE C O 1
ATOM 6121 N N . VAL C 1 154 ? 28.933 36.269 30.910 1.00 22.75 133 VAL C N 1
ATOM 6122 C CA . VAL C 1 154 ? 28.384 36.468 32.245 1.00 22.18 133 VAL C CA 1
ATOM 6123 C C . VAL C 1 154 ? 29.184 37.592 32.882 1.00 22.21 133 VAL C C 1
ATOM 6124 O O . VAL C 1 154 ? 30.396 37.464 33.083 1.00 22.02 133 VAL C O 1
ATOM 6128 N N . LEU C 1 155 ? 28.517 38.716 33.146 1.00 21.85 134 LEU C N 1
ATOM 6129 C CA . LEU C 1 155 ? 29.206 39.867 33.718 1.00 22.01 134 LEU C CA 1
ATOM 6130 C C . LEU C 1 155 ? 29.738 39.555 35.107 1.00 22.23 134 LEU C C 1
ATOM 6131 O O . LEU C 1 155 ? 29.047 38.929 35.925 1.00 21.99 134 LEU C O 1
ATOM 6136 N N . GLY C 1 156 ? 30.972 39.996 35.352 1.00 21.94 135 GLY C N 1
ATOM 6137 C CA . GLY C 1 156 ? 31.719 39.670 36.558 1.00 22.38 135 GLY C CA 1
ATOM 6138 C C . GLY C 1 156 ? 32.587 38.427 36.398 1.00 23.06 135 GLY C C 1
ATOM 6139 O O . GLY C 1 156 ? 33.405 38.119 37.266 1.00 22.89 135 GLY C O 1
ATOM 6140 N N . VAL C 1 157 ? 32.396 37.699 35.299 1.00 23.71 136 VAL C N 1
ATOM 6141 C CA . VAL C 1 157 ? 33.081 36.422 35.088 1.00 24.79 136 VAL C CA 1
ATOM 6142 C C . VAL C 1 157 ? 34.022 36.503 33.887 1.00 26.07 136 VAL C C 1
ATOM 6143 O O . VAL C 1 157 ? 35.237 36.391 34.062 1.00 26.18 136 VAL C O 1
ATOM 6147 N N . ASN C 1 158 ? 33.467 36.732 32.692 1.00 26.90 137 ASN C N 1
ATOM 6148 C CA . ASN C 1 158 ? 34.270 36.853 31.475 1.00 28.21 137 ASN C CA 1
ATOM 6149 C C . ASN C 1 158 ? 34.028 38.146 30.656 1.00 29.84 137 ASN C C 1
ATOM 6150 O O . ASN C 1 158 ? 33.874 38.094 29.432 1.00 29.43 137 ASN C O 1
ATOM 6155 N N . ASP C 1 159 ? 34.024 39.289 31.346 1.00 32.27 138 ASP C N 1
ATOM 6156 C CA . ASP C 1 159 ? 33.818 40.612 30.734 1.00 35.24 138 ASP C CA 1
ATOM 6157 C C . ASP C 1 159 ? 34.836 40.964 29.683 1.00 36.52 138 ASP C C 1
ATOM 6158 O O . ASP C 1 159 ? 34.478 41.560 28.674 1.00 36.98 138 ASP C O 1
ATOM 6163 N N . HIS C 1 160 ? 36.101 40.632 29.936 1.00 38.46 139 HIS C N 1
ATOM 6164 C CA . HIS C 1 160 ? 37.188 40.924 28.989 1.00 40.23 139 HIS C CA 1
ATOM 6165 C C . HIS C 1 160 ? 36.942 40.325 27.591 1.00 41.32 139 HIS C C 1
ATOM 6166 O O . HIS C 1 160 ? 37.540 40.777 26.613 1.00 42.08 139 HIS C O 1
ATOM 6168 N N . ASP C 1 161 ? 36.063 39.322 27.496 1.00 42.42 140 ASP C N 1
ATOM 6169 C CA . ASP C 1 161 ? 35.720 38.698 26.208 1.00 43.57 140 ASP C CA 1
ATOM 6170 C C . ASP C 1 161 ? 34.782 39.560 25.336 1.00 44.09 140 ASP C C 1
ATOM 6171 O O . ASP C 1 161 ? 34.521 39.227 24.165 1.00 44.28 140 ASP C O 1
ATOM 6176 N N . ILE C 1 162 ? 34.277 40.658 25.905 1.00 44.51 141 ILE C N 1
ATOM 6177 C CA . ILE C 1 162 ? 33.495 41.640 25.147 1.00 44.64 141 ILE C CA 1
ATOM 6178 C C . ILE C 1 162 ? 34.405 42.450 24.218 1.00 44.86 141 ILE C C 1
ATOM 6179 O O . ILE C 1 162 ? 35.259 43.210 24.679 1.00 44.77 141 ILE C O 1
ATOM 6184 N N . ASN C 1 163 ? 34.210 42.251 22.914 1.00 44.96 142 ASN C N 1
ATOM 6185 C CA . ASN C 1 163 ? 34.892 43.013 21.874 1.00 44.91 142 ASN C CA 1
ATOM 6186 C C . ASN C 1 163 ? 33.877 43.719 20.961 1.00 44.44 142 ASN C C 1
ATOM 6187 O O . ASN C 1 163 ? 32.761 43.220 20.758 1.00 44.27 142 ASN C O 1
ATOM 6192 N N . SER C 1 164 ? 34.278 44.866 20.409 1.00 43.70 143 SER C N 1
ATOM 6193 C CA . SER C 1 164 ? 33.367 45.756 19.672 1.00 42.87 143 SER C CA 1
ATOM 6194 C C . SER C 1 164 ? 32.801 45.180 18.364 1.00 42.06 143 SER C C 1
ATOM 6195 O O . SER C 1 164 ? 31.835 45.719 17.819 1.00 42.03 143 SER C O 1
ATOM 6198 N N . ASP C 1 165 ? 33.390 44.089 17.881 1.00 41.03 144 ASP C N 1
ATOM 6199 C CA . ASP C 1 165 ? 32.960 43.452 16.630 1.00 40.26 144 ASP C CA 1
ATOM 6200 C C . ASP C 1 165 ? 31.850 42.390 16.806 1.00 39.47 144 ASP C C 1
ATOM 6201 O O . ASP C 1 165 ? 31.358 41.820 15.821 1.00 38.89 144 ASP C O 1
ATOM 6203 N N . LEU C 1 166 ? 31.453 42.132 18.053 1.00 38.33 145 LEU C N 1
ATOM 6204 C CA . LEU C 1 166 ? 30.394 41.152 18.334 1.00 37.09 145 LEU C CA 1
ATOM 6205 C C . LEU C 1 166 ? 29.072 41.527 17.668 1.00 35.90 145 LEU C C 1
ATOM 6206 O O . LEU C 1 166 ? 28.669 42.698 17.684 1.00 35.82 145 LEU C O 1
ATOM 6211 N N . LYS C 1 167 ? 28.424 40.525 17.074 1.00 34.40 146 LYS C N 1
ATOM 6212 C CA . LYS C 1 167 ? 27.110 40.677 16.465 1.00 33.38 146 LYS C CA 1
ATOM 6213 C C . LYS C 1 167 ? 25.987 39.962 17.250 1.00 32.84 146 LYS C C 1
ATOM 6214 O O . LYS C 1 167 ? 24.822 40.368 17.187 1.00 32.77 146 LYS C O 1
ATOM 6216 N N . ALA C 1 168 ? 26.338 38.895 17.965 1.00 31.23 147 ALA C N 1
ATOM 6217 C CA . ALA C 1 168 ? 25.363 38.062 18.651 1.00 30.13 147 ALA C CA 1
ATOM 6218 C C . ALA C 1 168 ? 25.985 37.522 19.924 1.00 29.38 147 ALA C C 1
ATOM 6219 O O . ALA C 1 168 ? 27.071 36.930 19.886 1.00 29.69 147 ALA C O 1
ATOM 6221 N N . VAL C 1 169 ? 25.298 37.741 21.045 1.00 28.31 148 VAL C N 1
ATOM 6222 C CA A VAL C 1 169 ? 25.794 37.305 22.343 0.50 27.44 148 VAL C CA 1
ATOM 6223 C CA B VAL C 1 169 ? 25.794 37.361 22.375 0.50 27.65 148 VAL C CA 1
ATOM 6224 C C . VAL C 1 169 ? 24.655 36.795 23.231 1.00 27.00 148 VAL C C 1
ATOM 6225 O O . VAL C 1 169 ? 23.560 37.374 23.264 1.00 27.08 148 VAL C O 1
ATOM 6232 N N . SER C 1 170 ? 24.906 35.672 23.911 1.00 25.55 149 SER C N 1
ATOM 6233 C CA . SER C 1 170 ? 23.990 35.163 24.934 1.00 24.05 149 SER C CA 1
ATOM 6234 C C . SER C 1 170 ? 24.438 35.665 26.296 1.00 23.14 149 SER C C 1
ATOM 6235 O O . SER C 1 170 ? 25.626 35.661 26.611 1.00 22.08 149 SER C O 1
ATOM 6238 N N . ASN C 1 171 ? 23.478 36.120 27.093 1.00 22.29 150 ASN C N 1
ATOM 6239 C CA . ASN C 1 171 ? 23.757 36.507 28.471 1.00 21.75 150 ASN C CA 1
ATOM 6240 C C . ASN C 1 171 ? 23.609 35.300 29.411 1.00 20.92 150 ASN C C 1
ATOM 6241 O O . ASN C 1 171 ? 23.495 35.467 30.628 1.00 20.78 150 ASN C O 1
ATOM 6246 N N . ALA C 1 172 ? 23.599 34.100 28.824 1.00 19.70 151 ALA C N 1
ATOM 6247 C CA . ALA C 1 172 ? 23.399 32.826 29.536 1.00 19.65 151 ALA C CA 1
ATOM 6248 C C . ALA C 1 172 ? 22.031 32.774 30.249 1.00 19.54 151 ALA C C 1
ATOM 6249 O O . ALA C 1 172 ? 21.075 33.414 29.797 1.00 20.01 151 ALA C O 1
ATOM 6251 N N . SER C 1 173 ? 21.916 31.987 31.317 1.00 19.19 152 SER C N 1
ATOM 6252 C CA . SER C 1 173 ? 20.649 31.904 32.054 1.00 18.55 152 SER C CA 1
ATOM 6253 C C . SER C 1 173 ? 20.769 32.636 33.376 1.00 18.13 152 SER C C 1
ATOM 6254 O O . SER C 1 173 ? 21.879 33.008 33.794 1.00 17.50 152 SER C O 1
ATOM 6257 N N . CYS C 1 174 ? 19.623 32.853 34.031 1.00 17.67 153 CYS C N 1
ATOM 6258 C CA . CYS C 1 174 ? 19.610 33.449 35.353 1.00 17.16 153 CYS C CA 1
ATOM 6259 C C . CYS C 1 174 ? 20.453 32.623 36.333 1.00 16.63 153 CYS C C 1
ATOM 6260 O O . CYS C 1 174 ? 21.217 33.178 37.131 1.00 16.45 153 CYS C O 1
ATOM 6263 N N . THR C 1 175 ? 20.338 31.304 36.241 1.00 16.38 154 THR C N 1
ATOM 6264 C CA . THR C 1 175 ? 21.002 30.398 37.172 1.00 16.29 154 THR C CA 1
ATOM 6265 C C . THR C 1 175 ? 22.517 30.357 36.946 1.00 16.77 154 THR C C 1
ATOM 6266 O O . THR C 1 175 ? 23.294 30.316 37.911 1.00 16.89 154 THR C O 1
ATOM 6270 N N . THR C 1 176 ? 22.940 30.400 35.683 1.00 16.20 155 THR C N 1
ATOM 6271 C CA . THR C 1 176 ? 24.372 30.514 35.386 1.00 16.10 155 THR C CA 1
ATOM 6272 C C . THR C 1 176 ? 24.930 31.839 35.891 1.00 16.00 155 THR C C 1
ATOM 6273 O O . THR C 1 176 ? 26.065 31.872 36.381 1.00 15.79 155 THR C O 1
ATOM 6277 N N . ASN C 1 177 ? 24.137 32.913 35.805 1.00 15.73 156 ASN C N 1
ATOM 6278 C CA . ASN C 1 177 ? 24.560 34.227 36.332 1.00 16.49 156 ASN C CA 1
ATOM 6279 C C . ASN C 1 177 ? 24.709 34.257 37.839 1.00 16.83 156 ASN C C 1
ATOM 6280 O O . ASN C 1 177 ? 25.488 35.034 38.368 1.00 17.72 156 ASN C O 1
ATOM 6285 N N . CYS C 1 178 ? 23.951 33.420 38.532 1.00 17.35 157 CYS C N 1
ATOM 6286 C CA . CYS C 1 178 ? 24.106 33.285 39.976 1.00 17.32 157 CYS C CA 1
ATOM 6287 C C . CYS C 1 178 ? 25.311 32.413 40.275 1.00 17.38 157 CYS C C 1
ATOM 6288 O O . CYS C 1 178 ? 26.152 32.750 41.117 1.00 18.11 157 CYS C O 1
ATOM 6291 N N . LEU C 1 179 ? 25.397 31.303 39.556 1.00 17.44 158 LEU C N 1
ATOM 6292 C CA . LEU C 1 179 ? 26.365 30.272 39.854 1.00 17.65 158 LEU C CA 1
ATOM 6293 C C . LEU C 1 179 ? 27.788 30.636 39.412 1.00 17.73 158 LEU C C 1
ATOM 6294 O O . LEU C 1 179 ? 28.739 30.394 40.159 1.00 18.09 158 LEU C O 1
ATOM 6299 N N . ALA C 1 180 ? 27.948 31.212 38.216 1.00 17.33 159 ALA C N 1
ATOM 6300 C CA . ALA C 1 180 ? 29.302 31.479 37.688 1.00 17.45 159 ALA C CA 1
ATOM 6301 C C . ALA C 1 180 ? 30.198 32.402 38.542 1.00 17.64 159 ALA C C 1
ATOM 6302 O O . ALA C 1 180 ? 31.360 32.081 38.734 1.00 18.01 159 ALA C O 1
ATOM 6304 N N . PRO C 1 181 ? 29.681 33.548 39.039 1.00 18.11 160 PRO C N 1
ATOM 6305 C CA . PRO C 1 181 ? 30.556 34.419 39.869 1.00 18.61 160 PRO C CA 1
ATOM 6306 C C . PRO C 1 181 ? 30.964 33.767 41.195 1.00 19.56 160 PRO C C 1
ATOM 6307 O O . PRO C 1 181 ? 32.066 34.010 41.709 1.00 19.58 160 PRO C O 1
ATOM 6311 N N . LEU C 1 182 ? 30.051 32.978 41.755 1.00 19.82 161 LEU C N 1
ATOM 6312 C CA . LEU C 1 182 ? 30.315 32.185 42.935 1.00 20.49 161 LEU C CA 1
ATOM 6313 C C . LEU C 1 182 ? 31.430 31.157 42.661 1.00 20.68 161 LEU C C 1
ATOM 6314 O O . LEU C 1 182 ? 32.390 31.056 43.430 1.00 20.86 161 LEU C O 1
ATOM 6319 N N . ALA C 1 183 ? 31.296 30.404 41.566 1.00 20.43 162 ALA C N 1
ATOM 6320 C CA . ALA C 1 183 ? 32.276 29.393 41.189 1.00 20.58 162 ALA C CA 1
ATOM 6321 C C . ALA C 1 183 ? 33.646 30.030 40.910 1.00 21.16 162 ALA C C 1
ATOM 6322 O O . ALA C 1 183 ? 34.677 29.508 41.336 1.00 20.83 162 ALA C O 1
ATOM 6324 N N . LYS C 1 184 ? 33.648 31.167 40.221 1.00 21.29 163 LYS C N 1
ATOM 6325 C CA . LYS C 1 184 ? 34.881 31.894 39.942 1.00 21.93 163 LYS C CA 1
ATOM 6326 C C . LYS C 1 184 ? 35.664 32.224 41.216 1.00 21.40 163 LYS C C 1
ATOM 6327 O O . LYS C 1 184 ? 36.867 31.954 41.304 1.00 20.85 163 LYS C O 1
ATOM 6333 N N . VAL C 1 185 ? 34.982 32.808 42.198 1.00 21.23 164 VAL C N 1
ATOM 6334 C CA . VAL C 1 185 ? 35.629 33.178 43.453 1.00 20.53 164 VAL C CA 1
ATOM 6335 C C . VAL C 1 185 ? 36.146 31.946 44.207 1.00 20.87 164 VAL C C 1
ATOM 6336 O O . VAL C 1 185 ? 37.283 31.944 44.697 1.00 20.49 164 VAL C O 1
ATOM 6340 N N . LEU C 1 186 ? 35.320 30.902 44.294 1.00 20.41 165 LEU C N 1
ATOM 6341 C CA . LEU C 1 186 ? 35.722 29.704 45.013 1.00 20.33 165 LEU C CA 1
ATOM 6342 C C . LEU C 1 186 ? 36.886 29.013 44.320 1.00 20.74 165 LEU C C 1
ATOM 6343 O O . LEU C 1 186 ? 37.827 28.573 44.986 1.00 20.47 165 LEU C O 1
ATOM 6348 N N . HIS C 1 187 ? 36.823 28.928 42.995 1.00 20.98 166 HIS C N 1
ATOM 6349 C CA . HIS C 1 187 ? 37.885 28.291 42.228 1.00 22.28 166 HIS C CA 1
ATOM 6350 C C . HIS C 1 187 ? 39.205 29.066 42.346 1.00 22.83 166 HIS C C 1
ATOM 6351 O O . HIS C 1 187 ? 40.251 28.464 42.604 1.00 23.29 166 HIS C O 1
ATOM 6358 N N . GLU C 1 188 ? 39.151 30.388 42.196 1.00 23.19 167 GLU C N 1
ATOM 6359 C CA . GLU C 1 188 ? 40.348 31.229 42.349 1.00 24.22 167 GLU C CA 1
ATOM 6360 C C . GLU C 1 188 ? 40.992 31.175 43.736 1.00 24.39 167 GLU C C 1
ATOM 6361 O O . GLU C 1 188 ? 42.216 31.175 43.838 1.00 24.79 167 GLU C O 1
ATOM 6367 N N . SER C 1 189 ? 40.177 31.125 44.793 1.00 24.00 168 SER C N 1
ATOM 6368 C CA . SER C 1 189 ? 40.676 31.115 46.167 1.00 23.58 168 SER C CA 1
ATOM 6369 C C . SER C 1 189 ? 41.062 29.722 46.655 1.00 23.12 168 SER C C 1
ATOM 6370 O O . SER C 1 189 ? 42.065 29.565 47.344 1.00 22.96 168 SER C O 1
ATOM 6373 N N . PHE C 1 190 ? 40.250 28.721 46.330 1.00 22.14 169 PHE C N 1
ATOM 6374 C CA . PHE C 1 190 ? 40.435 27.395 46.905 1.00 21.66 169 PHE C CA 1
ATOM 6375 C C . PHE C 1 190 ? 40.637 26.291 45.878 1.00 21.64 169 PHE C C 1
ATOM 6376 O O . PHE C 1 190 ? 41.150 25.230 46.216 1.00 21.91 169 PHE C O 1
ATOM 6384 N N . GLY C 1 191 ? 40.210 26.527 44.640 1.00 21.31 170 GLY C N 1
ATOM 6385 C CA . GLY C 1 191 ? 40.266 25.504 43.602 1.00 20.78 170 GLY C CA 1
ATOM 6386 C C . GLY C 1 191 ? 39.095 24.569 43.733 1.00 20.57 170 GLY C C 1
ATOM 6387 O O . GLY C 1 191 ? 38.863 23.994 44.792 1.00 20.75 170 GLY C O 1
ATOM 6388 N N . ILE C 1 192 ? 38.335 24.425 42.662 1.00 20.82 171 ILE C N 1
ATOM 6389 C CA . ILE C 1 192 ? 37.223 23.489 42.658 1.00 20.92 171 ILE C CA 1
ATOM 6390 C C . ILE C 1 192 ? 37.677 22.246 41.925 1.00 21.09 171 ILE C C 1
ATOM 6391 O O . ILE C 1 192 ? 38.115 22.342 40.792 1.00 21.81 171 ILE C O 1
ATOM 6396 N N . GLU C 1 193 ? 37.585 21.086 42.571 1.00 21.04 172 GLU C N 1
ATOM 6397 C CA . GLU C 1 193 ? 37.790 19.828 41.877 1.00 21.39 172 GLU C CA 1
ATOM 6398 C C . GLU C 1 193 ? 36.536 19.504 41.081 1.00 21.07 172 GLU C C 1
ATOM 6399 O O . GLU C 1 193 ? 36.603 19.229 39.888 1.00 20.55 172 GLU C O 1
ATOM 6405 N N . GLN C 1 194 ? 35.394 19.523 41.767 1.00 20.42 173 GLN C N 1
ATOM 6406 C CA . GLN C 1 194 ? 34.104 19.339 41.131 1.00 20.17 173 GLN C CA 1
ATOM 6407 C C . GLN C 1 194 ? 32.985 19.828 42.050 1.00 19.23 173 GLN C C 1
ATOM 6408 O O . GLN C 1 194 ? 33.217 20.113 43.219 1.00 18.82 173 GLN C O 1
ATOM 6414 N N . GLY C 1 195 ? 31.786 19.940 41.501 1.00 18.22 174 GLY C N 1
ATOM 6415 C CA . GLY C 1 195 ? 30.663 20.501 42.227 1.00 18.44 174 GLY C CA 1
ATOM 6416 C C . GLY C 1 195 ? 29.341 20.042 41.647 1.00 17.79 174 GLY C C 1
ATOM 6417 O O . GLY C 1 195 ? 29.199 19.880 40.432 1.00 17.78 174 GLY C O 1
ATOM 6418 N N . LEU C 1 196 ? 28.381 19.799 42.526 1.00 17.29 175 LEU C N 1
ATOM 6419 C CA . LEU C 1 196 ? 27.017 19.541 42.098 1.00 16.61 175 LEU C CA 1
ATOM 6420 C C . LEU C 1 196 ? 26.131 20.586 42.752 1.00 16.62 175 LEU C C 1
ATOM 6421 O O . LEU C 1 196 ? 26.452 21.112 43.834 1.00 15.81 175 LEU C O 1
ATOM 6426 N N . MET C 1 197 ? 25.026 20.909 42.091 1.00 16.32 176 MET C N 1
ATOM 6427 C CA . MET C 1 197 ? 24.175 21.966 42.601 1.00 16.41 176 MET C CA 1
ATOM 6428 C C . MET C 1 197 ? 22.700 21.685 42.365 1.00 16.08 176 MET C C 1
ATOM 6429 O O . MET C 1 197 ? 22.332 20.839 41.537 1.00 15.84 176 MET C O 1
ATOM 6434 N N . THR C 1 198 ? 21.873 22.366 43.145 1.00 15.39 177 THR C N 1
ATOM 6435 C CA . THR C 1 198 ? 20.447 22.422 42.920 1.00 15.55 177 THR C CA 1
ATOM 6436 C C . THR C 1 198 ? 20.072 23.877 42.944 1.00 15.44 177 THR C C 1
ATOM 6437 O O . THR C 1 198 ? 20.576 24.626 43.793 1.00 15.63 177 THR C O 1
ATOM 6441 N N . THR C 1 199 ? 19.204 24.291 42.023 1.00 15.09 178 THR C N 1
ATOM 6442 C CA . THR C 1 199 ? 18.547 25.594 42.183 1.00 14.98 178 THR C CA 1
ATOM 6443 C C . THR C 1 199 ? 17.108 25.382 42.636 1.00 14.84 178 THR C C 1
ATOM 6444 O O . THR C 1 199 ? 16.363 24.631 42.022 1.00 15.64 178 THR C O 1
ATOM 6448 N N . VAL C 1 200 ? 16.734 25.993 43.752 1.00 14.62 179 VAL C N 1
ATOM 6449 C CA . VAL C 1 200 ? 15.332 26.021 44.159 1.00 14.04 179 VAL C CA 1
ATOM 6450 C C . VAL C 1 200 ? 14.771 27.319 43.576 1.00 13.84 179 VAL C C 1
ATOM 6451 O O . VAL C 1 200 ? 15.161 28.421 43.969 1.00 13.65 179 VAL C O 1
ATOM 6455 N N . HIS C 1 201 ? 13.859 27.165 42.629 1.00 13.47 180 HIS C N 1
ATOM 6456 C CA . HIS C 1 201 ? 13.644 28.172 41.614 1.00 13.12 180 HIS C CA 1
ATOM 6457 C C . HIS C 1 201 ? 12.163 28.518 41.480 1.00 12.55 180 HIS C C 1
ATOM 6458 O O . HIS C 1 201 ? 11.311 27.634 41.433 1.00 12.92 180 HIS C O 1
ATOM 6465 N N . ALA C 1 202 ? 11.870 29.803 41.393 1.00 12.10 181 ALA C N 1
ATOM 6466 C CA . ALA C 1 202 ? 10.498 30.286 41.162 1.00 12.72 181 ALA C CA 1
ATOM 6467 C C . ALA C 1 202 ? 9.920 29.696 39.886 1.00 12.64 181 ALA C C 1
ATOM 6468 O O . ALA C 1 202 ? 10.659 29.388 38.948 1.00 13.12 181 ALA C O 1
ATOM 6470 N N . TYR C 1 203 ? 8.607 29.567 39.824 1.00 12.28 182 TYR C N 1
ATOM 6471 C CA . TYR C 1 203 ? 7.996 29.184 38.574 1.00 12.44 182 TYR C CA 1
ATOM 6472 C C . TYR C 1 203 ? 8.103 30.305 37.537 1.00 12.94 182 TYR C C 1
ATOM 6473 O O . TYR C 1 203 ? 8.378 31.475 37.882 1.00 13.13 182 TYR C O 1
ATOM 6482 N N . THR C 1 204 ? 7.944 29.927 36.266 1.00 13.59 183 THR C N 1
ATOM 6483 C CA . THR C 1 204 ? 8.053 30.844 35.125 1.00 14.21 183 THR C CA 1
ATOM 6484 C C . THR C 1 204 ? 6.931 30.584 34.130 1.00 14.72 183 THR C C 1
ATOM 6485 O O . THR C 1 204 ? 6.192 29.589 34.255 1.00 14.76 183 THR C O 1
ATOM 6489 N N . ASN C 1 205 ? 6.815 31.467 33.134 1.00 14.87 184 ASN C N 1
ATOM 6490 C CA . ASN C 1 205 ? 5.794 31.346 32.094 1.00 14.94 184 ASN C CA 1
ATOM 6491 C C . ASN C 1 205 ? 5.959 30.116 31.209 1.00 15.55 184 ASN C C 1
ATOM 6492 O O . ASN C 1 205 ? 5.063 29.777 30.438 1.00 15.21 184 ASN C O 1
ATOM 6497 N N . ASP C 1 206 ? 7.091 29.429 31.338 1.00 16.02 185 ASP C N 1
ATOM 6498 C CA . ASP C 1 206 ? 7.242 28.155 30.659 1.00 16.67 185 ASP C CA 1
ATOM 6499 C C . ASP C 1 206 ? 6.432 27.046 31.328 1.00 16.62 185 ASP C C 1
ATOM 6500 O O . ASP C 1 206 ? 6.296 25.954 30.778 1.00 17.41 185 ASP C O 1
ATOM 6505 N N . GLN C 1 207 ? 5.888 27.318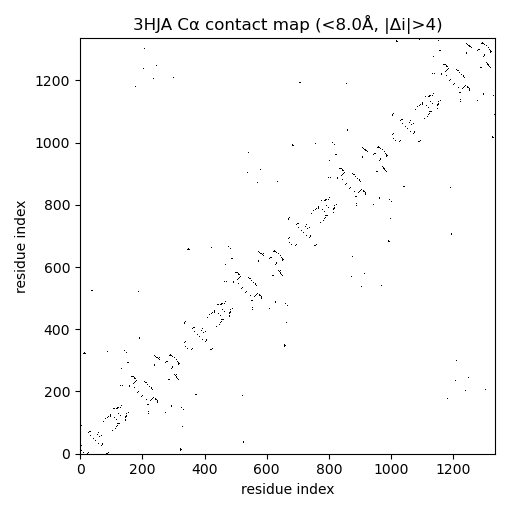 32.508 1.00 16.35 186 GLN C N 1
ATOM 6506 C CA . GLN C 1 207 ? 5.175 26.284 33.250 1.00 16.39 186 GLN C CA 1
ATOM 6507 C C . GLN C 1 207 ? 3.660 26.383 33.040 1.00 17.07 186 GLN C C 1
ATOM 6508 O O . GLN C 1 207 ? 3.191 27.184 32.225 1.00 17.53 186 GLN C O 1
ATOM 6514 N N . ARG C 1 208 ? 2.897 25.553 33.750 1.00 17.27 187 ARG C N 1
ATOM 6515 C CA . ARG C 1 208 ? 1.460 25.467 33.521 1.00 16.58 187 ARG C CA 1
ATOM 6516 C C . ARG C 1 208 ? 0.720 25.792 34.804 1.00 16.11 187 ARG C C 1
ATOM 6517 O O . ARG C 1 208 ? 1.179 25.424 35.889 1.00 16.22 187 ARG C O 1
ATOM 6525 N N . ILE C 1 209 ? -0.408 26.489 34.686 1.00 15.70 188 ILE C N 1
ATOM 6526 C CA . ILE C 1 209 ? -1.222 26.838 35.859 1.00 15.68 188 ILE C CA 1
ATOM 6527 C C . ILE C 1 209 ? -1.939 25.606 36.433 1.00 15.39 188 ILE C C 1
ATOM 6528 O O . ILE C 1 209 ? -2.033 25.457 37.649 1.00 15.10 188 ILE C O 1
ATOM 6533 N N . LEU C 1 210 ? -2.437 24.741 35.548 1.00 14.72 189 LEU C N 1
ATOM 6534 C CA . LEU C 1 210 ? -2.993 23.441 35.930 1.00 14.75 189 LEU C CA 1
ATOM 6535 C C . LEU C 1 210 ? -2.402 22.397 34.978 1.00 15.07 189 LEU C C 1
ATOM 6536 O O . LEU C 1 210 ? -1.792 22.762 33.965 1.00 14.74 189 LEU C O 1
ATOM 6541 N N . ASP C 1 211 ? -2.562 21.118 35.291 1.00 15.25 190 ASP C N 1
ATOM 6542 C CA . ASP C 1 211 ? -1.927 20.068 34.485 1.00 16.43 190 ASP C CA 1
ATOM 6543 C C . ASP C 1 211 ? -2.368 20.189 33.020 1.00 17.39 190 ASP C C 1
ATOM 6544 O O . ASP C 1 211 ? -3.567 20.172 32.720 1.00 17.41 190 ASP C O 1
ATOM 6549 N N . LEU C 1 212 ? -1.386 20.294 32.129 1.00 18.24 191 LEU C N 1
ATOM 6550 C CA . LEU C 1 212 ? -1.614 20.562 30.722 1.00 19.39 191 LEU C CA 1
ATOM 6551 C C . LEU C 1 212 ? -0.429 20.032 29.910 1.00 19.70 191 LEU C C 1
ATOM 6552 O O . LEU C 1 212 ? 0.692 20.021 30.406 1.00 20.06 191 LEU C O 1
ATOM 6557 N N . PRO C 1 213 ? -0.663 19.565 28.664 1.00 20.35 192 PRO C N 1
ATOM 6558 C CA . PRO C 1 213 ? 0.486 19.078 27.851 1.00 20.31 192 PRO C CA 1
ATOM 6559 C C . PRO C 1 213 ? 1.697 20.030 27.816 1.00 20.74 192 PRO C C 1
ATOM 6560 O O . PRO C 1 213 ? 1.539 21.260 27.696 1.00 20.66 192 PRO C O 1
ATOM 6564 N N . HIS C 1 214 ? 2.889 19.443 27.937 1.00 20.61 193 HIS C N 1
ATOM 6565 C CA . HIS C 1 214 ? 4.168 20.156 27.883 1.00 20.73 193 HIS C CA 1
ATOM 6566 C C . HIS C 1 214 ? 5.186 19.133 27.393 1.00 21.50 193 HIS C C 1
ATOM 6567 O O . HIS C 1 214 ? 5.096 17.951 27.749 1.00 21.78 193 HIS C O 1
ATOM 6574 N N . SER C 1 215 ? 6.163 19.562 26.605 1.00 21.73 194 SER C N 1
ATOM 6575 C CA . SER C 1 215 ? 7.218 18.643 26.171 1.00 22.46 194 SER C CA 1
ATOM 6576 C C . SER C 1 215 ? 7.998 18.056 27.364 1.00 22.28 194 SER C C 1
ATOM 6577 O O . SER C 1 215 ? 8.465 16.915 27.312 1.00 22.53 194 SER C O 1
ATOM 6580 N N . ASP C 1 216 ? 8.124 18.840 28.435 1.00 21.87 195 ASP C N 1
ATOM 6581 C CA . ASP C 1 216 ? 8.708 18.374 29.684 1.00 20.40 195 ASP C CA 1
ATOM 6582 C C . ASP C 1 216 ? 7.554 17.966 30.604 1.00 19.56 195 ASP C C 1
ATOM 6583 O O . ASP C 1 216 ? 6.752 18.803 31.030 1.00 18.79 195 ASP C O 1
ATOM 6588 N N . LEU C 1 217 ? 7.483 16.676 30.920 1.00 19.12 196 LEU C N 1
ATOM 6589 C CA . LEU C 1 217 ? 6.326 16.121 31.637 1.00 18.62 196 LEU C CA 1
ATOM 6590 C C . LEU C 1 217 ? 6.247 16.570 33.085 1.00 18.41 196 LEU C C 1
ATOM 6591 O O . LEU C 1 217 ? 5.205 16.447 33.715 1.00 18.42 196 LEU C O 1
ATOM 6596 N N . ARG C 1 218 ? 7.356 17.078 33.607 1.00 18.15 197 ARG C N 1
ATOM 6597 C CA . ARG C 1 218 ? 7.368 17.693 34.929 1.00 17.75 197 ARG C CA 1
ATOM 6598 C C . ARG C 1 218 ? 6.749 19.088 34.858 1.00 17.14 197 ARG C C 1
ATOM 6599 O O . ARG C 1 218 ? 5.902 19.412 35.675 1.00 17.14 197 ARG C O 1
ATOM 6607 N N . ARG C 1 219 ? 7.159 19.886 33.866 1.00 16.20 198 ARG C N 1
ATOM 6608 C CA . ARG C 1 219 ? 6.660 21.248 33.659 1.00 15.39 198 ARG C CA 1
ATOM 6609 C C . ARG C 1 219 ? 5.213 21.283 33.171 1.00 15.02 198 ARG C C 1
ATOM 6610 O O . ARG C 1 219 ? 4.603 22.350 33.099 1.00 15.31 198 ARG C O 1
ATOM 6618 N N . ALA C 1 220 ? 4.677 20.117 32.824 1.00 14.41 199 ALA C N 1
ATOM 6619 C CA . ALA C 1 220 ? 3.270 19.956 32.479 1.00 13.74 199 ALA C CA 1
ATOM 6620 C C . ALA C 1 220 ? 2.334 20.184 33.672 1.00 13.73 199 ALA C C 1
ATOM 6621 O O . ALA C 1 220 ? 1.125 20.339 33.494 1.00 13.66 199 ALA C O 1
ATOM 6623 N N . ARG C 1 221 ? 2.888 20.196 34.880 1.00 13.00 200 ARG C N 1
ATOM 6624 C CA . ARG C 1 221 ? 2.073 20.086 36.077 1.00 12.92 200 ARG C CA 1
ATOM 6625 C C . ARG C 1 221 ? 1.837 21.436 36.755 1.00 12.94 200 ARG C C 1
ATOM 6626 O O . ARG C 1 221 ? 2.707 22.332 36.743 1.00 12.66 200 ARG C O 1
ATOM 6634 N N . ALA C 1 222 ? 0.655 21.548 37.352 1.00 13.02 201 ALA C N 1
ATOM 6635 C CA . ALA C 1 222 ? 0.202 22.738 38.076 1.00 13.22 201 ALA C CA 1
ATOM 6636 C C . ALA C 1 222 ? 1.329 23.332 38.926 1.00 12.99 201 ALA C C 1
ATOM 6637 O O . ALA C 1 222 ? 1.707 22.760 39.951 1.00 12.96 201 ALA C O 1
ATOM 6639 N N . ALA C 1 223 ? 1.856 24.466 38.475 1.00 13.00 202 ALA C N 1
ATOM 6640 C CA . ALA C 1 223 ? 3.102 25.047 39.001 1.00 13.67 202 ALA C CA 1
ATOM 6641 C C . ALA C 1 223 ? 3.044 25.605 40.425 1.00 13.96 202 ALA C C 1
ATOM 6642 O O . ALA C 1 223 ? 4.064 25.648 41.118 1.00 13.86 202 ALA C O 1
ATOM 6644 N N . ALA C 1 224 ? 1.868 26.057 40.849 1.00 13.88 203 ALA C N 1
ATOM 6645 C CA . ALA C 1 224 ? 1.727 26.621 42.185 1.00 13.97 203 ALA C CA 1
ATOM 6646 C C . ALA C 1 224 ? 1.333 25.526 43.187 1.00 13.80 203 ALA C C 1
ATOM 6647 O O . ALA C 1 224 ? 1.101 25.809 44.350 1.00 13.69 203 ALA C O 1
ATOM 6649 N N . LEU C 1 225 ? 1.264 24.272 42.730 1.00 13.53 204 LEU C N 1
ATOM 6650 C CA . LEU C 1 225 ? 0.773 23.171 43.578 1.00 12.95 204 LEU C CA 1
ATOM 6651 C C . LEU C 1 225 ? 1.864 22.217 44.091 1.00 13.03 204 LEU C C 1
ATOM 6652 O O . LEU C 1 225 ? 1.640 21.469 45.055 1.00 13.63 204 LEU C O 1
ATOM 6657 N N . SER C 1 226 ? 3.044 22.256 43.477 1.00 12.43 205 SER C N 1
ATOM 6658 C CA . SER C 1 226 ? 4.041 21.222 43.711 1.00 12.34 205 SER C CA 1
ATOM 6659 C C . SER C 1 226 ? 5.476 21.715 43.663 1.00 12.13 205 SER C C 1
ATOM 6660 O O . SER C 1 226 ? 5.762 22.771 43.099 1.00 12.31 205 SER C O 1
ATOM 6663 N N . ILE C 1 227 ? 6.361 20.906 44.239 1.00 11.54 206 ILE C N 1
ATOM 6664 C CA . ILE C 1 227 ? 7.788 20.955 43.973 1.00 11.44 206 ILE C CA 1
ATOM 6665 C C . ILE C 1 227 ? 8.021 20.134 42.704 1.00 11.91 206 ILE C C 1
ATOM 6666 O O . ILE C 1 227 ? 7.603 18.964 42.616 1.00 11.30 206 ILE C O 1
ATOM 6671 N N . ILE C 1 228 ? 8.683 20.751 41.723 1.00 12.50 207 ILE C N 1
ATOM 6672 C CA . ILE C 1 228 ? 8.758 20.190 40.376 1.00 12.86 207 ILE C CA 1
ATOM 6673 C C . ILE C 1 228 ? 10.206 20.090 39.905 1.00 13.52 207 ILE C C 1
ATOM 6674 O O . ILE C 1 228 ? 10.798 21.096 39.492 1.00 13.03 207 ILE C O 1
ATOM 6679 N N . PRO C 1 229 ? 10.803 18.885 40.003 1.00 14.69 208 PRO C N 1
ATOM 6680 C CA . PRO C 1 229 ? 12.156 18.730 39.470 1.00 15.83 208 PRO C CA 1
ATOM 6681 C C . PRO C 1 229 ? 12.176 19.004 37.968 1.00 16.89 208 PRO C C 1
ATOM 6682 O O . PRO C 1 229 ? 11.206 18.716 37.271 1.00 16.88 208 PRO C O 1
ATOM 6686 N N . THR C 1 230 ? 13.257 19.593 37.476 1.00 18.51 209 THR C N 1
ATOM 6687 C CA . THR C 1 230 ? 13.408 19.815 36.033 1.00 19.43 209 THR C CA 1
ATOM 6688 C C . THR C 1 230 ? 14.890 19.945 35.730 1.00 20.65 209 THR C C 1
ATOM 6689 O O . THR C 1 230 ? 15.662 20.390 36.587 1.00 20.73 209 THR C O 1
ATOM 6693 N N . SER C 1 231 ? 15.293 19.534 34.529 1.00 21.51 210 SER C N 1
ATOM 6694 C CA . SER C 1 231 ? 16.705 19.553 34.162 1.00 22.90 210 SER C CA 1
ATOM 6695 C C . SER C 1 231 ? 17.181 20.991 33.946 1.00 23.28 210 SER C C 1
ATOM 6696 O O . SER C 1 231 ? 16.386 21.879 33.628 1.00 23.47 210 SER C O 1
ATOM 6699 N N . THR C 1 232 ? 18.475 21.216 34.158 1.00 23.50 211 THR C N 1
ATOM 6700 C CA . THR C 1 232 ? 19.096 22.504 33.884 1.00 23.51 211 THR C CA 1
ATOM 6701 C C . THR C 1 232 ? 20.495 22.284 33.327 1.00 23.85 211 THR C C 1
ATOM 6702 O O . THR C 1 232 ? 21.222 21.393 33.774 1.00 23.55 211 THR C O 1
ATOM 6706 N N . GLY C 1 233 ? 20.866 23.096 32.342 1.00 24.01 212 GLY C N 1
ATOM 6707 C CA . GLY C 1 233 ? 22.222 23.039 31.781 1.00 23.19 212 GLY C CA 1
ATOM 6708 C C . GLY C 1 233 ? 23.071 24.147 32.375 1.00 22.80 212 GLY C C 1
ATOM 6709 O O . GLY C 1 233 ? 24.241 24.317 32.012 1.00 22.77 212 GLY C O 1
ATOM 6710 N N . ALA C 1 234 ? 22.482 24.892 33.309 1.00 22.13 213 ALA C N 1
ATOM 6711 C CA . ALA C 1 234 ? 23.139 26.056 33.894 1.00 22.11 213 ALA C CA 1
ATOM 6712 C C . ALA C 1 234 ? 24.485 25.777 34.579 1.00 22.13 213 ALA C C 1
ATOM 6713 O O . ALA C 1 234 ? 25.368 26.644 34.581 1.00 22.04 213 ALA C O 1
ATOM 6715 N N . ALA C 1 235 ? 24.640 24.589 35.167 1.00 21.46 214 ALA C N 1
ATOM 6716 C CA . ALA C 1 235 ? 25.921 24.225 35.807 1.00 21.78 214 ALA C CA 1
ATOM 6717 C C . ALA C 1 235 ? 26.994 23.792 34.796 1.00 21.74 214 ALA C C 1
ATOM 6718 O O . ALA C 1 235 ? 28.168 24.138 34.942 1.00 21.86 214 ALA C O 1
ATOM 6720 N N . LYS C 1 236 ? 26.593 23.050 33.772 1.00 22.26 215 LYS C N 1
ATOM 6721 C CA . LYS C 1 236 ? 27.503 22.748 32.667 1.00 22.97 215 LYS C CA 1
ATOM 6722 C C . LYS C 1 236 ? 27.947 24.031 31.976 1.00 22.88 215 LYS C C 1
ATOM 6723 O O . LYS C 1 236 ? 29.121 24.161 31.627 1.00 22.88 215 LYS C O 1
ATOM 6729 N N . ALA C 1 237 ? 27.013 24.985 31.828 1.00 22.53 216 ALA C N 1
ATOM 6730 C CA . ALA C 1 237 ? 27.256 26.259 31.124 1.00 21.96 216 ALA C CA 1
ATOM 6731 C C . ALA C 1 237 ? 28.320 27.149 31.759 1.00 21.91 216 ALA C C 1
ATOM 6732 O O . ALA C 1 237 ? 28.865 28.050 31.102 1.00 21.29 216 ALA C O 1
ATOM 6734 N N . VAL C 1 238 ? 28.624 26.908 33.032 1.00 22.35 217 VAL C N 1
ATOM 6735 C CA . VAL C 1 238 ? 29.683 27.658 33.716 1.00 22.28 217 VAL C CA 1
ATOM 6736 C C . VAL C 1 238 ? 31.008 27.418 32.971 1.00 23.25 217 VAL C C 1
ATOM 6737 O O . VAL C 1 238 ? 31.879 28.308 32.921 1.00 22.99 217 VAL C O 1
ATOM 6741 N N . GLY C 1 239 ? 31.115 26.229 32.368 1.00 23.47 218 GLY C N 1
ATOM 6742 C CA . GLY C 1 239 ? 32.266 25.835 31.561 1.00 24.94 218 GLY C CA 1
ATOM 6743 C C . GLY C 1 239 ? 32.453 26.643 30.284 1.00 25.89 218 GLY C C 1
ATOM 6744 O O . GLY C 1 239 ? 33.564 26.715 29.764 1.00 26.58 218 GLY C O 1
ATOM 6745 N N . LEU C 1 240 ? 31.379 27.253 29.778 1.00 25.96 219 LEU C N 1
ATOM 6746 C CA . LEU C 1 240 ? 31.488 28.194 28.665 1.00 26.08 219 LEU C CA 1
ATOM 6747 C C . LEU C 1 240 ? 32.181 29.504 29.053 1.00 26.69 219 LEU C C 1
ATOM 6748 O O . LEU C 1 240 ? 32.912 30.083 28.244 1.00 28.02 219 LEU C O 1
ATOM 6753 N N . VAL C 1 241 ? 31.966 29.981 30.275 1.00 26.02 220 VAL C N 1
ATOM 6754 C CA . VAL C 1 241 ? 32.508 31.284 30.665 1.00 25.71 220 VAL C CA 1
ATOM 6755 C C . VAL C 1 241 ? 33.723 31.166 31.588 1.00 25.90 220 VAL C C 1
ATOM 6756 O O . VAL C 1 241 ? 34.487 32.127 31.750 1.00 25.46 220 VAL C O 1
ATOM 6760 N N . LEU C 1 242 ? 33.869 29.987 32.200 1.00 26.27 221 LEU C N 1
ATOM 6761 C CA . LEU C 1 242 ? 35.041 29.620 32.982 1.00 26.92 221 LEU C CA 1
ATOM 6762 C C . LEU C 1 242 ? 35.566 28.282 32.464 1.00 27.25 221 LEU C C 1
ATOM 6763 O O . LEU C 1 242 ? 35.198 27.220 32.993 1.00 26.61 221 LEU C O 1
ATOM 6768 N N . PRO C 1 243 ? 36.411 28.321 31.408 1.00 27.66 222 PRO C N 1
ATOM 6769 C CA . PRO C 1 243 ? 36.867 27.089 30.737 1.00 27.63 222 PRO C CA 1
ATOM 6770 C C . PRO C 1 243 ? 37.553 26.095 31.679 1.00 27.22 222 PRO C C 1
ATOM 6771 O O . PRO C 1 243 ? 37.421 24.887 31.498 1.00 26.90 222 PRO C O 1
ATOM 6775 N N . GLU C 1 244 ? 38.231 26.597 32.703 1.00 27.63 223 GLU C N 1
ATOM 6776 C CA . GLU C 1 244 ? 38.864 25.725 33.702 1.00 28.30 223 GLU C CA 1
ATOM 6777 C C . GLU C 1 244 ? 37.876 24.806 34.431 1.00 27.44 223 GLU C C 1
ATOM 6778 O O . GLU C 1 244 ? 38.290 23.799 35.014 1.00 27.68 223 GLU C O 1
ATOM 6784 N N . LEU C 1 245 ? 36.586 25.147 34.385 1.00 26.29 224 LEU C N 1
ATOM 6785 C CA . LEU C 1 245 ? 35.544 24.385 35.079 1.00 25.54 224 LEU C CA 1
ATOM 6786 C C . LEU C 1 245 ? 34.636 23.586 34.147 1.00 25.13 224 LEU C C 1
ATOM 6787 O O . LEU C 1 245 ? 33.592 23.071 34.571 1.00 23.91 224 LEU C O 1
ATOM 6792 N N . LYS C 1 246 ? 35.052 23.471 32.886 1.00 24.49 225 LYS C N 1
ATOM 6793 C CA . LYS C 1 246 ? 34.389 22.607 31.929 1.00 24.55 225 LYS C CA 1
ATOM 6794 C C . LYS C 1 246 ? 34.403 21.158 32.407 1.00 23.91 225 LYS C C 1
ATOM 6795 O O . LYS C 1 246 ? 35.449 20.641 32.817 1.00 23.46 225 LYS C O 1
ATOM 6801 N N . GLY C 1 247 ? 33.237 20.516 32.370 1.00 23.19 226 GLY C N 1
ATOM 6802 C CA . GLY C 1 247 ? 33.097 19.131 32.826 1.00 22.95 226 GLY C CA 1
ATOM 6803 C C . GLY C 1 247 ? 33.163 18.944 34.337 1.00 22.83 226 GLY C C 1
ATOM 6804 O O . GLY C 1 247 ? 33.099 17.822 34.814 1.00 23.52 226 GLY C O 1
ATOM 6805 N N . LYS C 1 248 ? 33.262 20.035 35.095 1.00 22.24 227 LYS C N 1
ATOM 6806 C CA . LYS C 1 248 ? 33.459 19.964 36.553 1.00 21.85 227 LYS C CA 1
ATOM 6807 C C . LYS C 1 248 ? 32.223 20.214 37.408 1.00 21.57 227 LYS C C 1
ATOM 6808 O O . LYS C 1 248 ? 32.264 19.975 38.622 1.00 21.74 227 LYS C O 1
ATOM 6814 N N . LEU C 1 249 ? 31.147 20.702 36.779 1.00 20.73 228 LEU C N 1
ATOM 6815 C CA . LEU C 1 249 ? 29.918 21.063 37.475 1.00 20.08 228 LEU C CA 1
ATOM 6816 C C . LEU C 1 249 ? 28.683 20.522 36.782 1.00 19.67 228 LEU C C 1
ATOM 6817 O O . LEU C 1 249 ? 28.594 20.528 35.554 1.00 19.93 228 LEU C O 1
ATOM 6822 N N . ASN C 1 250 ? 27.721 20.056 37.573 1.00 18.51 229 ASN C N 1
ATOM 6823 C CA . ASN C 1 250 ? 26.412 19.707 37.040 1.00 17.77 229 ASN C CA 1
ATOM 6824 C C . ASN C 1 250 ? 25.360 19.958 38.109 1.00 17.43 229 ASN C C 1
ATOM 6825 O O . ASN C 1 250 ? 25.690 20.339 39.230 1.00 17.36 229 ASN C O 1
ATOM 6830 N N . GLY C 1 251 ? 24.095 19.780 37.763 1.00 17.10 230 GLY C N 1
ATOM 6831 C CA . GLY C 1 251 ? 23.041 20.048 38.716 1.00 16.78 230 GLY C CA 1
ATOM 6832 C C . GLY C 1 251 ? 21.651 19.836 38.186 1.00 17.05 230 GLY C C 1
ATOM 6833 O O . GLY C 1 251 ? 21.442 19.323 37.072 1.00 16.86 230 GLY C O 1
ATOM 6834 N N . THR C 1 252 ? 20.690 20.236 39.008 1.00 16.92 231 THR C N 1
ATOM 6835 C CA . THR C 1 252 ? 19.293 20.049 38.704 1.00 16.86 231 THR C CA 1
ATOM 6836 C C . THR C 1 252 ? 18.527 21.268 39.229 1.00 17.00 231 THR C C 1
ATOM 6837 O O . THR C 1 252 ? 19.092 22.124 39.942 1.00 16.20 231 THR C O 1
ATOM 6841 N N . SER C 1 253 ? 17.255 21.352 38.852 1.00 16.48 232 SER C N 1
ATOM 6842 C CA . SER C 1 253 ? 16.413 22.445 39.300 1.00 16.38 232 SER C CA 1
ATOM 6843 C C . SER C 1 253 ? 15.170 21.906 39.975 1.00 15.42 232 SER C C 1
ATOM 6844 O O . SER C 1 253 ? 14.699 20.826 39.627 1.00 15.80 232 SER C O 1
ATOM 6847 N N . MET C 1 254 ? 14.669 22.658 40.948 1.00 14.77 233 MET C N 1
ATOM 6848 C CA A MET C 1 254 ? 13.375 22.400 41.577 0.50 14.58 233 MET C CA 1
ATOM 6849 C CA B MET C 1 254 ? 13.360 22.400 41.518 0.50 14.64 233 MET C CA 1
ATOM 6850 C C . MET C 1 254 ? 12.539 23.669 41.447 1.00 14.33 233 MET C C 1
ATOM 6851 O O . MET C 1 254 ? 12.840 24.659 42.107 1.00 14.11 233 MET C O 1
ATOM 6860 N N . ARG C 1 255 ? 11.510 23.636 40.606 1.00 13.64 234 ARG C N 1
ATOM 6861 C CA . ARG C 1 255 ? 10.587 24.743 40.468 1.00 13.09 234 ARG C CA 1
ATOM 6862 C C . ARG C 1 255 ? 9.554 24.652 41.599 1.00 12.88 234 ARG C C 1
ATOM 6863 O O . ARG C 1 255 ? 8.940 23.599 41.816 1.00 13.16 234 ARG C O 1
ATOM 6871 N N . VAL C 1 256 ? 9.368 25.745 42.331 1.00 12.56 235 VAL C N 1
ATOM 6872 C CA . VAL C 1 256 ? 8.488 25.736 43.507 1.00 12.01 235 VAL C CA 1
ATOM 6873 C C . VAL C 1 256 ? 7.525 26.921 43.432 1.00 12.64 235 VAL C C 1
ATOM 6874 O O . VAL C 1 256 ? 7.744 27.831 42.616 1.00 13.38 235 VAL C O 1
ATOM 6878 N N . PRO C 1 257 ? 6.454 26.917 44.260 1.00 12.32 236 PRO C N 1
ATOM 6879 C CA . PRO C 1 257 ? 5.391 27.935 44.117 1.00 11.98 236 PRO C CA 1
ATOM 6880 C C . PRO C 1 257 ? 5.685 29.330 44.660 1.00 12.31 236 PRO C C 1
ATOM 6881 O O . PRO C 1 257 ? 4.992 29.802 45.561 1.00 12.42 236 PRO C O 1
ATOM 6885 N N . VAL C 1 258 ? 6.703 29.992 44.107 1.00 12.62 237 VAL C N 1
ATOM 6886 C CA . VAL C 1 258 ? 6.936 31.422 44.357 1.00 12.06 237 VAL C CA 1
ATOM 6887 C C . VAL C 1 258 ? 7.061 32.066 42.970 1.00 12.14 237 VAL C C 1
ATOM 6888 O O . VAL C 1 258 ? 7.553 31.428 42.044 1.00 11.77 237 VAL C O 1
ATOM 6892 N N . PRO C 1 259 ? 6.569 33.308 42.815 1.00 12.51 238 PRO C N 1
ATOM 6893 C CA . PRO C 1 259 ? 6.516 33.932 41.483 1.00 12.62 238 PRO C CA 1
ATOM 6894 C C . PRO C 1 259 ? 7.849 34.490 40.989 1.00 13.16 238 PRO C C 1
ATOM 6895 O O . PRO C 1 259 ? 8.048 34.649 39.784 1.00 13.27 238 PRO C O 1
ATOM 6899 N N . THR C 1 260 ? 8.730 34.838 41.913 1.00 13.58 239 THR C N 1
ATOM 6900 C CA . THR C 1 260 ? 10.105 35.171 41.571 1.00 13.72 239 THR C CA 1
ATOM 6901 C C . THR C 1 260 ? 10.953 34.996 42.817 1.00 14.21 239 THR C C 1
ATOM 6902 O O . THR C 1 260 ? 10.423 34.987 43.935 1.00 14.29 239 THR C O 1
ATOM 6906 N N . GLY C 1 261 ? 12.263 34.880 42.618 1.00 14.52 240 GLY C N 1
ATOM 6907 C CA . GLY C 1 261 ? 13.194 34.639 43.708 1.00 15.31 240 GLY C CA 1
ATOM 6908 C C . GLY C 1 261 ? 13.585 33.173 43.701 1.00 15.88 240 GLY C C 1
ATOM 6909 O O . GLY C 1 261 ? 12.717 32.285 43.712 1.00 16.33 240 GLY C O 1
ATOM 6910 N N . SER C 1 262 ? 14.893 32.922 43.673 1.00 15.42 241 SER C N 1
ATOM 6911 C CA . SER C 1 262 ? 15.435 31.582 43.517 1.00 14.56 241 SER C CA 1
ATOM 6912 C C . SER C 1 262 ? 16.733 31.514 44.314 1.00 14.90 241 SER C C 1
ATOM 6913 O O . SER C 1 262 ? 17.266 32.546 44.758 1.00 14.20 241 SER C O 1
ATOM 6916 N N . ILE C 1 263 ? 17.254 30.309 44.509 1.00 14.68 242 ILE C N 1
ATOM 6917 C CA . ILE C 1 263 ? 18.471 30.166 45.296 1.00 14.76 242 ILE C CA 1
ATOM 6918 C C . ILE C 1 263 ? 19.324 29.005 44.779 1.00 15.01 242 ILE C C 1
ATOM 6919 O O . ILE C 1 263 ? 18.811 27.904 44.534 1.00 15.14 242 ILE C O 1
ATOM 6924 N N . VAL C 1 264 ? 20.613 29.268 44.590 1.00 14.64 243 VAL C N 1
ATOM 6925 C CA . VAL C 1 264 ? 21.551 28.212 44.231 1.00 15.11 243 VAL C CA 1
ATOM 6926 C C . VAL C 1 264 ? 22.105 27.552 45.498 1.00 15.17 243 VAL C C 1
ATOM 6927 O O . VAL C 1 264 ? 22.516 28.221 46.435 1.00 14.84 243 VAL C O 1
ATOM 6931 N N . ASP C 1 265 ? 22.075 26.229 45.492 1.00 15.59 244 ASP C N 1
ATOM 6932 C CA . ASP C 1 265 ? 22.562 25.389 46.572 1.00 16.34 244 ASP C CA 1
ATOM 6933 C C . ASP C 1 265 ? 23.746 24.585 45.997 1.00 15.84 244 ASP C C 1
ATOM 6934 O O . ASP C 1 265 ? 23.549 23.574 45.320 1.00 15.17 244 ASP C O 1
ATOM 6939 N N . LEU C 1 266 ? 24.958 25.075 46.233 1.00 15.76 245 LEU C N 1
ATOM 6940 C CA . LEU C 1 266 ? 26.173 24.535 45.590 1.00 16.18 245 LEU C CA 1
ATOM 6941 C C . LEU C 1 266 ? 26.989 23.705 46.562 1.00 16.07 245 LEU C C 1
ATOM 6942 O O . LEU C 1 266 ? 27.442 24.223 47.589 1.00 16.12 245 LEU C O 1
ATOM 6947 N N . THR C 1 267 ? 27.159 22.425 46.233 1.00 15.99 246 THR C N 1
ATOM 6948 C CA . THR C 1 267 ? 27.972 21.496 47.008 1.00 16.18 246 THR C CA 1
ATOM 6949 C C . THR C 1 267 ? 29.261 21.178 46.245 1.00 16.71 246 THR C C 1
ATOM 6950 O O . THR C 1 267 ? 29.234 20.548 45.184 1.00 16.96 246 THR C O 1
ATOM 6954 N N . VAL C 1 268 ? 30.386 21.615 46.786 1.00 17.09 247 VAL C N 1
ATOM 6955 C CA . VAL C 1 268 ? 31.657 21.495 46.080 1.00 18.17 247 VAL C CA 1
ATOM 6956 C C . VAL C 1 268 ? 32.726 20.772 46.864 1.00 18.21 247 VAL C C 1
ATOM 6957 O O . VAL C 1 268 ? 32.809 20.859 48.090 1.00 18.70 247 VAL C O 1
ATOM 6961 N N . GLN C 1 269 ? 33.552 20.061 46.123 1.00 18.72 248 GLN C N 1
ATOM 6962 C CA A GLN C 1 269 ? 34.791 19.532 46.656 0.50 18.43 248 GLN C CA 1
ATOM 6963 C CA B GLN C 1 269 ? 34.795 19.525 46.660 0.50 18.86 248 GLN C CA 1
ATOM 6964 C C . GLN C 1 269 ? 35.918 20.493 46.291 1.00 18.44 248 GLN C C 1
ATOM 6965 O O . GLN C 1 269 ? 36.271 20.637 45.122 1.00 17.99 248 GLN C O 1
ATOM 6976 N N . LEU C 1 270 ? 36.455 21.164 47.301 1.00 18.45 249 LEU C N 1
ATOM 6977 C CA . LEU C 1 270 ? 37.538 22.118 47.121 1.00 18.99 249 LEU C CA 1
ATOM 6978 C C . LEU C 1 270 ? 38.912 21.479 47.302 1.00 19.88 249 LEU C C 1
ATOM 6979 O O . LEU C 1 270 ? 39.040 20.430 47.955 1.00 19.38 249 LEU C O 1
ATOM 6984 N N . LYS C 1 271 ? 39.927 22.117 46.713 1.00 20.91 250 LYS C N 1
ATOM 6985 C CA . LYS C 1 271 ? 41.307 21.607 46.735 1.00 22.09 250 LYS C CA 1
ATOM 6986 C C . LYS C 1 271 ? 41.992 21.869 48.063 1.00 21.68 250 LYS C C 1
ATOM 6987 O O . LYS C 1 271 ? 42.874 21.121 48.455 1.00 22.38 250 LYS C O 1
ATOM 6993 N N . LYS C 1 272 ? 41.588 22.939 48.738 1.00 21.91 251 LYS C N 1
ATOM 6994 C CA . LYS C 1 272 ? 42.034 23.230 50.092 1.00 21.93 251 LYS C CA 1
ATOM 6995 C C . LYS C 1 272 ? 41.310 22.297 51.085 1.00 22.20 251 LYS C C 1
ATOM 6996 O O . LYS C 1 272 ? 40.139 22.522 51.436 1.00 21.88 251 LYS C O 1
ATOM 7002 N N . LYS C 1 273 ? 42.025 21.260 51.531 1.00 21.74 252 LYS C N 1
ATOM 7003 C CA . LYS C 1 273 ? 41.453 20.174 52.332 1.00 21.41 252 LYS C CA 1
ATOM 7004 C C . LYS C 1 273 ? 41.216 20.520 53.801 1.00 20.86 252 LYS C C 1
ATOM 7005 O O . LYS C 1 273 ? 40.598 19.734 54.540 1.00 20.45 252 LYS C O 1
ATOM 7011 N N . ASP C 1 274 ? 41.713 21.676 54.230 1.00 20.36 253 ASP C N 1
ATOM 7012 C CA . ASP C 1 274 ? 41.444 22.159 55.585 1.00 20.35 253 ASP C CA 1
ATOM 7013 C C . ASP C 1 274 ? 40.633 23.470 55.624 1.00 19.84 253 ASP C C 1
ATOM 7014 O O . ASP C 1 274 ? 40.646 24.189 56.633 1.00 19.61 253 ASP C O 1
ATOM 7019 N N . VAL C 1 275 ? 39.937 23.774 54.531 1.00 19.35 254 VAL C N 1
ATOM 7020 C CA . VAL C 1 275 ? 39.127 25.003 54.414 1.00 18.86 254 VAL C CA 1
ATOM 7021 C C . VAL C 1 275 ? 37.983 25.016 55.444 1.00 18.80 254 VAL C C 1
ATOM 7022 O O . VAL C 1 275 ? 37.424 23.969 55.748 1.00 18.78 254 VAL C O 1
ATOM 7026 N N . THR C 1 276 ? 37.665 26.198 55.982 1.00 18.66 255 THR C N 1
ATOM 7027 C CA . THR C 1 276 ? 36.611 26.360 56.985 1.00 18.66 255 THR C CA 1
ATOM 7028 C C . THR C 1 276 ? 35.472 27.261 56.471 1.00 18.96 255 THR C C 1
ATOM 7029 O O . THR C 1 276 ? 35.612 27.964 55.467 1.00 18.64 255 THR C O 1
ATOM 7033 N N . LYS C 1 277 ? 34.351 27.222 57.181 1.00 19.01 256 LYS C N 1
ATOM 7034 C CA . LYS C 1 277 ? 33.202 28.062 56.911 1.00 19.33 256 LYS C CA 1
ATOM 7035 C C . LYS C 1 277 ? 33.615 29.540 56.974 1.00 19.35 256 LYS C C 1
ATOM 7036 O O . LYS C 1 277 ? 33.248 30.338 56.108 1.00 19.09 256 LYS C O 1
ATOM 7042 N N . GLU C 1 278 ? 34.377 29.898 58.006 1.00 19.00 257 GLU C N 1
ATOM 7043 C CA . GLU C 1 278 ? 34.809 31.275 58.189 1.00 18.88 257 GLU C CA 1
ATOM 7044 C C . GLU C 1 278 ? 35.678 31.748 57.025 1.00 19.09 257 GLU C C 1
ATOM 7045 O O . GLU C 1 278 ? 35.538 32.887 56.572 1.00 19.25 257 GLU C O 1
ATOM 7047 N N . GLU C 1 279 ? 36.571 30.878 56.546 1.00 18.77 258 GLU C N 1
ATOM 7048 C CA . GLU C 1 279 ? 37.424 31.203 55.404 1.00 18.79 258 GLU C CA 1
ATOM 7049 C C . GLU C 1 279 ? 36.612 31.353 54.120 1.00 18.76 258 GLU C C 1
ATOM 7050 O O . GLU C 1 279 ? 36.852 32.278 53.354 1.00 18.26 258 GLU C O 1
ATOM 7056 N N . ILE C 1 280 ? 35.674 30.429 53.872 1.00 18.81 259 ILE C N 1
ATOM 7057 C CA . ILE C 1 280 ? 34.820 30.519 52.684 1.00 18.75 259 ILE C CA 1
ATOM 7058 C C . ILE C 1 280 ? 34.015 31.825 52.705 1.00 19.17 259 ILE C C 1
ATOM 7059 O O . ILE C 1 280 ? 33.994 32.563 51.709 1.00 19.09 259 ILE C O 1
ATOM 7064 N N . ASN C 1 281 ? 33.393 32.121 53.844 1.00 18.82 260 ASN C N 1
ATOM 7065 C CA . ASN C 1 281 ? 32.584 33.328 53.970 1.00 19.40 260 ASN C CA 1
ATOM 7066 C C . ASN C 1 281 ? 33.424 34.600 53.849 1.00 20.23 260 ASN C C 1
ATOM 7067 O O . ASN C 1 281 ? 33.005 35.580 53.221 1.00 19.99 260 ASN C O 1
ATOM 7072 N N . SER C 1 282 ? 34.625 34.560 54.416 1.00 20.29 261 SER C N 1
ATOM 7073 C CA . SER C 1 282 ? 35.530 35.682 54.323 1.00 21.07 261 SER C CA 1
ATOM 7074 C C . SER C 1 282 ? 35.935 36.000 52.873 1.00 20.66 261 SER C C 1
ATOM 7075 O O . SER C 1 282 ? 35.896 37.171 52.483 1.00 20.26 261 SER C O 1
ATOM 7078 N N . VAL C 1 283 ? 36.291 34.996 52.066 1.00 20.31 262 VAL C N 1
ATOM 7079 C CA . VAL C 1 283 ? 36.607 35.311 50.654 1.00 20.75 262 VAL C CA 1
ATOM 7080 C C . VAL C 1 283 ? 35.399 35.785 49.836 1.00 20.67 262 VAL C C 1
ATOM 7081 O O . VAL C 1 283 ? 35.550 36.586 48.917 1.00 20.65 262 VAL C O 1
ATOM 7085 N N . LEU C 1 284 ? 34.206 35.295 50.168 1.00 20.85 263 LEU C N 1
ATOM 7086 C CA . LEU C 1 284 ? 33.012 35.706 49.427 1.00 21.07 263 LEU C CA 1
ATOM 7087 C C . LEU C 1 284 ? 32.622 37.132 49.790 1.00 21.34 263 LEU C C 1
ATOM 7088 O O . LEU C 1 284 ? 32.272 37.926 48.914 1.00 20.99 263 LEU C O 1
ATOM 7093 N N . ARG C 1 285 ? 32.691 37.451 51.077 1.00 22.17 264 ARG C N 1
ATOM 7094 C CA . ARG C 1 285 ? 32.418 38.807 51.536 1.00 23.70 264 ARG C CA 1
ATOM 7095 C C . ARG C 1 285 ? 33.416 39.785 50.893 1.00 23.63 264 ARG C C 1
ATOM 7096 O O . ARG C 1 285 ? 33.001 40.789 50.305 1.00 23.74 264 ARG C O 1
ATOM 7104 N N . LYS C 1 286 ? 34.711 39.468 50.953 1.00 23.84 265 LYS C N 1
ATOM 7105 C CA . LYS C 1 286 ? 35.737 40.321 50.319 1.00 24.42 265 LYS C CA 1
ATOM 7106 C C . LYS C 1 286 ? 35.543 40.471 48.812 1.00 24.14 265 LYS C C 1
ATOM 7107 O O . LYS C 1 286 ? 35.632 41.577 48.298 1.00 23.90 265 LYS C O 1
ATOM 7113 N N . ALA C 1 287 ? 35.261 39.369 48.112 1.00 23.86 266 ALA C N 1
ATOM 7114 C CA . ALA C 1 287 ? 35.015 39.435 46.672 1.00 24.66 266 ALA C CA 1
ATOM 7115 C C . ALA C 1 287 ? 33.845 40.370 46.311 1.00 25.31 266 ALA C C 1
ATOM 7116 O O . ALA C 1 287 ? 33.920 41.101 45.318 1.00 25.45 266 ALA C O 1
ATOM 7118 N N . SER C 1 288 ? 32.782 40.344 47.120 1.00 26.36 267 SER C N 1
ATOM 7119 C CA . SER C 1 288 ? 31.584 41.140 46.861 1.00 27.31 267 SER C CA 1
ATOM 7120 C C . SER C 1 288 ? 31.847 42.657 46.974 1.00 28.67 267 SER C C 1
ATOM 7121 O O . SER C 1 288 ? 31.062 43.457 46.473 1.00 28.63 267 SER C O 1
ATOM 7124 N N . GLU C 1 289 ? 32.956 43.031 47.611 1.00 30.34 268 GLU C N 1
ATOM 7125 C CA . GLU C 1 289 ? 33.362 44.433 47.735 1.00 32.23 268 GLU C CA 1
ATOM 7126 C C . GLU C 1 289 ? 34.363 44.883 46.656 1.00 32.66 268 GLU C C 1
ATOM 7127 O O . GLU C 1 289 ? 34.749 46.048 46.631 1.00 33.22 268 GLU C O 1
ATOM 7133 N N . THR C 1 290 ? 34.785 43.978 45.773 1.00 32.99 269 THR C N 1
ATOM 7134 C CA . THR C 1 290 ? 35.761 44.323 44.737 1.00 33.11 269 THR C CA 1
ATOM 7135 C C . THR C 1 290 ? 35.103 45.028 43.539 1.00 33.65 269 THR C C 1
ATOM 7136 O O . THR C 1 290 ? 33.922 44.794 43.258 1.00 33.35 269 THR C O 1
ATOM 7140 N N . PRO C 1 291 ? 35.869 45.895 42.828 1.00 33.82 270 PRO C N 1
ATOM 7141 C CA . PRO C 1 291 ? 35.337 46.594 41.649 1.00 33.61 270 PRO C CA 1
ATOM 7142 C C . PRO C 1 291 ? 34.787 45.633 40.598 1.00 33.00 270 PRO C C 1
ATOM 7143 O O . PRO C 1 291 ? 33.771 45.910 39.983 1.00 33.30 270 PRO C O 1
ATOM 7147 N N . GLU C 1 292 ? 35.461 44.509 40.410 1.00 32.31 271 GLU C N 1
ATOM 7148 C CA . GLU C 1 292 ? 35.037 43.501 39.452 1.00 31.78 271 GLU C CA 1
ATOM 7149 C C . GLU C 1 292 ? 33.614 42.947 39.738 1.00 30.52 271 GLU C C 1
ATOM 7150 O O . GLU C 1 292 ? 32.840 42.714 38.805 1.00 30.18 271 GLU C O 1
ATOM 7156 N N . LEU C 1 293 ? 33.265 42.780 41.015 1.00 28.67 272 LEU C N 1
ATOM 7157 C CA . LEU C 1 293 ? 32.037 42.049 41.379 1.00 27.37 272 LEU C CA 1
ATOM 7158 C C . LEU C 1 293 ? 30.991 42.825 42.175 1.00 26.29 272 LEU C C 1
ATOM 7159 O O . LEU C 1 293 ? 29.909 42.297 42.445 1.00 26.12 272 LEU C O 1
ATOM 7164 N N . LYS C 1 294 ? 31.296 44.073 42.532 1.00 25.86 273 LYS C N 1
ATOM 7165 C CA . LYS C 1 294 ? 30.358 44.918 43.276 1.00 25.23 273 LYS C CA 1
ATOM 7166 C C . LYS C 1 294 ? 29.083 45.126 42.470 1.00 24.56 273 LYS C C 1
ATOM 7167 O O . LYS C 1 294 ? 29.132 45.464 41.287 1.00 24.72 273 LYS C O 1
ATOM 7169 N N . GLY C 1 295 ? 27.938 44.886 43.099 1.00 23.13 274 GLY C N 1
ATOM 7170 C CA . GLY C 1 295 ? 26.668 44.923 42.367 1.00 22.11 274 GLY C CA 1
ATOM 7171 C C . GLY C 1 295 ? 26.348 43.658 41.570 1.00 20.94 274 GLY C C 1
ATOM 7172 O O . GLY C 1 295 ? 25.268 43.538 41.021 1.00 21.63 274 GLY C O 1
ATOM 7173 N N . ILE C 1 296 ? 27.287 42.721 41.483 1.00 20.29 275 ILE C N 1
ATOM 7174 C CA . ILE C 1 296 ? 27.043 41.439 40.819 1.00 19.13 275 ILE C CA 1
ATOM 7175 C C . ILE C 1 296 ? 26.907 40.332 41.876 1.00 18.87 275 ILE C C 1
ATOM 7176 O O . ILE C 1 296 ? 25.885 39.662 41.953 1.00 18.56 275 ILE C O 1
ATOM 7181 N N . LEU C 1 297 ? 27.960 40.160 42.674 1.00 18.61 276 LEU C N 1
ATOM 7182 C CA . LEU C 1 297 ? 27.981 39.238 43.796 1.00 18.29 276 LEU C CA 1
ATOM 7183 C C . LEU C 1 297 ? 27.768 40.026 45.075 1.00 17.89 276 LEU C C 1
ATOM 7184 O O . LEU C 1 297 ? 28.506 40.968 45.363 1.00 18.67 276 LEU C O 1
ATOM 7189 N N . GLY C 1 298 ? 26.729 39.662 45.814 1.00 17.11 277 GLY C N 1
ATOM 7190 C CA . GLY C 1 298 ? 26.500 40.206 47.142 1.00 16.57 277 GLY C CA 1
ATOM 7191 C C . GLY C 1 298 ? 26.819 39.166 48.203 1.00 16.17 277 GLY C C 1
ATOM 7192 O O . GLY C 1 298 ? 27.020 37.994 47.907 1.00 15.18 277 GLY C O 1
ATOM 7193 N N . TYR C 1 299 ? 26.848 39.612 49.444 1.00 16.22 278 TYR C N 1
ATOM 7194 C CA . TYR C 1 299 ? 27.034 38.740 50.581 1.00 16.59 278 TYR C CA 1
ATOM 7195 C C . TYR C 1 299 ? 26.174 39.320 51.700 1.00 16.96 278 TYR C C 1
ATOM 7196 O O . TYR C 1 299 ? 26.147 40.538 51.906 1.00 17.02 278 TYR C O 1
ATOM 7205 N N . THR C 1 300 ? 25.446 38.454 52.400 1.00 17.01 279 THR C N 1
ATOM 7206 C CA . THR C 1 300 ? 24.691 38.892 53.568 1.00 16.67 279 THR C CA 1
ATOM 7207 C C . THR C 1 300 ? 24.895 37.914 54.704 1.00 16.77 279 THR C C 1
ATOM 7208 O O . THR C 1 300 ? 25.221 36.747 54.459 1.00 16.24 279 THR C O 1
ATOM 7212 N N . GLU C 1 301 ? 24.724 38.401 55.933 1.00 16.82 280 GLU C N 1
ATOM 7213 C CA . GLU C 1 301 ? 24.566 37.535 57.100 1.00 17.73 280 GLU C CA 1
ATOM 7214 C C . GLU C 1 301 ? 23.212 37.714 57.800 1.00 17.73 280 GLU C C 1
ATOM 7215 O O . GLU C 1 301 ? 23.017 37.243 58.917 1.00 17.85 280 GLU C O 1
ATOM 7221 N N . ASP C 1 302 ? 22.275 38.379 57.133 1.00 17.39 281 ASP C N 1
ATOM 7222 C CA . ASP C 1 302 ? 20.925 38.507 57.667 1.00 17.20 281 ASP C CA 1
ATOM 7223 C C . ASP C 1 302 ? 20.136 37.241 57.342 1.00 16.33 281 ASP C C 1
ATOM 7224 O O . ASP C 1 302 ? 20.294 36.679 56.254 1.00 16.33 281 ASP C O 1
ATOM 7229 N N . PRO C 1 303 ? 19.274 36.801 58.275 1.00 15.29 282 PRO C N 1
ATOM 7230 C CA . PRO C 1 303 ? 18.473 35.600 58.050 1.00 14.76 282 PRO C CA 1
ATOM 7231 C C . PRO C 1 303 ? 17.242 35.909 57.187 1.00 14.63 282 PRO C C 1
ATOM 7232 O O . PRO C 1 303 ? 16.131 35.995 57.683 1.00 14.20 282 PRO C O 1
ATOM 7236 N N . ILE C 1 304 ? 17.454 36.072 55.890 1.00 14.85 283 ILE C N 1
ATOM 7237 C CA . ILE C 1 304 ? 16.380 36.468 54.979 1.00 14.75 283 ILE C CA 1
ATOM 7238 C C . ILE C 1 304 ? 15.698 35.256 54.333 1.00 14.47 283 ILE C C 1
ATOM 7239 O O . ILE C 1 304 ? 16.121 34.107 54.542 1.00 14.53 283 ILE C O 1
ATOM 7244 N N . VAL C 1 305 ? 14.645 35.524 53.561 1.00 13.52 284 VAL C N 1
ATOM 7245 C CA . VAL C 1 305 ? 13.908 34.500 52.820 1.00 13.16 284 VAL C CA 1
ATOM 7246 C C . VAL C 1 305 ? 13.708 35.047 51.401 1.00 13.61 284 VAL C C 1
ATOM 7247 O O . VAL C 1 305 ? 14.057 36.206 51.148 1.00 13.38 284 VAL C O 1
ATOM 7251 N N . SER C 1 306 ? 13.164 34.242 50.481 1.00 13.15 285 SER C N 1
ATOM 7252 C CA . SER C 1 306 ? 13.153 34.637 49.060 1.00 13.33 285 SER C CA 1
ATOM 7253 C C . SER C 1 306 ? 12.480 35.973 48.752 1.00 13.66 285 SER C C 1
ATOM 7254 O O . SER C 1 306 ? 12.962 36.715 47.893 1.00 13.26 285 SER C O 1
ATOM 7257 N N . SER C 1 307 ? 11.380 36.285 49.441 1.00 14.11 286 SER C N 1
ATOM 7258 C CA . SER C 1 307 ? 10.689 37.568 49.228 1.00 14.71 286 SER C CA 1
ATOM 7259 C C . SER C 1 307 ? 11.609 38.778 49.394 1.00 14.89 286 SER C C 1
ATOM 7260 O O . SER C 1 307 ? 11.408 39.809 48.736 1.00 14.11 286 SER C O 1
ATOM 7263 N N . ASP C 1 308 ? 12.611 38.656 50.266 1.00 14.66 287 ASP C N 1
ATOM 7264 C CA . ASP C 1 308 ? 13.524 39.780 50.566 1.00 15.08 287 ASP C CA 1
ATOM 7265 C C . ASP C 1 308 ? 14.502 40.097 49.424 1.00 15.08 287 ASP C C 1
ATOM 7266 O O . ASP C 1 308 ? 15.128 41.151 49.411 1.00 15.19 287 ASP C O 1
ATOM 7271 N N . ILE C 1 309 ? 14.651 39.181 48.478 1.00 15.70 288 ILE C N 1
ATOM 7272 C CA . ILE C 1 309 ? 15.545 39.441 47.348 1.00 16.92 288 ILE C CA 1
ATOM 7273 C C . ILE C 1 309 ? 14.784 39.847 46.072 1.00 17.20 288 ILE C C 1
ATOM 7274 O O . ILE C 1 309 ? 15.382 40.175 45.047 1.00 16.40 288 ILE C O 1
ATOM 7279 N N . LYS C 1 310 ? 13.459 39.828 46.164 1.00 17.87 289 LYS C N 1
ATOM 7280 C CA . LYS C 1 310 ? 12.605 40.293 45.083 1.00 19.56 289 LYS C CA 1
ATOM 7281 C C . LYS C 1 310 ? 13.009 41.724 44.705 1.00 18.80 289 LYS C C 1
ATOM 7282 O O . LYS C 1 310 ? 13.068 42.604 45.550 1.00 18.13 289 LYS C O 1
ATOM 7288 N N . GLY C 1 311 ? 13.342 41.937 43.439 1.00 19.02 290 GLY C N 1
ATOM 7289 C CA . GLY C 1 311 ? 13.711 43.271 42.981 1.00 18.83 290 GLY C CA 1
ATOM 7290 C C . GLY C 1 311 ? 15.158 43.631 43.257 1.00 18.88 290 GLY C C 1
ATOM 7291 O O . GLY C 1 311 ? 15.556 44.756 43.016 1.00 19.62 290 GLY C O 1
ATOM 7292 N N . ASN C 1 312 ? 15.937 42.684 43.784 1.00 18.16 291 ASN C N 1
ATOM 7293 C CA . ASN C 1 312 ? 17.365 42.880 43.994 1.00 17.96 291 ASN C CA 1
ATOM 7294 C C . ASN C 1 312 ? 18.102 42.764 42.663 1.00 17.74 291 ASN C C 1
ATOM 7295 O O . ASN C 1 312 ? 17.849 41.843 41.886 1.00 16.94 291 ASN C O 1
ATOM 7300 N N . SER C 1 313 ? 19.016 43.694 42.414 1.00 17.46 292 SER C N 1
ATOM 7301 C CA . SER C 1 313 ? 19.721 43.765 41.130 1.00 17.68 292 SER C CA 1
ATOM 7302 C C . SER C 1 313 ? 21.012 42.922 41.042 1.00 17.54 292 SER C C 1
ATOM 7303 O O . SER C 1 313 ? 21.618 42.836 39.964 1.00 17.49 292 SER C O 1
ATOM 7306 N N . HIS C 1 314 ? 21.429 42.296 42.145 1.00 16.53 293 HIS C N 1
ATOM 7307 C CA . HIS C 1 314 ? 22.624 41.437 42.103 1.00 16.67 293 HIS C CA 1
ATOM 7308 C C . HIS C 1 314 ? 22.337 40.172 41.298 1.00 16.22 293 HIS C C 1
ATOM 7309 O O . HIS C 1 314 ? 21.181 39.773 41.161 1.00 16.68 293 HIS C O 1
ATOM 7316 N N . SER C 1 315 ? 23.389 39.558 40.762 1.00 15.65 294 SER C N 1
ATOM 7317 C CA . SER C 1 315 ? 23.288 38.257 40.111 1.00 15.66 294 SER C CA 1
ATOM 7318 C C . SER C 1 315 ? 23.288 37.112 41.123 1.00 15.34 294 SER C C 1
ATOM 7319 O O . SER C 1 315 ? 22.783 36.036 40.844 1.00 15.40 294 SER C O 1
ATOM 7322 N N . SER C 1 316 ? 23.867 37.358 42.290 1.00 15.30 295 SER C N 1
ATOM 7323 C CA . SER C 1 316 ? 24.195 36.305 43.239 1.00 15.72 295 SER C CA 1
ATOM 7324 C C . SER C 1 316 ? 24.398 36.926 44.601 1.00 15.65 295 SER C C 1
ATOM 7325 O O . SER C 1 316 ? 25.282 37.768 44.774 1.00 15.72 295 SER C O 1
ATOM 7328 N N . ILE C 1 317 ? 23.590 36.519 45.578 1.00 15.70 296 ILE C N 1
ATOM 7329 C CA . ILE C 1 317 ? 23.779 37.006 46.947 1.00 15.56 296 ILE C CA 1
ATOM 7330 C C . ILE C 1 317 ? 23.999 35.851 47.918 1.00 15.39 296 ILE C C 1
ATOM 7331 O O . ILE C 1 317 ? 23.059 35.136 48.268 1.00 14.83 296 ILE C O 1
ATOM 7336 N N . VAL C 1 318 ? 25.248 35.696 48.356 1.00 14.91 297 VAL C N 1
ATOM 7337 C CA . VAL C 1 318 ? 25.615 34.633 49.261 1.00 14.98 297 VAL C CA 1
ATOM 7338 C C . VAL C 1 318 ? 24.934 34.799 50.624 1.00 14.99 297 VAL C C 1
ATOM 7339 O O . VAL C 1 318 ? 25.035 35.864 51.268 1.00 14.88 297 VAL C O 1
ATOM 7343 N N . ASP C 1 319 ? 24.241 33.741 51.033 1.00 14.62 298 ASP C N 1
ATOM 7344 C CA . ASP C 1 319 ? 23.615 33.643 52.340 1.00 14.92 298 ASP C CA 1
ATOM 7345 C C . ASP C 1 319 ? 24.676 33.113 53.293 1.00 14.56 298 ASP C C 1
ATOM 7346 O O . ASP C 1 319 ? 24.869 31.900 53.421 1.00 14.36 298 ASP C O 1
ATOM 7351 N N . GLY C 1 320 ? 25.369 34.023 53.970 1.00 14.38 299 GLY C N 1
ATOM 7352 C CA . GLY C 1 320 ? 26.525 33.649 54.777 1.00 13.75 299 GLY C CA 1
ATOM 7353 C C . GLY C 1 320 ? 26.172 32.729 55.934 1.00 14.31 299 GLY C C 1
ATOM 7354 O O . GLY C 1 320 ? 26.966 31.855 56.287 1.00 13.23 299 GLY C O 1
ATOM 7355 N N . LEU C 1 321 ? 24.978 32.900 56.512 1.00 14.27 300 LEU C N 1
ATOM 7356 C CA . LEU C 1 321 ? 24.558 32.039 57.627 1.00 15.19 300 LEU C CA 1
ATOM 7357 C C . LEU C 1 321 ? 24.383 30.571 57.198 1.00 15.81 300 LEU C C 1
ATOM 7358 O O . LEU C 1 321 ? 24.506 29.669 58.007 1.00 15.87 300 LEU C O 1
ATOM 7363 N N . GLU C 1 322 ? 24.126 30.344 55.912 1.00 16.26 301 GLU C N 1
ATOM 7364 C CA . GLU C 1 322 ? 23.906 28.999 55.392 1.00 16.46 301 GLU C CA 1
ATOM 7365 C C . GLU C 1 322 ? 25.171 28.216 55.002 1.00 15.79 301 GLU C C 1
ATOM 7366 O O . GLU C 1 322 ? 25.076 27.038 54.681 1.00 15.76 301 GLU C O 1
ATOM 7372 N N . THR C 1 323 ? 26.337 28.863 54.982 1.00 15.23 302 THR C N 1
ATOM 7373 C CA . THR C 1 323 ? 27.564 28.177 54.537 1.00 14.86 302 THR C CA 1
ATOM 7374 C C . THR C 1 323 ? 27.854 27.000 55.477 1.00 14.90 302 THR C C 1
ATOM 7375 O O . THR C 1 323 ? 27.772 27.145 56.682 1.00 13.47 302 THR C O 1
ATOM 7379 N N . MET C 1 324 ? 28.113 25.829 54.905 1.00 15.16 303 MET C N 1
ATOM 7380 C CA . MET C 1 324 ? 28.317 24.624 55.702 1.00 16.16 303 MET C CA 1
ATOM 7381 C C . MET C 1 324 ? 29.531 23.890 55.155 1.00 16.65 303 MET C C 1
ATOM 7382 O O . MET C 1 324 ? 29.649 23.700 53.953 1.00 16.57 303 MET C O 1
ATOM 7387 N N . VAL C 1 325 ? 30.449 23.516 56.044 1.00 17.21 304 VAL C N 1
ATOM 7388 C CA . VAL C 1 325 ? 31.679 22.856 55.634 1.00 18.28 304 VAL C CA 1
ATOM 7389 C C . VAL C 1 325 ? 31.914 21.590 56.448 1.00 18.71 304 VAL C C 1
ATOM 7390 O O . VAL C 1 325 ? 31.813 21.617 57.670 1.00 17.99 304 VAL C O 1
ATOM 7394 N N . LEU C 1 326 ? 32.225 20.491 55.760 1.00 18.98 305 LEU C N 1
ATOM 7395 C CA . LEU C 1 326 ? 32.686 19.278 56.425 1.00 19.96 305 LEU C CA 1
ATOM 7396 C C . LEU C 1 326 ? 34.220 19.171 56.340 1.00 20.58 305 LEU C C 1
ATOM 7397 O O . LEU C 1 326 ? 34.914 20.155 56.084 1.00 21.04 305 LEU C O 1
ATOM 7402 N N . GLU C 1 327 ? 34.755 17.976 56.542 1.00 20.75 306 GLU C N 1
ATOM 7403 C CA . GLU C 1 327 ? 36.188 17.785 56.461 1.00 21.05 306 GLU C CA 1
ATOM 7404 C C . GLU C 1 327 ? 36.629 17.696 55.009 1.00 20.69 306 GLU C C 1
ATOM 7405 O O . GLU C 1 327 ? 35.810 17.467 54.122 1.00 20.50 306 GLU C O 1
ATOM 7411 N N . ASN C 1 328 ? 37.918 17.910 54.769 1.00 20.66 307 ASN C N 1
ATOM 7412 C CA . ASN C 1 328 ? 38.509 17.706 53.444 1.00 21.69 307 ASN C CA 1
ATOM 7413 C C . ASN C 1 328 ? 37.941 18.545 52.286 1.00 21.19 307 ASN C C 1
ATOM 7414 O O . ASN C 1 328 ? 37.818 18.058 51.157 1.00 21.37 307 ASN C O 1
ATOM 7419 N N . GLY C 1 329 ? 37.600 19.796 52.567 1.00 20.78 308 GLY C N 1
ATOM 7420 C CA . GLY C 1 329 ? 37.171 20.728 51.526 1.00 20.61 308 GLY C CA 1
ATOM 7421 C C . GLY C 1 329 ? 35.793 20.457 50.944 1.00 20.44 308 GLY C C 1
ATOM 7422 O O . GLY C 1 329 ? 35.486 20.916 49.841 1.00 20.90 308 GLY C O 1
ATOM 7423 N N . PHE C 1 330 ? 34.968 19.707 51.671 1.00 19.80 309 PHE C N 1
ATOM 7424 C CA . PHE C 1 330 ? 33.617 19.385 51.223 1.00 19.49 309 PHE C CA 1
ATOM 7425 C C . PHE C 1 330 ? 32.692 20.461 51.763 1.00 18.68 309 PHE C C 1
ATOM 7426 O O . PHE C 1 330 ? 32.458 20.528 52.954 1.00 18.14 309 PHE C O 1
ATOM 7434 N N . ALA C 1 331 ? 32.166 21.300 50.876 1.00 18.04 310 ALA C N 1
ATOM 7435 C CA . ALA C 1 331 ? 31.500 22.522 51.303 1.00 18.17 310 ALA C CA 1
ATOM 7436 C C . ALA C 1 331 ? 30.204 22.797 50.560 1.00 18.00 310 ALA C C 1
ATOM 7437 O O . ALA C 1 331 ? 30.031 22.386 49.423 1.00 17.61 310 ALA C O 1
ATOM 7439 N N . LYS C 1 332 ? 29.309 23.515 51.226 1.00 17.93 311 LYS C N 1
ATOM 7440 C CA . LYS C 1 332 ? 28.011 23.856 50.672 1.00 18.04 311 LYS C CA 1
ATOM 7441 C C . LYS C 1 332 ? 27.815 25.362 50.792 1.00 17.36 311 LYS C C 1
ATOM 7442 O O . LYS C 1 332 ? 28.002 25.923 51.873 1.00 16.99 311 LYS C O 1
ATOM 7448 N N . ILE C 1 333 ? 27.451 25.998 49.675 1.00 16.43 312 ILE C N 1
ATOM 7449 C CA . ILE C 1 333 ? 27.225 27.443 49.621 1.00 15.83 312 ILE C CA 1
ATOM 7450 C C . ILE C 1 333 ? 25.852 27.731 48.999 1.00 15.82 312 ILE C C 1
ATOM 7451 O O . ILE C 1 333 ? 25.495 27.161 47.960 1.00 15.50 312 ILE C O 1
ATOM 7456 N N . LEU C 1 334 ? 25.076 28.583 49.669 1.00 15.51 313 LEU C N 1
ATOM 7457 C CA . LEU C 1 334 ? 23.759 29.024 49.173 1.00 15.39 313 LEU C CA 1
ATOM 7458 C C . LEU C 1 334 ? 23.822 30.476 48.736 1.00 15.01 313 LEU C C 1
ATOM 7459 O O . LEU C 1 334 ? 24.374 31.318 49.458 1.00 14.55 313 LEU C O 1
ATOM 7464 N N . SER C 1 335 ? 23.247 30.755 47.571 1.00 14.14 314 SER C N 1
ATOM 7465 C CA . SER C 1 335 ? 23.262 32.088 47.001 1.00 14.44 314 SER C CA 1
ATOM 7466 C C . SER C 1 335 ? 21.926 32.421 46.326 1.00 14.28 314 SER C C 1
ATOM 7467 O O . SER C 1 335 ? 21.467 31.693 45.440 1.00 14.23 314 SER C O 1
ATOM 7470 N N . TRP C 1 336 ? 21.340 33.531 46.763 1.00 13.34 315 TRP C N 1
ATOM 7471 C CA . TRP C 1 336 ? 20.044 34.023 46.302 1.00 13.82 315 TRP C CA 1
ATOM 7472 C C . TRP C 1 336 ? 20.141 34.786 44.975 1.00 13.52 315 TRP C C 1
ATOM 7473 O O . TRP C 1 336 ? 21.161 35.400 44.681 1.00 13.08 315 TRP C O 1
ATOM 7484 N N . TYR C 1 337 ? 19.065 34.758 44.196 1.00 13.19 316 TYR C N 1
ATOM 7485 C CA . TYR C 1 337 ? 18.933 35.653 43.048 1.00 13.72 316 TYR C CA 1
ATOM 7486 C C . TYR C 1 337 ? 17.488 35.860 42.673 1.00 13.82 316 TYR C C 1
ATOM 7487 O O . TYR C 1 337 ? 16.701 34.921 42.673 1.00 13.85 316 TYR C O 1
ATOM 7496 N N . ASP C 1 338 ? 17.145 37.096 42.347 1.00 14.37 317 ASP C N 1
ATOM 7497 C CA . ASP C 1 338 ? 15.890 37.340 41.667 1.00 14.83 317 ASP C CA 1
ATOM 7498 C C . ASP C 1 338 ? 16.125 36.985 40.206 1.00 14.73 317 ASP C C 1
ATOM 7499 O O . ASP C 1 338 ? 16.765 37.742 39.461 1.00 15.37 317 ASP C O 1
ATOM 7504 N N . ASN C 1 339 ? 15.616 35.823 39.814 1.00 14.36 318 ASN C N 1
ATOM 7505 C CA . ASN C 1 339 ? 15.817 35.293 38.476 1.00 14.69 318 ASN C CA 1
ATOM 7506 C C . ASN C 1 339 ? 15.310 36.208 37.355 1.00 15.33 318 ASN C C 1
ATOM 7507 O O . ASN C 1 339 ? 15.792 36.121 36.222 1.00 15.50 318 ASN C O 1
ATOM 7512 N N . GLU C 1 340 ? 14.338 37.070 37.650 1.00 15.70 319 GLU C N 1
ATOM 7513 C CA . GLU C 1 340 ? 13.886 38.036 36.648 1.00 16.02 319 GLU C CA 1
ATOM 7514 C C . GLU C 1 340 ? 14.736 39.297 36.715 1.00 16.16 319 GLU C C 1
ATOM 7515 O O . GLU C 1 340 ? 15.286 39.728 35.713 1.00 16.16 319 GLU C O 1
ATOM 7521 N N . PHE C 1 341 ? 14.863 39.875 37.908 1.00 16.60 320 PHE C N 1
ATOM 7522 C CA . PHE C 1 341 ? 15.335 41.248 38.019 1.00 16.47 320 PHE C CA 1
ATOM 7523 C C . PHE C 1 341 ? 16.856 41.392 37.947 1.00 16.43 320 PHE C C 1
ATOM 7524 O O . PHE C 1 341 ? 17.363 42.332 37.323 1.00 15.71 320 PHE C O 1
ATOM 7532 N N . GLY C 1 342 ? 17.574 40.478 38.596 1.00 16.17 321 GLY C N 1
ATOM 7533 C CA . GLY C 1 342 ? 19.038 40.486 38.537 1.00 16.00 321 GLY C CA 1
ATOM 7534 C C . GLY C 1 342 ? 19.491 40.221 37.118 1.00 16.19 321 GLY C C 1
ATOM 7535 O O . GLY C 1 342 ? 20.314 40.964 36.569 1.00 16.66 321 GLY C O 1
ATOM 7536 N N . TYR C 1 343 ? 18.936 39.175 36.506 1.00 15.65 322 TYR C N 1
ATOM 7537 C CA . TYR C 1 343 ? 19.268 38.838 35.130 1.00 15.82 322 TYR C CA 1
ATOM 7538 C C . TYR C 1 343 ? 18.946 39.995 34.171 1.00 16.24 322 TYR C C 1
ATOM 7539 O O . TYR C 1 343 ? 19.771 40.333 33.318 1.00 17.25 322 TYR C O 1
ATOM 7548 N N . SER C 1 344 ? 17.746 40.569 34.293 1.00 16.09 323 SER C N 1
ATOM 7549 C CA . SER C 1 344 ? 17.325 41.706 33.451 1.00 16.08 323 SER C CA 1
ATOM 7550 C C . SER C 1 344 ? 18.245 42.904 33.604 1.00 16.28 323 SER C C 1
ATOM 7551 O O . SER C 1 344 ? 18.533 43.573 32.607 1.00 17.02 323 SER C O 1
ATOM 7554 N N . THR C 1 345 ? 18.695 43.184 34.835 1.00 15.83 324 THR C N 1
ATOM 7555 C CA . THR C 1 345 ? 19.703 44.224 35.061 1.00 16.16 324 THR C CA 1
ATOM 7556 C C . THR C 1 345 ? 21.013 43.909 34.313 1.00 16.71 324 THR C C 1
ATOM 7557 O O . THR C 1 345 ? 21.604 44.809 33.697 1.00 17.44 324 THR C O 1
ATOM 7561 N N . ARG C 1 346 ? 21.459 42.650 34.346 1.00 16.45 325 ARG C N 1
ATOM 7562 C CA . ARG C 1 346 ? 22.657 42.235 33.588 1.00 16.87 325 ARG C CA 1
ATOM 7563 C C . ARG C 1 346 ? 22.489 42.393 32.080 1.00 17.38 325 ARG C C 1
ATOM 7564 O O . ARG C 1 346 ? 23.437 42.745 31.389 1.00 17.29 325 ARG C O 1
ATOM 7572 N N . VAL C 1 347 ? 21.291 42.121 31.573 1.00 17.91 326 VAL C N 1
ATOM 7573 C CA . VAL C 1 347 ? 21.036 42.262 30.142 1.00 18.77 326 VAL C CA 1
ATOM 7574 C C . VAL C 1 347 ? 21.277 43.710 29.699 1.00 18.94 326 VAL C C 1
ATOM 7575 O O . VAL C 1 347 ? 21.926 43.943 28.679 1.00 19.30 326 VAL C O 1
ATOM 7579 N N . VAL C 1 348 ? 20.783 44.662 30.493 1.00 18.83 327 VAL C N 1
ATOM 7580 C CA . VAL C 1 348 ? 20.959 46.090 30.223 1.00 18.97 327 VAL C CA 1
ATOM 7581 C C . VAL C 1 348 ? 22.410 46.559 30.413 1.00 20.00 327 VAL C C 1
ATOM 7582 O O . VAL C 1 348 ? 22.919 47.345 29.590 1.00 19.90 327 VAL C O 1
ATOM 7586 N N . ASP C 1 349 ? 23.064 46.100 31.485 1.00 20.42 328 ASP C N 1
ATOM 7587 C CA . ASP C 1 349 ? 24.499 46.342 31.673 1.00 21.69 328 ASP C CA 1
ATOM 7588 C C . ASP C 1 349 ? 25.290 45.879 30.438 1.00 22.15 328 ASP C C 1
ATOM 7589 O O . ASP C 1 349 ? 26.172 46.595 29.948 1.00 22.15 328 ASP C O 1
ATOM 7594 N N . LEU C 1 350 ? 24.964 44.679 29.964 1.00 22.44 329 LEU C N 1
ATOM 7595 C CA . LEU C 1 350 ? 25.602 44.074 28.803 1.00 23.42 329 LEU C CA 1
ATOM 7596 C C . LEU C 1 350 ? 25.367 44.881 27.530 1.00 24.26 329 LEU C C 1
ATOM 7597 O O . LEU C 1 350 ? 26.314 45.114 26.775 1.00 24.38 329 LEU C O 1
ATOM 7602 N N . ALA C 1 351 ? 24.122 45.303 27.296 1.00 24.73 330 ALA C N 1
ATOM 7603 C CA . ALA C 1 351 ? 23.807 46.162 26.151 1.00 25.72 330 ALA C CA 1
ATOM 7604 C C . ALA C 1 351 ? 24.708 47.406 26.119 1.00 26.34 330 ALA C C 1
ATOM 7605 O O . ALA C 1 351 ? 25.284 47.728 25.082 1.00 26.26 330 ALA C O 1
ATOM 7607 N N . GLN C 1 352 ? 24.834 48.079 27.259 1.00 27.21 331 GLN C N 1
ATOM 7608 C CA . GLN C 1 352 ? 25.690 49.266 27.384 1.00 28.54 331 GLN C CA 1
ATOM 7609 C C . GLN C 1 352 ? 27.186 48.977 27.174 1.00 29.75 331 GLN C C 1
ATOM 7610 O O . GLN C 1 352 ? 27.928 49.841 26.685 1.00 30.19 331 GLN C O 1
ATOM 7616 N N . LYS C 1 353 ? 27.629 47.779 27.543 1.00 30.73 332 LYS C N 1
ATOM 7617 C CA . LYS C 1 353 ? 29.028 47.403 27.334 1.00 31.89 332 LYS C CA 1
ATOM 7618 C C . LYS C 1 353 ? 29.334 47.102 25.866 1.00 32.61 332 LYS C C 1
ATOM 7619 O O . LYS C 1 353 ? 30.440 47.349 25.400 1.00 32.85 332 LYS C O 1
ATOM 7625 N N . LEU C 1 354 ? 28.350 46.586 25.140 1.00 33.56 333 LEU C N 1
ATOM 7626 C CA . LEU C 1 354 ? 28.540 46.221 23.738 1.00 34.91 333 LEU C CA 1
ATOM 7627 C C . LEU C 1 354 ? 28.807 47.404 22.800 1.00 35.72 333 LEU C C 1
ATOM 7628 O O . LEU C 1 354 ? 29.479 47.240 21.785 1.00 36.02 333 LEU C O 1
ATOM 7633 N N . VAL C 1 355 ? 28.305 48.587 23.150 1.00 36.71 334 VAL C N 1
ATOM 7634 C CA . VAL C 1 355 ? 28.391 49.759 22.268 1.00 37.40 334 VAL C CA 1
ATOM 7635 C C . VAL C 1 355 ? 29.473 50.758 22.681 1.00 37.95 334 VAL C C 1
ATOM 7636 O O . VAL C 1 355 ? 29.799 50.888 23.866 1.00 38.85 334 VAL C O 1
ATOM 7640 N N . MET D 1 22 ? -22.803 2.178 24.314 1.00 29.90 1 MET D N 1
ATOM 7641 C CA . MET D 1 22 ? -22.509 3.547 23.794 1.00 30.08 1 MET D CA 1
ATOM 7642 C C . MET D 1 22 ? -21.032 3.675 23.491 1.00 29.28 1 MET D C 1
ATOM 7643 O O . MET D 1 22 ? -20.197 3.303 24.320 1.00 29.34 1 MET D O 1
ATOM 7648 N N . LYS D 1 23 ? -20.720 4.213 22.315 1.00 28.00 2 LYS D N 1
ATOM 7649 C CA . LYS D 1 23 ? -19.344 4.506 21.954 1.00 27.41 2 LYS D CA 1
ATOM 7650 C C . LYS D 1 23 ? -19.054 6.003 22.087 1.00 26.34 2 LYS D C 1
ATOM 7651 O O . LYS D 1 23 ? -19.640 6.840 21.383 1.00 25.80 2 LYS D O 1
ATOM 7657 N N . LEU D 1 24 ? -18.136 6.322 23.000 1.00 24.94 3 LEU D N 1
ATOM 7658 C CA . LEU D 1 24 ? -17.775 7.701 23.305 1.00 23.16 3 LEU D CA 1
ATOM 7659 C C . LEU D 1 24 ? -16.430 8.063 22.705 1.00 21.93 3 LEU D C 1
ATOM 7660 O O . LEU D 1 24 ? -15.511 7.244 22.675 1.00 21.97 3 LEU D O 1
ATOM 7665 N N . ALA D 1 25 ? -16.316 9.293 22.222 1.00 20.52 4 ALA D N 1
ATOM 7666 C CA . ALA D 1 25 ? -15.018 9.868 21.903 1.00 19.68 4 ALA D CA 1
ATOM 7667 C C . ALA D 1 25 ? -14.849 11.171 22.689 1.00 19.18 4 ALA D C 1
ATOM 7668 O O . ALA D 1 25 ? -15.834 11.850 22.982 1.00 19.14 4 ALA D O 1
ATOM 7670 N N . ILE D 1 26 ? -13.614 11.524 23.031 1.00 18.18 5 ILE D N 1
ATOM 7671 C CA . ILE D 1 26 ? -13.367 12.797 23.719 1.00 16.76 5 ILE D CA 1
ATOM 7672 C C . ILE D 1 26 ? -12.459 13.648 22.856 1.00 16.65 5 ILE D C 1
ATOM 7673 O O . ILE D 1 26 ? -11.359 13.225 22.485 1.00 16.04 5 ILE D O 1
ATOM 7678 N N . ASN D 1 27 ? -12.938 14.838 22.504 1.00 16.20 6 ASN D N 1
ATOM 7679 C CA . ASN D 1 27 ? -12.120 15.774 21.767 1.00 16.05 6 ASN D CA 1
ATOM 7680 C C . ASN D 1 27 ? -11.586 16.845 22.706 1.00 16.19 6 ASN D C 1
ATOM 7681 O O . ASN D 1 27 ? -12.347 17.714 23.153 1.00 16.71 6 ASN D O 1
ATOM 7686 N N . GLY D 1 28 ? -10.288 16.797 22.999 1.00 15.95 7 GLY D N 1
ATOM 7687 C CA . GLY D 1 28 ? -9.698 17.689 24.015 1.00 15.88 7 GLY D CA 1
ATOM 7688 C C . GLY D 1 28 ? -9.603 16.992 25.371 1.00 16.05 7 GLY D C 1
ATOM 7689 O O . GLY D 1 28 ? -10.556 17.010 26.180 1.00 15.64 7 GLY D O 1
ATOM 7690 N N . PHE D 1 29 ? -8.444 16.388 25.616 1.00 15.40 8 PHE D N 1
ATOM 7691 C CA . PHE D 1 29 ? -8.220 15.547 26.792 1.00 14.96 8 PHE D CA 1
ATOM 7692 C C . PHE D 1 29 ? -7.618 16.389 27.913 1.00 14.67 8 PHE D C 1
ATOM 7693 O O . PHE D 1 29 ? -6.556 16.064 28.434 1.00 14.49 8 PHE D O 1
ATOM 7701 N N . GLY D 1 30 ? -8.311 17.464 28.290 1.00 14.80 9 GLY D N 1
ATOM 7702 C CA . GLY D 1 30 ? -7.801 18.402 29.292 1.00 14.70 9 GLY D CA 1
ATOM 7703 C C . GLY D 1 30 ? -8.424 18.179 30.652 1.00 14.62 9 GLY D C 1
ATOM 7704 O O . GLY D 1 30 ? -8.714 17.047 31.020 1.00 15.09 9 GLY D O 1
ATOM 7705 N N . ARG D 1 31 ? -8.631 19.248 31.412 1.00 14.65 10 ARG D N 1
ATOM 7706 C CA . ARG D 1 31 ? -9.190 19.078 32.765 1.00 14.84 10 ARG D CA 1
ATOM 7707 C C . ARG D 1 31 ? -10.565 18.423 32.729 1.00 15.19 10 ARG D C 1
ATOM 7708 O O . ARG D 1 31 ? -10.796 17.443 33.425 1.00 14.99 10 ARG D O 1
ATOM 7716 N N . ILE D 1 32 ? -11.466 18.943 31.893 1.00 15.24 11 ILE D N 1
ATOM 7717 C CA . ILE D 1 32 ? -12.768 18.316 31.714 1.00 15.17 11 ILE D CA 1
ATOM 7718 C C . ILE D 1 32 ? -12.658 16.956 30.986 1.00 15.38 11 ILE D C 1
ATOM 7719 O O . ILE D 1 32 ? -13.184 15.945 31.468 1.00 16.06 11 ILE D O 1
ATOM 7724 N N . GLY D 1 33 ? -11.974 16.927 29.845 1.00 15.17 12 GLY D N 1
ATOM 7725 C CA . GLY D 1 33 ? -11.803 15.683 29.078 1.00 15.32 12 GLY D CA 1
ATOM 7726 C C . GLY D 1 33 ? -11.326 14.506 29.924 1.00 15.67 12 GLY D C 1
ATOM 7727 O O . GLY D 1 33 ? -11.900 13.412 29.865 1.00 15.38 12 GLY D O 1
ATOM 7728 N N . ARG D 1 34 ? -10.300 14.740 30.740 1.00 15.46 13 ARG D N 1
ATOM 7729 C CA . ARG D 1 34 ? -9.763 13.683 31.619 1.00 15.88 13 ARG D CA 1
ATOM 7730 C C . ARG D 1 34 ? -10.671 13.253 32.777 1.00 15.95 13 ARG D C 1
ATOM 7731 O O . ARG D 1 34 ? -10.713 12.063 33.115 1.00 16.58 13 ARG D O 1
ATOM 7739 N N . ASN D 1 35 ? -11.366 14.198 33.406 1.00 15.94 14 ASN D N 1
ATOM 7740 C CA . ASN D 1 35 ? -12.348 13.836 34.435 1.00 15.90 14 ASN D CA 1
ATOM 7741 C C . ASN D 1 35 ? -13.546 13.084 33.851 1.00 15.68 14 ASN D C 1
ATOM 7742 O O . ASN D 1 35 ? -14.015 12.127 34.445 1.00 16.54 14 ASN D O 1
ATOM 7747 N N . VAL D 1 36 ? -14.035 13.527 32.697 1.00 15.50 15 VAL D N 1
ATOM 7748 C CA . VAL D 1 36 ? -15.048 12.796 31.930 1.00 15.58 15 VAL D CA 1
ATOM 7749 C C . VAL D 1 36 ? -14.588 11.374 31.645 1.00 15.62 15 VAL D C 1
ATOM 7750 O O . VAL D 1 36 ? -15.334 10.427 31.879 1.00 15.38 15 VAL D O 1
ATOM 7754 N N . PHE D 1 37 ? -13.351 11.227 31.176 1.00 16.09 16 PHE D N 1
ATOM 7755 C CA . PHE D 1 37 ? -12.805 9.902 30.916 1.00 16.79 16 PHE D CA 1
ATOM 7756 C C . PHE D 1 37 ? -12.940 8.975 32.125 1.00 17.51 16 PHE D C 1
ATOM 7757 O O . PHE D 1 37 ? -13.448 7.861 31.998 1.00 17.04 16 PHE D O 1
ATOM 7765 N N . LYS D 1 38 ? -12.472 9.430 33.289 1.00 17.93 17 LYS D N 1
ATOM 7766 C CA . LYS D 1 38 ? -12.462 8.580 34.480 1.00 18.52 17 LYS D CA 1
ATOM 7767 C C . LYS D 1 38 ? -13.854 8.168 34.923 1.00 18.48 17 LYS D C 1
ATOM 7768 O O . LYS D 1 38 ? -14.077 7.005 35.286 1.00 18.57 17 LYS D O 1
ATOM 7774 N N . ILE D 1 39 ? -14.777 9.136 34.911 1.00 18.65 18 ILE D N 1
ATOM 7775 C CA . ILE D 1 39 ? -16.165 8.915 35.321 1.00 17.93 18 ILE D CA 1
ATOM 7776 C C . ILE D 1 39 ? -16.848 7.950 34.347 1.00 18.47 18 ILE D C 1
ATOM 7777 O O . ILE D 1 39 ? -17.505 6.994 34.771 1.00 18.86 18 ILE D O 1
ATOM 7782 N N . ALA D 1 40 ? -16.675 8.193 33.051 1.00 18.86 19 ALA D N 1
ATOM 7783 C CA . ALA D 1 40 ? -17.250 7.320 32.024 1.00 19.51 19 ALA D CA 1
ATOM 7784 C C . ALA D 1 40 ? -16.632 5.923 32.083 1.00 20.13 19 ALA D C 1
ATOM 7785 O O . ALA D 1 40 ? -17.355 4.936 32.022 1.00 20.15 19 ALA D O 1
ATOM 7787 N N . PHE D 1 41 ? -15.306 5.843 32.226 1.00 21.01 20 PHE D N 1
ATOM 7788 C CA . PHE D 1 41 ? -14.613 4.547 32.245 1.00 21.77 20 PHE D CA 1
ATOM 7789 C C . PHE D 1 41 ? -15.155 3.697 33.394 1.00 22.85 20 PHE D C 1
ATOM 7790 O O . PHE D 1 41 ? -15.438 2.509 33.228 1.00 22.25 20 PHE D O 1
ATOM 7798 N N . GLU D 1 42 ? -15.327 4.329 34.552 1.00 24.24 21 GLU D N 1
ATOM 7799 C CA . GLU D 1 42 ? -15.858 3.663 35.735 1.00 25.74 21 GLU D CA 1
ATOM 7800 C C . GLU D 1 42 ? -17.261 3.079 35.522 1.00 25.56 21 GLU D C 1
ATOM 7801 O O . GLU D 1 42 ? -17.612 2.082 36.138 1.00 25.28 21 GLU D O 1
ATOM 7807 N N . ARG D 1 43 ? -18.050 3.694 34.645 1.00 25.61 22 ARG D N 1
ATOM 7808 C CA . ARG D 1 43 ? -19.423 3.256 34.423 1.00 26.04 22 ARG D CA 1
ATOM 7809 C C . ARG D 1 43 ? -19.539 2.117 33.404 1.00 26.64 22 ARG D C 1
ATOM 7810 O O . ARG D 1 43 ? -20.632 1.561 33.218 1.00 27.03 22 ARG D O 1
ATOM 7818 N N . GLY D 1 44 ? -18.423 1.777 32.756 1.00 26.48 23 GLY D N 1
ATOM 7819 C CA . GLY D 1 44 ? -18.391 0.714 31.746 1.00 26.21 23 GLY D CA 1
ATOM 7820 C C . GLY D 1 44 ? -18.680 1.220 30.347 1.00 26.01 23 GLY D C 1
ATOM 7821 O O . GLY D 1 44 ? -18.979 0.442 29.443 1.00 26.14 23 GLY D O 1
ATOM 7822 N N . ILE D 1 45 ? -18.593 2.535 30.161 1.00 25.51 24 ILE D N 1
ATOM 7823 C CA . ILE D 1 45 ? -18.813 3.131 28.849 1.00 24.34 24 ILE D CA 1
ATOM 7824 C C . ILE D 1 45 ? -17.605 2.850 27.974 1.00 24.45 24 ILE D C 1
ATOM 7825 O O . ILE D 1 45 ? -16.470 2.835 28.446 1.00 23.73 24 ILE D O 1
ATOM 7830 N N . ASP D 1 46 ? -17.867 2.624 26.691 1.00 24.66 25 ASP D N 1
ATOM 7831 C CA . ASP D 1 46 ? -16.827 2.285 25.739 1.00 24.38 25 ASP D CA 1
ATOM 7832 C C . ASP D 1 46 ? -16.224 3.562 25.166 1.00 23.85 25 ASP D C 1
ATOM 7833 O O . ASP D 1 46 ? -16.766 4.182 24.228 1.00 23.94 25 ASP D O 1
ATOM 7838 N N . ILE D 1 47 ? -15.095 3.949 25.746 1.00 22.78 26 ILE D N 1
ATOM 7839 C CA . ILE D 1 47 ? -14.352 5.112 25.289 1.00 21.88 26 ILE D CA 1
ATOM 7840 C C . ILE D 1 47 ? -13.428 4.633 24.196 1.00 21.35 26 ILE D C 1
ATOM 7841 O O . ILE D 1 47 ? -12.433 3.957 24.464 1.00 20.89 26 ILE D O 1
ATOM 7846 N N . VAL D 1 48 ? -13.779 4.984 22.963 1.00 20.56 27 VAL D N 1
ATOM 7847 C CA . VAL D 1 48 ? -13.152 4.418 21.775 1.00 19.72 27 VAL D CA 1
ATOM 7848 C C . VAL D 1 48 ? -11.874 5.165 21.376 1.00 20.09 27 VAL D C 1
ATOM 7849 O O . VAL D 1 48 ? -10.902 4.555 20.909 1.00 19.60 27 VAL D O 1
ATOM 7853 N N . ALA D 1 49 ? -11.886 6.482 21.560 1.00 19.71 28 ALA D N 1
ATOM 7854 C CA . ALA D 1 49 ? -10.811 7.329 21.063 1.00 19.60 28 ALA D CA 1
ATOM 7855 C C . ALA D 1 49 ? -10.762 8.656 21.794 1.00 19.42 28 ALA D C 1
ATOM 7856 O O . ALA D 1 49 ? -11.777 9.157 22.258 1.00 18.69 28 ALA D O 1
ATOM 7858 N N . ILE D 1 50 ? -9.563 9.217 21.846 1.00 19.45 29 ILE D N 1
ATOM 7859 C CA . ILE D 1 50 ? -9.310 10.519 22.410 1.00 19.61 29 ILE D CA 1
ATOM 7860 C C . ILE D 1 50 ? -8.576 11.319 21.345 1.00 19.80 29 ILE D C 1
ATOM 7861 O O . ILE D 1 50 ? -7.627 10.821 20.722 1.00 20.24 29 ILE D O 1
ATOM 7866 N N . ASN D 1 51 ? -9.003 12.557 21.130 1.00 19.51 30 ASN D N 1
ATOM 7867 C CA . ASN D 1 51 ? -8.265 13.446 20.247 1.00 19.24 30 ASN D CA 1
ATOM 7868 C C . ASN D 1 51 ? -7.735 14.646 21.019 1.00 19.51 30 ASN D C 1
ATOM 7869 O O . ASN D 1 51 ? -8.465 15.245 21.824 1.00 19.32 30 ASN D O 1
ATOM 7874 N N . ASP D 1 52 ? -6.463 14.976 20.787 1.00 19.28 31 ASP D N 1
ATOM 7875 C CA . ASP D 1 52 ? -5.820 16.125 21.421 1.00 19.78 31 ASP D CA 1
ATOM 7876 C C . ASP D 1 52 ? -4.695 16.597 20.493 1.00 20.09 31 ASP D C 1
ATOM 7877 O O . ASP D 1 52 ? -4.770 16.340 19.301 1.00 20.15 31 ASP D O 1
ATOM 7882 N N . LEU D 1 53 ? -3.665 17.267 21.017 1.00 21.02 32 LEU D N 1
ATOM 7883 C CA . LEU D 1 53 ? -2.565 17.782 20.179 1.00 22.25 32 LEU D CA 1
ATOM 7884 C C . LEU D 1 53 ? -1.174 17.290 20.578 1.00 22.98 32 LEU D C 1
ATOM 7885 O O . LEU D 1 53 ? -0.174 18.001 20.396 1.00 23.56 32 LEU D O 1
ATOM 7890 N N . THR D 1 54 ? -1.106 16.084 21.125 1.00 23.25 33 THR D N 1
ATOM 7891 C CA . THR D 1 54 ? 0.148 15.586 21.673 1.00 23.69 33 THR D CA 1
ATOM 7892 C C . THR D 1 54 ? 0.211 14.061 21.517 1.00 23.41 33 THR D C 1
ATOM 7893 O O . THR D 1 54 ? -0.659 13.474 20.882 1.00 23.48 33 THR D O 1
ATOM 7897 N N . ASP D 1 55 ? 1.226 13.423 22.081 1.00 23.09 34 ASP D N 1
ATOM 7898 C CA . ASP D 1 55 ? 1.410 11.985 21.886 1.00 23.03 34 ASP D CA 1
ATOM 7899 C C . ASP D 1 55 ? 0.752 11.147 22.984 1.00 22.36 34 ASP D C 1
ATOM 7900 O O . ASP D 1 55 ? 0.362 11.682 24.027 1.00 22.60 34 ASP D O 1
ATOM 7905 N N . PRO D 1 56 ? 0.622 9.826 22.760 1.00 21.63 35 PRO D N 1
ATOM 7906 C CA . PRO D 1 56 ? 0.025 8.987 23.801 1.00 21.08 35 PRO D CA 1
ATOM 7907 C C . PRO D 1 56 ? 0.748 9.021 25.155 1.00 20.26 35 PRO D C 1
ATOM 7908 O O . PRO D 1 56 ? 0.092 8.885 26.179 1.00 20.17 35 PRO D O 1
ATOM 7912 N N . LYS D 1 57 ? 2.071 9.186 25.166 1.00 19.62 36 LYS D N 1
ATOM 7913 C CA . LYS D 1 57 ? 2.827 9.128 26.434 1.00 19.28 36 LYS D CA 1
ATOM 7914 C C . LYS D 1 57 ? 2.450 10.305 27.336 1.00 18.54 36 LYS D C 1
ATOM 7915 O O . LYS D 1 57 ? 2.276 10.131 28.537 1.00 17.86 36 LYS D O 1
ATOM 7917 N N . THR D 1 58 ? 2.294 11.483 26.734 1.00 18.03 37 THR D N 1
ATOM 7918 C CA . THR D 1 58 ? 1.888 12.676 27.465 1.00 17.78 37 THR D CA 1
ATOM 7919 C C . THR D 1 58 ? 0.484 12.506 28.039 1.00 18.06 37 THR D C 1
ATOM 7920 O O . THR D 1 58 ? 0.251 12.771 29.228 1.00 17.89 37 THR D O 1
ATOM 7924 N N . LEU D 1 59 ? -0.437 12.019 27.208 1.00 17.89 38 LEU D N 1
ATOM 7925 C CA . LEU D 1 59 ? -1.821 11.830 27.630 1.00 17.67 38 LEU D CA 1
ATOM 7926 C C . LEU D 1 59 ? -1.925 10.784 28.739 1.00 17.75 38 LEU D C 1
ATOM 7927 O O . LEU D 1 59 ? -2.619 11.008 29.727 1.00 18.41 38 LEU D O 1
ATOM 7932 N N . ALA D 1 60 ? -1.220 9.659 28.588 1.00 17.22 39 ALA D N 1
ATOM 7933 C CA . ALA D 1 60 ? -1.201 8.620 29.618 1.00 16.94 39 ALA D CA 1
ATOM 7934 C C . ALA D 1 60 ? -0.653 9.162 30.943 1.00 16.61 39 ALA D C 1
ATOM 7935 O O . ALA D 1 60 ? -1.226 8.916 32.004 1.00 16.53 39 ALA D O 1
ATOM 7937 N N . HIS D 1 61 ? 0.460 9.897 30.870 1.00 16.47 40 HIS D N 1
ATOM 7938 C CA . HIS D 1 61 ? 1.089 10.479 32.064 1.00 16.22 40 HIS D CA 1
ATOM 7939 C C . HIS D 1 61 ? 0.157 11.466 32.803 1.00 16.02 40 HIS D C 1
ATOM 7940 O O . HIS D 1 61 ? 0.011 11.387 34.023 1.00 16.42 40 HIS D O 1
ATOM 7947 N N . LEU D 1 62 ? -0.483 12.373 32.061 1.00 15.97 41 LEU D N 1
ATOM 7948 C CA . LEU D 1 62 ? -1.455 13.315 32.642 1.00 16.14 41 LEU D CA 1
ATOM 7949 C C . LEU D 1 62 ? -2.678 12.611 33.227 1.00 16.22 41 LEU D C 1
ATOM 7950 O O . LEU D 1 62 ? -3.286 13.090 34.193 1.00 16.18 41 LEU D O 1
ATOM 7955 N N . LEU D 1 63 ? -3.050 11.482 32.631 1.00 16.01 42 LEU D N 1
ATOM 7956 C CA . LEU D 1 63 ? -4.182 10.719 33.130 1.00 15.89 42 LEU D CA 1
ATOM 7957 C C . LEU D 1 63 ? -3.829 10.031 34.459 1.00 15.46 42 LEU D C 1
ATOM 7958 O O . LEU D 1 63 ? -4.656 9.951 35.382 1.00 15.06 42 LEU D O 1
ATOM 7963 N N . LYS D 1 64 ? -2.602 9.531 34.543 1.00 15.26 43 LYS D N 1
ATOM 7964 C CA . LYS D 1 64 ? -2.145 8.771 35.715 1.00 14.96 43 LYS D CA 1
ATOM 7965 C C . LYS D 1 64 ? -1.894 9.683 36.923 1.00 15.16 43 LYS D C 1
ATOM 7966 O O . LYS D 1 64 ? -2.279 9.360 38.051 1.00 15.37 43 LYS D O 1
ATOM 7972 N N . TYR D 1 65 ? -1.262 10.828 36.670 1.00 14.99 44 TYR D N 1
ATOM 7973 C CA . TYR D 1 65 ? -0.850 11.747 37.725 1.00 14.93 44 TYR D CA 1
ATOM 7974 C C . TYR D 1 65 ? -1.585 13.071 37.595 1.00 14.52 44 TYR D C 1
ATOM 7975 O O . TYR D 1 65 ? -1.329 13.865 36.682 1.00 14.71 44 TYR D O 1
ATOM 7984 N N . ASP D 1 66 ? -2.515 13.291 38.508 1.00 14.48 45 ASP D N 1
ATOM 7985 C CA . ASP D 1 66 ? -3.339 14.484 38.489 1.00 14.84 45 ASP D CA 1
ATOM 7986 C C . ASP D 1 66 ? -3.002 15.331 39.713 1.00 14.88 45 ASP D C 1
ATOM 7987 O O . ASP D 1 66 ? -3.152 14.867 40.857 1.00 14.47 45 ASP D O 1
ATOM 7992 N N . SER D 1 67 ? -2.543 16.559 39.482 1.00 14.50 46 SER D N 1
ATOM 7993 C CA . SER D 1 67 ? -2.123 17.429 40.595 1.00 14.63 46 SER D CA 1
ATOM 7994 C C . SER D 1 67 ? -3.274 17.742 41.534 1.00 14.98 46 SER D C 1
ATOM 7995 O O . SER D 1 67 ? -3.083 17.871 42.740 1.00 15.24 46 SER D O 1
ATOM 7998 N N . THR D 1 68 ? -4.466 17.865 40.964 1.00 15.21 47 THR D N 1
ATOM 7999 C CA . THR D 1 68 ? -5.642 18.229 41.726 1.00 15.58 47 THR D CA 1
ATOM 8000 C C . THR D 1 68 ? -6.240 17.013 42.446 1.00 15.90 47 THR D C 1
ATOM 8001 O O . THR D 1 68 ? -6.580 17.108 43.616 1.00 15.52 47 THR D O 1
ATOM 8005 N N . PHE D 1 69 ? -6.367 15.884 41.748 1.00 15.87 48 PHE D N 1
ATOM 8006 C CA . PHE D 1 69 ? -7.116 14.750 42.286 1.00 16.98 48 PHE D CA 1
ATOM 8007 C C . PHE D 1 69 ? -6.297 13.529 42.716 1.00 17.23 48 PHE D C 1
ATOM 8008 O O . PHE D 1 69 ? -6.856 12.603 43.307 1.00 17.94 48 PHE D O 1
ATOM 8016 N N . GLY D 1 70 ? -4.996 13.524 42.442 1.00 16.36 49 GLY D N 1
ATOM 8017 C CA . GLY D 1 70 ? -4.147 12.428 42.893 1.00 16.89 49 GLY D CA 1
ATOM 8018 C C . GLY D 1 70 ? -3.825 11.390 41.825 1.00 17.46 49 GLY D C 1
ATOM 8019 O O . GLY D 1 70 ? -4.018 11.610 40.630 1.00 16.17 49 GLY D O 1
ATOM 8020 N N . VAL D 1 71 ? -3.320 10.248 42.277 1.00 18.37 50 VAL D N 1
ATOM 8021 C CA . VAL D 1 71 ? -2.830 9.199 41.383 1.00 19.26 50 VAL D CA 1
ATOM 8022 C C . VAL D 1 71 ? -3.982 8.275 40.987 1.00 19.49 50 VAL D C 1
ATOM 8023 O O . VAL D 1 71 ? -4.680 7.748 41.847 1.00 19.91 50 VAL D O 1
ATOM 8027 N N . TYR D 1 72 ? -4.183 8.106 39.684 1.00 19.62 51 TYR D N 1
ATOM 8028 C CA . TYR D 1 72 ? -5.207 7.220 39.153 1.00 20.51 51 TYR D CA 1
ATOM 8029 C C . TYR D 1 72 ? -4.906 5.776 39.555 1.00 21.65 51 TYR D C 1
ATOM 8030 O O . TYR D 1 72 ? -3.795 5.275 39.313 1.00 21.87 51 TYR D O 1
ATOM 8039 N N . ASN D 1 73 ? -5.883 5.106 40.162 1.00 22.88 52 ASN D N 1
ATOM 8040 C CA A ASN D 1 73 ? -5.662 3.757 40.675 1.00 24.97 52 ASN D CA 1
ATOM 8041 C CA B ASN D 1 73 ? -5.735 3.781 40.647 0.00 21.72 52 ASN D CA 1
ATOM 8042 C C . ASN D 1 73 ? -5.649 2.619 39.634 1.00 25.58 52 ASN D C 1
ATOM 8043 O O . ASN D 1 73 ? -5.575 1.453 40.014 1.00 27.01 52 ASN D O 1
ATOM 8052 N N . LYS D 1 74 ? -5.739 2.939 38.347 1.00 25.53 53 LYS D N 1
ATOM 8053 C CA . LYS D 1 74 ? -5.689 1.914 37.299 1.00 25.31 53 LYS D CA 1
ATOM 8054 C C . LYS D 1 74 ? -4.284 1.741 36.744 1.00 25.51 53 LYS D C 1
ATOM 8055 O O . LYS D 1 74 ? -3.411 2.604 36.914 1.00 25.43 53 LYS D O 1
ATOM 8061 N N . LYS D 1 75 ? -4.078 0.623 36.054 1.00 25.38 54 LYS D N 1
ATOM 8062 C CA . LYS D 1 75 ? -2.851 0.387 35.314 1.00 25.57 54 LYS D CA 1
ATOM 8063 C C . LYS D 1 75 ? -2.954 1.169 34.012 1.00 24.67 54 LYS D C 1
ATOM 8064 O O . LYS D 1 75 ? -3.858 0.934 33.222 1.00 24.80 54 LYS D O 1
ATOM 8070 N N . VAL D 1 76 ? -2.042 2.116 33.815 1.00 24.19 55 VAL D N 1
ATOM 8071 C CA . VAL D 1 76 ? -2.049 2.985 32.640 1.00 23.57 55 VAL D CA 1
ATOM 8072 C C . VAL D 1 76 ? -0.772 2.794 31.818 1.00 24.44 55 VAL D C 1
ATOM 8073 O O . VAL D 1 76 ? 0.338 2.916 32.334 1.00 24.09 55 VAL D O 1
ATOM 8077 N N . GLU D 1 77 ? -0.933 2.505 30.534 1.00 25.13 56 GLU D N 1
ATOM 8078 C CA . GLU D 1 77 ? 0.210 2.439 29.641 1.00 26.81 56 GLU D CA 1
ATOM 8079 C C . GLU D 1 77 ? -0.030 3.293 28.418 1.00 26.28 56 GLU D C 1
ATOM 8080 O O . GLU D 1 77 ? -1.166 3.649 28.107 1.00 26.15 56 GLU D O 1
ATOM 8086 N N . SER D 1 78 ? 1.054 3.607 27.722 1.00 26.17 57 SER D N 1
ATOM 8087 C CA . SER D 1 78 ? 0.959 4.204 26.408 1.00 25.82 57 SER D CA 1
ATOM 8088 C C . SER D 1 78 ? 1.641 3.306 25.366 1.00 25.85 57 SER D C 1
ATOM 8089 O O . SER D 1 78 ? 2.617 2.610 25.657 1.00 24.78 57 SER D O 1
ATOM 8092 N N . ARG D 1 79 ? 1.093 3.330 24.155 1.00 26.09 58 ARG D N 1
ATOM 8093 C CA . ARG D 1 79 ? 1.603 2.567 23.031 1.00 26.75 58 ARG D CA 1
ATOM 8094 C C . ARG D 1 79 ? 1.591 3.519 21.847 1.00 27.06 58 ARG D C 1
ATOM 8095 O O . ARG D 1 79 ? 1.176 4.677 21.985 1.00 26.44 58 ARG D O 1
ATOM 8097 N N . ASP D 1 80 ? 2.064 3.051 20.695 1.00 27.61 59 ASP D N 1
ATOM 8098 C CA . ASP D 1 80 ? 1.900 3.784 19.435 1.00 28.35 59 ASP D CA 1
ATOM 8099 C C . ASP D 1 80 ? 0.418 3.970 19.130 1.00 27.00 59 ASP D C 1
ATOM 8100 O O . ASP D 1 80 ? -0.335 2.989 19.063 1.00 26.95 59 ASP D O 1
ATOM 8105 N N . GLY D 1 81 ? 0.009 5.223 18.936 1.00 25.73 60 GLY D N 1
ATOM 8106 C CA . GLY D 1 81 ? -1.401 5.545 18.659 1.00 24.55 60 GLY D CA 1
ATOM 8107 C C . GLY D 1 81 ? -2.454 5.090 19.670 1.00 23.44 60 GLY D C 1
ATOM 8108 O O . GLY D 1 81 ? -3.628 4.952 19.318 1.00 23.66 60 GLY D O 1
ATOM 8109 N N . ALA D 1 82 ? -2.069 4.857 20.923 1.00 22.42 61 ALA D N 1
ATOM 8110 C CA . ALA D 1 82 ? -3.048 4.436 21.937 1.00 21.64 61 ALA D CA 1
ATOM 8111 C C . ALA D 1 82 ? -2.559 4.528 23.388 1.00 21.29 61 ALA D C 1
ATOM 8112 O O . ALA D 1 82 ? -1.370 4.423 23.655 1.00 21.00 61 ALA D O 1
ATOM 8114 N N . ILE D 1 83 ? -3.503 4.696 24.313 1.00 20.32 62 ILE D N 1
ATOM 8115 C CA . ILE D 1 83 ? -3.230 4.499 25.727 1.00 19.49 62 ILE D CA 1
ATOM 8116 C C . ILE D 1 83 ? -4.009 3.275 26.157 1.00 19.65 62 ILE D C 1
ATOM 8117 O O . ILE D 1 83 ? -4.986 2.894 25.514 1.00 19.42 62 ILE D O 1
ATOM 8122 N N . VAL D 1 84 ? -3.555 2.645 27.226 1.00 19.64 63 VAL D N 1
ATOM 8123 C CA . VAL D 1 84 ? -4.157 1.415 27.696 1.00 20.37 63 VAL D CA 1
ATOM 8124 C C . VAL D 1 84 ? -4.470 1.566 29.178 1.00 20.12 63 VAL D C 1
ATOM 8125 O O . VAL D 1 84 ? -3.591 1.899 29.981 1.00 20.02 63 VAL D O 1
ATOM 8129 N N . VAL D 1 85 ? -5.731 1.334 29.530 1.00 20.28 64 VAL D N 1
ATOM 8130 C CA . VAL D 1 85 ? -6.206 1.528 30.900 1.00 20.42 64 VAL D CA 1
ATOM 8131 C C . VAL D 1 85 ? -6.847 0.240 31.400 1.00 21.13 64 VAL D C 1
ATOM 8132 O O . VAL D 1 85 ? -7.929 -0.149 30.933 1.00 21.25 64 VAL D O 1
ATOM 8136 N N . ASP D 1 86 ? -6.186 -0.415 32.354 1.00 21.65 65 ASP D N 1
ATOM 8137 C CA . ASP D 1 86 ? -6.614 -1.743 32.800 1.00 22.54 65 ASP D CA 1
ATOM 8138 C C . ASP D 1 86 ? -6.876 -2.647 31.595 1.00 22.96 65 ASP D C 1
ATOM 8139 O O . ASP D 1 86 ? -7.934 -3.271 31.479 1.00 22.61 65 ASP D O 1
ATOM 8144 N N . GLY D 1 87 ? -5.917 -2.659 30.670 1.00 23.97 66 GLY D N 1
ATOM 8145 C CA . GLY D 1 87 ? -6.028 -3.476 29.468 1.00 24.84 66 GLY D CA 1
ATOM 8146 C C . GLY D 1 87 ? -6.945 -2.988 28.359 1.00 25.50 66 GLY D C 1
ATOM 8147 O O . GLY D 1 87 ? -6.896 -3.541 27.264 1.00 26.15 66 GLY D O 1
ATOM 8148 N N . ARG D 1 88 ? -7.791 -1.987 28.622 1.00 25.63 67 ARG D N 1
ATOM 8149 C CA . ARG D 1 88 ? -8.651 -1.415 27.569 1.00 25.81 67 ARG D CA 1
ATOM 8150 C C . ARG D 1 88 ? -7.886 -0.355 26.776 1.00 26.38 67 ARG D C 1
ATOM 8151 O O . ARG D 1 88 ? -7.346 0.617 27.322 1.00 25.41 67 ARG D O 1
ATOM 8153 N N . GLU D 1 89 ? -7.839 -0.567 25.473 1.00 26.86 68 GLU D N 1
ATOM 8154 C CA . GLU D 1 89 ? -7.033 0.244 24.602 1.00 27.71 68 GLU D CA 1
ATOM 8155 C C . GLU D 1 89 ? -7.908 1.345 24.036 1.00 26.75 68 GLU D C 1
ATOM 8156 O O . GLU D 1 89 ? -8.991 1.084 23.526 1.00 26.70 68 GLU D O 1
ATOM 8162 N N . ILE D 1 90 ? -7.433 2.576 24.158 1.00 25.70 69 ILE D N 1
ATOM 8163 C CA . ILE D 1 90 ? -8.155 3.739 23.691 1.00 24.82 69 ILE D CA 1
ATOM 8164 C C . ILE D 1 90 ? -7.292 4.428 22.639 1.00 24.38 69 ILE D C 1
ATOM 8165 O O . ILE D 1 90 ? -6.135 4.771 22.904 1.00 24.46 69 ILE D O 1
ATOM 8170 N N . LYS D 1 91 ? -7.849 4.625 21.448 1.00 23.83 70 LYS D N 1
ATOM 8171 C CA . LYS D 1 91 ? -7.092 5.204 20.338 1.00 23.60 70 LYS D CA 1
ATOM 8172 C C . LYS D 1 91 ? -6.772 6.661 20.594 1.00 23.38 70 LYS D C 1
ATOM 8173 O O . LYS D 1 91 ? -7.610 7.398 21.106 1.00 22.92 70 LYS D O 1
ATOM 8179 N N . ILE D 1 92 ? -5.560 7.070 20.232 1.00 23.05 71 ILE D N 1
ATOM 8180 C CA . ILE D 1 92 ? -5.157 8.463 20.350 1.00 23.05 71 ILE D CA 1
ATOM 8181 C C . ILE D 1 92 ? -5.019 9.078 18.973 1.00 23.99 71 ILE D C 1
ATOM 8182 O O . ILE D 1 92 ? -4.338 8.525 18.098 1.00 23.89 71 ILE D O 1
ATOM 8187 N N . ILE D 1 93 ? -5.668 10.227 18.795 1.00 24.47 72 ILE D N 1
ATOM 8188 C CA . ILE D 1 93 ? -5.585 10.985 17.557 1.00 25.11 72 ILE D CA 1
ATOM 8189 C C . ILE D 1 93 ? -4.977 12.352 17.865 1.00 25.31 72 ILE D C 1
ATOM 8190 O O . ILE D 1 93 ? -5.141 12.884 18.966 1.00 24.65 72 ILE D O 1
ATOM 8195 N N . ALA D 1 94 ? -4.255 12.907 16.899 1.00 25.87 73 ALA D N 1
ATOM 8196 C CA . ALA D 1 94 ? -3.688 14.239 17.042 1.00 26.67 73 ALA D CA 1
ATOM 8197 C C . ALA D 1 94 ? -4.056 15.058 15.819 1.00 27.45 73 ALA D C 1
ATOM 8198 O O . ALA D 1 94 ? -3.220 15.333 14.949 1.00 27.66 73 ALA D O 1
ATOM 8200 N N . GLU D 1 95 ? -5.327 15.437 15.762 1.00 28.06 74 GLU D N 1
ATOM 8201 C CA . GLU D 1 95 ? -5.887 16.103 14.602 1.00 28.73 74 GLU D CA 1
ATOM 8202 C C . GLU D 1 95 ? -6.550 17.400 15.048 1.00 29.10 74 GLU D C 1
ATOM 8203 O O . GLU D 1 95 ? -7.561 17.391 15.763 1.00 29.06 74 GLU D O 1
ATOM 8209 N N . ARG D 1 96 ? -5.957 18.505 14.611 1.00 29.17 75 ARG D N 1
ATOM 8210 C CA . ARG D 1 96 ? -6.354 19.841 14.991 1.00 30.17 75 ARG D CA 1
ATOM 8211 C C . ARG D 1 96 ? -7.726 20.217 14.429 1.00 29.82 75 ARG D C 1
ATOM 8212 O O . ARG D 1 96 ? -8.477 20.961 15.055 1.00 29.61 75 ARG D O 1
ATOM 8220 N N . ASP D 1 97 ? -8.042 19.695 13.249 1.00 29.74 76 ASP D N 1
ATOM 8221 C CA . ASP D 1 97 ? -9.253 20.070 12.526 1.00 29.85 76 ASP D CA 1
ATOM 8222 C C . ASP D 1 97 ? -10.337 19.017 12.736 1.00 29.34 76 ASP D C 1
ATOM 8223 O O . ASP D 1 97 ? -10.231 17.906 12.212 1.00 29.60 76 ASP D O 1
ATOM 8228 N N . PRO D 1 98 ? -11.397 19.362 13.492 1.00 28.85 77 PRO D N 1
ATOM 8229 C CA . PRO D 1 98 ? -12.419 18.368 13.820 1.00 28.54 77 PRO D CA 1
ATOM 8230 C C . PRO D 1 98 ? -13.131 17.769 12.604 1.00 28.64 77 PRO D C 1
ATOM 8231 O O . PRO D 1 98 ? -13.635 16.638 12.687 1.00 27.71 77 PRO D O 1
ATOM 8235 N N . LYS D 1 99 ? -13.164 18.508 11.495 1.00 29.10 78 LYS D N 1
ATOM 8236 C CA . LYS D 1 99 ? -13.723 17.991 10.233 1.00 29.87 78 LYS D CA 1
ATOM 8237 C C . LYS D 1 99 ? -13.028 16.694 9.798 1.00 29.81 78 LYS D C 1
ATOM 8238 O O . LYS D 1 99 ? -13.653 15.827 9.190 1.00 29.37 78 LYS D O 1
ATOM 8244 N N . ASN D 1 100 ? -11.743 16.568 10.143 1.00 30.23 79 ASN D N 1
ATOM 8245 C CA . ASN D 1 100 ? -10.904 15.423 9.746 1.00 30.18 79 ASN D CA 1
ATOM 8246 C C . ASN D 1 100 ? -10.929 14.211 10.679 1.00 29.84 79 ASN D C 1
ATOM 8247 O O . ASN D 1 100 ? -10.183 13.254 10.461 1.00 29.52 79 ASN D O 1
ATOM 8252 N N . LEU D 1 101 ? -11.784 14.231 11.695 1.00 28.97 80 LEU D N 1
ATOM 8253 C CA . LEU D 1 101 ? -11.815 13.131 12.669 1.00 28.95 80 LEU D CA 1
ATOM 8254 C C . LEU D 1 101 ? -12.524 11.863 12.166 1.00 28.66 80 LEU D C 1
ATOM 8255 O O . LEU D 1 101 ? -13.551 11.951 11.501 1.00 28.54 80 LEU D O 1
ATOM 8260 N N . PRO D 1 102 ? -11.977 10.676 12.496 1.00 28.38 81 PRO D N 1
ATOM 8261 C CA . PRO D 1 102 ? -12.502 9.408 11.964 1.00 28.43 81 PRO D CA 1
ATOM 8262 C C . PRO D 1 102 ? -13.721 8.867 12.711 1.00 28.22 81 PRO D C 1
ATOM 8263 O O . PRO D 1 102 ? -13.783 7.661 12.977 1.00 28.72 81 PRO D O 1
ATOM 8267 N N . TRP D 1 103 ? -14.681 9.721 13.052 1.00 27.95 82 TRP D N 1
ATOM 8268 C CA . TRP D 1 103 ? -15.752 9.284 13.964 1.00 27.87 82 TRP D CA 1
ATOM 8269 C C . TRP D 1 103 ? -16.733 8.268 13.350 1.00 28.10 82 TRP D C 1
ATOM 8270 O O . TRP D 1 103 ? -17.210 7.366 14.050 1.00 27.85 82 TRP D O 1
ATOM 8281 N N . ALA D 1 104 ? -17.033 8.402 12.056 1.00 28.66 83 ALA D N 1
ATOM 8282 C CA . ALA D 1 104 ? -17.904 7.417 11.380 1.00 29.35 83 ALA D CA 1
ATOM 8283 C C . ALA D 1 104 ? -17.233 6.036 11.344 1.00 29.63 83 ALA D C 1
ATOM 8284 O O . ALA D 1 104 ? -17.832 5.034 11.756 1.00 29.49 83 ALA D O 1
ATOM 8286 N N . LYS D 1 105 ? -15.979 6.000 10.884 1.00 30.28 84 LYS D N 1
ATOM 8287 C CA . LYS D 1 105 ? -15.144 4.784 10.928 1.00 30.90 84 LYS D CA 1
ATOM 8288 C C . LYS D 1 105 ? -15.216 4.074 12.276 1.00 30.48 84 LYS D C 1
ATOM 8289 O O . LYS D 1 105 ? -15.398 2.859 12.337 1.00 30.70 84 LYS D O 1
ATOM 8295 N N . LEU D 1 106 ? -15.080 4.851 13.352 1.00 29.88 85 LEU D N 1
ATOM 8296 C CA . LEU D 1 106 ? -15.023 4.312 14.708 1.00 29.37 85 LEU D CA 1
ATOM 8297 C C . LEU D 1 106 ? -16.402 4.086 15.336 1.00 28.91 85 LEU D C 1
ATOM 8298 O O . LEU D 1 106 ? -16.495 3.589 16.453 1.00 28.64 85 LEU D O 1
ATOM 8303 N N . GLY D 1 107 ? -17.465 4.456 14.622 1.00 28.59 86 GLY D N 1
ATOM 8304 C CA . GLY D 1 107 ? -18.833 4.228 15.104 1.00 27.33 86 GLY D CA 1
ATOM 8305 C C . GLY D 1 107 ? -19.189 5.059 16.330 1.00 26.88 86 GLY D C 1
ATOM 8306 O O . GLY D 1 107 ? -19.925 4.600 17.201 1.00 26.84 86 GLY D O 1
ATOM 8307 N N . ILE D 1 108 ? -18.692 6.292 16.388 1.00 25.93 87 ILE D N 1
ATOM 8308 C CA . ILE D 1 108 ? -18.856 7.122 17.592 1.00 25.58 87 ILE D CA 1
ATOM 8309 C C . ILE D 1 108 ? -20.307 7.547 17.793 1.00 25.46 87 ILE D C 1
ATOM 8310 O O . ILE D 1 108 ? -20.902 8.183 16.922 1.00 25.63 87 ILE D O 1
ATOM 8315 N N . ASP D 1 109 ? -20.870 7.178 18.937 1.00 25.52 88 ASP D N 1
ATOM 8316 C CA . ASP D 1 109 ? -22.215 7.607 19.306 1.00 25.79 88 ASP D CA 1
ATOM 8317 C C . ASP D 1 109 ? -22.235 9.041 19.836 1.00 25.44 88 ASP D C 1
ATOM 8318 O O . ASP D 1 109 ? -23.029 9.860 19.373 1.00 26.11 88 ASP D O 1
ATOM 8323 N N . VAL D 1 110 ? -21.358 9.347 20.791 1.00 24.42 89 VAL D N 1
ATOM 8324 C CA . VAL D 1 110 ? -21.299 10.681 21.391 1.00 23.23 89 VAL D CA 1
ATOM 8325 C C . VAL D 1 110 ? -19.855 11.163 21.446 1.00 22.63 89 VAL D C 1
ATOM 8326 O O . VAL D 1 110 ? -18.990 10.430 21.921 1.00 22.51 89 VAL D O 1
ATOM 8330 N N . VAL D 1 111 ? -19.606 12.361 20.913 1.00 21.23 90 VAL D N 1
ATOM 8331 C CA . VAL D 1 111 ? -18.340 13.073 21.071 1.00 21.03 90 VAL D CA 1
ATOM 8332 C C . VAL D 1 111 ? -18.468 14.107 22.192 1.00 20.76 90 VAL D C 1
ATOM 8333 O O . VAL D 1 111 ? -19.430 14.883 22.230 1.00 20.75 90 VAL D O 1
ATOM 8337 N N . ILE D 1 112 ? -17.498 14.108 23.103 1.00 20.00 91 ILE D N 1
ATOM 8338 C CA . ILE D 1 112 ? -17.411 15.134 24.124 1.00 19.17 91 ILE D CA 1
ATOM 8339 C C . ILE D 1 112 ? -16.479 16.185 23.570 1.00 18.88 91 ILE D C 1
ATOM 8340 O O . ILE D 1 112 ? -15.297 15.911 23.360 1.00 19.12 91 ILE D O 1
ATOM 8345 N N . GLU D 1 113 ? -17.012 17.377 23.318 1.00 18.18 92 GLU D N 1
ATOM 8346 C CA . GLU D 1 113 ? -16.232 18.472 22.745 1.00 18.17 92 GLU D CA 1
ATOM 8347 C C . GLU D 1 113 ? -15.732 19.409 23.856 1.00 18.58 92 GLU D C 1
ATOM 8348 O O . GLU D 1 113 ? -16.427 20.348 24.269 1.00 17.84 92 GLU D O 1
ATOM 8354 N N . SER D 1 114 ? -14.505 19.146 24.306 1.00 19.15 93 SER D N 1
ATOM 8355 C CA . SER D 1 114 ? -13.952 19.776 25.493 1.00 19.17 93 SER D CA 1
ATOM 8356 C C . SER D 1 114 ? -12.580 20.390 25.240 1.00 19.37 93 SER D C 1
ATOM 8357 O O . SER D 1 114 ? -11.717 20.394 26.126 1.00 19.20 93 SER D O 1
ATOM 8360 N N . THR D 1 115 ? -12.378 20.918 24.035 1.00 19.56 94 THR D N 1
ATOM 8361 C CA . THR D 1 115 ? -11.131 21.618 23.712 1.00 20.24 94 THR D CA 1
ATOM 8362 C C . THR D 1 115 ? -11.179 23.072 24.169 1.00 20.41 94 THR D C 1
ATOM 8363 O O . THR D 1 115 ? -10.148 23.705 24.357 1.00 20.73 94 THR D O 1
ATOM 8367 N N . GLY D 1 116 ? -12.378 23.614 24.320 1.00 20.73 95 GLY D N 1
ATOM 8368 C CA . GLY D 1 116 ? -12.511 25.034 24.619 1.00 21.15 95 GLY D CA 1
ATOM 8369 C C . GLY D 1 116 ? -12.469 25.963 23.415 1.00 21.78 95 GLY D C 1
ATOM 8370 O O . GLY D 1 116 ? -12.808 27.141 23.544 1.00 21.84 95 GLY D O 1
ATOM 8371 N N . VAL D 1 117 ? -12.086 25.444 22.243 1.00 22.11 96 VAL D N 1
ATOM 8372 C CA . VAL D 1 117 ? -11.844 26.292 21.067 1.00 22.54 96 VAL D CA 1
ATOM 8373 C C . VAL D 1 117 ? -12.873 26.157 19.928 1.00 23.01 96 VAL D C 1
ATOM 8374 O O . VAL D 1 117 ? -12.723 26.786 18.887 1.00 23.24 96 VAL D O 1
ATOM 8378 N N . PHE D 1 118 ? -13.910 25.344 20.122 1.00 23.50 97 PHE D N 1
ATOM 8379 C CA . PHE D 1 118 ? -14.919 25.138 19.083 1.00 24.13 97 PHE D CA 1
ATOM 8380 C C . PHE D 1 118 ? -16.339 25.397 19.591 1.00 24.66 97 PHE D C 1
ATOM 8381 O O . PHE D 1 118 ? -17.209 24.533 19.471 1.00 24.86 97 PHE D O 1
ATOM 8389 N N . SER D 1 119 ? -16.574 26.580 20.147 1.00 25.34 98 SER D N 1
ATOM 8390 C CA . SER D 1 119 ? -17.868 26.883 20.760 1.00 26.74 98 SER D CA 1
ATOM 8391 C C . SER D 1 119 ? -18.892 27.529 19.799 1.00 27.59 98 SER D C 1
ATOM 8392 O O . SER D 1 119 ? -20.011 27.841 20.213 1.00 27.54 98 SER D O 1
ATOM 8395 N N . SER D 1 120 ? -18.514 27.710 18.528 1.00 28.62 99 SER D N 1
ATOM 8396 C CA . SER D 1 120 ? -19.485 27.997 17.456 1.00 30.13 99 SER D CA 1
ATOM 8397 C C . SER D 1 120 ? -19.780 26.721 16.684 1.00 30.66 99 SER D C 1
ATOM 8398 O O . SER D 1 120 ? -18.957 25.801 16.651 1.00 30.75 99 SER D O 1
ATOM 8401 N N . ALA D 1 121 ? -20.949 26.666 16.058 1.00 31.55 100 ALA D N 1
ATOM 8402 C CA . ALA D 1 121 ? -21.355 25.484 15.299 1.00 32.58 100 ALA D CA 1
ATOM 8403 C C . ALA D 1 121 ? -20.350 25.133 14.195 1.00 33.43 100 ALA D C 1
ATOM 8404 O O . ALA D 1 121 ? -19.935 23.982 14.056 1.00 33.20 100 ALA D O 1
ATOM 8406 N N . THR D 1 122 ? -19.961 26.145 13.429 1.00 34.86 101 THR D N 1
ATOM 8407 C CA . THR D 1 122 ? -19.061 25.997 12.296 1.00 36.59 101 THR D CA 1
ATOM 8408 C C . THR D 1 122 ? -18.202 27.256 12.244 1.00 37.54 101 THR D C 1
ATOM 8409 O O . THR D 1 122 ? -18.592 28.301 12.761 1.00 37.68 101 THR D O 1
ATOM 8413 N N . SER D 1 123 ? -17.043 27.159 11.607 1.00 38.98 102 SER D N 1
ATOM 8414 C CA . SER D 1 123 ? -16.126 28.290 11.503 1.00 40.45 102 SER D CA 1
ATOM 8415 C C . SER D 1 123 ? -15.046 27.988 10.471 1.00 40.90 102 SER D C 1
ATOM 8416 O O . SER D 1 123 ? -14.933 26.854 9.996 1.00 41.20 102 SER D O 1
ATOM 8419 N N . ASP D 1 124 ? -14.256 29.006 10.131 1.00 41.88 103 ASP D N 1
ATOM 8420 C CA . ASP D 1 124 ? -13.072 28.837 9.274 1.00 42.11 103 ASP D CA 1
ATOM 8421 C C . ASP D 1 124 ? -12.107 27.787 9.866 1.00 42.24 103 ASP D C 1
ATOM 8422 O O . ASP D 1 124 ? -11.685 26.838 9.172 1.00 42.67 103 ASP D O 1
ATOM 8424 N N . LYS D 1 125 ? -11.789 27.940 11.154 1.00 41.46 104 LYS D N 1
ATOM 8425 C CA . LYS D 1 125 ? -10.896 26.999 11.836 1.00 40.31 104 LYS D CA 1
ATOM 8426 C C . LYS D 1 125 ? -11.617 25.707 12.283 1.00 39.28 104 LYS D C 1
ATOM 8427 O O . LYS D 1 125 ? -10.969 24.662 12.485 1.00 39.04 104 LYS D O 1
ATOM 8429 N N . GLY D 1 126 ? -12.945 25.791 12.438 1.00 37.47 105 GLY D N 1
ATOM 8430 C CA . GLY D 1 126 ? -13.776 24.633 12.797 1.00 34.68 105 GLY D CA 1
ATOM 8431 C C . GLY D 1 126 ? -14.855 24.957 13.818 1.00 32.87 105 GLY D C 1
ATOM 8432 O O . GLY D 1 126 ? -14.900 26.057 14.355 1.00 32.83 105 GLY D O 1
ATOM 8433 N N . GLY D 1 127 ? -15.724 23.992 14.092 1.00 31.18 106 GLY D N 1
ATOM 8434 C CA . GLY D 1 127 ? -16.810 24.186 15.043 1.00 28.59 106 GLY D CA 1
ATOM 8435 C C . GLY D 1 127 ? -17.354 22.873 15.554 1.00 27.52 106 GLY D C 1
ATOM 8436 O O . GLY D 1 127 ? -17.063 21.815 14.993 1.00 26.60 106 GLY D O 1
ATOM 8437 N N . TYR D 1 128 ? -18.162 22.934 16.611 1.00 26.46 107 TYR D N 1
ATOM 8438 C CA . TYR D 1 128 ? -18.616 21.715 17.276 1.00 25.54 107 TYR D CA 1
ATOM 8439 C C . TYR D 1 128 ? -19.491 20.841 16.389 1.00 25.79 107 TYR D C 1
ATOM 8440 O O . TYR D 1 128 ? -19.497 19.626 16.546 1.00 25.41 107 TYR D O 1
ATOM 8449 N N . LEU D 1 129 ? -20.240 21.446 15.473 1.00 26.32 108 LEU D N 1
ATOM 8450 C CA . LEU D 1 129 ? -21.104 20.656 14.583 1.00 27.29 108 LEU D CA 1
ATOM 8451 C C . LEU D 1 129 ? -20.287 19.839 13.580 1.00 27.37 108 LEU D C 1
ATOM 8452 O O . LEU D 1 129 ? -20.800 18.887 12.992 1.00 27.25 108 LEU D O 1
ATOM 8457 N N . ASP D 1 130 ? -19.018 20.206 13.395 1.00 27.88 109 ASP D N 1
ATOM 8458 C CA . ASP D 1 130 ? -18.116 19.425 12.534 1.00 29.28 109 ASP D CA 1
ATOM 8459 C C . ASP D 1 130 ? -18.009 17.963 12.963 1.00 29.55 109 ASP D C 1
ATOM 8460 O O . ASP D 1 130 ? -17.855 17.092 12.112 1.00 29.56 109 ASP D O 1
ATOM 8465 N N . HIS D 1 131 ? -18.105 17.698 14.269 1.00 29.72 110 HIS D N 1
ATOM 8466 C CA . HIS D 1 131 ? -18.044 16.320 14.773 1.00 30.26 110 HIS D CA 1
ATOM 8467 C C . HIS D 1 131 ? -19.153 15.445 14.199 1.00 31.14 110 HIS D C 1
ATOM 8468 O O . HIS D 1 131 ? -18.970 14.239 14.051 1.00 31.46 110 HIS D O 1
ATOM 8475 N N . VAL D 1 132 ? -20.307 16.044 13.909 1.00 32.40 111 VAL D N 1
ATOM 8476 C CA . VAL D 1 132 ? -21.463 15.277 13.453 1.00 33.56 111 VAL D CA 1
ATOM 8477 C C . VAL D 1 132 ? -21.672 15.376 11.940 1.00 34.24 111 VAL D C 1
ATOM 8478 O O . VAL D 1 132 ? -21.951 14.367 11.292 1.00 34.49 111 VAL D O 1
ATOM 8482 N N . ASN D 1 133 ? -21.495 16.577 11.390 1.00 34.80 112 ASN D N 1
ATOM 8483 C CA . ASN D 1 133 ? -21.812 16.850 9.988 1.00 35.40 112 ASN D CA 1
ATOM 8484 C C . ASN D 1 133 ? -20.752 16.427 8.965 1.00 35.44 112 ASN D C 1
ATOM 8485 O O . ASN D 1 133 ? -21.084 16.200 7.793 1.00 36.04 112 ASN D O 1
ATOM 8490 N N . HIS D 1 134 ? -19.490 16.356 9.382 1.00 35.02 113 HIS D N 1
ATOM 8491 C CA A HIS D 1 134 ? -18.376 15.978 8.513 0.50 34.52 113 HIS D CA 1
ATOM 8492 C CA B HIS D 1 134 ? -18.470 15.863 8.464 0.50 34.98 113 HIS D CA 1
ATOM 8493 C C . HIS D 1 134 ? -17.659 14.710 9.006 1.00 34.45 113 HIS D C 1
ATOM 8494 O O . HIS D 1 134 ? -17.285 13.834 8.227 1.00 34.38 113 HIS D O 1
ATOM 8507 N N . ALA D 1 135 ? -17.425 14.669 10.319 1.00 33.34 114 ALA D N 1
ATOM 8508 C CA . ALA D 1 135 ? -16.628 13.599 10.912 1.00 32.17 114 ALA D CA 1
ATOM 8509 C C . ALA D 1 135 ? -17.431 12.326 11.117 1.00 31.65 114 ALA D C 1
ATOM 8510 O O . ALA D 1 135 ? -16.855 11.244 11.273 1.00 32.03 114 ALA D O 1
ATOM 8512 N N . GLY D 1 136 ? -18.757 12.449 11.138 1.00 30.76 115 GLY D N 1
ATOM 8513 C CA . GLY D 1 136 ? -19.617 11.273 11.170 1.00 29.90 115 GLY D CA 1
ATOM 8514 C C . GLY D 1 136 ? -20.070 10.722 12.511 1.00 29.54 115 GLY D C 1
ATOM 8515 O O . GLY D 1 136 ? -20.662 9.648 12.559 1.00 29.68 115 GLY D O 1
ATOM 8516 N N . ALA D 1 137 ? -19.817 11.436 13.607 1.00 28.98 116 ALA D N 1
ATOM 8517 C CA . ALA D 1 137 ? -20.412 11.046 14.898 1.00 28.68 116 ALA D CA 1
ATOM 8518 C C . ALA D 1 137 ? -21.923 11.312 14.937 1.00 28.18 116 ALA D C 1
ATOM 8519 O O . ALA D 1 137 ? -22.419 12.214 14.262 1.00 27.70 116 ALA D O 1
ATOM 8521 N N . LYS D 1 138 ? -22.639 10.527 15.737 1.00 28.27 117 LYS D N 1
ATOM 8522 C CA . LYS D 1 138 ? -24.084 10.712 15.931 1.00 28.77 117 LYS D CA 1
ATOM 8523 C C . LYS D 1 138 ? -24.423 12.014 16.650 1.00 28.26 117 LYS D C 1
ATOM 8524 O O . LYS D 1 138 ? -25.316 12.754 16.223 1.00 28.67 117 LYS D O 1
ATOM 8530 N N . LYS D 1 139 ? -23.705 12.283 17.741 1.00 27.35 118 LYS D N 1
ATOM 8531 C CA . LYS D 1 139 ? -24.045 13.363 18.672 1.00 26.20 118 LYS D CA 1
ATOM 8532 C C . LYS D 1 139 ? -22.802 14.013 19.248 1.00 25.49 118 LYS D C 1
ATOM 8533 O O . LYS D 1 139 ? -21.743 13.380 19.353 1.00 24.56 118 LYS D O 1
ATOM 8539 N N . VAL D 1 140 ? -22.941 15.287 19.613 1.00 24.52 119 VAL D N 1
ATOM 8540 C CA . VAL D 1 140 ? -21.882 16.030 20.273 1.00 23.23 119 VAL D CA 1
ATOM 8541 C C . VAL D 1 140 ? -22.414 16.755 21.517 1.00 23.11 119 VAL D C 1
ATOM 8542 O O . VAL D 1 140 ? -23.484 17.393 21.475 1.00 23.00 119 VAL D O 1
ATOM 8546 N N . ILE D 1 141 ? -21.689 16.604 22.629 1.00 22.04 120 ILE D N 1
ATOM 8547 C CA . ILE D 1 141 ? -21.884 17.459 23.792 1.00 20.96 120 ILE D CA 1
ATOM 8548 C C . ILE D 1 141 ? -20.773 18.506 23.848 1.00 20.59 120 ILE D C 1
ATOM 8549 O O . ILE D 1 141 ? -19.583 18.175 23.915 1.00 19.88 120 ILE D O 1
ATOM 8554 N N . LEU D 1 142 ? -21.185 19.767 23.789 1.00 20.16 121 LEU D N 1
ATOM 8555 C CA . LEU D 1 142 ? -20.294 20.895 23.966 1.00 19.99 121 LEU D CA 1
ATOM 8556 C C . LEU D 1 142 ? -20.194 21.184 25.468 1.00 20.09 121 LEU D C 1
ATOM 8557 O O . LEU D 1 142 ? -21.219 21.411 26.127 1.00 20.04 121 LEU D O 1
ATOM 8562 N N . THR D 1 143 ? -18.972 21.179 26.003 1.00 19.56 122 THR D N 1
ATOM 8563 C CA . THR D 1 143 ? -18.775 21.329 27.456 1.00 19.98 122 THR D CA 1
ATOM 8564 C C . THR D 1 143 ? -18.553 22.794 27.869 1.00 20.44 122 THR D C 1
ATOM 8565 O O . THR D 1 143 ? -17.711 23.081 28.724 1.00 20.47 122 THR D O 1
ATOM 8569 N N . VAL D 1 144 ? -19.315 23.699 27.256 1.00 20.35 123 VAL D N 1
ATOM 8570 C CA . VAL D 1 144 ? -19.218 25.142 27.478 1.00 20.63 123 VAL D CA 1
ATOM 8571 C C . VAL D 1 144 ? -20.477 25.781 26.859 1.00 21.15 123 VAL D C 1
ATOM 8572 O O . VAL D 1 144 ? -21.113 25.167 25.997 1.00 20.19 123 VAL D O 1
ATOM 8576 N N . PRO D 1 145 ? -20.876 26.987 27.317 1.00 21.94 124 PRO D N 1
ATOM 8577 C CA . PRO D 1 145 ? -21.967 27.623 26.557 1.00 22.43 124 PRO D CA 1
ATOM 8578 C C . PRO D 1 145 ? -21.549 27.873 25.108 1.00 23.00 124 PRO D C 1
ATOM 8579 O O . PRO D 1 145 ? -20.389 28.187 24.842 1.00 23.20 124 PRO D O 1
ATOM 8583 N N . ALA D 1 146 ? -22.479 27.700 24.180 1.00 24.11 125 ALA D N 1
ATOM 8584 C CA . ALA D 1 146 ? -22.212 27.990 22.763 1.00 25.34 125 ALA D CA 1
ATOM 8585 C C . ALA D 1 146 ? -22.190 29.496 22.538 1.00 26.14 125 ALA D C 1
ATOM 8586 O O . ALA D 1 146 ? -22.828 30.242 23.282 1.00 25.83 125 ALA D O 1
ATOM 8588 N N . LYS D 1 147 ? -21.435 29.946 21.539 1.00 27.59 126 LYS D N 1
ATOM 8589 C CA . LYS D 1 147 ? -21.480 31.356 21.137 1.00 29.31 126 LYS D CA 1
ATOM 8590 C C . LYS D 1 147 ? -22.697 31.645 20.246 1.00 29.81 126 LYS D C 1
ATOM 8591 O O . LYS D 1 147 ? -23.039 32.804 19.995 1.00 30.77 126 LYS D O 1
ATOM 8597 N N . ASP D 1 148 ? -23.352 30.587 19.783 1.00 30.14 127 ASP D N 1
ATOM 8598 C CA . ASP D 1 148 ? -24.553 30.711 18.958 1.00 30.59 127 ASP D CA 1
ATOM 8599 C C . ASP D 1 148 ? -25.710 29.938 19.587 1.00 30.62 127 ASP D C 1
ATOM 8600 O O . ASP D 1 148 ? -25.619 29.489 20.737 1.00 30.04 127 ASP D O 1
ATOM 8605 N N . GLU D 1 149 ? -26.789 29.776 18.829 1.00 31.03 128 GLU D N 1
ATOM 8606 C CA . GLU D 1 149 ? -27.983 29.083 19.315 1.00 31.19 128 GLU D CA 1
ATOM 8607 C C . GLU D 1 149 ? -27.750 27.575 19.333 1.00 30.28 128 GLU D C 1
ATOM 8608 O O . GLU D 1 149 ? -27.203 27.024 18.386 1.00 30.42 128 GLU D O 1
ATOM 8614 N N . ILE D 1 150 ? -28.159 26.920 20.417 1.00 29.52 129 ILE D N 1
ATOM 8615 C CA . ILE D 1 150 ? -27.965 25.478 20.603 1.00 28.92 129 ILE D CA 1
ATOM 8616 C C . ILE D 1 150 ? -28.918 25.018 21.700 1.00 28.68 129 ILE D C 1
ATOM 8617 O O . ILE D 1 150 ? -29.249 25.793 22.584 1.00 29.38 129 ILE D O 1
ATOM 8622 N N . LYS D 1 151 ? -29.375 23.772 21.641 1.00 28.01 130 LYS D N 1
ATOM 8623 C CA . LYS D 1 151 ? -30.082 23.172 22.767 1.00 27.45 130 LYS D CA 1
ATOM 8624 C C . LYS D 1 151 ? -29.126 23.123 23.964 1.00 26.77 130 LYS D C 1
ATOM 8625 O O . LYS D 1 151 ? -28.049 22.522 23.878 1.00 26.64 130 LYS D O 1
ATOM 8631 N N . THR D 1 152 ? -29.517 23.769 25.061 1.00 25.83 131 THR D N 1
ATOM 8632 C CA . THR D 1 152 ? -28.719 23.785 26.289 1.00 24.26 131 THR D CA 1
ATOM 8633 C C . THR D 1 152 ? -29.483 23.065 27.401 1.00 24.02 131 THR D C 1
ATOM 8634 O O . THR D 1 152 ? -30.663 23.349 27.649 1.00 24.40 131 THR D O 1
ATOM 8638 N N . ILE D 1 153 ? -28.817 22.111 28.045 1.00 22.77 132 ILE D N 1
ATOM 8639 C CA . ILE D 1 153 ? -29.434 21.318 29.099 1.00 22.20 132 ILE D CA 1
ATOM 8640 C C . ILE D 1 153 ? -28.650 21.492 30.396 1.00 21.68 132 ILE D C 1
ATOM 8641 O O . ILE D 1 153 ? -27.412 21.471 30.394 1.00 21.74 132 ILE D O 1
ATOM 8646 N N . VAL D 1 154 ? -29.369 21.670 31.498 1.00 20.48 133 VAL D N 1
ATOM 8647 C CA . VAL D 1 154 ? -28.770 21.554 32.816 1.00 19.89 133 VAL D CA 1
ATOM 8648 C C . VAL D 1 154 ? -29.562 20.473 33.507 1.00 20.31 133 VAL D C 1
ATOM 8649 O O . VAL D 1 154 ? -30.765 20.629 33.704 1.00 20.23 133 VAL D O 1
ATOM 8653 N N . LEU D 1 155 ? -28.897 19.373 33.857 1.00 20.43 134 LEU D N 1
ATOM 8654 C CA . LEU D 1 155 ? -29.580 18.271 34.512 1.00 21.05 134 LEU D CA 1
ATOM 8655 C C . LEU D 1 155 ? -30.149 18.700 35.859 1.00 21.51 134 LEU D C 1
ATOM 8656 O O . LEU D 1 155 ? -29.528 19.484 36.600 1.00 21.38 134 LEU D O 1
ATOM 8661 N N . GLY D 1 156 ? -31.350 18.210 36.144 1.00 21.77 135 GLY D N 1
ATOM 8662 C CA . GLY D 1 156 ? -32.131 18.645 37.302 1.00 22.45 135 GLY D CA 1
ATOM 8663 C C . GLY D 1 156 ? -32.959 19.905 37.054 1.00 23.24 135 GLY D C 1
ATOM 8664 O O . GLY D 1 156 ? -33.743 20.315 37.912 1.00 23.30 135 GLY D O 1
ATOM 8665 N N . VAL D 1 157 ? -32.775 20.535 35.895 1.00 23.55 136 VAL D N 1
ATOM 8666 C CA . VAL D 1 157 ? -33.474 21.772 35.571 1.00 24.24 136 VAL D CA 1
ATOM 8667 C C . VAL D 1 157 ? -34.418 21.607 34.365 1.00 25.36 136 VAL D C 1
ATOM 8668 O O . VAL D 1 157 ? -35.634 21.770 34.496 1.00 25.26 136 VAL D O 1
ATOM 8672 N N . ASN D 1 158 ? -33.856 21.298 33.200 1.00 26.42 137 ASN D N 1
ATOM 8673 C CA . ASN D 1 158 ? -34.658 21.087 31.994 1.00 27.94 137 ASN D CA 1
ATOM 8674 C C . ASN D 1 158 ? -34.339 19.744 31.308 1.00 29.52 137 ASN D C 1
ATOM 8675 O O . ASN D 1 158 ? -34.158 19.682 30.094 1.00 29.08 137 ASN D O 1
ATOM 8680 N N . ASP D 1 159 ? -34.278 18.683 32.109 1.00 32.13 138 ASP D N 1
ATOM 8681 C CA . ASP D 1 159 ? -34.085 17.303 31.629 1.00 35.47 138 ASP D CA 1
ATOM 8682 C C . ASP D 1 159 ? -35.074 16.872 30.568 1.00 37.27 138 ASP D C 1
ATOM 8683 O O . ASP D 1 159 ? -34.719 16.118 29.655 1.00 37.77 138 ASP D O 1
ATOM 8688 N N . HIS D 1 160 ? -36.311 17.341 30.710 1.00 39.07 139 HIS D N 1
ATOM 8689 C CA A HIS D 1 160 ? -37.425 17.013 29.815 0.50 40.29 139 HIS D CA 1
ATOM 8690 C CA B HIS D 1 160 ? -37.370 16.927 29.802 0.50 40.15 139 HIS D CA 1
ATOM 8691 C C . HIS D 1 160 ? -37.167 17.459 28.376 1.00 40.88 139 HIS D C 1
ATOM 8692 O O . HIS D 1 160 ? -37.737 16.915 27.432 1.00 41.24 139 HIS D O 1
ATOM 8705 N N . ASP D 1 161 ? -36.313 18.477 28.227 1.00 41.95 140 ASP D N 1
ATOM 8706 C CA . ASP D 1 161 ? -35.944 19.045 26.922 1.00 43.22 140 ASP D CA 1
ATOM 8707 C C . ASP D 1 161 ? -35.034 18.118 26.087 1.00 43.84 140 ASP D C 1
ATOM 8708 O O . ASP D 1 161 ? -34.755 18.389 24.912 1.00 44.07 140 ASP D O 1
ATOM 8713 N N . ILE D 1 162 ? -34.568 17.032 26.694 1.00 44.48 141 ILE D N 1
ATOM 8714 C CA . ILE D 1 162 ? -33.791 16.025 25.974 1.00 44.95 141 ILE D CA 1
ATOM 8715 C C . ILE D 1 162 ? -34.734 15.119 25.182 1.00 45.13 141 ILE D C 1
ATOM 8716 O O . ILE D 1 162 ? -35.681 14.556 25.737 1.00 45.29 141 ILE D O 1
ATOM 8721 N N . ASN D 1 163 ? -34.474 15.010 23.881 1.00 45.24 142 ASN D N 1
ATOM 8722 C CA . ASN D 1 163 ? -35.104 14.007 23.027 1.00 45.07 142 ASN D CA 1
ATOM 8723 C C . ASN D 1 163 ? -34.055 13.257 22.192 1.00 44.87 142 ASN D C 1
ATOM 8724 O O . ASN D 1 163 ? -32.893 13.682 22.101 1.00 44.45 142 ASN D O 1
ATOM 8729 N N . SER D 1 164 ? -34.479 12.146 21.586 1.00 44.56 143 SER D N 1
ATOM 8730 C CA . SER D 1 164 ? -33.586 11.225 20.887 1.00 44.13 143 SER D CA 1
ATOM 8731 C C . SER D 1 164 ? -33.033 11.798 19.592 1.00 43.27 143 SER D C 1
ATOM 8732 O O . SER D 1 164 ? -32.025 11.318 19.079 1.00 43.11 143 SER D O 1
ATOM 8735 N N . ASP D 1 165 ? -33.697 12.819 19.067 1.00 42.32 144 ASP D N 1
ATOM 8736 C CA . ASP D 1 165 ? -33.321 13.383 17.777 1.00 41.65 144 ASP D CA 1
ATOM 8737 C C . ASP D 1 165 ? -32.207 14.428 17.859 1.00 40.35 144 ASP D C 1
ATOM 8738 O O . ASP D 1 165 ? -31.724 14.894 16.828 1.00 40.26 144 ASP D O 1
ATOM 8743 N N . LEU D 1 166 ? -31.794 14.783 19.076 1.00 38.75 145 LEU D N 1
ATOM 8744 C CA . LEU D 1 166 ? -30.720 15.770 19.278 1.00 37.31 145 LEU D CA 1
ATOM 8745 C C . LEU D 1 166 ? -29.377 15.354 18.675 1.00 35.97 145 LEU D C 1
ATOM 8746 O O . LEU D 1 166 ? -28.914 14.228 18.867 1.00 36.02 145 LEU D O 1
ATOM 8751 N N . LYS D 1 167 ? -28.762 16.282 17.948 1.00 34.32 146 LYS D N 1
ATOM 8752 C CA . LYS D 1 167 ? -27.451 16.068 17.348 1.00 32.70 146 LYS D CA 1
ATOM 8753 C C . LYS D 1 167 ? -26.354 16.834 18.109 1.00 31.71 146 LYS D C 1
ATOM 8754 O O . LYS D 1 167 ? -25.201 16.409 18.137 1.00 31.55 146 LYS D O 1
ATOM 8756 N N . ALA D 1 168 ? -26.723 17.966 18.710 1.00 30.02 147 ALA D N 1
ATOM 8757 C CA . ALA D 1 168 ? -25.772 18.840 19.397 1.00 28.57 147 ALA D CA 1
ATOM 8758 C C . ALA D 1 168 ? -26.441 19.446 20.621 1.00 27.40 147 ALA D C 1
ATOM 8759 O O . ALA D 1 168 ? -27.567 19.933 20.528 1.00 27.82 147 ALA D O 1
ATOM 8761 N N . VAL D 1 169 ? -25.754 19.374 21.762 1.00 25.97 148 VAL D N 1
ATOM 8762 C CA A VAL D 1 169 ? -26.237 19.909 23.033 0.50 25.33 148 VAL D CA 1
ATOM 8763 C CA B VAL D 1 169 ? -26.234 19.977 23.007 0.50 25.30 148 VAL D CA 1
ATOM 8764 C C . VAL D 1 169 ? -25.073 20.574 23.771 1.00 24.83 148 VAL D C 1
ATOM 8765 O O . VAL D 1 169 ? -23.940 20.058 23.727 1.00 24.83 148 VAL D O 1
ATOM 8772 N N . SER D 1 170 ? -25.351 21.684 24.452 1.00 23.43 149 SER D N 1
ATOM 8773 C CA . SER D 1 170 ? -24.397 22.270 25.390 1.00 21.76 149 SER D CA 1
ATOM 8774 C C . SER D 1 170 ? -24.841 21.878 26.790 1.00 21.09 149 SER D C 1
ATOM 8775 O O . SER D 1 170 ? -26.034 21.892 27.084 1.00 21.17 149 SER D O 1
ATOM 8778 N N . ASN D 1 171 ? -23.888 21.506 27.642 1.00 20.09 150 ASN D N 1
ATOM 8779 C CA . ASN D 1 171 ? -24.167 21.256 29.054 1.00 19.68 150 ASN D CA 1
ATOM 8780 C C . ASN D 1 171 ? -23.979 22.544 29.871 1.00 19.78 150 ASN D C 1
ATOM 8781 O O . ASN D 1 171 ? -23.841 22.480 31.088 1.00 20.12 150 ASN D O 1
ATOM 8786 N N . ALA D 1 172 ? -23.966 23.699 29.193 1.00 19.11 151 ALA D N 1
ATOM 8787 C CA . ALA D 1 172 ? -23.826 25.012 29.836 1.00 19.15 151 ALA D CA 1
ATOM 8788 C C . ALA D 1 172 ? -22.462 25.134 30.532 1.00 19.22 151 ALA D C 1
ATOM 8789 O O . ALA D 1 172 ? -21.496 24.493 30.107 1.00 19.71 151 ALA D O 1
ATOM 8791 N N . SER D 1 173 ? -22.368 25.964 31.570 1.00 18.68 152 SER D N 1
ATOM 8792 C CA . SER D 1 173 ? -21.103 26.134 32.284 1.00 18.68 152 SER D CA 1
ATOM 8793 C C . SER D 1 173 ? -21.184 25.484 33.658 1.00 18.01 152 SER D C 1
ATOM 8794 O O . SER D 1 173 ? -22.276 25.131 34.131 1.00 17.38 152 SER D O 1
ATOM 8797 N N . CYS D 1 174 ? -20.031 25.323 34.307 1.00 17.96 153 CYS D N 1
ATOM 8798 C CA . CYS D 1 174 ? -20.010 24.839 35.694 1.00 17.30 153 CYS D CA 1
ATOM 8799 C C . CYS D 1 174 ? -20.833 25.766 36.608 1.00 16.56 153 CYS D C 1
ATOM 8800 O O . CYS D 1 174 ? -21.606 25.297 37.447 1.00 16.23 153 CYS D O 1
ATOM 8803 N N . THR D 1 175 ? -20.689 27.072 36.410 1.00 15.80 154 THR D N 1
ATOM 8804 C CA . THR D 1 175 ? -21.408 28.063 37.227 1.00 15.79 154 THR D CA 1
ATOM 8805 C C . THR D 1 175 ? -22.930 28.036 36.997 1.00 15.25 154 THR D C 1
ATOM 8806 O O . THR D 1 175 ? -23.713 28.085 37.954 1.00 14.86 154 THR D O 1
ATOM 8810 N N . THR D 1 176 ? -23.347 27.924 35.739 1.00 15.10 155 THR D N 1
ATOM 8811 C CA . THR D 1 176 ? -24.782 27.785 35.439 1.00 15.59 155 THR D CA 1
ATOM 8812 C C . THR D 1 176 ? -25.340 26.500 36.053 1.00 15.33 155 THR D C 1
ATOM 8813 O O . THR D 1 176 ? -26.453 26.487 36.580 1.00 14.97 155 THR D O 1
ATOM 8817 N N . ASN D 1 177 ? -24.554 25.428 36.007 1.00 15.08 156 ASN D N 1
ATOM 8818 C CA . ASN D 1 177 ? -24.963 24.180 36.648 1.00 15.13 156 ASN D CA 1
ATOM 8819 C C . ASN D 1 177 ? -25.128 24.303 38.170 1.00 15.39 156 ASN D C 1
ATOM 8820 O O . ASN D 1 177 ? -25.962 23.616 38.762 1.00 14.97 156 ASN D O 1
ATOM 8825 N N . CYS D 1 178 ? -24.325 25.160 38.804 1.00 15.52 157 CYS D N 1
ATOM 8826 C CA . CYS D 1 178 ? -24.507 25.421 40.231 1.00 15.70 157 CYS D CA 1
ATOM 8827 C C . CYS D 1 178 ? -25.746 26.303 40.456 1.00 15.80 157 CYS D C 1
ATOM 8828 O O . CYS D 1 178 ? -26.596 26.000 41.309 1.00 15.52 157 CYS D O 1
ATOM 8831 N N . LEU D 1 179 ? -25.857 27.357 39.653 1.00 15.51 158 LEU D N 1
ATOM 8832 C CA . LEU D 1 179 ? -26.855 28.403 39.875 1.00 16.17 158 LEU D CA 1
ATOM 8833 C C . LEU D 1 179 ? -28.280 28.015 39.473 1.00 16.22 158 LEU D C 1
ATOM 8834 O O . LEU D 1 179 ? -29.220 28.249 40.231 1.00 16.11 158 LEU D O 1
ATOM 8839 N N . ALA D 1 180 ? -28.439 27.402 38.300 1.00 16.28 159 ALA D N 1
ATOM 8840 C CA . ALA D 1 180 ? -29.776 27.067 37.796 1.00 16.24 159 ALA D CA 1
ATOM 8841 C C . ALA D 1 180 ? -30.633 26.132 38.693 1.00 16.36 159 ALA D C 1
ATOM 8842 O O . ALA D 1 180 ? -31.812 26.392 38.873 1.00 16.62 159 ALA D O 1
ATOM 8844 N N . PRO D 1 181 ? -30.052 25.058 39.263 1.00 16.36 160 PRO D N 1
ATOM 8845 C CA . PRO D 1 181 ? -30.887 24.271 40.159 1.00 16.75 160 PRO D CA 1
ATOM 8846 C C . PRO D 1 181 ? -31.337 25.048 41.400 1.00 17.57 160 PRO D C 1
ATOM 8847 O O . PRO D 1 181 ? -32.475 24.880 41.864 1.00 17.20 160 PRO D O 1
ATOM 8851 N N . LEU D 1 182 ? -30.429 25.848 41.949 1.00 17.78 161 LEU D N 1
ATOM 8852 C CA . LEU D 1 182 ? -30.718 26.680 43.104 1.00 18.64 161 LEU D CA 1
ATOM 8853 C C . LEU D 1 182 ? -31.838 27.682 42.771 1.00 18.42 161 LEU D C 1
ATOM 8854 O O . LEU D 1 182 ? -32.813 27.801 43.520 1.00 18.74 161 LEU D O 1
ATOM 8859 N N . ALA D 1 183 ? -31.696 28.376 41.640 1.00 17.59 162 ALA D N 1
ATOM 8860 C CA . ALA D 1 183 ? -32.692 29.334 41.185 1.00 18.18 162 ALA D CA 1
ATOM 8861 C C . ALA D 1 183 ? -34.038 28.661 40.884 1.00 18.55 162 ALA D C 1
ATOM 8862 O O . ALA D 1 183 ? -35.083 29.226 41.162 1.00 18.42 162 ALA D O 1
ATOM 8864 N N . LYS D 1 184 ? -34.013 27.454 40.332 1.00 19.06 163 LYS D N 1
ATOM 8865 C CA . LYS D 1 184 ? -35.261 26.742 40.074 1.00 20.25 163 LYS D CA 1
ATOM 8866 C C . LYS D 1 184 ? -36.081 26.538 41.352 1.00 20.04 163 LYS D C 1
ATOM 8867 O O . LYS D 1 184 ? -37.287 26.753 41.363 1.00 20.37 163 LYS D O 1
ATOM 8873 N N . VAL D 1 185 ? -35.421 26.108 42.420 1.00 19.31 164 VAL D N 1
ATOM 8874 C CA . VAL D 1 185 ? -36.113 25.763 43.655 1.00 18.86 164 VAL D CA 1
ATOM 8875 C C . VAL D 1 185 ? -36.613 27.033 44.332 1.00 18.97 164 VAL D C 1
ATOM 8876 O O . VAL D 1 185 ? -37.736 27.072 44.840 1.00 18.87 164 VAL D O 1
ATOM 8880 N N . LEU D 1 186 ? -35.762 28.061 44.352 1.00 18.92 165 LEU D N 1
ATOM 8881 C CA . LEU D 1 186 ? -36.138 29.340 44.934 1.00 18.92 165 LEU D CA 1
ATOM 8882 C C . LEU D 1 186 ? -37.311 29.974 44.175 1.00 19.40 165 LEU D C 1
ATOM 8883 O O . LEU D 1 186 ? -38.242 30.502 44.793 1.00 18.92 165 LEU D O 1
ATOM 8888 N N . HIS D 1 187 ? -37.266 29.919 42.845 1.00 19.41 166 HIS D N 1
ATOM 8889 C CA . HIS D 1 187 ? -38.349 30.481 42.044 1.00 20.26 166 HIS D CA 1
ATOM 8890 C C . HIS D 1 187 ? -39.669 29.720 42.283 1.00 20.94 166 HIS D C 1
ATOM 8891 O O . HIS D 1 187 ? -40.695 30.330 42.560 1.00 20.69 166 HIS D O 1
ATOM 8898 N N . GLU D 1 188 ? -39.620 28.392 42.218 1.00 21.99 167 GLU D N 1
ATOM 8899 C CA . GLU D 1 188 ? -40.805 27.565 42.445 1.00 23.15 167 GLU D CA 1
ATOM 8900 C C . GLU D 1 188 ? -41.380 27.709 43.849 1.00 23.03 167 GLU D C 1
ATOM 8901 O O . GLU D 1 188 ? -42.585 27.625 44.032 1.00 23.33 167 GLU D O 1
ATOM 8907 N N . SER D 1 189 ? -40.525 27.945 44.836 1.00 22.64 168 SER D N 1
ATOM 8908 C CA . SER D 1 189 ? -40.981 28.046 46.217 1.00 22.20 168 SER D CA 1
ATOM 8909 C C . SER D 1 189 ? -41.461 29.436 46.607 1.00 21.26 168 SER D C 1
ATOM 8910 O O . SER D 1 189 ? -42.477 29.586 47.281 1.00 20.66 168 SER D O 1
ATOM 8913 N N . PHE D 1 190 ? -40.711 30.447 46.197 1.00 20.52 169 PHE D N 1
ATOM 8914 C CA . PHE D 1 190 ? -40.899 31.782 46.732 1.00 20.15 169 PHE D CA 1
ATOM 8915 C C . PHE D 1 190 ? -41.092 32.816 45.647 1.00 20.23 169 PHE D C 1
ATOM 8916 O O . PHE D 1 190 ? -41.549 33.923 45.932 1.00 20.83 169 PHE D O 1
ATOM 8924 N N . GLY D 1 191 ? -40.707 32.470 44.419 1.00 19.46 170 GLY D N 1
ATOM 8925 C CA . GLY D 1 191 ? -40.672 33.419 43.317 1.00 19.36 170 GLY D CA 1
ATOM 8926 C C . GLY D 1 191 ? -39.482 34.358 43.396 1.00 19.23 170 GLY D C 1
ATOM 8927 O O . GLY D 1 191 ? -39.258 35.000 44.424 1.00 20.04 170 GLY D O 1
ATOM 8928 N N . ILE D 1 192 ? -38.717 34.439 42.312 1.00 18.49 171 ILE D N 1
ATOM 8929 C CA . ILE D 1 192 ? -37.590 35.347 42.240 1.00 18.35 171 ILE D CA 1
ATOM 8930 C C . ILE D 1 192 ? -38.067 36.518 41.404 1.00 18.75 171 ILE D C 1
ATOM 8931 O O . ILE D 1 192 ? -38.527 36.310 40.291 1.00 19.11 171 ILE D O 1
ATOM 8936 N N . GLU D 1 193 ? -37.989 37.730 41.943 1.00 18.60 172 GLU D N 1
ATOM 8937 C CA . GLU D 1 193 ? -38.231 38.926 41.148 1.00 19.33 172 GLU D CA 1
ATOM 8938 C C . GLU D 1 193 ? -37.010 39.215 40.300 1.00 18.70 172 GLU D C 1
ATOM 8939 O O . GLU D 1 193 ? -37.121 39.425 39.083 1.00 18.38 172 GLU D O 1
ATOM 8945 N N . GLN D 1 194 ? -35.849 39.233 40.959 1.00 18.04 173 GLN D N 1
ATOM 8946 C CA . GLN D 1 194 ? -34.544 39.337 40.296 1.00 18.10 173 GLN D CA 1
ATOM 8947 C C . GLN D 1 194 ? -33.399 38.919 41.243 1.00 17.51 173 GLN D C 1
ATOM 8948 O O . GLN D 1 194 ? -33.593 38.797 42.453 1.00 16.91 173 GLN D O 1
ATOM 8954 N N . GLY D 1 195 ? -32.224 38.679 40.678 1.00 16.78 174 GLY D N 1
ATOM 8955 C CA . GLY D 1 195 ? -31.079 38.255 41.474 1.00 17.12 174 GLY D CA 1
ATOM 8956 C C . GLY D 1 195 ? -29.761 38.684 40.858 1.00 17.07 174 GLY D C 1
ATOM 8957 O O . GLY D 1 195 ? -29.635 38.774 39.634 1.00 16.60 174 GLY D O 1
ATOM 8958 N N . LEU D 1 196 ? -28.787 38.967 41.717 1.00 16.21 175 LEU D N 1
ATOM 8959 C CA . LEU D 1 196 ? -27.440 39.226 41.278 1.00 15.91 175 LEU D CA 1
ATOM 8960 C C . LEU D 1 196 ? -26.545 38.246 42.006 1.00 16.36 175 LEU D C 1
ATOM 8961 O O . LEU D 1 196 ? -26.866 37.799 43.124 1.00 15.87 175 LEU D O 1
ATOM 8966 N N . MET D 1 197 ? -25.442 37.880 41.360 1.00 16.09 176 MET D N 1
ATOM 8967 C CA . MET D 1 197 ? -24.571 36.857 41.922 1.00 16.09 176 MET D CA 1
ATOM 8968 C C . MET D 1 197 ? -23.079 37.125 41.717 1.00 15.43 176 MET D C 1
ATOM 8969 O O . MET D 1 197 ? -22.668 37.932 40.882 1.00 15.50 176 MET D O 1
ATOM 8974 N N . THR D 1 198 ? -22.281 36.460 42.532 1.00 15.53 177 THR D N 1
ATOM 8975 C CA . THR D 1 198 ? -20.846 36.381 42.338 1.00 15.21 177 THR D CA 1
ATOM 8976 C C . THR D 1 198 ? -20.484 34.914 42.485 1.00 14.97 177 THR D C 1
ATOM 8977 O O . THR D 1 198 ? -21.052 34.205 43.322 1.00 15.13 177 THR D O 1
ATOM 8981 N N . THR D 1 199 ? -19.590 34.447 41.626 1.00 14.77 178 THR D N 1
ATOM 8982 C CA . THR D 1 199 ? -18.922 33.184 41.866 1.00 14.23 178 THR D CA 1
ATOM 8983 C C . THR D 1 199 ? -17.488 33.481 42.257 1.00 13.94 178 THR D C 1
ATOM 8984 O O . THR D 1 199 ? -16.787 34.208 41.568 1.00 14.48 178 THR D O 1
ATOM 8988 N N . VAL D 1 200 ? -17.087 32.962 43.406 1.00 13.84 179 VAL D N 1
ATOM 8989 C CA . VAL D 1 200 ? -15.706 33.026 43.838 1.00 13.59 179 VAL D CA 1
ATOM 8990 C C . VAL D 1 200 ? -15.150 31.679 43.432 1.00 13.24 179 VAL D C 1
ATOM 8991 O O . VAL D 1 200 ? -15.580 30.644 43.933 1.00 13.50 179 VAL D O 1
ATOM 8995 N N . HIS D 1 201 ? -14.223 31.704 42.484 1.00 13.27 180 HIS D N 1
ATOM 8996 C CA . HIS D 1 201 ? -14.073 30.597 41.552 1.00 12.79 180 HIS D CA 1
ATOM 8997 C C . HIS D 1 201 ? -12.612 30.217 41.404 1.00 12.35 180 HIS D C 1
ATOM 8998 O O . HIS D 1 201 ? -11.767 31.078 41.252 1.00 12.08 180 HIS D O 1
ATOM 9005 N N . ALA D 1 202 ? -12.317 28.920 41.443 1.00 12.39 181 ALA D N 1
ATOM 9006 C CA . ALA D 1 202 ? -10.949 28.434 41.241 1.00 12.22 181 ALA D CA 1
ATOM 9007 C C . ALA D 1 202 ? -10.376 28.930 39.924 1.00 12.14 181 ALA D C 1
ATOM 9008 O O . ALA D 1 202 ? -11.127 29.154 38.959 1.00 12.52 181 ALA D O 1
ATOM 9010 N N . TYR D 1 203 ? -9.059 29.091 39.860 1.00 11.67 182 TYR D N 1
ATOM 9011 C CA . TYR D 1 203 ? -8.435 29.413 38.573 1.00 12.62 182 TYR D CA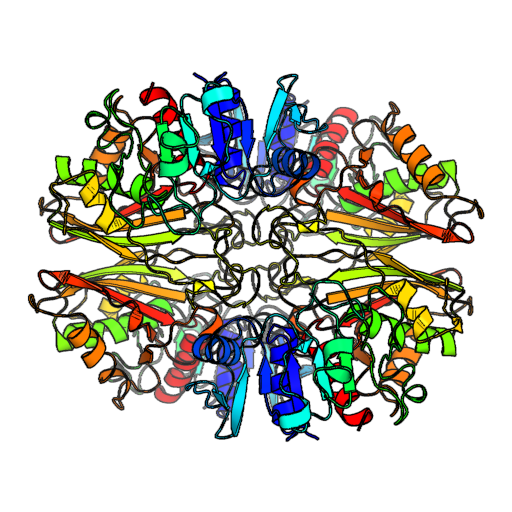 1
ATOM 9012 C C . TYR D 1 203 ? -8.519 28.200 37.623 1.00 13.23 182 TYR D C 1
ATOM 9013 O O . TYR D 1 203 ? -8.692 27.056 38.076 1.00 13.93 182 TYR D O 1
ATOM 9022 N N . THR D 1 204 ? -8.434 28.457 36.323 1.00 13.38 183 THR D N 1
ATOM 9023 C CA . THR D 1 204 ? -8.490 27.408 35.296 1.00 13.85 183 THR D CA 1
ATOM 9024 C C . THR D 1 204 ? -7.360 27.633 34.296 1.00 14.75 183 THR D C 1
ATOM 9025 O O . THR D 1 204 ? -6.695 28.674 34.320 1.00 14.90 183 THR D O 1
ATOM 9029 N N . ASN D 1 205 ? -7.172 26.664 33.401 1.00 15.43 184 ASN D N 1
ATOM 9030 C CA . ASN D 1 205 ? -6.183 26.744 32.323 1.00 16.06 184 ASN D CA 1
ATOM 9031 C C . ASN D 1 205 ? -6.413 27.882 31.338 1.00 16.83 184 ASN D C 1
ATOM 9032 O O . ASN D 1 205 ? -5.565 28.138 30.493 1.00 17.75 184 ASN D O 1
ATOM 9037 N N . ASP D 1 206 ? -7.549 28.565 31.420 1.00 16.92 185 ASP D N 1
ATOM 9038 C CA . ASP D 1 206 ? -7.694 29.772 30.608 1.00 17.04 185 ASP D CA 1
ATOM 9039 C C . ASP D 1 206 ? -6.845 30.930 31.145 1.00 16.82 185 ASP D C 1
ATOM 9040 O O . ASP D 1 206 ? -6.664 31.932 30.464 1.00 17.01 185 ASP D O 1
ATOM 9045 N N . GLN D 1 207 ? -6.333 30.798 32.368 1.00 16.39 186 GLN D N 1
ATOM 9046 C CA . GLN D 1 207 ? -5.596 31.886 32.993 1.00 16.25 186 GLN D CA 1
ATOM 9047 C C . GLN D 1 207 ? -4.094 31.731 32.781 1.00 16.77 186 GLN D C 1
ATOM 9048 O O . GLN D 1 207 ? -3.653 30.840 32.059 1.00 17.86 186 GLN D O 1
ATOM 9054 N N . ARG D 1 208 ? -3.306 32.596 33.404 1.00 16.73 187 ARG D N 1
ATOM 9055 C CA . ARG D 1 208 ? -1.866 32.639 33.161 1.00 16.15 187 ARG D CA 1
ATOM 9056 C C . ARG D 1 208 ? -1.129 32.436 34.469 1.00 15.54 187 ARG D C 1
ATOM 9057 O O . ARG D 1 208 ? -1.577 32.933 35.512 1.00 15.19 187 ARG D O 1
ATOM 9065 N N . ILE D 1 209 ? -0.011 31.714 34.422 1.00 14.82 188 ILE D N 1
ATOM 9066 C CA . ILE D 1 209 ? 0.803 31.486 35.618 1.00 14.96 188 ILE D CA 1
ATOM 9067 C C . ILE D 1 209 ? 1.483 32.770 36.103 1.00 15.21 188 ILE D C 1
ATOM 9068 O O . ILE D 1 209 ? 1.527 33.034 37.307 1.00 15.07 188 ILE D O 1
ATOM 9073 N N . LEU D 1 210 ? 2.010 33.563 35.167 1.00 15.11 189 LEU D N 1
ATOM 9074 C CA . LEU D 1 210 ? 2.546 34.892 35.453 1.00 15.28 189 LEU D CA 1
ATOM 9075 C C . LEU D 1 210 ? 1.987 35.835 34.395 1.00 16.27 189 LEU D C 1
ATOM 9076 O O . LEU D 1 210 ? 1.413 35.371 33.399 1.00 16.63 189 LEU D O 1
ATOM 9081 N N . ASP D 1 211 ? 2.140 37.142 34.603 1.00 16.18 190 ASP D N 1
ATOM 9082 C CA . ASP D 1 211 ? 1.543 38.129 33.712 1.00 16.66 190 ASP D CA 1
ATOM 9083 C C . ASP D 1 211 ? 1.945 37.874 32.256 1.00 17.46 190 ASP D C 1
ATOM 9084 O O . ASP D 1 211 ? 3.129 37.800 31.931 1.00 17.67 190 ASP D O 1
ATOM 9089 N N . LEU D 1 212 ? 0.950 37.721 31.394 1.00 17.83 191 LEU D N 1
ATOM 9090 C CA . LEU D 1 212 ? 1.184 37.364 30.004 1.00 19.07 191 LEU D CA 1
ATOM 9091 C C . LEU D 1 212 ? -0.028 37.804 29.181 1.00 18.96 191 LEU D C 1
ATOM 9092 O O . LEU D 1 212 ? -1.129 37.813 29.709 1.00 18.76 191 LEU D O 1
ATOM 9097 N N . PRO D 1 213 ? 0.167 38.180 27.892 1.00 19.70 192 PRO D N 1
ATOM 9098 C CA . PRO D 1 213 ? -0.984 38.605 27.067 1.00 19.71 192 PRO D CA 1
ATOM 9099 C C . PRO D 1 213 ? -2.151 37.627 27.066 1.00 19.91 192 PRO D C 1
ATOM 9100 O O . PRO D 1 213 ? -1.959 36.399 27.061 1.00 19.90 192 PRO D O 1
ATOM 9104 N N . HIS D 1 214 ? -3.349 38.201 27.084 1.00 19.77 193 HIS D N 1
ATOM 9105 C CA . HIS D 1 214 ? -4.612 37.478 27.093 1.00 20.82 193 HIS D CA 1
ATOM 9106 C C . HIS D 1 214 ? -5.597 38.503 26.547 1.00 21.55 193 HIS D C 1
ATOM 9107 O O . HIS D 1 214 ? -5.404 39.712 26.755 1.00 22.05 193 HIS D O 1
ATOM 9114 N N . SER D 1 215 ? -6.632 38.062 25.840 1.00 22.08 194 SER D N 1
ATOM 9115 C CA . SER D 1 215 ? -7.634 39.022 25.343 1.00 22.33 194 SER D CA 1
ATOM 9116 C C . SER D 1 215 ? -8.451 39.659 26.490 1.00 21.91 194 SER D C 1
ATOM 9117 O O . SER D 1 215 ? -8.929 40.799 26.366 1.00 22.13 194 SER D O 1
ATOM 9120 N N . ASP D 1 216 ? -8.598 38.923 27.595 1.00 20.62 195 ASP D N 1
ATOM 9121 C CA . ASP D 1 216 ? -9.172 39.453 28.826 1.00 19.50 195 ASP D CA 1
ATOM 9122 C C . ASP D 1 216 ? -8.015 39.976 29.706 1.00 18.65 195 ASP D C 1
ATOM 9123 O O . ASP D 1 216 ? -7.186 39.208 30.214 1.00 18.10 195 ASP D O 1
ATOM 9128 N N . LEU D 1 217 ? -7.930 41.294 29.856 1.00 17.47 196 LEU D N 1
ATOM 9129 C CA . LEU D 1 217 ? -6.768 41.880 30.539 1.00 17.09 196 LEU D CA 1
ATOM 9130 C C . LEU D 1 217 ? -6.651 41.482 32.028 1.00 16.46 196 LEU D C 1
ATOM 9131 O O . LEU D 1 217 ? -5.599 41.638 32.619 1.00 16.12 196 LEU D O 1
ATOM 9136 N N . ARG D 1 218 ? -7.736 40.994 32.624 1.00 15.79 197 ARG D N 1
ATOM 9137 C CA . ARG D 1 218 ? -7.695 40.539 34.016 1.00 15.84 197 ARG D CA 1
ATOM 9138 C C . ARG D 1 218 ? -7.129 39.111 34.056 1.00 15.14 197 ARG D C 1
ATOM 9139 O O . ARG D 1 218 ? -6.291 38.780 34.883 1.00 14.45 197 ARG D O 1
ATOM 9147 N N . ARG D 1 219 ? -7.593 38.281 33.133 1.00 14.78 198 ARG D N 1
ATOM 9148 C CA . ARG D 1 219 ? -7.115 36.918 33.012 1.00 14.71 198 ARG D CA 1
ATOM 9149 C C . ARG D 1 219 ? -5.674 36.858 32.514 1.00 14.70 198 ARG D C 1
ATOM 9150 O O . ARG D 1 219 ? -5.068 35.797 32.542 1.00 14.84 198 ARG D O 1
ATOM 9158 N N . ALA D 1 220 ? -5.133 38.001 32.082 1.00 14.04 199 ALA D N 1
ATOM 9159 C CA . ALA D 1 220 ? -3.715 38.129 31.725 1.00 13.83 199 ALA D CA 1
ATOM 9160 C C . ALA D 1 220 ? -2.784 37.970 32.938 1.00 13.73 199 ALA D C 1
ATOM 9161 O O . ALA D 1 220 ? -1.575 37.756 32.783 1.00 12.63 199 ALA D O 1
ATOM 9163 N N . ARG D 1 221 ? -3.359 38.075 34.137 1.00 12.71 200 ARG D N 1
ATOM 9164 C CA . ARG D 1 221 ? -2.561 38.293 35.338 1.00 12.72 200 ARG D CA 1
ATOM 9165 C C . ARG D 1 221 ? -2.285 37.020 36.129 1.00 12.45 200 ARG D C 1
ATOM 9166 O O . ARG D 1 221 ? -3.121 36.118 36.171 1.00 12.67 200 ARG D O 1
ATOM 9174 N N . ALA D 1 222 ? -1.112 36.968 36.755 1.00 12.63 201 ALA D N 1
ATOM 9175 C CA . ALA D 1 222 ? -0.655 35.794 37.524 1.00 12.52 201 ALA D CA 1
ATOM 9176 C C . ALA D 1 222 ? -1.776 35.241 38.405 1.00 12.98 201 ALA D C 1
ATOM 9177 O O . ALA D 1 222 ? -2.203 35.899 39.367 1.00 13.60 201 ALA D O 1
ATOM 9179 N N . ALA D 1 223 ? -2.235 34.035 38.069 1.00 12.93 202 ALA D N 1
ATOM 9180 C CA . ALA D 1 223 ? -3.492 33.473 38.583 1.00 13.74 202 ALA D CA 1
ATOM 9181 C C . ALA D 1 223 ? -3.462 33.069 40.056 1.00 13.89 202 ALA D C 1
ATOM 9182 O O . ALA D 1 223 ? -4.497 33.125 40.738 1.00 14.96 202 ALA D O 1
ATOM 9184 N N . ALA D 1 224 ? -2.291 32.661 40.535 1.00 13.84 203 ALA D N 1
ATOM 9185 C CA . ALA D 1 224 ? -2.121 32.229 41.925 1.00 13.85 203 ALA D CA 1
ATOM 9186 C C . ALA D 1 224 ? -1.703 33.370 42.861 1.00 14.26 203 ALA D C 1
ATOM 9187 O O . ALA D 1 224 ? -1.500 33.153 44.066 1.00 14.12 203 ALA D O 1
ATOM 9189 N N . LEU D 1 225 ? -1.598 34.587 42.311 1.00 13.54 204 LEU D N 1
ATOM 9190 C CA . LEU D 1 225 ? -1.193 35.754 43.099 1.00 13.29 204 LEU D CA 1
ATOM 9191 C C . LEU D 1 225 ? -2.327 36.724 43.466 1.00 12.90 204 LEU D C 1
ATOM 9192 O O . LEU D 1 225 ? -2.123 37.610 44.289 1.00 13.22 204 LEU D O 1
ATOM 9197 N N . SER D 1 226 ? -3.506 36.581 42.860 1.00 12.59 205 SER D N 1
ATOM 9198 C CA . SER D 1 226 ? -4.532 37.614 42.991 1.00 12.81 205 SER D CA 1
ATOM 9199 C C . SER D 1 226 ? -5.961 37.116 42.996 1.00 12.73 205 SER D C 1
ATOM 9200 O O . SER D 1 226 ? -6.259 36.039 42.486 1.00 13.04 205 SER D O 1
ATOM 9203 N N . ILE D 1 227 ? -6.836 37.937 43.565 1.00 12.05 206 ILE D N 1
ATOM 9204 C CA . ILE D 1 227 ? -8.267 37.885 43.299 1.00 11.61 206 ILE D CA 1
ATOM 9205 C C . ILE D 1 227 ? -8.451 38.633 41.980 1.00 12.24 206 ILE D C 1
ATOM 9206 O O . ILE D 1 227 ? -8.024 39.795 41.865 1.00 11.88 206 ILE D O 1
ATOM 9211 N N . ILE D 1 228 ? -9.094 37.982 41.008 1.00 12.07 207 ILE D N 1
ATOM 9212 C CA . ILE D 1 228 ? -9.143 38.471 39.636 1.00 12.92 207 ILE D CA 1
ATOM 9213 C C . ILE D 1 228 ? -10.587 38.528 39.113 1.00 13.72 207 ILE D C 1
ATOM 9214 O O . ILE D 1 228 ? -11.180 37.488 38.780 1.00 13.56 207 ILE D O 1
ATOM 9219 N N . PRO D 1 229 ? -11.170 39.742 39.055 1.00 14.82 208 PRO D N 1
ATOM 9220 C CA . PRO D 1 229 ? -12.540 39.861 38.532 1.00 15.72 208 PRO D CA 1
ATOM 9221 C C . PRO D 1 229 ? -12.573 39.504 37.052 1.00 17.07 208 PRO D C 1
ATOM 9222 O O . PRO D 1 229 ? -11.630 39.811 36.324 1.00 17.45 208 PRO D O 1
ATOM 9226 N N . THR D 1 230 ? -13.620 38.811 36.627 1.00 18.10 209 THR D N 1
ATOM 9227 C CA . THR D 1 230 ? -13.790 38.471 35.212 1.00 19.39 209 THR D CA 1
ATOM 9228 C C . THR D 1 230 ? -15.271 38.319 34.980 1.00 19.96 209 THR D C 1
ATOM 9229 O O . THR D 1 230 ? -16.007 37.933 35.888 1.00 20.01 209 THR D O 1
ATOM 9233 N N . SER D 1 231 ? -15.727 38.659 33.785 1.00 20.83 210 SER D N 1
ATOM 9234 C CA . SER D 1 231 ? -17.156 38.642 33.525 1.00 21.67 210 SER D CA 1
ATOM 9235 C C . SER D 1 231 ? -17.626 37.195 33.361 1.00 21.94 210 SER D C 1
ATOM 9236 O O . SER D 1 231 ? -16.819 36.288 33.099 1.00 21.85 210 SER D O 1
ATOM 9239 N N . THR D 1 232 ? -18.922 36.978 33.560 1.00 21.96 211 THR D N 1
ATOM 9240 C CA . THR D 1 232 ? -19.520 35.660 33.347 1.00 22.06 211 THR D CA 1
ATOM 9241 C C . THR D 1 232 ? -20.911 35.829 32.756 1.00 21.84 211 THR D C 1
ATOM 9242 O O . THR D 1 232 ? -21.663 36.713 33.169 1.00 21.41 211 THR D O 1
ATOM 9246 N N . GLY D 1 233 ? -21.234 34.996 31.772 1.00 22.22 212 GLY D N 1
ATOM 9247 C CA . GLY D 1 233 ? -22.595 34.949 31.217 1.00 22.40 212 GLY D CA 1
ATOM 9248 C C . GLY D 1 233 ? -23.483 33.941 31.936 1.00 22.26 212 GLY D C 1
ATOM 9249 O O . GLY D 1 233 ? -24.641 33.760 31.572 1.00 22.66 212 GLY D O 1
ATOM 9250 N N . ALA D 1 234 ? -22.937 33.304 32.971 1.00 21.61 213 ALA D N 1
ATOM 9251 C CA . ALA D 1 234 ? -23.573 32.160 33.622 1.00 21.42 213 ALA D CA 1
ATOM 9252 C C . ALA D 1 234 ? -24.915 32.428 34.267 1.00 21.51 213 ALA D C 1
ATOM 9253 O O . ALA D 1 234 ? -25.766 31.530 34.332 1.00 21.89 213 ALA D O 1
ATOM 9255 N N . ALA D 1 235 ? -25.102 33.645 34.764 1.00 21.36 214 ALA D N 1
ATOM 9256 C CA . ALA D 1 235 ? -26.350 34.010 35.420 1.00 21.39 214 ALA D CA 1
ATOM 9257 C C . ALA D 1 235 ? -27.425 34.368 34.384 1.00 21.61 214 ALA D C 1
ATOM 9258 O O . ALA D 1 235 ? -28.595 33.998 34.531 1.00 20.23 214 ALA D O 1
ATOM 9260 N N . LYS D 1 236 ? -27.016 35.098 33.345 1.00 21.53 215 LYS D N 1
ATOM 9261 C CA . LYS D 1 236 ? -27.884 35.336 32.195 1.00 22.46 215 LYS D CA 1
ATOM 9262 C C . LYS D 1 236 ? -28.316 34.023 31.514 1.00 22.33 215 LYS D C 1
ATOM 9263 O O . LYS D 1 236 ? -29.462 33.902 31.083 1.00 22.86 215 LYS D O 1
ATOM 9269 N N . ALA D 1 237 ? -27.408 33.045 31.458 1.00 21.81 216 ALA D N 1
ATOM 9270 C CA . ALA D 1 237 ? -27.673 31.755 30.824 1.00 21.59 216 ALA D CA 1
ATOM 9271 C C . ALA D 1 237 ? -28.717 30.890 31.559 1.00 21.40 216 ALA D C 1
ATOM 9272 O O . ALA D 1 237 ? -29.273 29.956 30.978 1.00 20.57 216 ALA D O 1
ATOM 9274 N N . VAL D 1 238 ? -28.984 31.189 32.825 1.00 21.29 217 VAL D N 1
ATOM 9275 C CA . VAL D 1 238 ? -30.091 30.525 33.517 1.00 21.86 217 VAL D CA 1
ATOM 9276 C C . VAL D 1 238 ? -31.403 30.716 32.720 1.00 22.34 217 VAL D C 1
ATOM 9277 O O . VAL D 1 238 ? -32.269 29.838 32.706 1.00 22.09 217 VAL D O 1
ATOM 9281 N N . GLY D 1 239 ? -31.519 31.858 32.045 1.00 22.47 218 GLY D N 1
ATOM 9282 C CA . GLY D 1 239 ? -32.672 32.150 31.205 1.00 23.46 218 GLY D CA 1
ATOM 9283 C C . GLY D 1 239 ? -32.855 31.190 30.036 1.00 23.90 218 GLY D C 1
ATOM 9284 O O . GLY D 1 239 ? -33.973 30.994 29.580 1.00 24.72 218 GLY D O 1
ATOM 9285 N N . LEU D 1 240 ? -31.771 30.586 29.553 1.00 24.38 219 LEU D N 1
ATOM 9286 C CA . LEU D 1 240 ? -31.875 29.562 28.506 1.00 24.93 219 LEU D CA 1
ATOM 9287 C C . LEU D 1 240 ? -32.528 28.287 29.015 1.00 24.98 219 LEU D C 1
ATOM 9288 O O . LEU D 1 240 ? -33.225 27.616 28.257 1.00 25.92 219 LEU D O 1
ATOM 9293 N N . VAL D 1 241 ? -32.313 27.942 30.283 1.00 24.21 220 VAL D N 1
ATOM 9294 C CA . VAL D 1 241 ? -32.819 26.666 30.785 1.00 23.82 220 VAL D CA 1
ATOM 9295 C C . VAL D 1 241 ? -34.066 26.837 31.652 1.00 24.08 220 VAL D C 1
ATOM 9296 O O . VAL D 1 241 ? -34.809 25.873 31.872 1.00 24.11 220 VAL D O 1
ATOM 9300 N N . LEU D 1 242 ? -34.272 28.065 32.133 1.00 24.24 221 LEU D N 1
ATOM 9301 C CA . LEU D 1 242 ? -35.433 28.453 32.926 1.00 24.55 221 LEU D CA 1
ATOM 9302 C C . LEU D 1 242 ? -35.989 29.763 32.353 1.00 24.81 221 LEU D C 1
ATOM 9303 O O . LEU D 1 242 ? -35.659 30.849 32.850 1.00 23.58 221 LEU D O 1
ATOM 9308 N N . PRO D 1 243 ? -36.821 29.667 31.284 1.00 25.32 222 PRO D N 1
ATOM 9309 C CA . PRO D 1 243 ? -37.250 30.869 30.524 1.00 25.38 222 PRO D CA 1
ATOM 9310 C C . PRO D 1 243 ? -37.980 31.921 31.361 1.00 25.70 222 PRO D C 1
ATOM 9311 O O . PRO D 1 243 ? -37.905 33.107 31.046 1.00 25.96 222 PRO D O 1
ATOM 9315 N N . GLU D 1 244 ? -38.653 31.509 32.432 1.00 26.35 223 GLU D N 1
ATOM 9316 C CA . GLU D 1 244 ? -39.303 32.471 33.325 1.00 26.76 223 GLU D CA 1
ATOM 9317 C C . GLU D 1 244 ? -38.308 33.432 33.969 1.00 26.24 223 GLU D C 1
ATOM 9318 O O . GLU D 1 244 ? -38.684 34.534 34.364 1.00 26.03 223 GLU D O 1
ATOM 9324 N N . LEU D 1 245 ? -37.043 33.011 34.069 1.00 25.62 224 LEU D N 1
ATOM 9325 C CA . LEU D 1 245 ? -35.995 33.823 34.693 1.00 24.92 224 LEU D CA 1
ATOM 9326 C C . LEU D 1 245 ? -35.100 34.544 33.684 1.00 25.04 224 LEU D C 1
ATOM 9327 O O . LEU D 1 245 ? -34.087 35.148 34.062 1.00 24.43 224 LEU D O 1
ATOM 9332 N N . LYS D 1 246 ? -35.482 34.494 32.407 1.00 24.83 225 LYS D N 1
ATOM 9333 C CA . LYS D 1 246 ? -34.772 35.234 31.370 1.00 25.24 225 LYS D CA 1
ATOM 9334 C C . LYS D 1 246 ? -34.810 36.719 31.716 1.00 24.57 225 LYS D C 1
ATOM 9335 O O . LYS D 1 246 ? -35.862 37.253 32.054 1.00 24.02 225 LYS D O 1
ATOM 9341 N N . GLY D 1 247 ? -33.651 37.372 31.669 1.00 24.29 226 GLY D N 1
ATOM 9342 C CA . GLY D 1 247 ? -33.559 38.792 32.010 1.00 23.52 226 GLY D CA 1
ATOM 9343 C C . GLY D 1 247 ? -33.595 39.109 33.503 1.00 23.41 226 GLY D C 1
ATOM 9344 O O . GLY D 1 247 ? -33.476 40.269 33.884 1.00 23.53 226 GLY D O 1
ATOM 9345 N N . LYS D 1 248 ? -33.727 38.097 34.359 1.00 22.98 227 LYS D N 1
ATOM 9346 C CA . LYS D 1 248 ? -33.888 38.351 35.793 1.00 22.82 227 LYS D CA 1
ATOM 9347 C C . LYS D 1 248 ? -32.623 38.183 36.657 1.00 22.28 227 LYS D C 1
ATOM 9348 O O . LYS D 1 248 ? -32.614 38.586 37.824 1.00 21.87 227 LYS D O 1
ATOM 9354 N N . LEU D 1 249 ? -31.572 37.591 36.089 1.00 20.84 228 LEU D N 1
ATOM 9355 C CA . LEU D 1 249 ? -30.350 37.281 36.843 1.00 20.09 228 LEU D CA 1
ATOM 9356 C C . LEU D 1 249 ? -29.138 37.780 36.081 1.00 19.53 228 LEU D C 1
ATOM 9357 O O . LEU D 1 249 ? -29.082 37.691 34.850 1.00 19.64 228 LEU D O 1
ATOM 9362 N N . ASN D 1 250 ? -28.173 38.325 36.808 1.00 18.48 229 ASN D N 1
ATOM 9363 C CA . ASN D 1 250 ? -26.878 38.628 36.225 1.00 17.45 229 ASN D CA 1
ATOM 9364 C C . ASN D 1 250 ? -25.844 38.473 37.321 1.00 17.20 229 ASN D C 1
ATOM 9365 O O . ASN D 1 250 ? -26.198 38.219 38.470 1.00 16.67 229 ASN D O 1
ATOM 9370 N N . GLY D 1 251 ? -24.571 38.579 36.972 1.00 16.95 230 GLY D N 1
ATOM 9371 C CA . GLY D 1 251 ? -23.539 38.466 37.974 1.00 17.06 230 GLY D CA 1
ATOM 9372 C C . GLY D 1 251 ? -22.135 38.641 37.459 1.00 17.33 230 GLY D C 1
ATOM 9373 O O . GLY D 1 251 ? -21.915 39.072 36.319 1.00 17.35 230 GLY D O 1
ATOM 9374 N N . THR D 1 252 ? -21.185 38.314 38.324 1.00 17.15 231 THR D N 1
ATOM 9375 C CA . THR D 1 252 ? -19.776 38.450 38.004 1.00 17.23 231 THR D CA 1
ATOM 9376 C C . THR D 1 252 ? -18.981 37.310 38.636 1.00 17.01 231 THR D C 1
ATOM 9377 O O . THR D 1 252 ? -19.506 36.538 39.444 1.00 17.37 231 THR D O 1
ATOM 9381 N N . SER D 1 253 ? -17.720 37.196 38.245 1.00 17.25 232 SER D N 1
ATOM 9382 C CA . SER D 1 253 ? -16.839 36.166 38.756 1.00 16.74 232 SER D CA 1
ATOM 9383 C C . SER D 1 253 ? -15.556 36.768 39.332 1.00 16.43 232 SER D C 1
ATOM 9384 O O . SER D 1 253 ? -15.061 37.788 38.834 1.00 16.30 232 SER D O 1
ATOM 9387 N N . MET D 1 254 ? -15.047 36.130 40.389 1.00 15.76 233 MET D N 1
ATOM 9388 C CA A MET D 1 254 ? -13.734 36.443 40.965 0.50 15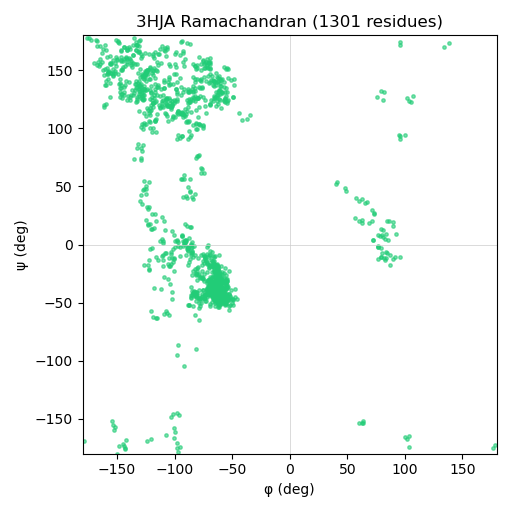.79 233 MET D CA 1
ATOM 9389 C CA B MET D 1 254 ? -13.725 36.440 40.918 0.50 16.09 233 MET D CA 1
ATOM 9390 C C . MET D 1 254 ? -12.911 35.158 40.941 1.00 15.61 233 MET D C 1
ATOM 9391 O O . MET D 1 254 ? -13.243 34.197 41.653 1.00 15.30 233 MET D O 1
ATOM 9400 N N . ARG D 1 255 ? -11.873 35.134 40.116 1.00 14.66 234 ARG D N 1
ATOM 9401 C CA . ARG D 1 255 ? -10.983 33.992 40.036 1.00 14.24 234 ARG D CA 1
ATOM 9402 C C . ARG D 1 255 ? -9.994 34.161 41.204 1.00 14.08 234 ARG D C 1
ATOM 9403 O O . ARG D 1 255 ? -9.343 35.202 41.325 1.00 13.53 234 ARG D O 1
ATOM 9411 N N . VAL D 1 256 ? -9.909 33.159 42.082 1.00 13.50 235 VAL D N 1
ATOM 9412 C CA . VAL D 1 256 ? -8.988 33.218 43.232 1.00 12.84 235 VAL D CA 1
ATOM 9413 C C . VAL D 1 256 ? -8.014 32.033 43.229 1.00 12.30 235 VAL D C 1
ATOM 9414 O O . VAL D 1 256 ? -8.251 31.044 42.542 1.00 12.04 235 VAL D O 1
ATOM 9418 N N . PRO D 1 257 ? -6.910 32.119 44.003 1.00 12.32 236 PRO D N 1
ATOM 9419 C CA . PRO D 1 257 ? -5.864 31.077 43.939 1.00 11.86 236 PRO D CA 1
ATOM 9420 C C . PRO D 1 257 ? -6.173 29.782 44.662 1.00 12.02 236 PRO D C 1
ATOM 9421 O O . PRO D 1 257 ? -5.495 29.444 45.636 1.00 12.69 236 PRO D O 1
ATOM 9425 N N . VAL D 1 258 ? -7.180 29.065 44.182 1.00 11.99 237 VAL D N 1
ATOM 9426 C CA . VAL D 1 258 ? -7.375 27.659 44.521 1.00 11.84 237 VAL D CA 1
ATOM 9427 C C . VAL D 1 258 ? -7.457 26.885 43.203 1.00 12.82 237 VAL D C 1
ATOM 9428 O O . VAL D 1 258 ? -7.912 27.435 42.210 1.00 12.75 237 VAL D O 1
ATOM 9432 N N . PRO D 1 259 ? -6.978 25.627 43.176 1.00 13.37 238 PRO D N 1
ATOM 9433 C CA . PRO D 1 259 ? -6.949 24.881 41.905 1.00 13.68 238 PRO D CA 1
ATOM 9434 C C . PRO D 1 259 ? -8.280 24.290 41.431 1.00 13.86 238 PRO D C 1
ATOM 9435 O O . PRO D 1 259 ? -8.455 24.080 40.228 1.00 14.52 238 PRO D O 1
ATOM 9439 N N . THR D 1 260 ? -9.183 23.971 42.352 1.00 13.60 239 THR D N 1
ATOM 9440 C CA . THR D 1 260 ? -10.545 23.598 42.000 1.00 13.09 239 THR D CA 1
ATOM 9441 C C . THR D 1 260 ? -11.399 23.894 43.211 1.00 13.48 239 THR D C 1
ATOM 9442 O O . THR D 1 260 ? -10.872 24.040 44.314 1.00 13.87 239 THR D O 1
ATOM 9446 N N . GLY D 1 261 ? -12.707 23.983 43.011 1.00 13.57 240 GLY D N 1
ATOM 9447 C CA . GLY D 1 261 ? -13.621 24.324 44.097 1.00 13.50 240 GLY D CA 1
ATOM 9448 C C . GLY D 1 261 ? -14.042 25.768 43.936 1.00 13.81 240 GLY D C 1
ATOM 9449 O O . GLY D 1 261 ? -13.191 26.667 43.877 1.00 14.29 240 GLY D O 1
ATOM 9450 N N . SER D 1 262 ? -15.351 25.987 43.854 1.00 13.46 241 SER D N 1
ATOM 9451 C CA . SER D 1 262 ? -15.915 27.311 43.667 1.00 13.05 241 SER D CA 1
ATOM 9452 C C . SER D 1 262 ? -17.194 27.476 44.503 1.00 13.49 241 SER D C 1
ATOM 9453 O O . SER D 1 262 ? -17.726 26.493 45.048 1.00 12.83 241 SER D O 1
ATOM 9456 N N . ILE D 1 263 ? -17.682 28.715 44.605 1.00 13.41 242 ILE D N 1
ATOM 9457 C CA . ILE D 1 263 ? -18.881 28.991 45.400 1.00 14.00 242 ILE D CA 1
ATOM 9458 C C . ILE D 1 263 ? -19.704 30.100 44.765 1.00 14.35 242 ILE D C 1
ATOM 9459 O O . ILE D 1 263 ? -19.194 31.172 44.443 1.00 15.15 242 ILE D O 1
ATOM 9464 N N . VAL D 1 264 ? -20.975 29.806 44.543 1.00 14.89 243 VAL D N 1
ATOM 9465 C CA . VAL D 1 264 ? -21.921 30.773 44.020 1.00 14.84 243 VAL D CA 1
ATOM 9466 C C . VAL D 1 264 ? -22.505 31.498 45.217 1.00 15.10 243 VAL D C 1
ATOM 9467 O O . VAL D 1 264 ? -22.853 30.889 46.226 1.00 14.74 243 VAL D O 1
ATOM 9471 N N . ASP D 1 265 ? -22.559 32.814 45.093 1.00 15.58 244 ASP D N 1
ATOM 9472 C CA . ASP D 1 265 ? -23.030 33.697 46.129 1.00 15.82 244 ASP D CA 1
ATOM 9473 C C . ASP D 1 265 ? -24.188 34.453 45.495 1.00 15.59 244 ASP D C 1
ATOM 9474 O O . ASP D 1 265 ? -23.988 35.392 44.704 1.00 14.96 244 ASP D O 1
ATOM 9479 N N . LEU D 1 266 ? -25.398 34.013 45.802 1.00 15.26 245 LEU D N 1
ATOM 9480 C CA . LEU D 1 266 ? -26.565 34.531 45.099 1.00 15.51 245 LEU D CA 1
ATOM 9481 C C . LEU D 1 266 ? -27.401 35.463 45.979 1.00 15.44 245 LEU D C 1
ATOM 9482 O O . LEU D 1 266 ? -27.873 35.047 47.032 1.00 15.02 245 LEU D O 1
ATOM 9487 N N . THR D 1 267 ? -27.580 36.710 45.533 1.00 15.17 246 THR D N 1
ATOM 9488 C CA . THR D 1 267 ? -28.415 37.675 46.241 1.00 15.10 246 THR D CA 1
ATOM 9489 C C . THR D 1 267 ? -29.711 37.882 45.448 1.00 15.55 246 THR D C 1
ATOM 9490 O O . THR D 1 267 ? -29.686 38.444 44.357 1.00 14.98 246 THR D O 1
ATOM 9494 N N . VAL D 1 268 ? -30.835 37.431 46.010 1.00 16.08 247 VAL D N 1
ATOM 9495 C CA . VAL D 1 268 ? -32.126 37.490 45.330 1.00 16.82 247 VAL D CA 1
ATOM 9496 C C . VAL D 1 268 ? -33.187 38.328 46.046 1.00 17.40 247 VAL D C 1
ATOM 9497 O O . VAL D 1 268 ? -33.257 38.359 47.284 1.00 17.52 247 VAL D O 1
ATOM 9501 N N . GLN D 1 269 ? -34.031 38.974 45.247 1.00 17.92 248 GLN D N 1
ATOM 9502 C CA . GLN D 1 269 ? -35.272 39.552 45.741 1.00 18.35 248 GLN D CA 1
ATOM 9503 C C . GLN D 1 269 ? -36.415 38.578 45.468 1.00 18.22 248 GLN D C 1
ATOM 9504 O O . GLN D 1 269 ? -36.745 38.274 44.313 1.00 17.11 248 GLN D O 1
ATOM 9510 N N . LEU D 1 270 ? -36.988 38.068 46.548 1.00 17.89 249 LEU D N 1
ATOM 9511 C CA . LEU D 1 270 ? -38.025 37.061 46.463 1.00 18.82 249 LEU D CA 1
ATOM 9512 C C . LEU D 1 270 ? -39.411 37.696 46.610 1.00 19.91 249 LEU D C 1
ATOM 9513 O O . LEU D 1 270 ? -39.550 38.740 47.254 1.00 19.84 249 LEU D O 1
ATOM 9518 N N . LYS D 1 271 ? -40.429 37.064 46.020 1.00 21.04 250 LYS D N 1
ATOM 9519 C CA . LYS D 1 271 ? -41.809 37.582 46.083 1.00 22.00 250 LYS D CA 1
ATOM 9520 C C . LYS D 1 271 ? -42.437 37.366 47.460 1.00 21.68 250 LYS D C 1
ATOM 9521 O O . LYS D 1 271 ? -43.363 38.081 47.851 1.00 21.24 250 LYS D O 1
ATOM 9527 N N . LYS D 1 272 ? -41.960 36.357 48.182 1.00 21.56 251 LYS D N 1
ATOM 9528 C CA . LYS D 1 272 ? -42.425 36.154 49.549 1.00 21.35 251 LYS D CA 1
ATOM 9529 C C . LYS D 1 272 ? -41.703 37.147 50.474 1.00 21.58 251 LYS D C 1
ATOM 9530 O O . LYS D 1 272 ? -40.530 36.951 50.821 1.00 21.41 251 LYS D O 1
ATOM 9536 N N . LYS D 1 273 ? -42.423 38.202 50.873 1.00 21.45 252 LYS D N 1
ATOM 9537 C CA . LYS D 1 273 ? -41.833 39.332 51.590 1.00 21.74 252 LYS D CA 1
ATOM 9538 C C . LYS D 1 273 ? -41.658 39.111 53.093 1.00 21.29 252 LYS D C 1
ATOM 9539 O O . LYS D 1 273 ? -41.032 39.925 53.769 1.00 20.71 252 LYS D O 1
ATOM 9545 N N . ASP D 1 274 ? -42.217 38.024 53.617 1.00 20.97 253 ASP D N 1
ATOM 9546 C CA . ASP D 1 274 ? -41.954 37.640 55.003 1.00 20.63 253 ASP D CA 1
ATOM 9547 C C . ASP D 1 274 ? -41.103 36.353 55.116 1.00 20.15 253 ASP D C 1
ATOM 9548 O O . ASP D 1 274 ? -41.128 35.666 56.147 1.00 20.26 253 ASP D O 1
ATOM 9553 N N . VAL D 1 275 ? -40.340 36.044 54.066 1.00 19.63 254 VAL D N 1
ATOM 9554 C CA . VAL D 1 275 ? -39.538 34.810 54.011 1.00 18.94 254 VAL D CA 1
ATOM 9555 C C . VAL D 1 275 ? -38.421 34.855 55.057 1.00 18.46 254 VAL D C 1
ATOM 9556 O O . VAL D 1 275 ? -37.851 35.911 55.304 1.00 18.21 254 VAL D O 1
ATOM 9560 N N . THR D 1 276 ? -38.143 33.717 55.691 1.00 18.50 255 THR D N 1
ATOM 9561 C CA . THR D 1 276 ? -37.063 33.629 56.683 1.00 18.15 255 THR D CA 1
ATOM 9562 C C . THR D 1 276 ? -35.921 32.712 56.248 1.00 18.24 255 THR D C 1
ATOM 9563 O O . THR D 1 276 ? -36.061 31.905 55.322 1.00 17.68 255 THR D O 1
ATOM 9567 N N . LYS D 1 277 ? -34.796 32.856 56.942 1.00 18.40 256 LYS D N 1
ATOM 9568 C CA . LYS D 1 277 ? -33.645 31.994 56.790 1.00 18.77 256 LYS D CA 1
ATOM 9569 C C . LYS D 1 277 ? -34.058 30.530 56.872 1.00 18.53 256 LYS D C 1
ATOM 9570 O O . LYS D 1 277 ? -33.712 29.724 55.992 1.00 18.26 256 LYS D O 1
ATOM 9576 N N . GLU D 1 278 ? -34.812 30.194 57.921 1.00 18.04 257 GLU D N 1
ATOM 9577 C CA . GLU D 1 278 ? -35.234 28.812 58.165 1.00 17.79 257 GLU D CA 1
ATOM 9578 C C . GLU D 1 278 ? -36.131 28.268 57.042 1.00 17.68 257 GLU D C 1
ATOM 9579 O O . GLU D 1 278 ? -35.981 27.115 56.641 1.00 17.18 257 GLU D O 1
ATOM 9581 N N . GLU D 1 279 ? -37.044 29.095 56.520 1.00 17.49 258 GLU D N 1
ATOM 9582 C CA . GLU D 1 279 ? -37.900 28.668 55.401 1.00 17.63 258 GLU D CA 1
ATOM 9583 C C . GLU D 1 279 ? -37.090 28.399 54.135 1.00 17.15 258 GLU D C 1
ATOM 9584 O O . GLU D 1 279 ? -37.341 27.422 53.425 1.00 17.23 258 GLU D O 1
ATOM 9590 N N . ILE D 1 280 ? -36.127 29.273 53.849 1.00 17.08 259 ILE D N 1
ATOM 9591 C CA . ILE D 1 280 ? -35.235 29.082 52.709 1.00 17.14 259 ILE D CA 1
ATOM 9592 C C . ILE D 1 280 ? -34.411 27.786 52.859 1.00 17.13 259 ILE D C 1
ATOM 9593 O O . ILE D 1 280 ? -34.400 26.940 51.962 1.00 17.07 259 ILE D O 1
ATOM 9598 N N . ASN D 1 281 ? -33.750 27.624 53.992 1.00 16.81 260 ASN D N 1
ATOM 9599 C CA . ASN D 1 281 ? -32.973 26.399 54.245 1.00 16.99 260 ASN D CA 1
ATOM 9600 C C . ASN D 1 281 ? -33.836 25.136 54.214 1.00 17.70 260 ASN D C 1
ATOM 9601 O O . ASN D 1 281 ? -33.430 24.095 53.684 1.00 17.20 260 ASN D O 1
ATOM 9606 N N . SER D 1 282 ? -35.053 25.244 54.738 1.00 18.13 261 SER D N 1
ATOM 9607 C CA . SER D 1 282 ? -35.946 24.095 54.763 1.00 18.68 261 SER D CA 1
ATOM 9608 C C . SER D 1 282 ? -36.337 23.652 53.346 1.00 18.19 261 SER D C 1
ATOM 9609 O O . SER D 1 282 ? -36.225 22.471 53.023 1.00 17.85 261 SER D O 1
ATOM 9612 N N . VAL D 1 283 ? -36.750 24.579 52.480 1.00 18.58 262 VAL D N 1
ATOM 9613 C CA . VAL D 1 283 ? -37.076 24.174 51.104 1.00 19.20 262 VAL D CA 1
ATOM 9614 C C . VAL D 1 283 ? -35.840 23.674 50.317 1.00 18.85 262 VAL D C 1
ATOM 9615 O O . VAL D 1 283 ? -35.969 22.801 49.452 1.00 18.42 262 VAL D O 1
ATOM 9619 N N . LEU D 1 284 ? -34.657 24.220 50.612 1.00 18.39 263 LEU D N 1
ATOM 9620 C CA . LEU D 1 284 ? -33.444 23.772 49.909 1.00 18.69 263 LEU D CA 1
ATOM 9621 C C . LEU D 1 284 ? -33.032 22.367 50.360 1.00 19.04 263 LEU D C 1
ATOM 9622 O O . LEU D 1 284 ? -32.701 21.529 49.527 1.00 19.02 263 LEU D O 1
ATOM 9627 N N . ARG D 1 285 ? -33.093 22.111 51.665 1.00 19.60 264 ARG D N 1
ATOM 9628 C CA A ARG D 1 285 ? -32.865 20.776 52.223 0.50 20.57 264 ARG D CA 1
ATOM 9629 C CA B ARG D 1 285 ? -32.842 20.764 52.189 0.50 20.43 264 ARG D CA 1
ATOM 9630 C C . ARG D 1 285 ? -33.831 19.755 51.590 1.00 20.95 264 ARG D C 1
ATOM 9631 O O . ARG D 1 285 ? -33.407 18.724 51.055 1.00 21.02 264 ARG D O 1
ATOM 9646 N N . LYS D 1 286 ? -35.131 20.056 51.640 1.00 21.57 265 LYS D N 1
ATOM 9647 C CA . LYS D 1 286 ? -36.152 19.151 51.083 1.00 22.87 265 LYS D CA 1
ATOM 9648 C C . LYS D 1 286 ? -35.955 18.889 49.600 1.00 22.83 265 LYS D C 1
ATOM 9649 O O . LYS D 1 286 ? -36.028 17.743 49.180 1.00 23.11 265 LYS D O 1
ATOM 9655 N N . ALA D 1 287 ? -35.689 19.943 48.826 1.00 22.67 266 ALA D N 1
ATOM 9656 C CA . ALA D 1 287 ? -35.433 19.816 47.393 1.00 23.32 266 ALA D CA 1
ATOM 9657 C C . ALA D 1 287 ? -34.260 18.886 47.072 1.00 23.91 266 ALA D C 1
ATOM 9658 O O . ALA D 1 287 ? -34.304 18.146 46.083 1.00 24.03 266 ALA D O 1
ATOM 9660 N N . SER D 1 288 ? -33.217 18.939 47.897 1.00 24.65 267 SER D N 1
ATOM 9661 C CA . SER D 1 288 ? -32.025 18.117 47.698 1.00 25.49 267 SER D CA 1
ATOM 9662 C C . SER D 1 288 ? -32.308 16.621 47.905 1.00 26.38 267 SER D C 1
ATOM 9663 O O . SER D 1 288 ? -31.540 15.772 47.455 1.00 26.40 267 SER D O 1
ATOM 9666 N N . GLU D 1 289 ? -33.415 16.311 48.582 1.00 27.53 268 GLU D N 1
ATOM 9667 C CA . GLU D 1 289 ? -33.796 14.927 48.878 1.00 28.48 268 GLU D CA 1
ATOM 9668 C C . GLU D 1 289 ? -34.818 14.357 47.887 1.00 28.51 268 GLU D C 1
ATOM 9669 O O . GLU D 1 289 ? -35.199 13.200 48.002 1.00 28.93 268 GLU D O 1
ATOM 9675 N N . THR D 1 290 ? -35.256 15.154 46.915 1.00 28.63 269 THR D N 1
ATOM 9676 C CA . THR D 1 290 ? -36.225 14.692 45.917 1.00 28.38 269 THR D CA 1
ATOM 9677 C C . THR D 1 290 ? -35.517 13.914 44.801 1.00 29.05 269 THR D C 1
ATOM 9678 O O . THR D 1 290 ? -34.340 14.166 44.521 1.00 29.63 269 THR D O 1
ATOM 9682 N N . PRO D 1 291 ? -36.234 12.983 44.135 1.00 29.28 270 PRO D N 1
ATOM 9683 C CA . PRO D 1 291 ? -35.591 12.164 43.093 1.00 28.95 270 PRO D CA 1
ATOM 9684 C C . PRO D 1 291 ? -35.094 12.987 41.902 1.00 28.71 270 PRO D C 1
ATOM 9685 O O . PRO D 1 291 ? -34.079 12.645 41.308 1.00 28.30 270 PRO D O 1
ATOM 9689 N N . GLU D 1 292 ? -35.802 14.065 41.560 1.00 28.23 271 GLU D N 1
ATOM 9690 C CA . GLU D 1 292 ? -35.367 14.973 40.494 1.00 27.80 271 GLU D CA 1
ATOM 9691 C C . GLU D 1 292 ? -34.016 15.686 40.766 1.00 27.54 271 GLU D C 1
ATOM 9692 O O . GLU D 1 292 ? -33.286 16.037 39.824 1.00 27.73 271 GLU D O 1
ATOM 9694 N N . LEU D 1 293 ? -33.678 15.906 42.034 1.00 26.61 272 LEU D N 1
ATOM 9695 C CA . LEU D 1 293 ? -32.465 16.690 42.344 1.00 25.76 272 LEU D CA 1
ATOM 9696 C C . LEU D 1 293 ? -31.406 15.976 43.182 1.00 24.98 272 LEU D C 1
ATOM 9697 O O . LEU D 1 293 ? -30.329 16.534 43.411 1.00 24.90 272 LEU D O 1
ATOM 9702 N N . LYS D 1 294 ? -31.704 14.752 43.626 1.00 24.63 273 LYS D N 1
ATOM 9703 C CA . LYS D 1 294 ? -30.750 13.961 44.418 1.00 23.76 273 LYS D CA 1
ATOM 9704 C C . LYS D 1 294 ? -29.480 13.760 43.609 1.00 22.99 273 LYS D C 1
ATOM 9705 O O . LYS D 1 294 ? -29.534 13.389 42.434 1.00 23.05 273 LYS D O 1
ATOM 9707 N N . GLY D 1 295 ? -28.337 14.033 44.225 1.00 21.60 274 GLY D N 1
ATOM 9708 C CA . GLY D 1 295 ? -27.075 13.920 43.512 1.00 20.71 274 GLY D CA 1
ATOM 9709 C C . GLY D 1 295 ? -26.739 15.136 42.662 1.00 19.68 274 GLY D C 1
ATOM 9710 O O . GLY D 1 295 ? -25.619 15.252 42.196 1.00 19.53 274 GLY D O 1
ATOM 9711 N N . ILE D 1 296 ? -27.704 16.035 42.460 1.00 19.02 275 ILE D N 1
ATOM 9712 C CA . ILE D 1 296 ? -27.474 17.284 41.718 1.00 18.77 275 ILE D CA 1
ATOM 9713 C C . ILE D 1 296 ? -27.391 18.486 42.684 1.00 18.52 275 ILE D C 1
ATOM 9714 O O . ILE D 1 296 ? -26.368 19.166 42.756 1.00 18.20 275 ILE D O 1
ATOM 9719 N N . LEU D 1 297 ? -28.468 18.728 43.426 1.00 18.11 276 LEU D N 1
ATOM 9720 C CA . LEU D 1 297 ? -28.464 19.714 44.490 1.00 17.41 276 LEU D CA 1
ATOM 9721 C C . LEU D 1 297 ? -28.234 19.025 45.823 1.00 17.27 276 LEU D C 1
ATOM 9722 O O . LEU D 1 297 ? -28.969 18.109 46.197 1.00 17.45 276 LEU D O 1
ATOM 9727 N N . GLY D 1 298 ? -27.193 19.456 46.527 1.00 16.46 277 GLY D N 1
ATOM 9728 C CA . GLY D 1 298 ? -26.965 19.003 47.890 1.00 16.10 277 GLY D CA 1
ATOM 9729 C C . GLY D 1 298 ? -27.199 20.131 48.887 1.00 15.99 277 GLY D C 1
ATOM 9730 O O . GLY D 1 298 ? -27.361 21.290 48.502 1.00 14.95 277 GLY D O 1
ATOM 9731 N N . TYR D 1 299 ? -27.201 19.774 50.170 1.00 16.33 278 TYR D N 1
ATOM 9732 C CA . TYR D 1 299 ? -27.416 20.718 51.261 1.00 16.76 278 TYR D CA 1
ATOM 9733 C C . TYR D 1 299 ? -26.586 20.254 52.434 1.00 16.82 278 TYR D C 1
ATOM 9734 O O . TYR D 1 299 ? -26.558 19.062 52.742 1.00 16.93 278 TYR D O 1
ATOM 9743 N N . THR D 1 300 ? -25.928 21.192 53.111 1.00 16.68 279 THR D N 1
ATOM 9744 C CA . THR D 1 300 ? -25.175 20.854 54.310 1.00 16.40 279 THR D CA 1
ATOM 9745 C C . THR D 1 300 ? -25.320 21.949 55.347 1.00 16.48 279 THR D C 1
ATOM 9746 O O . THR D 1 300 ? -25.574 23.114 55.008 1.00 15.55 279 THR D O 1
ATOM 9750 N N . GLU D 1 301 ? -25.137 21.566 56.606 1.00 16.22 280 GLU D N 1
ATOM 9751 C CA . GLU D 1 301 ? -24.989 22.524 57.681 1.00 17.15 280 GLU D CA 1
ATOM 9752 C C . GLU D 1 301 ? -23.647 22.405 58.412 1.00 16.82 280 GLU D C 1
ATOM 9753 O O . GLU D 1 301 ? -23.478 22.960 59.471 1.00 16.68 280 GLU D O 1
ATOM 9759 N N . ASP D 1 302 ? -22.701 21.676 57.831 1.00 16.93 281 ASP D N 1
ATOM 9760 C CA . ASP D 1 302 ? -21.344 21.615 58.378 1.00 17.14 281 ASP D CA 1
ATOM 9761 C C . ASP D 1 302 ? -20.566 22.845 57.965 1.00 16.05 281 ASP D C 1
ATOM 9762 O O . ASP D 1 302 ? -20.719 23.328 56.839 1.00 15.97 281 ASP D O 1
ATOM 9767 N N . PRO D 1 303 ? -19.718 23.356 58.870 1.00 15.62 282 PRO D N 1
ATOM 9768 C CA . PRO D 1 303 ? -18.909 24.527 58.545 1.00 15.02 282 PRO D CA 1
ATOM 9769 C C . PRO D 1 303 ? -17.695 24.164 57.697 1.00 14.96 282 PRO D C 1
ATOM 9770 O O . PRO D 1 303 ? -16.574 24.124 58.196 1.00 15.37 282 PRO D O 1
ATOM 9774 N N . ILE D 1 304 ? -17.920 23.926 56.409 1.00 14.82 283 ILE D N 1
ATOM 9775 C CA . ILE D 1 304 ? -16.866 23.442 55.515 1.00 14.24 283 ILE D CA 1
ATOM 9776 C C . ILE D 1 304 ? -16.140 24.561 54.755 1.00 14.14 283 ILE D C 1
ATOM 9777 O O . ILE D 1 304 ? -16.511 25.732 54.847 1.00 14.16 283 ILE D O 1
ATOM 9782 N N . VAL D 1 305 ? -15.096 24.178 54.013 1.00 13.53 284 VAL D N 1
ATOM 9783 C CA . VAL D 1 305 ? -14.325 25.099 53.193 1.00 13.13 284 VAL D CA 1
ATOM 9784 C C . VAL D 1 305 ? -14.153 24.415 51.837 1.00 13.01 284 VAL D C 1
ATOM 9785 O O . VAL D 1 305 ? -14.518 23.259 51.694 1.00 13.16 284 VAL D O 1
ATOM 9789 N N . SER D 1 306 ? -13.615 25.131 50.855 1.00 12.66 285 SER D N 1
ATOM 9790 C CA . SER D 1 306 ? -13.637 24.698 49.461 1.00 12.81 285 SER D CA 1
ATOM 9791 C C . SER D 1 306 ? -12.921 23.377 49.217 1.00 13.38 285 SER D C 1
ATOM 9792 O O . SER D 1 306 ? -13.366 22.556 48.397 1.00 13.96 285 SER D O 1
ATOM 9795 N N . SER D 1 307 ? -11.833 23.154 49.935 1.00 13.09 286 SER D N 1
ATOM 9796 C CA . SER D 1 307 ? -11.148 21.883 49.842 1.00 13.80 286 SER D CA 1
ATOM 9797 C C . SER D 1 307 ? -12.050 20.683 50.126 1.00 13.37 286 SER D C 1
ATOM 9798 O O . SER D 1 307 ? -11.862 19.635 49.524 1.00 12.42 286 SER D O 1
ATOM 9801 N N . ASP D 1 308 ? -13.032 20.858 51.011 1.00 13.66 287 ASP D N 1
ATOM 9802 C CA . ASP D 1 308 ? -13.947 19.781 51.401 1.00 14.01 287 ASP D CA 1
ATOM 9803 C C . ASP D 1 308 ? -14.886 19.365 50.259 1.00 14.96 287 ASP D C 1
ATOM 9804 O O . ASP D 1 308 ? -15.485 18.291 50.300 1.00 14.92 287 ASP D O 1
ATOM 9809 N N . ILE D 1 309 ? -15.019 20.211 49.238 1.00 16.09 288 ILE D N 1
ATOM 9810 C CA . ILE D 1 309 ? -15.899 19.859 48.132 1.00 17.07 288 ILE D CA 1
ATOM 9811 C C . ILE D 1 309 ? -15.146 19.311 46.914 1.00 16.94 288 ILE D C 1
ATOM 9812 O O . ILE D 1 309 ? -15.775 18.928 45.936 1.00 16.36 288 ILE D O 1
ATOM 9817 N N . LYS D 1 310 ? -13.812 19.269 46.979 1.00 17.16 289 LYS D N 1
ATOM 9818 C CA . LYS D 1 310 ? -13.027 18.685 45.889 1.00 18.26 289 LYS D CA 1
ATOM 9819 C C . LYS D 1 310 ? -13.474 17.251 45.644 1.00 17.69 289 LYS D C 1
ATOM 9820 O O . LYS D 1 310 ? -13.586 16.477 46.585 1.00 17.54 289 LYS D O 1
ATOM 9826 N N . GLY D 1 311 ? -13.726 16.902 44.384 1.00 17.54 290 GLY D N 1
ATOM 9827 C CA . GLY D 1 311 ? -14.143 15.540 44.031 1.00 16.80 290 GLY D CA 1
ATOM 9828 C C . GLY D 1 311 ? -15.599 15.239 44.342 1.00 17.18 290 GLY D C 1
ATOM 9829 O O . GLY D 1 311 ? -16.022 14.088 44.248 1.00 17.95 290 GLY D O 1
ATOM 9830 N N . ASN D 1 312 ? -16.375 16.259 44.730 1.00 16.43 291 ASN D N 1
ATOM 9831 C CA . ASN D 1 312 ? -17.803 16.076 44.992 1.00 16.33 291 ASN D CA 1
ATOM 9832 C C . ASN D 1 312 ? -18.582 16.117 43.671 1.00 16.21 291 ASN D C 1
ATOM 9833 O O . ASN D 1 312 ? -18.333 16.980 42.836 1.00 15.98 291 ASN D O 1
ATOM 9838 N N . SER D 1 313 ? -19.507 15.177 43.477 1.00 16.28 292 SER D N 1
ATOM 9839 C CA . SER D 1 313 ? -20.193 15.027 42.173 1.00 16.30 292 SER D CA 1
ATOM 9840 C C . SER D 1 313 ? -21.468 15.882 42.037 1.00 15.80 292 SER D C 1
ATOM 9841 O O . SER D 1 313 ? -22.107 15.874 40.986 1.00 15.43 292 SER D O 1
ATOM 9844 N N . HIS D 1 314 ? -21.852 16.588 43.097 1.00 15.25 293 HIS D N 1
ATOM 9845 C CA . HIS D 1 314 ? -23.031 17.461 43.020 1.00 15.77 293 HIS D CA 1
ATOM 9846 C C . HIS D 1 314 ? -22.741 18.665 42.116 1.00 15.27 293 HIS D C 1
ATOM 9847 O O . HIS D 1 314 ? -21.594 19.112 41.999 1.00 15.77 293 HIS D O 1
ATOM 9854 N N . SER D 1 315 ? -23.786 19.189 41.493 1.00 14.79 294 SER D N 1
ATOM 9855 C CA . SER D 1 315 ? -23.697 20.448 40.758 1.00 14.58 294 SER D CA 1
ATOM 9856 C C . SER D 1 315 ? -23.664 21.676 41.689 1.00 14.45 294 SER D C 1
ATOM 9857 O O . SER D 1 315 ? -23.086 22.699 41.344 1.00 14.01 294 SER D O 1
ATOM 9860 N N . SER D 1 316 ? -24.291 21.547 42.858 1.00 14.53 295 SER D N 1
ATOM 9861 C CA . SER D 1 316 ? -24.635 22.671 43.718 1.00 15.24 295 SER D CA 1
ATOM 9862 C C . SER D 1 316 ? -24.887 22.129 45.112 1.00 15.60 295 SER D C 1
ATOM 9863 O O . SER D 1 316 ? -25.803 21.300 45.315 1.00 15.34 295 SER D O 1
ATOM 9866 N N . ILE D 1 317 ? -24.071 22.580 46.070 1.00 15.43 296 ILE D N 1
ATOM 9867 C CA . ILE D 1 317 ? -24.237 22.196 47.463 1.00 15.55 296 ILE D CA 1
ATOM 9868 C C . ILE D 1 317 ? -24.452 23.449 48.315 1.00 15.53 296 ILE D C 1
ATOM 9869 O O . ILE D 1 317 ? -23.511 24.210 48.592 1.00 15.40 296 ILE D O 1
ATOM 9874 N N . VAL D 1 318 ? -25.694 23.652 48.729 1.00 14.90 297 VAL D N 1
ATOM 9875 C CA . VAL D 1 318 ? -26.049 24.797 49.548 1.00 14.66 297 VAL D CA 1
ATOM 9876 C C . VAL D 1 318 ? -25.376 24.729 50.930 1.00 14.64 297 VAL D C 1
ATOM 9877 O O . VAL D 1 318 ? -25.477 23.715 51.645 1.00 13.72 297 VAL D O 1
ATOM 9881 N N . ASP D 1 319 ? -24.673 25.806 51.276 1.00 14.69 298 ASP D N 1
ATOM 9882 C CA . ASP D 1 319 ? -24.063 25.972 52.606 1.00 14.91 298 ASP D CA 1
ATOM 9883 C C . ASP D 1 319 ? -25.125 26.589 53.511 1.00 14.89 298 ASP D C 1
ATOM 9884 O O . ASP D 1 319 ? -25.269 27.813 53.569 1.00 14.27 298 ASP D O 1
ATOM 9889 N N . GLY D 1 320 ? -25.882 25.740 54.205 1.00 14.99 299 GLY D N 1
ATOM 9890 C CA . GLY D 1 320 ? -27.012 26.217 55.015 1.00 14.48 299 GLY D CA 1
ATOM 9891 C C . GLY D 1 320 ? -26.631 27.185 56.128 1.00 14.92 299 GLY D C 1
ATOM 9892 O O . GLY D 1 320 ? -27.420 28.053 56.481 1.00 14.36 299 GLY D O 1
ATOM 9893 N N . LEU D 1 321 ? -25.442 27.031 56.714 1.00 15.41 300 LEU D N 1
ATOM 9894 C CA . LEU D 1 321 ? -25.008 27.978 57.752 1.00 16.46 300 LEU D CA 1
ATOM 9895 C C . LEU D 1 321 ? -24.881 29.422 57.249 1.00 16.47 300 LEU D C 1
ATOM 9896 O O . LEU D 1 321 ? -24.995 30.354 58.030 1.00 16.67 300 LEU D O 1
ATOM 9901 N N . GLU D 1 322 ? -24.652 29.593 55.950 1.00 16.48 301 GLU D N 1
ATOM 9902 C CA . GLU D 1 322 ? -24.378 30.905 55.367 1.00 16.76 301 GLU D CA 1
ATOM 9903 C C . GLU D 1 322 ? -25.639 31.633 54.898 1.00 16.90 301 GLU D C 1
ATOM 9904 O O . GLU D 1 322 ? -25.570 32.795 54.518 1.00 16.24 301 GLU D O 1
ATOM 9910 N N . THR D 1 323 ? -26.786 30.955 54.900 1.00 16.72 302 THR D N 1
ATOM 9911 C CA . THR D 1 323 ? -27.996 31.581 54.362 1.00 16.66 302 THR D CA 1
ATOM 9912 C C . THR D 1 323 ? -28.293 32.826 55.200 1.00 16.94 302 THR D C 1
ATOM 9913 O O . THR D 1 323 ? -28.221 32.784 56.429 1.00 16.29 302 THR D O 1
ATOM 9917 N N . MET D 1 324 ? -28.574 33.935 54.524 1.00 16.90 303 MET D N 1
ATOM 9918 C CA . MET D 1 324 ? -28.773 35.211 55.202 1.00 17.93 303 MET D CA 1
ATOM 9919 C C . MET D 1 324 ? -29.982 35.933 54.607 1.00 17.87 303 MET D C 1
ATOM 9920 O O . MET D 1 324 ? -30.102 36.071 53.384 1.00 17.58 303 MET D O 1
ATOM 9925 N N . VAL D 1 325 ? -30.887 36.352 55.487 1.00 17.95 304 VAL D N 1
ATOM 9926 C CA . VAL D 1 325 ? -32.141 36.948 55.064 1.00 18.20 304 VAL D CA 1
ATOM 9927 C C . VAL D 1 325 ? -32.395 38.250 55.815 1.00 18.84 304 VAL D C 1
ATOM 9928 O O . VAL D 1 325 ? -32.306 38.293 57.047 1.00 19.35 304 VAL D O 1
ATOM 9932 N N . LEU D 1 326 ? -32.673 39.304 55.053 1.00 18.39 305 LEU D N 1
ATOM 9933 C CA . LEU D 1 326 ? -33.147 40.572 55.596 1.00 18.68 305 LEU D CA 1
ATOM 9934 C C . LEU D 1 326 ? -34.672 40.673 55.412 1.00 19.04 305 LEU D C 1
ATOM 9935 O O . LEU D 1 326 ? -35.337 39.690 55.076 1.00 20.12 305 LEU D O 1
ATOM 9940 N N . GLU D 1 327 ? -35.225 41.863 55.593 1.00 19.11 306 GLU D N 1
ATOM 9941 C CA . GLU D 1 327 ? -36.665 42.060 55.495 1.00 19.30 306 GLU D CA 1
ATOM 9942 C C . GLU D 1 327 ? -37.109 42.045 54.048 1.00 19.68 306 GLU D C 1
ATOM 9943 O O . GLU D 1 327 ? -36.305 42.267 53.135 1.00 20.03 306 GLU D O 1
ATOM 9949 N N . ASN D 1 328 ? -38.387 41.763 53.835 1.00 19.98 307 ASN D N 1
ATOM 9950 C CA . ASN D 1 328 ? -38.983 41.908 52.518 1.00 20.96 307 ASN D CA 1
ATOM 9951 C C . ASN D 1 328 ? -38.400 41.012 51.427 1.00 20.34 307 ASN D C 1
ATOM 9952 O O . ASN D 1 328 ? -38.243 41.442 50.291 1.00 20.24 307 ASN D O 1
ATOM 9957 N N . GLY D 1 329 ? -38.082 39.771 51.777 1.00 19.84 308 GLY D N 1
ATOM 9958 C CA . GLY D 1 329 ? -37.644 38.796 50.794 1.00 19.27 308 GLY D CA 1
ATOM 9959 C C . GLY D 1 329 ? -36.283 39.038 50.169 1.00 19.11 308 GLY D C 1
ATOM 9960 O O . GLY D 1 329 ? -35.986 38.475 49.132 1.00 19.47 308 GLY D O 1
ATOM 9961 N N . PHE D 1 330 ? -35.455 39.862 50.803 1.00 18.86 309 PHE D N 1
ATOM 9962 C CA . PHE D 1 330 ? -34.094 40.126 50.345 1.00 18.69 309 PHE D CA 1
ATOM 9963 C C . PHE D 1 330 ? -33.137 39.102 50.986 1.00 17.81 309 PHE D C 1
ATOM 9964 O O . PHE D 1 330 ? -32.948 39.098 52.198 1.00 17.58 309 PHE D O 1
ATOM 9972 N N . ALA D 1 331 ? -32.531 38.245 50.166 1.00 16.84 310 ALA D N 1
ATOM 9973 C CA . ALA D 1 331 ? -31.850 37.055 50.679 1.00 16.58 310 ALA D CA 1
ATOM 9974 C C . ALA D 1 331 ? -30.569 36.704 49.926 1.00 16.53 310 ALA D C 1
ATOM 9975 O O . ALA D 1 331 ? -30.409 37.017 48.754 1.00 16.50 310 ALA D O 1
ATOM 9977 N N . LYS D 1 332 ? -29.667 36.028 50.622 1.00 16.61 311 LYS D N 1
ATOM 9978 C CA . LYS D 1 332 ? -28.393 35.624 50.066 1.00 16.21 311 LYS D CA 1
ATOM 9979 C C . LYS D 1 332 ? -28.244 34.136 50.347 1.00 16.51 311 LYS D C 1
ATOM 9980 O O . LYS D 1 332 ? -28.440 33.692 51.491 1.00 16.72 311 LYS D O 1
ATOM 9986 N N . ILE D 1 333 ? -27.920 33.368 49.309 1.00 15.87 312 ILE D N 1
ATOM 9987 C CA . ILE D 1 333 ? -27.728 31.919 49.428 1.00 15.27 312 ILE D CA 1
ATOM 9988 C C . ILE D 1 333 ? -26.357 31.590 48.848 1.00 14.55 312 ILE D C 1
ATOM 9989 O O . ILE D 1 333 ? -26.000 32.113 47.802 1.00 14.20 312 ILE D O 1
ATOM 9994 N N . LEU D 1 334 ? -25.581 30.770 49.558 1.00 13.97 313 LEU D N 1
ATOM 9995 C CA . LEU D 1 334 ? -24.252 30.356 49.108 1.00 13.72 313 LEU D CA 1
ATOM 9996 C C . LEU D 1 334 ? -24.291 28.883 48.773 1.00 13.33 313 LEU D C 1
ATOM 9997 O O . LEU D 1 334 ? -24.831 28.081 49.547 1.00 12.99 313 LEU D O 1
ATOM 10002 N N . SER D 1 335 ? -23.721 28.532 47.623 1.00 12.68 314 SER D N 1
ATOM 10003 C CA . SER D 1 335 ? -23.718 27.155 47.168 1.00 12.83 314 SER D CA 1
ATOM 10004 C C . SER D 1 335 ? -22.375 26.741 46.543 1.00 12.23 314 SER D C 1
ATOM 10005 O O . SER D 1 335 ? -21.879 27.371 45.615 1.00 11.55 314 SER D O 1
ATOM 10008 N N . TRP D 1 336 ? -21.804 25.679 47.089 1.00 11.91 315 TRP D N 1
ATOM 10009 C CA . TRP D 1 336 ? -20.516 25.151 46.652 1.00 11.85 315 TRP D CA 1
ATOM 10010 C C . TRP D 1 336 ? -20.641 24.282 45.394 1.00 12.22 315 TRP D C 1
ATOM 10011 O O . TRP D 1 336 ? -21.703 23.711 45.142 1.00 11.49 315 TRP D O 1
ATOM 10022 N N . TYR D 1 337 ? -19.546 24.190 44.632 1.00 12.70 316 TYR D N 1
ATOM 10023 C CA . TYR D 1 337 ? -19.396 23.203 43.551 1.00 13.19 316 TYR D CA 1
ATOM 10024 C C . TYR D 1 337 ? -17.955 22.982 43.185 1.00 13.18 316 TYR D C 1
ATOM 10025 O O . TYR D 1 337 ? -17.156 23.931 43.117 1.00 13.38 316 TYR D O 1
ATOM 10034 N N . ASP D 1 338 ? -17.624 21.728 42.911 1.00 13.59 317 ASP D N 1
ATOM 10035 C CA . ASP D 1 338 ? -16.324 21.436 42.322 1.00 13.81 317 ASP D CA 1
ATOM 10036 C C . ASP D 1 338 ? -16.530 21.662 40.832 1.00 13.80 317 ASP D C 1
ATOM 10037 O O . ASP D 1 338 ? -17.140 20.831 40.158 1.00 14.22 317 ASP D O 1
ATOM 10042 N N . ASN D 1 339 ? -16.039 22.800 40.341 1.00 14.07 318 ASN D N 1
ATOM 10043 C CA . ASN D 1 339 ? -16.231 23.222 38.958 1.00 14.63 318 ASN D CA 1
ATOM 10044 C C . ASN D 1 339 ? -15.743 22.226 37.922 1.00 15.34 318 ASN D C 1
ATOM 10045 O O . ASN D 1 339 ? -16.290 22.187 36.826 1.00 16.35 318 ASN D O 1
ATOM 10050 N N . GLU D 1 340 ? -14.733 21.420 38.250 1.00 15.76 319 GLU D N 1
ATOM 10051 C CA . GLU D 1 340 ? -14.316 20.359 37.332 1.00 16.49 319 GLU D CA 1
ATOM 10052 C C . GLU D 1 340 ? -15.167 19.114 37.507 1.00 16.77 319 GLU D C 1
ATOM 10053 O O . GLU D 1 340 ? -15.722 18.599 36.543 1.00 16.96 319 GLU D O 1
ATOM 10059 N N . PHE D 1 341 ? -15.265 18.627 38.739 1.00 16.97 320 PHE D N 1
ATOM 10060 C CA . PHE D 1 341 ? -15.738 17.267 38.955 1.00 16.91 320 PHE D CA 1
ATOM 10061 C C . PHE D 1 341 ? -17.254 17.089 38.906 1.00 16.63 320 PHE D C 1
ATOM 10062 O O . PHE D 1 341 ? -17.744 16.100 38.350 1.00 16.19 320 PHE D O 1
ATOM 10070 N N . GLY D 1 342 ? -17.984 18.024 39.513 1.00 16.31 321 GLY D N 1
ATOM 10071 C CA . GLY D 1 342 ? -19.437 18.017 39.445 1.00 15.79 321 GLY D CA 1
ATOM 10072 C C . GLY D 1 342 ? -19.881 18.150 38.004 1.00 15.71 321 GLY D C 1
ATOM 10073 O O . GLY D 1 342 ? -20.714 17.382 37.534 1.00 16.05 321 GLY D O 1
ATOM 10074 N N . TYR D 1 343 ? -19.307 19.122 37.302 1.00 15.37 322 TYR D N 1
ATOM 10075 C CA . TYR D 1 343 ? -19.632 19.374 35.914 1.00 15.26 322 TYR D CA 1
ATOM 10076 C C . TYR D 1 343 ? -19.332 18.161 35.019 1.00 15.39 322 TYR D C 1
ATOM 10077 O O . TYR D 1 343 ? -20.163 17.785 34.162 1.00 15.27 322 TYR D O 1
ATOM 10086 N N . SER D 1 344 ? -18.160 17.556 35.208 1.00 14.69 323 SER D N 1
ATOM 10087 C CA . SER D 1 344 ? -17.780 16.394 34.412 1.00 14.42 323 SER D CA 1
ATOM 10088 C C . SER D 1 344 ? -18.733 15.213 34.664 1.00 14.69 323 SER D C 1
ATOM 10089 O O . SER D 1 344 ? -19.028 14.449 33.746 1.00 14.12 323 SER D O 1
ATOM 10092 N N . THR D 1 345 ? -19.191 15.045 35.907 1.00 14.98 324 THR D N 1
ATOM 10093 C CA . THR D 1 345 ? -20.165 14.001 36.188 1.00 15.55 324 THR D CA 1
ATOM 10094 C C . THR D 1 345 ? -21.429 14.284 35.380 1.00 16.11 324 THR D C 1
ATOM 10095 O O . THR D 1 345 ? -21.979 13.370 34.746 1.00 16.57 324 THR D O 1
ATOM 10099 N N . ARG D 1 346 ? -21.871 15.548 35.368 1.00 16.17 325 ARG D N 1
ATOM 10100 C CA . ARG D 1 346 ? -23.047 15.946 34.573 1.00 16.28 325 ARG D CA 1
ATOM 10101 C C . ARG D 1 346 ? -22.896 15.642 33.079 1.00 17.07 325 ARG D C 1
ATOM 10102 O O . ARG D 1 346 ? -23.860 15.227 32.436 1.00 17.14 325 ARG D O 1
ATOM 10110 N N . VAL D 1 347 ? -21.697 15.858 32.532 1.00 17.38 326 VAL D N 1
ATOM 10111 C CA . VAL D 1 347 ? -21.429 15.587 31.112 1.00 17.73 326 VAL D CA 1
ATOM 10112 C C . VAL D 1 347 ? -21.654 14.104 30.802 1.00 18.29 326 VAL D C 1
ATOM 10113 O O . VAL D 1 347 ? -22.350 13.766 29.831 1.00 18.43 326 VAL D O 1
ATOM 10117 N N . VAL D 1 348 ? -21.112 13.229 31.652 1.00 18.16 327 VAL D N 1
ATOM 10118 C CA . VAL D 1 348 ? -21.357 11.794 31.513 1.00 18.34 327 VAL D CA 1
ATOM 10119 C C . VAL D 1 348 ? -22.839 11.442 31.724 1.00 18.78 327 VAL D C 1
ATOM 10120 O O . VAL D 1 348 ? -23.417 10.682 30.934 1.00 18.73 327 VAL D O 1
ATOM 10124 N N . ASP D 1 349 ? -23.450 11.984 32.776 1.00 19.08 328 ASP D N 1
ATOM 10125 C CA . ASP D 1 349 ? -24.884 11.779 33.017 1.00 19.65 328 ASP D CA 1
ATOM 10126 C C . ASP D 1 349 ? -25.680 12.124 31.755 1.00 20.24 328 ASP D C 1
ATOM 10127 O O . ASP D 1 349 ? -26.587 11.376 31.347 1.00 19.89 328 ASP D O 1
ATOM 10132 N N . LEU D 1 350 ? -25.316 13.254 31.142 1.00 20.55 329 LEU D N 1
ATOM 10133 C CA . LEU D 1 350 ? -25.969 13.738 29.936 1.00 21.19 329 LEU D CA 1
ATOM 10134 C C . LEU D 1 350 ? -25.745 12.817 28.725 1.00 21.63 329 LEU D C 1
ATOM 10135 O O . LEU D 1 350 ? -26.694 12.530 27.989 1.00 21.49 329 LEU D O 1
ATOM 10140 N N . ALA D 1 351 ? -24.504 12.371 28.523 1.00 22.27 330 ALA D N 1
ATOM 10141 C CA . ALA D 1 351 ? -24.175 11.449 27.429 1.00 23.08 330 ALA D CA 1
ATOM 10142 C C . ALA D 1 351 ? -25.077 10.212 27.484 1.00 23.66 330 ALA D C 1
ATOM 10143 O O . ALA D 1 351 ? -25.658 9.813 26.486 1.00 23.81 330 ALA D O 1
ATOM 10145 N N . GLN D 1 352 ? -25.215 9.635 28.665 1.00 24.40 331 GLN D N 1
ATOM 10146 C CA . GLN D 1 352 ? -26.026 8.443 28.833 1.00 25.84 331 GLN D CA 1
ATOM 10147 C C . GLN D 1 352 ? -27.514 8.687 28.551 1.00 26.85 331 GLN D C 1
ATOM 10148 O O . GLN D 1 352 ? -28.194 7.792 28.036 1.00 27.39 331 GLN D O 1
ATOM 10154 N N . LYS D 1 353 ? -28.007 9.879 28.891 1.00 27.43 332 LYS D N 1
ATOM 10155 C CA . LYS D 1 353 ? -29.395 10.271 28.615 1.00 28.69 332 LYS D CA 1
ATOM 10156 C C . LYS D 1 353 ? -29.661 10.530 27.130 1.00 29.64 332 LYS D C 1
ATOM 10157 O O . LYS D 1 353 ? -30.764 10.284 26.653 1.00 29.46 332 LYS D O 1
ATOM 10163 N N . LEU D 1 354 ? -28.665 11.040 26.407 1.00 30.62 333 LEU D N 1
ATOM 10164 C CA . LEU D 1 354 ? -28.824 11.269 24.970 1.00 32.02 333 LEU D CA 1
ATOM 10165 C C . LEU D 1 354 ? -29.030 9.966 24.178 1.00 33.16 333 LEU D C 1
ATOM 10166 O O . LEU D 1 354 ? -29.601 9.986 23.088 1.00 33.54 333 LEU D O 1
ATOM 10171 N N . VAL D 1 355 ? -28.549 8.850 24.725 1.00 34.09 334 VAL D N 1
ATOM 10172 C CA . VAL D 1 355 ? -28.758 7.538 24.117 1.00 35.59 334 VAL D CA 1
ATOM 10173 C C . VAL D 1 355 ? -29.875 6.765 24.835 1.00 36.17 334 VAL D C 1
ATOM 10174 O O . VAL D 1 355 ? -30.300 5.700 24.378 1.00 37.28 334 VAL D O 1
#

Secondary structure (DSSP, 8-state):
-EEEEE--SHHHHHHHHHHHHTT-EEEEEE-SS-HHHHHHHHHEETTTEE-SS-EEEETTEEEETTEEEEEE--SSGGG--HHHHT-SEEEE-SSS--SS--TT--GGGGTTTS--SEEEESS--SS--EE--TTTSGGG--TT--EEE---HHHHHHHHHHHHHHHHH-EEEEEEEEEEE--TTSBSSS---SSTTTTSBTTTS-EEEE--TTTTHHHH-GGGTTTEEEEEEEES-SS-EEEEEEEEES-TT--HHHHHHHHHHHHHSTTTTTTEEEE-S---GGGGTT---SEEEEGGG-EE-STTEEEEEEEE-TTHHHHHHHHHHHHHH-/-EEEEE--SHHHHHHHHHHHHTT-EEEEEE-SS-HHHHHHHHHEETTTEE-SS-EEEETTEEEETTEEEEEE--SSGGG--TTTTT-SEEEE-SSS--SS--TT--GGGGTTTS--SEEEESS--SS--EE--TTTSGGG--TT--EEE---HHHHHHHHHHHHHHHHH-EEEEEEEEEEE--TTSBSSS---SSTTTTSBTTTS-EEEE--TTTTHHHH-GGGTTTEEEEEEEES-SS-EEEEEEEEES-TT--HHHHHHHHHHHTTSTTTTTTEEEE-S---GGGGTT---SEEEEGGG-EE-STTEEEEEEEE-TTHHHHHHHHHHHHHH-/-EEEEES-SHHHHHHHHHHHHTT-EEEEEE-SS-HHHHHHHHHEETTTEE--S-EEEETTEEEETTEEEEEE--SSGGG--HHHHT-SEEEE-SSS--SSS-SS--TTHHHHTT--SEEEESS--SS--EE--TTTSGGG--TT--EEE---HHHHHHHHHHHHHHHHH-EEEEEEEEEEE--TTSBSSS---SSTTTTSBTTTS-EEEE--TTTTHHHH-GGGTTSEEEEEEEES-SS-EEEEEEEEES-TT--HHHHHHHHHHHHTSTTTTTTEEEE-S---GGGGTT---SEEEEGGG-EE-STTEEEEEEEE-TTHHHHHHHHHHHHHH-/-EEEEE--SHHHHHHHHHHHHHT-EEEEEE-SS-HHHHHHHHHEETTTEE-SS-EEEETTEEEETTEEEEEE--S-GGG--TTTTT-SEEEE-SSS--SSS-SS--TTHHHHTS--SEEEESS--SS--EE--TTTSGGG--TT-SEEE---HHHHHHHHHHHHHHHHH-EEEEEEEEEEE--TTSBSSS---SSTTTTSBTTT--EEEE--TTTTHHHH-GGGTTTEEEEEEEES-SS-EEEEEEEEES-TT--HHHHHHHHHHHHTSTTTTTTEEEE-S---GGGGTT---SEEEEGGG-EE-STTEEEEEEEE-TTHHHHHHHHHHHHHH-

GO terms:
  GO:0005829 cytosol (C, IDA)

Radius of gyration: 31.55 Å; Cα contacts (8 Å, |Δi|>4): 3581; chains: 4; bounding box: 84×75×79 Å

CATH classification: 3.40.50.720 (+1 more: 3.30.360.10)

Organism: Borreliella burgdorferi (strain ATCC 35210 / DSM 4680 / CIP 102532 / B31) (NCBI:txid224326)

Solvent-accessible surface area: 44810 Å² total; per-residue (Å²): 68,85,2,0,0,2,6,1,16,21,35,0,2,4,0,0,32,20,0,24,124,95,66,18,70,9,26,0,0,5,21,108,31,75,22,53,11,0,8,17,0,0,51,22,2,9,8,60,26,72,22,146,34,124,30,59,52,121,147,39,3,0,5,0,61,63,147,112,4,87,14,25,70,53,173,41,1,100,82,5,29,0,70,167,35,35,2,39,0,0,0,2,14,46,61,112,17,32,40,21,95,62,149,165,11,0,4,55,24,0,12,100,147,4,24,4,133,24,0,0,2,18,51,59,19,83,63,167,24,80,12,0,0,2,8,12,11,52,102,55,33,77,96,128,26,113,14,1,0,0,1,23,27,7,1,2,0,0,0,0,0,0,42,10,0,30,124,52,14,12,0,68,22,0,1,1,2,1,0,8,0,4,34,40,67,5,66,8,3,1,60,33,23,123,40,42,14,40,0,0,0,1,20,34,0,0,0,0,6,95,34,46,5,1,120,16,0,5,89,4,21,106,126,2,129,67,60,6,23,1,5,4,2,22,0,12,1,29,7,0,0,1,0,7,0,4,0,11,0,112,73,97,108,7,64,104,111,52,0,18,65,36,0,132,153,12,17,111,48,136,72,10,152,28,20,0,7,38,25,100,58,25,8,0,1,20,11,3,83,32,47,42,47,3,0,10,0,0,4,98,19,6,39,34,33,113,86,0,0,0,2,0,0,0,0,3,1,9,8,47,0,10,0,11,10,0,2,31,0,0,78,106,4,97,67,86,2,0,0,2,6,1,16,21,35,0,1,4,0,0,29,17,0,6,113,95,53,11,73,9,26,0,0,6,22,108,30,78,23,52,12,0,8,16,0,0,48,24,2,6,16,64,29,71,19,148,37,140,30,52,50,123,148,40,4,0,4,0,77,62,104,110,3,87,16,25,70,52,164,55,0,118,84,7,29,0,70,167,36,31,1,41,0,0,0,1,14,49,59,110,17,32,42,20,81,67,148,162,17,0,4,48,9,0,8,76,127,4,22,3,128,25,0,0,2,17,51,61,18,83,65,155,19,74,10,0,0,2,7,18,10,50,103,56,33,78,97,130,24,104,16,1,0,0,2,25,25,6,1,2,0,0,0,0,0,0,37,10,0,36,124,51,13,10,0,64,25,0,1,1,1,1,0,8,0,3,34,40,68,5,64,9,2,1,59,30,24,121,41,46,14,38,0,0,0,1,19,34,0,0,0,0,5,95,31,44,5,1,124,19,0,5,112,5,26,102,128,2,156,67,60,5,24,1,5,4,0,20,0,13,0,16,2,0,0,1,0,6,0,5,0,10,0,108,74,93,107,8,65,66,119,54,0,12,56,37,0,117,55,14,15,110,55,142,70,9,153,27,21,1,6,39,26,101,59,25,8,0,1,9,10,4,75,33,47,43,49,3,0,10,0,0,1,87,20,4,39,33,29,119,84,0,0,0,3,0,0,0,0,3,1,9,7,48,1,10,0,10,10,0,2,29,0,0,75,113,6,93,64,89,2,0,0,2,7,1,18,20,36,0,1,3,0,0,32,17,0,40,122,96,68,17,74,8,24,0,0,5,22,105,33,76,23,53,11,0,8,16,0,0,47,22,2,9,8,63,23,57,23,138,39,119,28,72,51,127,150,40,4,0,4,0,78,54,47,113,3,86,15,24,69,48,175,50,0,70,96,6,47,0,68,97,46,39,1,40,0,0,0,2,14,47,59,112,14,34,38,18,84,58,117,78,4,0,3,45,0,0,21,102,109,5,26,5,145,24,1,0,2,18,49,59,22,83,62,102,38,72,10,0,0,4,3,12,13,47,105,62,35,75,104,90,26,44,17,1,0,0,1,24,27,6,1,2,0,0,0,0,0,0,43,11,0,30,127,57,19,8,0,66,13,0,0,1,1,1,0,8,0,3,31,40,68,5,66,8,2,1,58,32,20,124,40,40,14,38,0,0,0,1,19,35,0,0,0,0,4,94,30,47,6,0,134,14,0,7,120,6,23,102,129,2,159,61,68,4,22,3,4,4,2,21,0,14,0,15,2,0,0,0,0,6,0,6,0,24,0,116,76,90,104,7,61,93,74,68,0,11,31,36,0,95,135,13,18,128,47,125,120,10,59,34,21,1,8,38,27,86,59,25,10,0,1,8,10,3,66,32,49,43,49,4,0,13,0,0,1,85,19,4,41,34,30,137,90,0,4,0,3,0,0,0,0,4,1,9,8,49,1,10,0,9,11,0,1,28,0,1,77,111,8,95,67,85,2,0,0,2,6,0,15,19,35,0,1,4,0,0,32,17,0,39,123,100,67,19,70,8,19,0,0,5,23,103,30,76,22,52,11,0,8,16,0,0,49,23,2,8,19,62,26,64,23,150,42,133,29,69,51,54,150,43,3,0,25,0,81,62,45,116,2,92,19,32,71,50,170,48,0,68,95,6,45,0,69,192,34,30,1,37,0,0,0,1,15,47,59,110,16,20,40,20,86,59,114,82,4,0,3,44,1,0,21,105,111,6,29,5,130,25,0,0,3,18,51,55,21,172,62,173,32,78,11,0,0,2,7,9,2,48,150,44,31,78,95,136,24,45,14,1,0,0,1,23,26,6,1,2,0,0,0,0,0,0,49,12,0,33,124,54,19,10,0,64,14,0,0,1,2,1,0,6,0,4,34,38,68,5,65,8,2,1,61,32,25,122,41,43,12,40,0,0,0,0,19,41,0,0,0,0,5,93,28,44,6,1,129,18,0,9,120,6,22,102,128,2,160,55,69,3,25,2,4,5,1,20,0,13,1,14,2,0,0,1,0,8,0,6,0,22,0,113,73,88,104,7,64,94,72,67,0,12,28,37,0,92,132,12,18,132,54,135,74,13,59,35,21,0,7,38,28,87,60,26,10,0,1,8,11,3,74,34,44,43,48,4,0,13,0,0,1,84,21,3,41,34,30,139,91,0,3,0,3,0,1,0,0,4,1,9,8,48,1,9,0,10,9,0,1,29,0,1,75,110,6,102

Foldseek 3Di:
DEEEEEACDLLNLLLVVLCVVVVHHHAAYEDADFQVVSLVCSQQPPQPGGDPWDWAGDHQWIATNNRTHGYHYDQQLLPAQQVVSQAAEYEHDNVPALECADPRGHQVSCCPNNNHQAYEDAEHRPDDFAEDQALQALVVFDLNHHYYYPYALLLLAVLNLCRLLCVVFNFQAKEKEKAFEDDPLADCAQADDPFNQSSHRQAPDFTKDADCNQCCSCSRVVVCHPRYGYIYTYYRDHWKMKMKMWTQTNRFPDDLVNSLVSQCVSCPDPSDPLAEAEDQDPDDRSVCRQRQYSWYWHSVPWDDDGGRTIITMIMDGRRNNSSSSVSVVSVSND/DEEEEEACDLLNLLLVVLCVVVVHHDAEYEDADFQVVSLVCSQQPPQPGGDPWDWAGDHQWIATNRRIHGYHRDQALLPAQQVVSQAAEYEADNVPALECADPRGHQVSCCPRNNHQAYEYAEHRPDDFAEDQQLFQLVSFDLNHRYYYPYALLLLAVLNLVVLLCVVFNFQAKEKEKAFEDDPLADCAQADDPFNQSSHRQAPDFTKDADCSFCCSCSRVVVCHPRYGYIYTHYRDHWKMKMKMWTQTRRFPDFLVNSLVSQCVSCPDPSNPQAEAEDQDPDDRSVCRQRQYSWYWHSVPWHDDGGRGIITMIMHGRRNNSSSVVSVVSVSND/DEEEEEACPLLNLLLVVLCVVVVHHDAEYEDADFQVVSQVCSQQPPQPGGDPWDWAGDHQWIATNRRTHGYHYDQALLPAQCQVRAAAEYEYDNVPAQECADPRGHQVSNPPRNNHQAYEDAEHHPDDAAEDAALQALVPQDLNHHYYYPHALLLLAVLNLCRLQCVVFNFQAKEKEKAWEDDPLADCAQADDPFNQSSHRQAPDWGKDADCSQCCSCSRVVVCHVRYGYIYTYYNDHWKMKMKMKTQTNPQADDLVNSLVSQCVSCPDPRQPQAEAEDQDPDDRSVCRLRQYSWYWHSVPWDDDGGRTIITMIMHGRNNNSSSVVNVVSVSND/DEEEEEACDLLNLLLCVLCVVVVHHDAAYEDADFQVVSQVCSQQPPQPGGDPWDWAGDHQWIATNRRTHGYHRDQELLPAQCQVRVAAEYEYDNVPAQECADPSGHQVSNPPRNNYQAYEYAEHHPDDFAEDQALQQLVSFDLNHRYYYPHALLLLAVLNLCVLQCVPFRFQAKEKEKAFEDDPLADCAQADDPFNQSSHRQAPDFTKDADCSQCCSCSRVVVCHVRYGYIYTHYNDHWKMKMKMKTQTNRQADDLCNSLVSQCVSCPDPRNPLAEAEDQDPDDRSVQRLRQYSWYWHSVPWDDDGTRTTITMIMHGRNNNSSSSVSVVSVSND

Sequence (1336 aa):
MKLAINGFGRIGRNVFKIAFERGIDIVAINDLTDPKTLAHLLKYDSTFGVYNNKKKVEESRDGAIVVDGRREIKIIAERDPKNLPWAKLGIDVVIESTGVFSSATTSDKGGYLDHVNHHAGAKKVILTVPAKDEIKTIVLGVNDHDINSDLKAVVSNASCTTNCLAPLAKVLHESFGIEQGLMTTVHAYTNDQRILDLPHSDLRRARAAALSIIPTSTGAAKAVGLVLPELKKGKLNGTSMMRVPVPTGSIVDLTVQLKKKDVTKEEINSVLRKASETPELKGILGYTEDPIVSSSDIKGNSHSSIVDGLETMVLENGFAKILSWYDNEFGYSTRVVDLAQKLVMKLAINGFGRIGRNVFKIAFERGIDIVAINDLTDPKTLAHLLKYDSTFGVYNKKVEESRDGAIVVDGREIKIIAERDDPKNLPWAKLGIDVVIESTGVFSSATTSDKGGYLDHVNHHAGAKKVILTVPAKDEIKTIVLGVNDHDINSDLKAVVSNASCTTNCLAPLAKVLHESFGIEQGLMTTVHAYTNDQRILDLPHSDLRRARAAALSIIPTSTGAAKAVGLVLPELKGKLNGTSMMRVPVPTGSIVDLTVQLKKKDVTKEEINSVLRKASETPELKGILGYTEDPIVSSDIKGNSHSSIVDGLETMVLENGFAKILSWYDNEFGYSTRVVDLAQKLVMKLAINGFGRIGRNVFKIAFERGIDIVAINDLTDPKTLAHLLKYDSTFGVYNKKVESRDGAIVVDGREIKIIAERDPKNLPWAKLGIDVVIESTGVFSSATSDKGGYLDHVNHAGAKKVILTVPAKDEIKTIVLGVNDHDINSDLKAVVSNASCTTNCLAPLAKVLHESFGIEQGLMTTVHAYTNDQRILDLPHSDLRRARAAALSIIPTSTGAAKAVGLVLPELKGKLNGTSMMRVPVPTGSIVDLTVQQLKKKDVTKEEINSVLRKASETPELKGILGYTEDPIVSSDIKGNSHSSIVDGLETMVLENGFAKILSWYDNEFGYSTRVVDLAQKLVMKLAINGFGRIGRNVFKIAFERGIDIVAINDLTDPKTLAHLLKYDSTFGVYNNKKVESRDGAIVVDGREIKIIAERDPKNLPWAKLGIDVVIESTGVFSSATSDKGGYLDHVNHHAGAKKVILTVPAKDEIKTIVLGVNDHHDINSDLKAVVSNASCTTNCLAPLAKVLHESFGIEQGLMTTVHAYTNDQRILDLPHSDLRRARAAALSIIPTSTGAAKAVGLVLPELKGKLNGTSMMRVPVPTGSIVDLTVQLKKKDVTKEEINSVLRRKASETPELKGILGYTEDPIVSSDIKGNSHSSIVDGLETMVLENGFAKILSWYDNEFGYSTRVVDLAQKLV